Protein AF-0000000073368520 (afdb_homodimer)

pLDDT: mean 88.35, std 10.68, range [43.91, 98.5]

Foldseek 3Di:
DVVVVVVVVVVPPPPPPPPPDDVLVVVLVVLVVCLVVLVVVLVVVLVVLVVQCVVCVVVVPLVSNLVSLVVNLVSCLQFALVSNVVSLVVNCVSVVVVVDVASNLLSLLSVLSSCLQLVNLVVSLVSLVVHDLVVYDLVSNLSSLQSQLVSLQSVLVLVVDPVRNVVSNVSSLVSLVVSLVSDDCPDLSNLLSQLVSCVSVVVLVSNLCSLVCSQPPDDDDLVSLLVSLQSNLVSCVVVPNLVSSLNSLSVSSSSCSSSSGLSLSSLLVNLVSCVVVVVLVSSQVSLVVNCVSCVRRNRPSSNVVSVVCNVVSVVVVVVVVVVVVVVVVVVVVVVVVVVVVVVVVVVVVVVVVVVVVVVVVVVVVVVVVVVVVVVVVVVLVVLVVVVVVVVVVVVVVVVVVVVCLVVVLVVCVVVVNVVVNVVVVVPDDPVVVLVVVQQSLLVSLCLFQVCLLVLLQVQADPVDRDDDDPPDSDDLLSVLLSCLLVVNPDLVVSCVSNVHDSVVSVVSLQVSLVRTPNNPCSSVSSNVRDTD/DVVVVVVVVVVPPPPPPPPPDDVLVVVLVVLVVCLVVLVVVLVVVLVVLVVVCVVCVVVVPLVSNLVSLVVNLVSCLQFALVSNVVSLVVNCVSVVVVVDVASNLLSLLSVLSSCLQLVNLVVSLVSLVVHDLVPYDLVSNLSSLQSQLVSLQSVLVLVVDPVRNVVSNVSSLVSLVVSLVSDDCPDLSNLLSQLVSCVSVVVLVSNLCSLVCSQPPDDDDLVSLLVSLQSNLVSCVVVPNLVSSLNSLSVSSSSCSSSSGLSLSSLLVNLVSCVVVVVLVSSQVSLVSNCVSCVRRNRPSSNVVSVVCNVVSVVVVVVVVVVVVVVVVVVVVVVVVVVVVVVVVVVVVVVVVVVVVVVVVVVVVVVVVVVVVVVVVVVLVVLVVVVVVVVVVVVVVVVVVVVCLVVVLVVCVVVVNVVVNVVVVVVDDPVVVLVVVVQSLLVSLCQFQVCLLVLLQVQADPVDRDDDDDPDSDDLLSVLLSCLLVVNPDLVVSCVSNVHDSVVSVVSLQVSLVRTPNNPCSSVSSNVRDTD

Solvent-accessible surface area (backbone atoms only — not comparable to full-atom values): 54824 Å² total; per-residue (Å²): 112,70,68,61,51,52,54,56,56,65,62,64,66,64,73,76,72,77,72,85,75,56,67,64,58,51,52,36,52,54,50,60,71,43,40,65,60,30,46,49,52,53,50,52,56,52,50,56,50,51,53,48,44,55,54,26,59,72,68,65,35,53,67,61,36,27,53,43,24,50,51,51,17,64,65,18,55,52,37,28,42,70,63,12,51,50,29,42,52,53,22,41,55,35,17,60,72,67,70,40,68,64,52,39,50,53,44,37,46,51,46,22,46,46,29,40,66,32,47,38,50,61,61,14,53,55,48,47,67,69,55,64,68,87,76,45,54,62,69,56,36,27,51,41,26,42,46,52,11,46,46,26,40,53,46,25,67,67,61,72,37,76,92,52,27,58,58,27,43,50,50,14,50,52,28,37,52,57,18,56,74,61,52,61,83,90,39,71,68,35,45,55,50,52,22,48,52,28,46,78,67,66,34,61,69,61,17,49,48,39,32,51,48,46,65,73,74,45,90,62,55,68,72,53,41,24,51,41,28,26,51,45,10,48,50,26,46,75,70,66,38,54,71,58,12,46,50,25,12,40,51,11,34,42,42,25,46,63,66,46,42,34,77,35,59,26,32,38,54,37,14,52,54,31,41,76,72,62,40,48,68,61,15,47,52,35,36,50,51,22,50,50,31,18,59,66,27,50,18,50,55,55,40,34,60,46,44,71,48,45,58,59,47,51,50,54,45,43,51,51,53,52,51,50,39,53,52,47,51,52,49,43,52,52,50,51,53,50,42,52,52,50,49,51,52,48,52,50,51,48,54,53,49,54,52,53,50,52,53,45,52,54,50,52,54,53,39,52,52,45,55,54,53,45,55,56,50,54,54,39,51,55,55,52,50,54,49,48,41,51,42,53,52,52,42,41,52,51,54,51,51,49,46,49,52,45,51,52,46,51,54,30,52,75,70,69,37,61,68,56,43,53,55,54,53,64,65,57,53,60,67,58,53,48,51,51,47,51,50,51,50,40,55,52,48,42,66,44,26,70,57,44,69,62,56,56,35,65,44,25,49,88,89,61,48,82,79,62,57,93,93,50,85,57,46,73,70,53,45,54,52,50,38,38,52,59,66,50,65,52,53,66,58,47,12,61,63,68,71,47,49,48,68,54,48,52,50,50,52,50,54,51,37,67,58,29,77,41,54,90,50,41,69,57,55,50,59,60,59,68,65,101,112,70,67,60,50,52,54,55,56,63,63,62,66,64,74,76,71,77,72,86,74,57,67,64,58,51,51,37,53,54,52,60,72,44,39,66,60,30,46,50,53,53,51,52,56,51,49,54,50,51,51,49,44,55,52,27,57,74,67,64,35,52,68,60,36,27,53,46,24,50,51,51,17,64,65,19,54,52,38,28,42,71,61,14,51,50,29,44,52,52,23,41,57,34,18,61,72,67,72,42,68,64,50,39,50,52,43,38,44,51,47,21,46,48,30,39,66,31,48,38,48,59,60,15,53,56,48,47,67,72,55,65,68,85,74,46,55,62,70,56,35,27,51,43,25,41,48,52,11,46,46,26,41,53,45,25,67,67,64,71,39,76,93,53,27,56,58,26,43,50,50,13,49,52,28,38,52,60,19,56,73,61,52,62,84,89,38,72,70,35,43,55,51,52,22,48,52,28,47,78,67,66,33,60,69,59,16,49,48,39,33,50,50,44,63,73,74,46,90,62,55,67,71,53,39,25,51,41,28,25,52,44,11,48,52,29,47,76,70,66,39,54,72,58,12,48,51,26,11,40,52,10,35,43,42,24,47,63,65,45,42,34,78,35,58,24,32,39,53,38,15,52,53,31,41,75,73,62,39,49,68,62,15,46,52,35,35,49,50,22,49,51,30,18,59,68,25,50,17,50,55,55,40,36,59,44,45,71,47,48,59,58,50,50,50,52,44,44,51,51,51,52,51,50,38,53,51,46,52,52,49,44,52,51,51,50,52,51,43,52,52,50,51,52,51,47,51,51,50,47,54,52,48,53,53,52,53,55,52,46,52,54,51,51,54,52,43,54,54,44,53,56,52,47,55,56,51,55,55,39,49,56,56,52,50,56,49,48,42,50,43,54,53,51,44,40,52,50,54,51,49,49,46,48,50,47,52,53,44,51,52,30,53,74,70,69,36,60,69,58,43,54,55,54,52,65,65,58,55,60,67,58,53,48,51,51,49,51,52,52,48,37,53,51,46,42,67,45,26,71,58,43,67,61,56,56,34,65,43,25,49,88,89,63,49,84,80,63,58,93,93,50,84,56,45,74,71,53,45,54,50,50,38,37,54,58,68,50,67,50,54,64,58,48,12,61,62,69,70,46,51,50,66,55,50,51,50,50,53,52,53,52,36,70,58,28,77,40,55,91,50,39,69,58,55,50,59,61,59,72,65,99

Sequence (1064 aa):
MQKIFILYFFIMGFSLTAKETNPILEELDKVLLKKEVYLKQKYRKIETLKKNVSKYTVSQNNEELYNTYMSLFDEYKSFKYDSAYYYLEQSKIKAKILKDPKYLAKSRIKEGFVLLSSGLFKEAIDTLNVIDDKKLDQKNKFEYYNIKARAYYDLADYNRDQRFNIHYVQQGNHFLKKALELIGTNTNEYWAAESLKRLKQQDWRGAEFAFSYWINNYHLPPDYYGIATSSLGYIYSERGYTKKAIHYLALAAIADVKNATKETVALRNLANELFKMGYLDKANEYINIAMDDATFYNARHRKIEISSILPIIEKAQLNNVKDKNDKLEKIIILLTILTLIIILFSIIIFKQLKEKNKARKIMASSYAQLQEMNVSLSEANAIKEEYITYFIKATSAFINKIDHIQKSTLHKIITKKTDEVIASLKRYNVKEERENLFHQFDEIFLKLFPTFVTDFNNLFPNDHKCIVKKGELLNTELRIFALYRLGIQDSSQMAEFLELSVATIYTYKTRIKSKSDFKDTFEEKIMAIKTIMQKIFILYFFIMGFSLTAKETNPILEELDKVLLKKEVYLKQKYRKIETLKKNVSKYTVSQNNEELYNTYMSLFDEYKSFKYDSAYYYLEQSKIKAKILKDPKYLAKSRIKEGFVLLSSGLFKEAIDTLNVIDDKKLDQKNKFEYYNIKARAYYDLADYNRDQRFNIHYVQQGNHFLKKALELIGTNTNEYWAAESLKRLKQQDWRGAEFAFSYWINNYHLPPDYYGIATSSLGYIYSERGYTKKAIHYLALAAIADVKNATKETVALRNLANELFKMGYLDKANEYINIAMDDATFYNARHRKIEISSILPIIEKAQLNNVKDKNDKLEKIIILLTILTLIIILFSIIIFKQLKEKNKARKIMASSYAQLQEMNVSLSEANAIKEEYITYFIKATSAFINKIDHIQKSTLHKIITKKTDEVIASLKRYNVKEERENLFHQFDEIFLKLFPTFVTDFNNLFPNDHKCIVKKGELLNTELRIFALYRLGIQDSSQMAEFLELSVATIYTYKTRIKSKSDFKDTFEEKIMAIKTI

Radius of gyration: 66.46 Å; Cα contacts (8 Å, |Δi|>4): 1161; chains: 2; bounding box: 70×189×113 Å

Organism: Flavobacterium johnsoniae (strain ATCC 17061 / DSM 2064 / JCM 8514 / BCRC 14874 / CCUG 350202 / NBRC 14942 / NCIMB 11054 / UW101) (NCBI:txid376686)

Nearest PDB structures (foldseek):
  7t7t-assembly1_A  TM=5.933E-01  e=1.707E-05  Citrus unshiu
  4gpk-assembly2_H  TM=4.997E-01  e=3.740E-03  Bacillus thuringiensis serovar thuringiensis
  9hmf-assembly1_K  TM=3.055E-01  e=1.093E-03  Campylobacter jejuni
  8rot-assembly1_B  TM=6.095E-01  e=1.322E-01  Myxococcus xanthus
  6u1s-assembly1_A  TM=2.147E-01  e=1.013E+00  synthetic construct

Structure (mmCIF, N/CA/C/O backbone):
data_AF-0000000073368520-model_v1
#
loop_
_entity.id
_entity.type
_entity.pdbx_description
1 polymer 'DUF6377 domain-containing protein'
#
loop_
_atom_site.group_PDB
_atom_site.id
_atom_site.type_symbol
_atom_site.label_atom_id
_atom_site.label_alt_id
_atom_site.label_comp_id
_atom_site.label_asym_id
_atom_site.label_entity_id
_atom_site.label_seq_id
_atom_site.pdbx_PDB_ins_code
_atom_site.Cartn_x
_atom_site.Cartn_y
_atom_site.Cartn_z
_atom_site.occupancy
_atom_site.B_iso_or_equiv
_atom_site.auth_seq_id
_atom_site.auth_comp_id
_atom_site.auth_asym_id
_atom_site.auth_atom_id
_atom_site.pdbx_PDB_model_num
ATOM 1 N N . MET A 1 1 ? -11.25 48.094 8.734 1 43.91 1 MET A N 1
ATOM 2 C CA . MET A 1 1 ? -12.281 47.094 8.969 1 43.91 1 MET A CA 1
ATOM 3 C C . MET A 1 1 ? -12.641 46.375 7.68 1 43.91 1 MET A C 1
ATOM 5 O O . MET A 1 1 ? -12.859 45.156 7.684 1 43.91 1 MET A O 1
ATOM 9 N N . GLN A 1 2 ? -12.664 47.219 6.621 1 50.22 2 GLN A N 1
ATOM 10 C CA . GLN A 1 2 ? -13.148 46.625 5.379 1 50.22 2 GLN A CA 1
ATOM 11 C C . GLN A 1 2 ? -12.156 45.594 4.84 1 50.22 2 GLN A C 1
ATOM 13 O O . GLN A 1 2 ? -12.562 44.531 4.328 1 50.22 2 GLN A O 1
ATOM 18 N N . LYS A 1 3 ? -10.945 45.875 5.078 1 52.31 3 LYS A N 1
ATOM 19 C CA . LYS A 1 3 ? -9.922 45.031 4.477 1 52.31 3 LYS A CA 1
ATOM 20 C C . LYS A 1 3 ? -9.828 43.688 5.207 1 52.31 3 LYS A C 1
ATOM 22 O O . LYS A 1 3 ? -9.57 42.656 4.586 1 52.31 3 LYS A O 1
ATOM 27 N N . ILE A 1 4 ? -10.102 43.688 6.469 1 50.97 4 ILE A N 1
ATOM 28 C CA . ILE A 1 4 ? -10.078 42.438 7.23 1 50.97 4 ILE A CA 1
ATOM 29 C C . ILE A 1 4 ? -11.258 41.562 6.82 1 50.97 4 ILE A C 1
ATOM 31 O O . ILE A 1 4 ? -11.117 40.344 6.703 1 50.97 4 ILE A O 1
ATOM 35 N N . PHE A 1 5 ? -12.352 42.219 6.496 1 51.16 5 PHE A N 1
ATOM 36 C CA . PHE A 1 5 ? -13.508 41.438 6.066 1 51.16 5 PHE A CA 1
ATOM 37 C C . PHE A 1 5 ? -13.234 40.75 4.738 1 51.16 5 PHE A C 1
ATOM 39 O O . PHE A 1 5 ? -13.664 39.625 4.52 1 51.16 5 PHE A O 1
ATOM 46 N N . ILE A 1 6 ? -12.445 41.375 3.963 1 51.69 6 ILE A N 1
ATOM 47 C CA . ILE A 1 6 ? -12.18 40.781 2.654 1 51.69 6 ILE A CA 1
ATOM 48 C C . ILE A 1 6 ? -11.32 39.531 2.818 1 51.69 6 ILE A C 1
ATOM 50 O O . ILE A 1 6 ? -11.531 38.531 2.125 1 51.69 6 ILE A O 1
ATOM 54 N N . LEU A 1 7 ? -10.539 39.531 3.814 1 47.53 7 LEU A N 1
ATOM 55 C CA . LEU A 1 7 ? -9.68 38.344 3.986 1 47.53 7 LEU A CA 1
ATOM 56 C C . LEU A 1 7 ? -10.484 37.156 4.465 1 47.53 7 LEU A C 1
ATOM 58 O O . LEU A 1 7 ? -10.258 36.031 4.012 1 47.53 7 LEU A O 1
ATOM 62 N N . TYR A 1 8 ? -11.445 37.438 5.332 1 48.28 8 TYR A N 1
ATOM 63 C CA . TYR A 1 8 ? -12.266 36.312 5.809 1 48.28 8 TYR A CA 1
ATOM 64 C C . TYR A 1 8 ? -13.086 35.719 4.676 1 48.28 8 TYR A C 1
ATOM 66 O O . TYR A 1 8 ? -13.305 34.5 4.633 1 48.28 8 TYR A O 1
ATOM 74 N N . PHE A 1 9 ? -13.531 36.594 3.812 1 49 9 PHE A N 1
ATOM 75 C CA . PHE A 1 9 ? -14.328 36.094 2.711 1 49 9 PHE A CA 1
ATOM 76 C C . PHE A 1 9 ? -13.508 35.156 1.837 1 49 9 PHE A C 1
ATOM 78 O O . PHE A 1 9 ? -14.031 34.188 1.298 1 49 9 PHE A O 1
ATOM 85 N N . PHE A 1 10 ? -12.312 35.438 1.671 1 47.47 10 PHE A N 1
ATOM 86 C CA . PHE A 1 10 ? -11.531 34.562 0.794 1 47.47 10 PHE A CA 1
ATOM 87 C C . PHE A 1 10 ? -11.367 33.188 1.409 1 47.47 10 PHE A C 1
ATOM 89 O O . PHE A 1 10 ? -11.023 32.219 0.712 1 47.47 10 PHE A O 1
ATOM 96 N N . ILE A 1 11 ? -11.453 33.062 2.719 1 48.69 11 ILE A N 1
ATOM 97 C CA . ILE A 1 11 ? -11.188 31.75 3.289 1 48.69 11 ILE A CA 1
ATOM 98 C C . ILE A 1 11 ? -12.414 30.859 3.121 1 48.69 11 ILE A C 1
ATOM 100 O O . ILE A 1 11 ? -12.297 29.641 3.002 1 48.69 11 ILE A O 1
ATOM 104 N N . MET A 1 12 ? -13.602 31.438 3.109 1 46.91 12 MET A N 1
ATOM 105 C CA . MET A 1 12 ? -14.789 30.594 3.119 1 46.91 12 MET A CA 1
ATOM 106 C C . MET A 1 12 ? -15 29.938 1.759 1 46.91 12 MET A C 1
ATOM 108 O O . MET A 1 12 ? -15.938 29.156 1.584 1 46.91 12 MET A O 1
ATOM 112 N N . GLY A 1 13 ? -14.375 30.422 0.786 1 47.09 13 GLY A N 1
ATOM 113 C CA . GLY A 1 13 ? -14.703 29.781 -0.482 1 47.09 13 GLY A CA 1
ATOM 114 C C . GLY A 1 13 ? -14.352 28.312 -0.526 1 47.09 13 GLY A C 1
ATOM 115 O O . GLY A 1 13 ? -13.523 27.891 -1.332 1 47.09 13 GLY A O 1
ATOM 116 N N . PHE A 1 14 ? -14.156 27.703 0.558 1 49.19 14 PHE A N 1
ATOM 117 C CA . PHE A 1 14 ? -13.875 26.297 0.342 1 49.19 14 PHE A CA 1
ATOM 118 C C . PHE A 1 14 ? -15.062 25.609 -0.318 1 49.19 14 PHE A C 1
ATOM 120 O O . PHE A 1 14 ? -16.188 25.672 0.189 1 49.19 14 PHE A O 1
ATOM 127 N N . SER A 1 15 ? -15.031 25.594 -1.566 1 49.81 15 SER A N 1
ATOM 128 C CA . SER A 1 15 ? -15.93 24.906 -2.494 1 49.81 15 SER A CA 1
ATOM 129 C C . SER A 1 15 ? -16.297 23.516 -1.986 1 49.81 15 SER A C 1
ATOM 131 O O . SER A 1 15 ? -15.414 22.672 -1.785 1 49.81 15 SER A O 1
ATOM 133 N N . LEU A 1 16 ? -17.359 23.406 -1.295 1 50.44 16 LEU A N 1
ATOM 134 C CA . LEU A 1 16 ? -18 22.125 -1.079 1 50.44 16 LEU A CA 1
ATOM 135 C C . LEU A 1 16 ? -18.266 21.422 -2.404 1 50.44 16 LEU A C 1
ATOM 137 O O . LEU A 1 16 ? -19.141 21.828 -3.172 1 50.44 16 LEU A O 1
ATOM 141 N N . THR A 1 17 ? -17.359 21.109 -3.154 1 50.94 17 THR A N 1
ATOM 142 C CA . THR A 1 17 ? -17.656 20.297 -4.328 1 50.94 17 THR A CA 1
ATOM 143 C C . THR A 1 17 ? -18.516 19.094 -3.955 1 50.94 17 THR A C 1
ATOM 145 O O . THR A 1 17 ? -18.141 18.297 -3.102 1 50.94 17 THR A O 1
ATOM 148 N N . ALA A 1 18 ? -19.844 19.312 -4.141 1 53.34 18 ALA A N 1
ATOM 149 C CA . ALA A 1 18 ? -20.812 18.219 -4.023 1 53.34 18 ALA A CA 1
ATOM 150 C C . ALA A 1 18 ? -20.406 17.031 -4.891 1 53.34 18 ALA A C 1
ATOM 152 O O . ALA A 1 18 ? -20.25 17.156 -6.105 1 53.34 18 ALA A O 1
ATOM 153 N N . LYS A 1 19 ? -19.766 16.141 -4.539 1 56.94 19 LYS A N 1
ATOM 154 C CA . LYS A 1 19 ? -19.344 14.953 -5.281 1 56.94 19 LYS A CA 1
ATOM 155 C C . LYS A 1 19 ? -20.547 14.148 -5.762 1 56.94 19 LYS A C 1
ATOM 157 O O . LYS A 1 19 ? -21.453 13.828 -4.977 1 56.94 19 LYS A O 1
ATOM 162 N N . GLU A 1 20 ? -20.922 14.227 -7.047 1 63.09 20 GLU A N 1
ATOM 163 C CA . GLU A 1 20 ? -21.969 13.422 -7.676 1 63.09 20 GLU A CA 1
ATOM 164 C C . GLU A 1 20 ? -21.797 11.945 -7.34 1 63.09 20 GLU A C 1
ATOM 166 O O . GLU A 1 20 ? -20.766 11.344 -7.648 1 63.09 20 GLU A O 1
ATOM 171 N N . THR A 1 21 ? -22.609 11.602 -6.379 1 69.56 21 THR A N 1
ATOM 172 C CA . THR A 1 21 ? -22.531 10.227 -5.898 1 69.56 21 THR A CA 1
ATOM 173 C C . THR A 1 21 ? -23.25 9.273 -6.855 1 69.56 21 THR A C 1
ATOM 175 O O . THR A 1 21 ? -24.359 9.562 -7.312 1 69.56 21 THR A O 1
ATOM 178 N N . ASN A 1 22 ? -22.719 8.336 -7.555 1 86.25 22 ASN A N 1
ATOM 179 C CA . ASN A 1 22 ? -23.297 7.254 -8.344 1 86.25 22 ASN A CA 1
ATOM 180 C C . ASN A 1 22 ? -24.203 6.363 -7.504 1 86.25 22 ASN A C 1
ATOM 182 O O . ASN A 1 22 ? -23.75 5.754 -6.531 1 86.25 22 ASN A O 1
ATOM 186 N N . PRO A 1 23 ? -25.516 6.336 -7.809 1 92.19 23 PRO A N 1
ATOM 187 C CA . PRO A 1 23 ? -26.484 5.629 -6.957 1 92.19 23 PRO A CA 1
ATOM 188 C C . PRO A 1 23 ? -26.109 4.16 -6.758 1 92.19 23 PRO A C 1
ATOM 190 O O . PRO A 1 23 ? -26.297 3.619 -5.664 1 92.19 23 PRO A O 1
ATOM 193 N N . ILE A 1 24 ? -25.688 3.529 -7.805 1 95.31 24 ILE A N 1
ATOM 194 C CA . ILE A 1 24 ? -25.391 2.104 -7.699 1 95.31 24 ILE A CA 1
ATOM 195 C C . ILE A 1 24 ? -24.188 1.891 -6.766 1 95.31 24 ILE A C 1
ATOM 197 O O . ILE A 1 24 ? -24.141 0.893 -6.047 1 95.31 24 ILE A O 1
ATOM 201 N N . LEU A 1 25 ? -23.25 2.812 -6.785 1 96.12 25 LEU A N 1
ATOM 202 C CA . LEU A 1 25 ? -22.109 2.721 -5.891 1 96.12 25 LEU A CA 1
ATOM 203 C C . LEU A 1 25 ? -22.516 2.959 -4.441 1 96.12 25 LEU A C 1
ATOM 205 O O . LEU A 1 25 ? -21.969 2.344 -3.525 1 96.12 25 LEU A O 1
ATOM 209 N N . GLU A 1 26 ? -23.469 3.779 -4.246 1 95.25 26 GLU A N 1
ATOM 210 C CA . GLU A 1 26 ? -24.016 3.99 -2.906 1 95.25 26 GLU A CA 1
ATOM 211 C C . GLU A 1 26 ? -24.703 2.736 -2.387 1 95.25 26 GLU A C 1
ATOM 213 O O . GLU A 1 26 ? -24.578 2.395 -1.209 1 95.25 26 GLU A O 1
ATOM 218 N N . GLU A 1 27 ? -25.453 2.162 -3.301 1 96.44 27 GLU A N 1
ATOM 219 C CA . GLU A 1 27 ? -26.094 0.906 -2.93 1 96.44 27 GLU A CA 1
ATOM 220 C C . GLU A 1 27 ? -25.062 -0.156 -2.564 1 96.44 27 GLU A C 1
ATOM 222 O O . GLU A 1 27 ? -25.234 -0.886 -1.586 1 96.44 27 GLU A O 1
ATOM 227 N N . LEU A 1 28 ? -24 -0.247 -3.371 1 97.5 28 LEU A N 1
ATOM 228 C CA . LEU A 1 28 ? -22.938 -1.193 -3.086 1 97.5 28 LEU A CA 1
ATOM 229 C C . LEU A 1 28 ? -22.312 -0.911 -1.724 1 97.5 28 LEU A C 1
ATOM 231 O O . LEU A 1 28 ? -22.078 -1.833 -0.938 1 97.5 28 LEU A O 1
ATOM 235 N N . ASP A 1 29 ? -22.078 0.341 -1.416 1 96.5 29 ASP A N 1
ATOM 236 C CA . ASP A 1 29 ? -21.484 0.718 -0.137 1 96.5 29 ASP A CA 1
ATOM 237 C C . ASP A 1 29 ? -22.391 0.315 1.027 1 96.5 29 ASP A C 1
ATOM 239 O O . ASP A 1 29 ? -21.906 -0.148 2.062 1 96.5 29 ASP A O 1
ATOM 243 N N . LYS A 1 30 ? -23.672 0.493 0.851 1 96.12 30 LYS A N 1
ATOM 244 C CA . LYS A 1 30 ? -24.625 0.101 1.877 1 96.12 30 LYS A CA 1
ATOM 245 C C . LYS A 1 30 ? -24.609 -1.408 2.104 1 96.12 30 LYS A C 1
ATOM 247 O O . LYS A 1 30 ? -24.656 -1.87 3.244 1 96.12 30 LYS A O 1
ATOM 252 N N . VAL A 1 31 ? -24.547 -2.115 1.035 1 97.38 31 VAL A N 1
ATOM 253 C CA . VAL A 1 31 ? -24.531 -3.574 1.106 1 97.38 31 VAL A CA 1
ATOM 254 C C . VAL A 1 31 ? -23.234 -4.039 1.774 1 97.38 31 VAL A C 1
ATOM 256 O O . VAL A 1 31 ? -23.25 -4.98 2.57 1 97.38 31 VAL A O 1
ATOM 259 N N . LEU A 1 32 ? -22.109 -3.377 1.466 1 96.56 32 LEU A N 1
ATOM 260 C CA . LEU A 1 32 ? -20.812 -3.719 2.049 1 96.56 32 LEU A CA 1
ATOM 261 C C . LEU A 1 32 ? -20.828 -3.473 3.555 1 96.56 32 LEU A C 1
ATOM 263 O O . LEU A 1 32 ? -20.188 -4.211 4.309 1 96.56 32 LEU A O 1
ATOM 267 N N . LEU A 1 33 ? -21.562 -2.566 3.969 1 94.62 33 LEU A N 1
ATOM 268 C CA . LEU A 1 33 ? -21.672 -2.275 5.395 1 94.62 33 LEU A CA 1
ATOM 269 C C . LEU A 1 33 ? -22.453 -3.375 6.113 1 94.62 33 LEU A C 1
ATOM 271 O O . LEU A 1 33 ? -22.25 -3.604 7.309 1 94.62 33 LEU A O 1
ATOM 275 N N . LYS A 1 34 ? -23.297 -4.059 5.363 1 95.69 34 LYS A N 1
ATOM 276 C CA . LYS A 1 34 ? -24.109 -5.129 5.93 1 95.69 34 LYS A CA 1
ATOM 277 C C . LYS A 1 34 ? -23.516 -6.5 5.633 1 95.69 34 LYS A C 1
ATOM 279 O O . LYS A 1 34 ? -24.219 -7.508 5.656 1 95.69 34 LYS A O 1
ATOM 284 N N . LYS A 1 35 ? -22.281 -6.523 5.297 1 95.44 35 LYS A N 1
ATOM 285 C CA . LYS A 1 35 ? -21.594 -7.75 4.914 1 95.44 35 LYS A CA 1
ATOM 286 C C . LYS A 1 35 ? -21.734 -8.828 5.988 1 95.44 35 LYS A C 1
ATOM 288 O O . LYS A 1 35 ? -21.938 -10 5.676 1 95.44 35 LYS A O 1
ATOM 293 N N . GLU A 1 36 ? -21.734 -8.492 7.285 1 94.56 36 GLU A N 1
ATOM 294 C CA . GLU A 1 36 ? -21.797 -9.445 8.391 1 94.56 36 GLU A CA 1
ATOM 295 C C . GLU A 1 36 ? -23.172 -10.102 8.477 1 94.56 36 GLU A C 1
ATOM 297 O O . GLU A 1 36 ? -23.281 -11.266 8.867 1 94.56 36 GLU A O 1
ATOM 302 N N . VAL A 1 37 ? -24.172 -9.367 8.109 1 96.56 37 VAL A N 1
ATOM 303 C CA . VAL A 1 37 ? -25.531 -9.906 8.117 1 96.56 37 VAL A CA 1
ATOM 304 C C . VAL A 1 37 ? -25.656 -11.039 7.102 1 96.56 37 VAL A C 1
ATOM 306 O O . VAL A 1 37 ? -26.203 -12.094 7.402 1 96.56 37 VAL A O 1
ATOM 309 N N . TYR A 1 38 ? -25.125 -10.836 5.934 1 96.06 38 TYR A N 1
ATOM 310 C CA . TYR A 1 38 ? -25.188 -11.844 4.879 1 96.06 38 TYR A CA 1
ATOM 311 C C . TYR A 1 38 ? -24.328 -13.055 5.223 1 96.06 38 TYR A C 1
ATOM 313 O O . TYR A 1 38 ? -24.703 -14.188 4.918 1 96.06 38 TYR A O 1
ATOM 321 N N . LEU A 1 39 ? -23.203 -12.867 5.859 1 96.19 39 LEU A N 1
ATOM 322 C CA . LEU A 1 39 ? -22.344 -13.953 6.309 1 96.19 39 LEU A CA 1
ATOM 323 C C . LEU A 1 39 ? -23.062 -14.828 7.336 1 96.19 39 LEU A C 1
ATOM 325 O O . LEU A 1 39 ? -22.953 -16.047 7.305 1 96.19 39 LEU A O 1
ATOM 329 N N . LYS A 1 40 ? -23.812 -14.188 8.227 1 96.19 40 LYS A N 1
ATOM 330 C CA . LYS A 1 40 ? -24.562 -14.922 9.242 1 96.19 40 LYS A CA 1
ATOM 331 C C . LYS A 1 40 ? -25.641 -15.797 8.602 1 96.19 40 LYS A C 1
ATOM 333 O O . LYS A 1 40 ? -25.906 -16.906 9.078 1 96.19 40 LYS A O 1
ATOM 338 N N . GLN A 1 41 ? -26.203 -15.242 7.566 1 96.31 41 GLN A N 1
ATOM 339 C CA . GLN A 1 41 ? -27.203 -16.031 6.84 1 96.31 41 GLN A CA 1
ATOM 340 C C . GLN A 1 41 ? -26.578 -17.266 6.215 1 96.31 41 GLN A C 1
ATOM 342 O O . GLN A 1 41 ? -27.156 -18.359 6.25 1 96.31 41 GLN A O 1
ATOM 347 N N . LYS A 1 42 ? -25.438 -17.156 5.613 1 96.31 42 LYS A N 1
ATOM 348 C CA . LYS A 1 42 ? -24.688 -18.266 5.039 1 96.31 42 LYS A CA 1
ATOM 349 C C . LYS A 1 42 ? -24.359 -19.312 6.102 1 96.31 42 LYS A C 1
ATOM 351 O O . LYS A 1 42 ? -24.562 -20.516 5.887 1 96.31 42 LYS A O 1
ATOM 356 N N . TYR A 1 43 ? -23.922 -18.891 7.273 1 96.75 43 TYR A N 1
ATOM 357 C CA . TYR A 1 43 ? -23.562 -19.812 8.344 1 96.75 43 TYR A CA 1
ATOM 358 C C . TYR A 1 43 ? -24.781 -20.531 8.898 1 96.75 43 TYR A C 1
ATOM 360 O O . TYR A 1 43 ? -24.688 -21.688 9.297 1 96.75 43 TYR A O 1
ATOM 368 N N . ARG A 1 44 ? -25.922 -19.859 8.922 1 96.69 44 ARG A N 1
ATOM 369 C CA . ARG A 1 44 ? -27.156 -20.5 9.367 1 96.69 44 ARG A CA 1
ATOM 370 C C . ARG A 1 44 ? -27.531 -21.656 8.438 1 96.69 44 ARG A C 1
ATOM 372 O O . ARG A 1 44 ? -27.953 -22.719 8.891 1 96.69 44 ARG A O 1
ATOM 379 N N . LYS A 1 45 ? -27.422 -21.375 7.133 1 96.25 45 LYS A N 1
ATOM 380 C CA . LYS A 1 45 ? -27.688 -22.438 6.164 1 96.25 45 LYS A CA 1
ATOM 381 C C . LYS A 1 45 ? -26.734 -23.625 6.355 1 96.25 45 LYS A C 1
ATOM 383 O O . LYS A 1 45 ? -27.156 -24.781 6.285 1 96.25 45 LYS A O 1
ATOM 388 N N . ILE A 1 46 ? -25.438 -23.328 6.574 1 97.69 46 ILE A N 1
ATOM 389 C CA . ILE A 1 46 ? -24.422 -24.344 6.762 1 97.69 46 ILE A CA 1
ATOM 390 C C . ILE A 1 46 ? -24.703 -25.141 8.031 1 97.69 46 ILE A C 1
ATOM 392 O O . ILE A 1 46 ? -24.578 -26.375 8.039 1 97.69 46 ILE A O 1
ATOM 396 N N . GLU A 1 47 ? -25.219 -24.484 9.078 1 97.12 47 GLU A N 1
ATOM 397 C CA . GLU A 1 47 ? -25.516 -25.141 10.344 1 97.12 47 GLU A CA 1
ATOM 398 C C . GLU A 1 47 ? -26.672 -26.109 10.203 1 97.12 47 GLU A C 1
ATOM 400 O O . GLU A 1 47 ? -26.688 -27.188 10.82 1 97.12 47 GLU A O 1
ATOM 405 N N . THR A 1 48 ? -27.625 -25.719 9.445 1 97.06 48 THR A N 1
ATOM 406 C CA . THR A 1 48 ? -28.766 -26.594 9.195 1 97.06 48 THR A CA 1
ATOM 407 C C . THR A 1 48 ? -28.312 -27.875 8.5 1 97.06 48 THR A C 1
ATOM 409 O O . THR A 1 48 ? -28.766 -28.969 8.852 1 97.06 48 THR A O 1
ATOM 412 N N . LEU A 1 49 ? -27.453 -27.734 7.539 1 97.88 49 LEU A N 1
ATOM 413 C CA . LEU A 1 49 ? -26.938 -28.906 6.824 1 97.88 49 LEU A CA 1
ATOM 414 C C . LEU A 1 49 ? -26.094 -29.766 7.746 1 97.88 49 LEU A C 1
ATOM 416 O O . LEU A 1 49 ? -26.109 -31 7.641 1 97.88 49 LEU A O 1
ATOM 420 N N . LYS A 1 50 ? -25.328 -29.188 8.68 1 97.44 50 LYS A N 1
ATOM 421 C CA . LYS A 1 50 ? -24.5 -29.938 9.617 1 97.44 50 LYS A CA 1
ATOM 422 C C . LYS A 1 50 ? -25.344 -30.781 10.562 1 97.44 50 LYS A C 1
ATOM 424 O O . LYS A 1 50 ? -24.953 -31.875 10.961 1 97.44 50 LYS A O 1
ATOM 429 N N . LYS A 1 51 ? -26.547 -30.266 10.852 1 96.75 51 LYS A N 1
ATOM 430 C CA . LYS A 1 51 ? -27.469 -31.031 11.656 1 96.75 51 LYS A CA 1
ATOM 431 C C . LYS A 1 51 ? -27.922 -32.312 10.922 1 96.75 51 LYS A C 1
ATOM 433 O O . LYS A 1 51 ? -28.094 -33.344 11.539 1 96.75 51 LYS A O 1
ATOM 438 N N . ASN A 1 52 ? -28.094 -32.125 9.664 1 96.88 52 ASN A N 1
ATOM 439 C CA . ASN A 1 52 ? -28.453 -33.281 8.859 1 96.88 52 ASN A CA 1
ATOM 440 C C . ASN A 1 52 ? -27.328 -34.312 8.844 1 96.88 52 ASN A C 1
ATOM 442 O O . ASN A 1 52 ? -27.594 -35.531 8.797 1 96.88 52 ASN A O 1
ATOM 446 N N . VAL A 1 53 ? -26.078 -33.875 8.812 1 97 53 VAL A N 1
ATOM 447 C CA . VAL A 1 53 ? -24.938 -34.812 8.859 1 97 53 VAL A CA 1
ATOM 448 C C . VAL A 1 53 ? -25.031 -35.656 10.125 1 97 53 VAL A C 1
ATOM 450 O O . VAL A 1 53 ? -24.844 -36.875 10.062 1 97 53 VAL A O 1
ATOM 453 N N . SER A 1 54 ? -25.344 -35 11.25 1 95.62 54 SER A N 1
ATOM 454 C CA . SER A 1 54 ? -25.484 -35.719 12.516 1 95.62 54 SER A CA 1
ATOM 455 C C . SER A 1 54 ? -26.609 -36.75 12.453 1 95.62 54 SER A C 1
ATOM 457 O O . SER A 1 54 ? -26.453 -37.875 12.891 1 95.62 54 SER A O 1
ATOM 459 N N . LYS A 1 55 ? -27.656 -36.312 11.875 1 96.31 55 LYS A N 1
ATOM 460 C CA . LYS A 1 55 ? -28.844 -37.156 11.758 1 96.31 55 LYS A CA 1
ATOM 461 C C . LYS A 1 55 ? -28.547 -38.406 10.938 1 96.31 55 LYS A C 1
ATOM 463 O O . LYS A 1 55 ? -28.828 -39.531 11.367 1 96.31 55 LYS A O 1
ATOM 468 N N . TYR A 1 56 ? -27.906 -38.219 9.828 1 96.5 56 TYR A N 1
ATOM 469 C CA . TYR A 1 56 ? -27.703 -39.312 8.906 1 96.5 56 TYR A CA 1
ATOM 470 C C . TYR A 1 56 ? -26.516 -40.156 9.328 1 96.5 56 TYR A C 1
ATOM 472 O O . TYR A 1 56 ? -26.391 -41.312 8.922 1 96.5 56 TYR A O 1
ATOM 480 N N . THR A 1 57 ? -25.625 -39.625 10.117 1 95 57 THR A N 1
ATOM 481 C CA . THR A 1 57 ? -24.562 -40.406 10.719 1 95 57 THR A CA 1
ATOM 482 C C . THR A 1 57 ? -25.141 -41.438 11.703 1 95 57 THR A C 1
ATOM 484 O O . THR A 1 57 ? -24.75 -42.594 11.711 1 95 57 THR A O 1
ATOM 487 N N . VAL A 1 58 ? -26.125 -40.938 12.453 1 94.88 58 VAL A N 1
ATOM 488 C CA . VAL A 1 58 ? -26.75 -41.812 13.438 1 94.88 58 VAL A CA 1
ATOM 489 C C . VAL A 1 58 ? -27.547 -42.906 12.734 1 94.88 58 VAL A C 1
ATOM 491 O O . VAL A 1 58 ? -27.516 -44.062 13.148 1 94.88 58 VAL A O 1
ATOM 494 N N . SER A 1 59 ? -28.203 -42.531 11.656 1 95.38 59 SER A N 1
ATOM 495 C CA . SER A 1 59 ? -29.031 -43.5 10.938 1 95.38 59 SER A CA 1
ATOM 496 C C . SER A 1 59 ? -28.172 -44.375 10 1 95.38 59 SER A C 1
ATOM 498 O O . SER A 1 59 ? -28.688 -45.312 9.391 1 95.38 59 SER A O 1
ATOM 500 N N . GLN A 1 60 ? -26.953 -44.031 9.844 1 93.88 60 GLN A N 1
ATOM 501 C CA . GLN A 1 60 ? -26 -44.75 9.008 1 93.88 60 GLN A CA 1
ATOM 502 C C . GLN A 1 60 ? -26.484 -44.812 7.559 1 93.88 60 GLN A C 1
ATOM 504 O O . GLN A 1 60 ? -26.391 -45.875 6.918 1 93.88 60 GLN A O 1
ATOM 509 N N . ASN A 1 61 ? -27.125 -43.75 7.137 1 96.06 61 ASN A N 1
ATOM 510 C CA . ASN A 1 61 ? -27.562 -43.625 5.754 1 96.06 61 ASN A CA 1
ATOM 511 C C . ASN A 1 61 ? -26.484 -42.969 4.883 1 96.06 61 ASN A C 1
ATOM 513 O O . ASN A 1 61 ? -26.453 -41.75 4.73 1 96.06 61 ASN A O 1
ATOM 517 N N . ASN A 1 62 ? -25.75 -43.75 4.246 1 96.56 62 ASN A N 1
ATOM 518 C CA . ASN A 1 62 ? -24.578 -43.281 3.516 1 96.56 62 ASN A CA 1
ATOM 519 C C . ASN A 1 62 ? -24.969 -42.469 2.287 1 96.56 62 ASN A C 1
ATOM 521 O O . ASN A 1 62 ? -24.25 -41.531 1.896 1 96.56 62 ASN A O 1
ATOM 525 N N . GLU A 1 63 ? -26.047 -42.75 1.694 1 96.62 63 GLU A N 1
ATOM 526 C CA . GLU A 1 63 ? -26.5 -42 0.528 1 96.62 63 GLU A CA 1
ATOM 527 C C . GLU A 1 63 ? -26.891 -40.562 0.909 1 96.62 63 GLU A C 1
ATOM 529 O O . GLU A 1 63 ? -26.5 -39.625 0.244 1 96.62 63 GLU A O 1
ATOM 534 N N . GLU A 1 64 ? -27.625 -40.5 2.002 1 96.94 64 GLU A N 1
ATOM 535 C CA . GLU A 1 64 ? -28.031 -39.156 2.459 1 96.94 64 GLU A CA 1
ATOM 536 C C . GLU A 1 64 ? -26.844 -38.375 3.004 1 96.94 64 GLU A C 1
ATOM 538 O O . GLU A 1 64 ? -26.797 -37.156 2.871 1 96.94 64 GLU A O 1
ATOM 543 N N . LEU A 1 65 ? -25.938 -39.125 3.592 1 97.38 65 LEU A N 1
ATOM 544 C CA . LEU A 1 65 ? -24.719 -38.469 4.039 1 97.38 65 LEU A CA 1
ATOM 545 C C . LEU A 1 65 ? -23.953 -37.875 2.855 1 97.38 65 LEU A C 1
ATOM 547 O O . LEU A 1 65 ? -23.469 -36.75 2.908 1 97.38 65 LEU A O 1
ATOM 551 N N . TYR A 1 66 ? -23.812 -38.688 1.798 1 97.94 66 TYR A N 1
ATOM 552 C CA . TYR A 1 66 ? -23.156 -38.219 0.58 1 97.94 66 TYR A CA 1
ATOM 553 C C . TYR A 1 66 ? -23.828 -36.969 0.054 1 97.94 66 TYR A C 1
ATOM 555 O O . TYR A 1 66 ? -23.156 -35.969 -0.224 1 97.94 66 TYR A O 1
ATOM 563 N N . ASN A 1 67 ? -25.109 -37 -0.012 1 97.38 67 ASN A N 1
ATOM 564 C CA . ASN A 1 67 ? -25.844 -35.875 -0.552 1 97.38 67 ASN A CA 1
ATOM 565 C C . ASN A 1 67 ? -25.719 -34.656 0.335 1 97.38 67 ASN A C 1
ATOM 567 O O . ASN A 1 67 ? -25.625 -33.531 -0.165 1 97.38 67 ASN A O 1
ATOM 571 N N . THR A 1 68 ? -25.688 -34.844 1.63 1 98.12 68 THR A N 1
ATOM 572 C CA . THR A 1 68 ? -25.531 -33.719 2.559 1 98.12 68 THR A CA 1
ATOM 573 C C . THR A 1 68 ? -24.141 -33.125 2.455 1 98.12 68 THR A C 1
ATOM 575 O O . THR A 1 68 ? -23.984 -31.906 2.482 1 98.12 68 THR A O 1
ATOM 578 N N . TYR A 1 69 ? -23.109 -34 2.338 1 98.38 69 TYR A N 1
ATOM 579 C CA . TYR A 1 69 ? -21.75 -33.5 2.154 1 98.38 69 TYR A CA 1
ATOM 580 C C . TYR A 1 69 ? -21.625 -32.719 0.85 1 98.38 69 TYR A C 1
ATOM 582 O O . TYR A 1 69 ? -20.953 -31.703 0.796 1 98.38 69 TYR A O 1
ATOM 590 N N . MET A 1 70 ? -22.297 -33.125 -0.161 1 97.69 70 MET A N 1
ATOM 591 C CA . MET A 1 70 ? -22.281 -32.438 -1.438 1 97.69 70 MET A CA 1
ATOM 592 C C . MET A 1 70 ? -22.984 -31.078 -1.316 1 97.69 70 MET A C 1
ATOM 594 O O . MET A 1 70 ? -22.547 -30.094 -1.924 1 97.69 70 MET A O 1
ATOM 598 N N . SER A 1 71 ? -24.047 -31.062 -0.522 1 97.81 71 SER A N 1
ATOM 599 C CA . SER A 1 71 ? -24.734 -29.797 -0.285 1 97.81 71 SER A CA 1
ATOM 600 C C . SER A 1 71 ? -23.859 -28.828 0.498 1 97.81 71 SER A C 1
ATOM 602 O O . SER A 1 71 ? -23.844 -27.625 0.211 1 97.81 71 SER A O 1
ATOM 604 N N . LEU A 1 72 ? -23.156 -29.375 1.468 1 98.38 72 LEU A N 1
ATOM 605 C CA . LEU A 1 72 ? -22.219 -28.547 2.223 1 98.38 72 LEU A CA 1
ATOM 606 C C . LEU A 1 72 ? -21.094 -28.047 1.323 1 98.38 72 LEU A C 1
ATOM 608 O O . LEU A 1 72 ? -20.688 -26.875 1.425 1 98.38 72 LEU A O 1
ATOM 612 N N . PHE A 1 73 ? -20.656 -28.891 0.461 1 98.12 73 PHE A N 1
ATOM 613 C CA . PHE A 1 73 ? -19.672 -28.484 -0.532 1 98.12 73 PHE A CA 1
ATOM 614 C C . PHE A 1 73 ? -20.203 -27.312 -1.364 1 98.12 73 PHE A C 1
ATOM 616 O O . PHE A 1 73 ? -19.5 -26.328 -1.562 1 98.12 73 PHE A O 1
ATOM 623 N N . ASP A 1 74 ? -21.391 -27.359 -1.784 1 96.62 74 ASP A N 1
ATOM 624 C CA . ASP A 1 74 ? -21.984 -26.328 -2.639 1 96.62 74 ASP A CA 1
ATOM 625 C C . ASP A 1 74 ? -22.094 -24.984 -1.905 1 96.62 74 ASP A C 1
ATOM 627 O O . ASP A 1 74 ? -21.953 -23.938 -2.518 1 96.62 74 ASP A O 1
ATOM 631 N N . GLU A 1 75 ? -22.281 -25.078 -0.61 1 96.5 75 GLU A N 1
ATOM 632 C CA . GLU A 1 75 ? -22.344 -23.859 0.176 1 96.5 75 GLU A CA 1
ATOM 633 C C . GLU A 1 75 ? -20.969 -23.234 0.347 1 96.5 75 GLU A C 1
ATOM 635 O O . GLU A 1 75 ? -20.844 -22 0.395 1 96.5 75 GLU A O 1
ATOM 640 N N . TYR A 1 76 ? -19.922 -24.094 0.344 1 97.31 76 TYR A N 1
ATOM 641 C CA . TYR A 1 76 ? -18.594 -23.594 0.662 1 97.31 76 TYR A CA 1
ATOM 642 C C . TYR A 1 76 ? -17.797 -23.312 -0.607 1 97.31 76 TYR A C 1
ATOM 644 O O . TYR A 1 76 ? -16.812 -22.578 -0.581 1 97.31 76 TYR A O 1
ATOM 652 N N . LYS A 1 77 ? -18.125 -23.875 -1.761 1 96.25 77 LYS A N 1
ATOM 653 C CA . LYS A 1 77 ? -17.297 -23.922 -2.963 1 96.25 77 LYS A CA 1
ATOM 654 C C . LYS A 1 77 ? -16.891 -22.516 -3.414 1 96.25 77 LYS A C 1
ATOM 656 O O . LYS A 1 77 ? -15.789 -22.328 -3.928 1 96.25 77 LYS A O 1
ATOM 661 N N . SER A 1 78 ? -17.766 -21.469 -3.205 1 95 78 SER A N 1
ATOM 662 C CA . SER A 1 78 ? -17.422 -20.094 -3.576 1 95 78 SER A CA 1
ATOM 663 C C . SER A 1 78 ? -17.266 -19.219 -2.344 1 95 78 SER A C 1
ATOM 665 O O . SER A 1 78 ? -17.297 -17.984 -2.447 1 95 78 SER A O 1
ATOM 667 N N . PHE A 1 79 ? -17.188 -19.875 -1.122 1 95.81 79 PHE A N 1
ATOM 668 C CA . PHE A 1 79 ? -17.156 -19.156 0.148 1 95.81 79 PHE A CA 1
ATOM 669 C C . PHE A 1 79 ? -15.82 -19.375 0.851 1 95.81 79 PHE A C 1
ATOM 671 O O . PHE A 1 79 ? -15.086 -18.422 1.125 1 95.81 79 PHE A O 1
ATOM 678 N N . LYS A 1 80 ? -15.469 -20.656 1.019 1 96 80 LYS A N 1
ATOM 679 C CA . LYS A 1 80 ? -14.234 -21 1.718 1 96 80 LYS A CA 1
ATOM 680 C C . LYS A 1 80 ? -13.625 -22.281 1.155 1 96 80 LYS A C 1
ATOM 682 O O . LYS A 1 80 ? -14.188 -23.375 1.331 1 96 80 LYS A O 1
ATOM 687 N N . TYR A 1 81 ? -12.461 -22.141 0.622 1 96.38 81 TYR A N 1
ATOM 688 C CA . TYR A 1 81 ? -11.812 -23.234 -0.095 1 96.38 81 TYR A CA 1
ATOM 689 C C . TYR A 1 81 ? -11.57 -24.422 0.826 1 96.38 81 TYR A C 1
ATOM 691 O O . TYR A 1 81 ? -11.969 -25.547 0.517 1 96.38 81 TYR A O 1
ATOM 699 N N . ASP A 1 82 ? -10.984 -24.25 1.989 1 95.12 82 ASP A N 1
ATOM 700 C CA . ASP A 1 82 ? -10.57 -25.359 2.865 1 95.12 82 ASP A CA 1
ATOM 701 C C . ASP A 1 82 ? -11.781 -26.156 3.342 1 95.12 82 ASP A C 1
ATOM 703 O O . ASP A 1 82 ? -11.758 -27.391 3.34 1 95.12 82 ASP A O 1
ATOM 707 N N . SER A 1 83 ? -12.828 -25.438 3.701 1 96.69 83 SER A N 1
ATOM 708 C CA . SER A 1 83 ? -14.047 -26.109 4.148 1 96.69 83 SER A CA 1
ATOM 709 C C . SER A 1 83 ? -14.719 -26.859 3 1 96.69 83 SER A C 1
ATOM 711 O O . SER A 1 83 ? -15.211 -27.969 3.184 1 96.69 83 SER A O 1
ATOM 713 N N . ALA A 1 84 ? -14.734 -26.203 1.802 1 97.69 84 ALA A N 1
ATOM 714 C CA . ALA A 1 84 ? -15.281 -26.891 0.629 1 97.69 84 ALA A CA 1
ATOM 715 C C . ALA A 1 84 ? -14.562 -28.203 0.367 1 97.69 84 ALA A C 1
ATOM 717 O O . ALA A 1 84 ? -15.203 -29.234 0.155 1 97.69 84 ALA A O 1
ATOM 718 N N . TYR A 1 85 ? -13.258 -28.188 0.421 1 96.62 85 TYR A N 1
ATOM 719 C CA . TYR A 1 85 ? -12.461 -29.375 0.13 1 96.62 85 TYR A CA 1
ATOM 720 C C . TYR A 1 85 ? -12.672 -30.438 1.198 1 96.62 85 TYR A C 1
ATOM 722 O O . TYR A 1 85 ? -12.68 -31.641 0.897 1 96.62 85 TYR A O 1
ATOM 730 N N . TYR A 1 86 ? -12.812 -30.031 2.43 1 96.38 86 TYR A N 1
ATOM 731 C CA . TYR A 1 86 ? -13.055 -30.969 3.518 1 96.38 86 TYR A CA 1
ATOM 732 C C . TYR A 1 86 ? -14.312 -31.797 3.258 1 96.38 86 TYR A C 1
ATOM 734 O O . TYR A 1 86 ? -14.281 -33.031 3.326 1 96.38 86 TYR A O 1
ATOM 742 N N . TYR A 1 87 ? -15.398 -31.125 2.979 1 97.81 87 TYR A N 1
ATOM 743 C CA . TYR A 1 87 ? -16.656 -31.828 2.791 1 97.81 87 TYR A CA 1
ATOM 744 C C . TYR A 1 87 ? -16.656 -32.625 1.491 1 97.81 87 TYR A C 1
ATOM 746 O O . TYR A 1 87 ? -17.312 -33.656 1.384 1 97.81 87 TYR A O 1
ATOM 754 N N . LEU A 1 88 ? -15.922 -32.125 0.526 1 97.81 88 LEU A N 1
ATOM 755 C CA . LEU A 1 88 ? -15.727 -32.906 -0.689 1 97.81 88 LEU A CA 1
ATOM 756 C C . LEU A 1 88 ? -15.023 -34.219 -0.379 1 97.81 88 LEU A C 1
ATOM 758 O O . LEU A 1 88 ? -15.406 -35.281 -0.903 1 97.81 88 LEU A O 1
ATOM 762 N N . GLU A 1 89 ? -13.992 -34.25 0.46 1 96.75 89 GLU A N 1
ATOM 763 C CA . GLU A 1 89 ? -13.281 -35.438 0.861 1 96.75 89 GLU A CA 1
ATOM 764 C C . GLU A 1 89 ? -14.195 -36.406 1.62 1 96.75 89 GLU A C 1
ATOM 766 O O . GLU A 1 89 ? -14.141 -37.625 1.417 1 96.75 89 GLU A O 1
ATOM 771 N N . GLN A 1 90 ? -15.023 -35.812 2.443 1 97.25 90 GLN A N 1
ATOM 772 C CA . GLN A 1 90 ? -16 -36.656 3.15 1 97.25 90 GLN A CA 1
ATOM 773 C C . GLN A 1 90 ? -16.953 -37.312 2.176 1 97.25 90 GLN A C 1
ATOM 775 O O . GLN A 1 90 ? -17.297 -38.5 2.346 1 97.25 90 GLN A O 1
ATOM 780 N N . SER A 1 91 ? -17.359 -36.562 1.187 1 97.75 91 SER A N 1
ATOM 781 C CA . SER A 1 91 ? -18.25 -37.125 0.184 1 97.75 91 SER A CA 1
ATOM 782 C C . SER A 1 91 ? -17.578 -38.281 -0.589 1 97.75 91 SER A C 1
ATOM 784 O O . SER A 1 91 ? -18.219 -39.281 -0.913 1 97.75 91 SER A O 1
ATOM 786 N N . LYS A 1 92 ? -16.328 -38.156 -0.93 1 96.38 92 LYS A N 1
ATOM 787 C CA . LYS A 1 92 ? -15.602 -39.188 -1.65 1 96.38 92 LYS A CA 1
ATOM 788 C C . LYS A 1 92 ? -15.508 -40.469 -0.825 1 96.38 92 LYS A C 1
ATOM 790 O O . LYS A 1 92 ? -15.602 -41.594 -1.366 1 96.38 92 LYS A O 1
ATOM 795 N N . ILE A 1 93 ? -15.305 -40.312 0.475 1 96.5 93 ILE A N 1
ATOM 796 C CA . ILE A 1 93 ? -15.242 -41.469 1.364 1 96.5 93 ILE A CA 1
ATOM 797 C C . ILE A 1 93 ? -16.562 -42.25 1.31 1 96.5 93 ILE A C 1
ATOM 799 O O . ILE A 1 93 ? -16.578 -43.469 1.179 1 96.5 93 ILE A O 1
ATOM 803 N N . LYS A 1 94 ? -17.672 -41.438 1.4 1 97 94 LYS A N 1
ATOM 804 C CA . LYS A 1 94 ? -18.984 -42.062 1.336 1 97 94 LYS A CA 1
ATOM 805 C C . LYS A 1 94 ? -19.234 -42.656 -0.047 1 97 94 LYS A C 1
ATOM 807 O O . LYS A 1 94 ? -19.859 -43.719 -0.169 1 97 94 LYS A O 1
ATOM 812 N N . ALA A 1 95 ? -18.781 -42 -1.1 1 96.62 95 ALA A N 1
ATOM 813 C CA . ALA A 1 95 ? -18.922 -42.5 -2.461 1 96.62 95 ALA A CA 1
ATOM 814 C C . ALA A 1 95 ? -18.25 -43.844 -2.615 1 96.62 95 ALA A C 1
ATOM 816 O O . ALA A 1 95 ? -18.781 -44.75 -3.287 1 96.62 95 ALA A O 1
ATOM 817 N N . LYS A 1 96 ? -17.109 -44.062 -2.037 1 95.75 96 LYS A N 1
ATOM 818 C CA . LYS A 1 96 ? -16.391 -45.312 -2.098 1 95.75 96 LYS A CA 1
ATOM 819 C C . LYS A 1 96 ? -17.156 -46.406 -1.369 1 95.75 96 LYS A C 1
ATOM 821 O O . LYS A 1 96 ? -17.172 -47.562 -1.807 1 95.75 96 LYS A O 1
ATOM 826 N N . ILE A 1 97 ? -17.812 -46.062 -0.3 1 95.31 97 ILE A N 1
ATOM 827 C CA . ILE A 1 97 ? -18.609 -47 0.477 1 95.31 97 ILE A CA 1
ATOM 828 C C . ILE A 1 97 ? -19.828 -47.438 -0.328 1 95.31 97 ILE A C 1
ATOM 830 O O . ILE A 1 97 ? -20.203 -48.625 -0.298 1 95.31 97 ILE A O 1
ATOM 834 N N . LEU A 1 98 ? -20.406 -46.531 -1.041 1 95.25 98 LEU A N 1
ATOM 835 C CA . LEU A 1 98 ? -21.625 -46.781 -1.804 1 95.25 98 LEU A CA 1
ATOM 836 C C . LEU A 1 98 ? -21.312 -47.594 -3.055 1 95.25 98 LEU A C 1
ATOM 838 O O . LEU A 1 98 ? -22.203 -48.188 -3.652 1 95.25 98 LEU A O 1
ATOM 842 N N . LYS A 1 99 ? -20.031 -47.75 -3.568 1 91.12 99 LYS A N 1
ATOM 843 C CA . LYS A 1 99 ? -19.516 -48.562 -4.664 1 91.12 99 LYS A CA 1
ATOM 844 C C . LYS A 1 99 ? -20.219 -48.219 -5.977 1 91.12 99 LYS A C 1
ATOM 846 O O . LYS A 1 99 ? -20.375 -49.094 -6.844 1 91.12 99 LYS A O 1
ATOM 851 N N . ASP A 1 100 ? -20.906 -47.125 -6.047 1 87.81 100 ASP A N 1
ATOM 852 C CA . ASP A 1 100 ? -21.438 -46.625 -7.305 1 87.81 100 ASP A CA 1
ATOM 853 C C . ASP A 1 100 ? -20.516 -45.562 -7.914 1 87.81 100 ASP A C 1
ATOM 855 O O . ASP A 1 100 ? -20.312 -44.5 -7.336 1 87.81 100 ASP A O 1
ATOM 859 N N . PRO A 1 101 ? -20.047 -45.844 -9.094 1 89.19 101 PRO A N 1
ATOM 860 C CA . PRO A 1 101 ? -19.047 -44.969 -9.719 1 89.19 101 PRO A CA 1
ATOM 861 C C . PRO A 1 101 ? -19.578 -43.594 -10.031 1 89.19 101 PRO A C 1
ATOM 863 O O . PRO A 1 101 ? -18.797 -42.625 -10.141 1 89.19 101 PRO A O 1
ATOM 866 N N . LYS A 1 102 ? -20.875 -43.469 -10.086 1 89.94 102 LYS A N 1
ATOM 867 C CA . LYS A 1 102 ? -21.469 -42.156 -10.398 1 89.94 102 LYS A CA 1
ATOM 868 C C . LYS A 1 102 ? -21.203 -41.156 -9.289 1 89.94 102 LYS A C 1
ATOM 870 O O . LYS A 1 102 ? -20.969 -39.969 -9.562 1 89.94 102 LYS A O 1
ATOM 875 N N . TYR A 1 103 ? -21.203 -41.625 -8.008 1 93.56 103 TYR A N 1
ATOM 876 C CA . TYR A 1 103 ? -20.969 -40.75 -6.867 1 93.56 103 TYR A CA 1
ATOM 877 C C . TYR A 1 103 ? -19.531 -40.25 -6.844 1 93.56 103 TYR A C 1
ATOM 879 O O . TYR A 1 103 ? -19.297 -39.062 -6.621 1 93.56 103 TYR A O 1
ATOM 887 N N . LEU A 1 104 ? -18.656 -41.156 -7.137 1 93.81 104 LEU A N 1
ATOM 888 C CA . LEU A 1 104 ? -17.25 -40.781 -7.105 1 93.81 104 LEU A CA 1
ATOM 889 C C . LEU A 1 104 ? -16.906 -39.844 -8.258 1 93.81 104 LEU A C 1
ATOM 891 O O . LEU A 1 104 ? -16.141 -38.875 -8.086 1 93.81 104 LEU A O 1
ATOM 895 N N . ALA A 1 105 ? -17.422 -40.125 -9.422 1 94.12 105 ALA A N 1
ATOM 896 C CA . ALA A 1 105 ? -17.172 -39.25 -10.578 1 94.12 105 ALA A CA 1
ATOM 897 C C . ALA A 1 105 ? -17.703 -37.844 -10.344 1 94.12 105 ALA A C 1
ATOM 899 O O . ALA A 1 105 ? -17.047 -36.875 -10.672 1 94.12 105 ALA A O 1
ATOM 900 N N . LYS A 1 106 ? -18.906 -37.781 -9.789 1 95.44 106 LYS A N 1
ATOM 901 C CA . LYS A 1 106 ? -19.484 -36.469 -9.477 1 95.44 106 LYS A CA 1
ATOM 902 C C . LYS A 1 106 ? -18.609 -35.688 -8.492 1 95.44 106 LYS A C 1
ATOM 904 O O . LYS A 1 106 ? -18.375 -34.5 -8.672 1 95.44 106 LYS A O 1
ATOM 909 N N . SER A 1 107 ? -18.109 -36.406 -7.484 1 96.5 107 SER A N 1
ATOM 910 C CA . SER A 1 107 ? -17.234 -35.781 -6.496 1 96.5 107 SER A CA 1
ATOM 911 C C . SER A 1 107 ? -15.93 -35.312 -7.133 1 96.5 107 SER A C 1
ATOM 913 O O . SER A 1 107 ? -15.422 -34.25 -6.801 1 96.5 107 SER A O 1
ATOM 915 N N . ARG A 1 108 ? -15.422 -36.031 -8.023 1 96.44 108 ARG A N 1
ATOM 916 C CA . ARG A 1 108 ? -14.172 -35.688 -8.68 1 96.44 108 ARG A CA 1
ATOM 917 C C . ARG A 1 108 ? -14.352 -34.469 -9.586 1 96.44 108 ARG A C 1
ATOM 919 O O . ARG A 1 108 ? -13.445 -33.656 -9.711 1 96.44 108 ARG A O 1
ATOM 926 N N . ILE A 1 109 ? -15.484 -34.406 -10.234 1 97.56 109 ILE A N 1
ATOM 927 C CA . ILE A 1 109 ? -15.789 -33.25 -11.062 1 97.56 109 ILE A CA 1
ATOM 928 C C . ILE A 1 109 ? -15.812 -31.984 -10.188 1 97.56 109 ILE A C 1
ATOM 930 O O . ILE A 1 109 ? -15.211 -30.969 -10.539 1 97.56 109 ILE A O 1
ATOM 934 N N . LYS A 1 110 ? -16.438 -32.094 -9.016 1 97.88 110 LYS A N 1
ATOM 935 C CA . LYS A 1 110 ? -16.5 -30.953 -8.086 1 97.88 110 LYS A CA 1
ATOM 936 C C . LYS A 1 110 ? -15.117 -30.625 -7.52 1 97.88 110 LYS A C 1
ATOM 938 O O . LYS A 1 110 ? -14.812 -29.469 -7.242 1 97.88 110 LYS A O 1
ATOM 943 N N . GLU A 1 111 ? -14.328 -31.688 -7.387 1 97.19 111 GLU A N 1
ATOM 944 C CA . GLU A 1 111 ? -12.953 -31.484 -6.941 1 97.19 111 GLU A CA 1
ATOM 945 C C . GLU A 1 111 ? -12.164 -30.656 -7.953 1 97.19 111 GLU A C 1
ATOM 947 O O . GLU A 1 111 ? -11.422 -29.75 -7.574 1 97.19 111 GLU A O 1
ATOM 952 N N . GLY A 1 112 ? -12.375 -31 -9.219 1 97.25 112 GLY A N 1
ATOM 953 C CA . GLY A 1 112 ? -11.758 -30.188 -10.258 1 97.25 112 GLY A CA 1
ATOM 954 C C . GLY A 1 112 ? -12.141 -28.719 -10.172 1 97.25 112 GLY A C 1
ATOM 955 O O . GLY A 1 112 ? -11.289 -27.844 -10.305 1 97.25 112 GLY A O 1
ATOM 956 N N . PHE A 1 113 ? -13.375 -28.469 -9.828 1 96.56 113 PHE A N 1
ATOM 957 C CA . PHE A 1 113 ? -13.891 -27.109 -9.75 1 96.56 113 PHE A CA 1
ATOM 958 C C . PHE A 1 113 ? -13.242 -26.344 -8.594 1 96.56 113 PHE A C 1
ATOM 960 O O . PHE A 1 113 ? -12.797 -25.219 -8.758 1 96.56 113 PHE A O 1
ATOM 967 N N . VAL A 1 114 ? -13.211 -26.953 -7.422 1 96.88 114 VAL A N 1
ATOM 968 C CA . VAL A 1 114 ? -12.719 -26.25 -6.234 1 96.88 114 VAL A CA 1
ATOM 969 C C . VAL A 1 114 ? -11.219 -26.031 -6.352 1 96.88 114 VAL A C 1
ATOM 971 O O . VAL A 1 114 ? -10.703 -25 -5.922 1 96.88 114 VAL A O 1
ATOM 974 N N . LEU A 1 115 ? -10.484 -26.969 -6.953 1 96.5 115 LEU A N 1
ATOM 975 C CA . LEU A 1 115 ? -9.055 -26.812 -7.172 1 96.5 115 LEU A CA 1
ATOM 976 C C . LEU A 1 115 ? -8.781 -25.672 -8.141 1 96.5 115 LEU A C 1
ATOM 978 O O . LEU A 1 115 ? -7.922 -24.812 -7.883 1 96.5 115 LEU A O 1
ATOM 982 N N . LEU A 1 116 ? -9.555 -25.625 -9.203 1 95.5 116 LEU A N 1
ATOM 983 C CA . LEU A 1 116 ? -9.406 -24.562 -10.18 1 95.5 116 LEU A CA 1
ATOM 984 C C . LEU A 1 116 ? -9.742 -23.203 -9.555 1 95.5 116 LEU A C 1
ATOM 986 O O . LEU A 1 116 ? -9.062 -22.203 -9.82 1 95.5 116 LEU A O 1
ATOM 990 N N . SER A 1 117 ? -10.75 -23.125 -8.711 1 94.62 117 SER A N 1
ATOM 991 C CA . SER A 1 117 ? -11.203 -21.891 -8.078 1 94.62 117 SER A CA 1
ATOM 992 C C . SER A 1 117 ? -10.164 -21.359 -7.098 1 94.62 117 SER A C 1
ATOM 994 O O . SER A 1 117 ? -10.141 -20.172 -6.797 1 94.62 117 SER A O 1
ATOM 996 N N . SER A 1 118 ? -9.305 -22.281 -6.656 1 93.94 118 SER A N 1
ATOM 997 C CA . SER A 1 118 ? -8.266 -21.875 -5.715 1 93.94 118 SER A CA 1
ATOM 998 C C . SER A 1 118 ? -6.938 -21.641 -6.426 1 93.94 118 SER A C 1
ATOM 1000 O O . SER A 1 118 ? -5.926 -21.359 -5.781 1 93.94 118 SER A O 1
ATOM 1002 N N . GLY A 1 119 ? -6.902 -21.859 -7.719 1 92.56 119 GLY A N 1
ATOM 1003 C CA . GLY A 1 119 ? -5.707 -21.578 -8.492 1 92.56 119 GLY A CA 1
ATOM 1004 C C . GLY A 1 119 ? -4.773 -22.766 -8.609 1 92.56 119 GLY A C 1
ATOM 1005 O O . GLY A 1 119 ? -3.607 -22.609 -8.984 1 92.56 119 GLY A O 1
ATOM 1006 N N . LEU A 1 120 ? -5.199 -23.953 -8.18 1 94.38 120 LEU A N 1
ATOM 1007 C CA . LEU A 1 120 ? -4.414 -25.172 -8.312 1 94.38 120 LEU A CA 1
ATOM 1008 C C . LEU A 1 120 ? -4.723 -25.875 -9.633 1 94.38 120 LEU A C 1
ATOM 1010 O O . LEU A 1 120 ? -5.391 -26.922 -9.641 1 94.38 120 LEU A O 1
ATOM 1014 N N . PHE A 1 121 ? -4.168 -25.344 -10.703 1 94.19 121 PHE A N 1
ATOM 1015 C CA . PHE A 1 121 ? -4.559 -25.734 -12.055 1 94.19 121 PHE A CA 1
ATOM 1016 C C . PHE A 1 121 ? -4.027 -27.109 -12.406 1 94.19 121 PHE A C 1
ATOM 1018 O O . PHE A 1 121 ? -4.746 -27.938 -12.984 1 94.19 121 PHE A O 1
ATOM 1025 N N . LYS A 1 122 ? -2.734 -27.359 -12.062 1 93.12 122 LYS A N 1
ATOM 1026 C CA . LYS A 1 122 ? -2.166 -28.672 -12.352 1 93.12 122 LYS A CA 1
ATOM 1027 C C . LYS A 1 122 ? -2.975 -29.781 -11.68 1 93.12 122 LYS A C 1
ATOM 1029 O O . LYS A 1 122 ? -3.336 -30.766 -12.312 1 93.12 122 LYS A O 1
ATOM 1034 N N . GLU A 1 123 ? -3.314 -29.562 -10.406 1 95.19 123 GLU A N 1
ATOM 1035 C CA . GLU A 1 123 ? -4.07 -30.547 -9.633 1 95.19 123 GLU A CA 1
ATOM 1036 C C . GLU A 1 123 ? -5.488 -30.703 -10.18 1 95.19 123 GLU A C 1
ATOM 1038 O O . GLU A 1 123 ? -6.02 -31.812 -10.227 1 95.19 123 GLU A O 1
ATOM 1043 N N . ALA A 1 124 ? -6.109 -29.594 -10.578 1 96.75 124 ALA A N 1
ATOM 1044 C CA . ALA A 1 124 ? -7.457 -29.625 -11.133 1 96.75 124 ALA A CA 1
ATOM 1045 C C . ALA A 1 124 ? -7.5 -30.453 -12.414 1 96.75 124 ALA A C 1
ATOM 1047 O O . ALA A 1 124 ? -8.344 -31.328 -12.57 1 96.75 124 ALA A O 1
ATOM 1048 N N . ILE A 1 125 ? -6.555 -30.188 -13.336 1 95.88 125 ILE A N 1
ATOM 1049 C CA . ILE A 1 125 ? -6.523 -30.859 -14.633 1 95.88 125 ILE A CA 1
ATOM 1050 C C . ILE A 1 125 ? -6.188 -32.344 -14.43 1 95.88 125 ILE A C 1
ATOM 1052 O O . ILE A 1 125 ? -6.801 -33.219 -15.047 1 95.88 125 ILE A O 1
ATOM 1056 N N . ASP A 1 126 ? -5.223 -32.656 -13.492 1 94.56 126 ASP A N 1
ATOM 1057 C CA . ASP A 1 126 ? -4.895 -34.062 -13.172 1 94.56 126 ASP A CA 1
ATOM 1058 C C . ASP A 1 126 ? -6.121 -34.781 -12.656 1 94.56 126 ASP A C 1
ATOM 1060 O O . ASP A 1 126 ? -6.371 -35.938 -13.055 1 94.56 126 ASP A O 1
ATOM 1064 N N . THR A 1 127 ? -6.891 -34.156 -11.797 1 95.56 127 THR A N 1
ATOM 1065 C CA . THR A 1 127 ? -8.078 -34.75 -11.203 1 95.56 127 THR A CA 1
ATOM 1066 C C . THR A 1 127 ? -9.148 -35 -12.266 1 95.56 127 THR A C 1
ATOM 1068 O O . THR A 1 127 ? -9.766 -36.062 -12.289 1 95.56 127 THR A O 1
ATOM 1071 N N . LEU A 1 128 ? -9.352 -34.094 -13.156 1 97.25 128 LEU A N 1
ATOM 1072 C CA . LEU A 1 128 ? -10.367 -34.219 -14.195 1 97.25 128 LEU A CA 1
ATOM 1073 C C . LEU A 1 128 ? -9.977 -35.25 -15.227 1 97.25 128 LEU A C 1
ATOM 1075 O O . LEU A 1 128 ? -10.836 -35.969 -15.758 1 97.25 128 LEU A O 1
ATOM 1079 N N . ASN A 1 129 ? -8.68 -35.406 -15.469 1 95.25 129 ASN A N 1
ATOM 1080 C CA . ASN A 1 129 ? -8.188 -36.312 -16.5 1 95.25 129 ASN A CA 1
ATOM 1081 C C . ASN A 1 129 ? -8.375 -37.781 -16.094 1 95.25 129 ASN A C 1
ATOM 1083 O O . ASN A 1 129 ? -8.375 -38.688 -16.953 1 95.25 129 ASN A O 1
ATOM 1087 N N . VAL A 1 130 ? -8.547 -38.031 -14.828 1 93.44 130 VAL A N 1
ATOM 1088 C CA . VAL A 1 130 ? -8.695 -39.406 -14.344 1 93.44 130 VAL A CA 1
ATOM 1089 C C . VAL A 1 130 ? -10.133 -39.875 -14.562 1 93.44 130 VAL A C 1
ATOM 1091 O O . VAL A 1 130 ? -10.406 -41.094 -14.547 1 93.44 130 VAL A O 1
ATOM 1094 N N . ILE A 1 131 ? -11.047 -39 -14.828 1 95.12 131 ILE A N 1
ATOM 1095 C CA . ILE A 1 131 ? -12.461 -39.312 -14.953 1 95.12 131 ILE A CA 1
ATOM 1096 C C . ILE A 1 131 ? -12.734 -39.938 -16.328 1 95.12 131 ILE A C 1
ATOM 1098 O O . ILE A 1 131 ? -12.289 -39.406 -17.344 1 95.12 131 ILE A O 1
ATOM 1102 N N . ASP A 1 132 ? -13.414 -41.062 -16.344 1 94.25 132 ASP A N 1
ATOM 1103 C CA . ASP A 1 132 ? -13.875 -41.656 -17.594 1 94.25 132 ASP A CA 1
ATOM 1104 C C . ASP A 1 132 ? -15.211 -41.062 -18.031 1 94.25 132 ASP A C 1
ATOM 1106 O O . ASP A 1 132 ? -16.266 -41.438 -17.516 1 94.25 132 ASP A O 1
ATOM 1110 N N . ASP A 1 133 ? -15.25 -40.188 -19.031 1 93.5 133 ASP A N 1
ATOM 1111 C CA . ASP A 1 133 ? -16.438 -39.438 -19.422 1 93.5 133 ASP A CA 1
ATOM 1112 C C . ASP A 1 133 ? -17.5 -40.344 -20.031 1 93.5 133 ASP A C 1
ATOM 1114 O O . ASP A 1 133 ? -18.672 -40 -20.078 1 93.5 133 ASP A O 1
ATOM 1118 N N . LYS A 1 134 ? -17.141 -41.562 -20.422 1 92.44 134 LYS A N 1
ATOM 1119 C CA . LYS A 1 134 ? -18.094 -42.5 -21.031 1 92.44 134 LYS A CA 1
ATOM 1120 C C . LYS A 1 134 ? -19.047 -43.062 -19.984 1 92.44 134 LYS A C 1
ATOM 1122 O O . LYS A 1 134 ? -20.141 -43.531 -20.312 1 92.44 134 LYS A O 1
ATOM 1127 N N . LYS A 1 135 ? -18.625 -42.969 -18.812 1 91.31 135 LYS A N 1
ATOM 1128 C CA . LYS A 1 135 ? -19.422 -43.594 -17.75 1 91.31 135 LYS A CA 1
ATOM 1129 C C . LYS A 1 135 ? -20.281 -42.531 -17.047 1 91.31 135 LYS A C 1
ATOM 1131 O O . LYS A 1 135 ? -21.047 -42.875 -16.141 1 91.31 135 LYS A O 1
ATOM 1136 N N . LEU A 1 136 ? -20.281 -41.344 -17.547 1 94.94 136 LEU A N 1
ATOM 1137 C CA . LEU A 1 136 ? -21.031 -40.25 -16.906 1 94.94 136 LEU A CA 1
ATOM 1138 C C . LEU A 1 136 ? -22.406 -40.094 -17.531 1 94.94 136 LEU A C 1
ATOM 1140 O O . LEU A 1 136 ? -22.578 -40.344 -18.734 1 94.94 136 LEU A O 1
ATOM 1144 N N . ASP A 1 137 ? -23.375 -39.781 -16.672 1 92.62 137 ASP A N 1
ATOM 1145 C CA . ASP A 1 137 ? -24.672 -39.406 -17.219 1 92.62 137 ASP A CA 1
ATOM 1146 C C . ASP A 1 137 ? -24.609 -38.031 -17.891 1 92.62 137 ASP A C 1
ATOM 1148 O O . ASP A 1 137 ? -23.594 -37.344 -17.781 1 92.62 137 ASP A O 1
ATOM 1152 N N . GLN A 1 138 ? -25.578 -37.656 -18.531 1 93.31 138 GLN A N 1
ATOM 1153 C CA . GLN A 1 138 ? -25.594 -36.469 -19.391 1 93.31 138 GLN A CA 1
ATOM 1154 C C . GLN A 1 138 ? -25.312 -35.188 -18.578 1 93.31 138 GLN A C 1
ATOM 1156 O O . GLN A 1 138 ? -24.547 -34.344 -18.984 1 93.31 138 GLN A O 1
ATOM 1161 N N . LYS A 1 139 ? -25.938 -35.062 -17.484 1 92.38 139 LYS A N 1
ATOM 1162 C CA . LYS A 1 139 ? -25.781 -33.906 -16.641 1 92.38 139 LYS A CA 1
ATOM 1163 C C . LYS A 1 139 ? -24.344 -33.75 -16.125 1 92.38 139 LYS A C 1
ATOM 1165 O O . LYS A 1 139 ? -23.75 -32.688 -16.219 1 92.38 139 LYS A O 1
ATOM 1170 N N . ASN A 1 140 ? -23.828 -34.875 -15.648 1 95 140 ASN A N 1
ATOM 1171 C CA . ASN A 1 140 ? -22.453 -34.875 -15.133 1 95 140 ASN A CA 1
ATOM 1172 C C . ASN A 1 140 ? -21.438 -34.719 -16.25 1 95 140 ASN A C 1
ATOM 1174 O O . ASN A 1 140 ? -20.375 -34.125 -16.062 1 95 140 ASN A O 1
ATOM 1178 N N . LYS A 1 141 ? -21.781 -35.219 -17.375 1 96.81 141 LYS A N 1
ATOM 1179 C CA . LYS A 1 141 ? -20.906 -35.062 -18.531 1 96.81 141 LYS A CA 1
ATOM 1180 C C . LYS A 1 141 ? -20.812 -33.594 -18.969 1 96.81 141 LYS A C 1
ATOM 1182 O O . LYS A 1 141 ? -19.734 -33.125 -19.312 1 96.81 141 LYS A O 1
ATOM 1187 N N . PHE A 1 142 ? -21.922 -32.938 -18.984 1 96.94 142 PHE A N 1
ATOM 1188 C CA . PHE A 1 142 ? -21.938 -31.516 -19.266 1 96.94 142 PHE A CA 1
ATOM 1189 C C . PHE A 1 142 ? -21.047 -30.766 -18.281 1 96.94 142 PHE A C 1
ATOM 1191 O O . PHE A 1 142 ? -20.203 -29.953 -18.672 1 96.94 142 PHE A O 1
ATOM 1198 N N . GLU A 1 143 ? -21.25 -31.031 -17.016 1 96.5 143 GLU A N 1
ATOM 1199 C CA . GLU A 1 143 ? -20.484 -30.344 -15.977 1 96.5 143 GLU A CA 1
ATOM 1200 C C . GLU A 1 143 ? -18.984 -30.641 -16.109 1 96.5 143 GLU A C 1
ATOM 1202 O O . GLU A 1 143 ? -18.156 -29.75 -15.93 1 96.5 143 GLU A O 1
ATOM 1207 N N . TYR A 1 144 ? -18.703 -31.922 -16.391 1 97.62 144 TYR A N 1
ATOM 1208 C CA . TYR A 1 144 ? -17.328 -32.344 -16.578 1 97.62 144 TYR A CA 1
ATOM 1209 C C . TYR A 1 144 ? -16.641 -31.547 -17.672 1 97.62 144 TYR A C 1
ATOM 1211 O O . TYR A 1 144 ? -15.578 -30.953 -17.438 1 97.62 144 TYR A O 1
ATOM 1219 N N . TYR A 1 145 ? -17.25 -31.438 -18.844 1 98.25 145 TYR A N 1
ATOM 1220 C CA . TYR A 1 145 ? -16.641 -30.719 -19.953 1 98.25 145 TYR A CA 1
ATOM 1221 C C . TYR A 1 145 ? -16.609 -29.219 -19.688 1 98.25 145 TYR A C 1
ATOM 1223 O O . TYR A 1 145 ? -15.664 -28.531 -20.078 1 98.25 145 TYR A O 1
ATOM 1231 N N . ASN A 1 146 ? -17.594 -28.734 -19.031 1 97.31 146 ASN A N 1
ATOM 1232 C CA . ASN A 1 146 ? -17.641 -27.312 -18.688 1 97.31 146 ASN A CA 1
ATOM 1233 C C . ASN A 1 146 ? -16.5 -26.922 -17.75 1 97.31 146 ASN A C 1
ATOM 1235 O O . ASN A 1 146 ? -15.852 -25.891 -17.938 1 97.31 146 ASN A O 1
ATOM 1239 N N . ILE A 1 147 ? -16.281 -27.734 -16.734 1 97.44 147 ILE A N 1
ATOM 1240 C CA . ILE A 1 147 ? -15.227 -27.453 -15.758 1 97.44 147 ILE A CA 1
ATOM 1241 C C . ILE A 1 147 ? -13.859 -27.625 -16.422 1 97.44 147 ILE A C 1
ATOM 1243 O O . ILE A 1 147 ? -12.93 -26.859 -16.141 1 97.44 147 ILE A O 1
ATOM 1247 N N . LYS A 1 148 ? -13.742 -28.609 -17.266 1 97.69 148 LYS A N 1
ATOM 1248 C CA . LYS A 1 148 ? -12.492 -28.781 -17.984 1 97.69 148 LYS A CA 1
ATOM 1249 C C . LYS A 1 148 ? -12.195 -27.578 -18.875 1 97.69 148 LYS A C 1
ATOM 1251 O O . LYS A 1 148 ? -11.047 -27.141 -18.953 1 97.69 148 LYS A O 1
ATOM 1256 N N . ALA A 1 149 ? -13.219 -27.094 -19.547 1 97.88 149 ALA A N 1
ATOM 1257 C CA . ALA A 1 149 ? -13.062 -25.891 -20.359 1 97.88 149 ALA A CA 1
ATOM 1258 C C . ALA A 1 149 ? -12.602 -24.703 -19.516 1 97.88 149 ALA A C 1
ATOM 1260 O O . ALA A 1 149 ? -11.656 -24 -19.875 1 97.88 149 ALA A O 1
ATOM 1261 N N . ARG A 1 150 ? -13.242 -24.516 -18.406 1 96.19 150 ARG A N 1
ATOM 1262 C CA . ARG A 1 150 ? -12.898 -23.406 -17.516 1 96.19 150 ARG A CA 1
ATOM 1263 C C . ARG A 1 150 ? -11.469 -23.531 -17.016 1 96.19 150 ARG A C 1
ATOM 1265 O O . ARG A 1 150 ? -10.766 -22.531 -16.844 1 96.19 150 ARG A O 1
ATOM 1272 N N . ALA A 1 151 ? -11.078 -24.766 -16.703 1 97.12 151 ALA A N 1
ATOM 1273 C CA . ALA A 1 151 ? -9.727 -25 -16.219 1 97.12 151 ALA A CA 1
ATOM 1274 C C . ALA A 1 151 ? -8.688 -24.5 -17.219 1 97.12 151 ALA A C 1
ATOM 1276 O O . ALA A 1 151 ? -7.723 -23.828 -16.844 1 97.12 151 ALA A O 1
ATOM 1277 N N . TYR A 1 152 ? -8.945 -24.75 -18.453 1 96.88 152 TYR A N 1
ATOM 1278 C CA . TYR A 1 152 ? -7.996 -24.328 -19.484 1 96.88 152 TYR A CA 1
ATOM 1279 C C . TYR A 1 152 ? -8.078 -22.828 -19.719 1 96.88 152 TYR A C 1
ATOM 1281 O O . TYR A 1 152 ? -7.059 -22.172 -19.953 1 96.88 152 TYR A O 1
ATOM 1289 N N . TYR A 1 153 ? -9.281 -22.25 -19.672 1 95.31 153 TYR A N 1
ATOM 1290 C CA . TYR A 1 153 ? -9.43 -20.797 -19.797 1 95.31 153 TYR A CA 1
ATOM 1291 C C . TYR A 1 153 ? -8.703 -20.078 -18.672 1 95.31 153 TYR A C 1
ATOM 1293 O O . TYR A 1 153 ? -7.953 -19.125 -18.922 1 95.31 153 TYR A O 1
ATOM 1301 N N . ASP A 1 154 ? -8.945 -20.531 -17.438 1 94.25 154 ASP A N 1
ATOM 1302 C CA . ASP A 1 154 ? -8.336 -19.891 -16.281 1 94.25 154 ASP A CA 1
ATOM 1303 C C . ASP A 1 154 ? -6.82 -20.062 -16.281 1 94.25 154 ASP A C 1
ATOM 1305 O O . ASP A 1 154 ? -6.078 -19.188 -15.852 1 94.25 154 ASP A O 1
ATOM 1309 N N . LEU A 1 155 ? -6.422 -21.25 -16.719 1 94.62 155 LEU A N 1
ATOM 1310 C CA . LEU A 1 155 ? -4.988 -21.484 -16.859 1 94.62 155 LEU A CA 1
ATOM 1311 C C . LEU A 1 155 ? -4.363 -20.531 -17.859 1 94.62 155 LEU A C 1
ATOM 1313 O O . LEU A 1 155 ? -3.258 -20.031 -17.641 1 94.62 155 LEU A O 1
ATOM 1317 N N . ALA A 1 156 ? -5.043 -20.266 -18.938 1 93.94 156 ALA A N 1
ATOM 1318 C CA . ALA A 1 156 ? -4.582 -19.297 -19.938 1 93.94 156 ALA A CA 1
ATOM 1319 C C . ALA A 1 156 ? -4.477 -17.906 -19.328 1 93.94 156 ALA A C 1
ATOM 1321 O O . ALA A 1 156 ? -3.496 -17.188 -19.562 1 93.94 156 ALA A O 1
ATOM 1322 N N . ASP A 1 157 ? -5.453 -17.547 -18.562 1 89.88 157 ASP A N 1
ATOM 1323 C CA . ASP A 1 157 ? -5.477 -16.234 -17.922 1 89.88 157 ASP A CA 1
ATOM 1324 C C . ASP A 1 157 ? -4.344 -16.094 -16.906 1 89.88 157 ASP A C 1
ATOM 1326 O O . ASP A 1 157 ? -3.801 -15.008 -16.719 1 89.88 157 ASP A O 1
ATOM 1330 N N . TYR A 1 158 ? -4.012 -17.188 -16.266 1 90.19 158 TYR A N 1
ATOM 1331 C CA . TYR A 1 158 ? -2.932 -17.219 -15.289 1 90.19 158 TYR A CA 1
ATOM 1332 C C . TYR A 1 158 ? -1.573 -17.078 -15.969 1 90.19 158 TYR A C 1
ATOM 1334 O O . TYR A 1 158 ? -0.726 -16.297 -15.531 1 90.19 158 TYR A O 1
ATOM 1342 N N . ASN A 1 159 ? -1.442 -17.859 -17 1 89.25 159 ASN A N 1
ATOM 1343 C CA . ASN A 1 159 ? -0.16 -17.922 -17.703 1 89.25 159 ASN A CA 1
ATOM 1344 C C . ASN A 1 159 ? 0.165 -16.609 -18.406 1 89.25 159 ASN A C 1
ATOM 1346 O O . ASN A 1 159 ? 1.289 -16.125 -18.312 1 89.25 159 ASN A O 1
ATOM 1350 N N . ARG A 1 160 ? -0.711 -16.062 -19.109 1 88.81 160 ARG A N 1
ATOM 1351 C CA . ARG A 1 160 ? -0.575 -14.844 -19.906 1 88.81 160 ARG A CA 1
ATOM 1352 C C . ARG A 1 160 ? 0.671 -14.906 -20.781 1 88.81 160 ARG A C 1
ATOM 1354 O O . ARG A 1 160 ? 1.464 -13.961 -20.812 1 88.81 160 ARG A O 1
ATOM 1361 N N . ASP A 1 161 ? 0.937 -16.016 -21.312 1 88.44 161 ASP A N 1
ATOM 1362 C CA . ASP A 1 161 ? 2.021 -16.281 -22.25 1 88.44 161 ASP A CA 1
ATOM 1363 C C . ASP A 1 161 ? 1.48 -16.797 -23.578 1 88.44 161 ASP A C 1
ATOM 1365 O O . ASP A 1 161 ? 0.892 -17.875 -23.641 1 88.44 161 ASP A O 1
ATOM 1369 N N . GLN A 1 162 ? 1.682 -16.031 -24.625 1 86.44 162 GLN A N 1
ATOM 1370 C CA . GLN A 1 162 ? 1.094 -16.312 -25.938 1 86.44 162 GLN A CA 1
ATOM 1371 C C . GLN A 1 162 ? 1.512 -17.703 -26.422 1 86.44 162 GLN A C 1
ATOM 1373 O O . GLN A 1 162 ? 0.771 -18.344 -27.172 1 86.44 162 GLN A O 1
ATOM 1378 N N . ARG A 1 163 ? 2.604 -18.172 -26.109 1 86.56 163 ARG A N 1
ATOM 1379 C CA . ARG A 1 163 ? 3.133 -19.453 -26.562 1 86.56 163 ARG A CA 1
ATOM 1380 C C . ARG A 1 163 ? 2.262 -20.609 -26.062 1 86.56 163 ARG A C 1
ATOM 1382 O O . ARG A 1 163 ? 2.18 -21.656 -26.719 1 86.56 163 ARG A O 1
ATOM 1389 N N . PHE A 1 164 ? 1.566 -20.422 -24.844 1 91.5 164 PHE A N 1
ATOM 1390 C CA . PHE A 1 164 ? 0.74 -21.469 -24.25 1 91.5 164 PHE A CA 1
ATOM 1391 C C . PHE A 1 164 ? -0.737 -21.094 -24.344 1 91.5 164 PHE A C 1
ATOM 1393 O O . PHE A 1 164 ? -1.596 -21.984 -24.438 1 91.5 164 PHE A O 1
ATOM 1400 N N . ASN A 1 165 ? -1.048 -19.875 -24.344 1 92.06 165 ASN A N 1
ATOM 1401 C CA . ASN A 1 165 ? -2.41 -19.375 -24.219 1 92.06 165 ASN A CA 1
ATOM 1402 C C . ASN A 1 165 ? -3.281 -19.812 -25.391 1 92.06 165 ASN A C 1
ATOM 1404 O O . ASN A 1 165 ? -4.445 -20.188 -25.203 1 92.06 165 ASN A O 1
ATOM 1408 N N . ILE A 1 166 ? -2.736 -19.844 -26.5 1 92.19 166 ILE A N 1
ATOM 1409 C CA . ILE A 1 166 ? -3.516 -20.188 -27.688 1 92.19 166 ILE A CA 1
ATOM 1410 C C . ILE A 1 166 ? -3.988 -21.641 -27.578 1 92.19 166 ILE A C 1
ATOM 1412 O O . ILE A 1 166 ? -5.164 -21.938 -27.797 1 92.19 166 ILE A O 1
ATOM 1416 N N . HIS A 1 167 ? -3.102 -22.469 -27.188 1 94.56 167 HIS A N 1
ATOM 1417 C CA . HIS A 1 167 ? -3.439 -23.875 -27.047 1 94.56 167 HIS A CA 1
ATOM 1418 C C . HIS A 1 167 ? -4.465 -24.094 -25.953 1 94.56 167 HIS A C 1
ATOM 1420 O O . HIS A 1 167 ? -5.406 -24.875 -26.109 1 94.56 167 HIS A O 1
ATOM 1426 N N . TYR A 1 168 ? -4.305 -23.453 -24.844 1 96 168 TYR A N 1
ATOM 1427 C CA . TYR A 1 168 ? -5.219 -23.609 -23.719 1 96 168 TYR A CA 1
ATOM 1428 C C . TYR A 1 168 ? -6.613 -23.109 -24.078 1 96 168 TYR A C 1
ATOM 1430 O O . TYR A 1 168 ? -7.613 -23.75 -23.75 1 96 168 TYR A O 1
ATOM 1438 N N . VAL A 1 169 ? -6.695 -21.953 -24.797 1 94.88 169 VAL A N 1
ATOM 1439 C CA . VAL A 1 169 ? -7.984 -21.422 -25.203 1 94.88 169 VAL A CA 1
ATOM 1440 C C . VAL A 1 169 ? -8.648 -22.359 -26.203 1 94.88 169 VAL A C 1
ATOM 1442 O O . VAL A 1 169 ? -9.859 -22.594 -26.141 1 94.88 169 VAL A O 1
ATOM 1445 N N . GLN A 1 170 ? -7.84 -23 -27.078 1 95.88 170 GLN A N 1
ATOM 1446 C CA . GLN A 1 170 ? -8.367 -23.969 -28.031 1 95.88 170 GLN A CA 1
ATOM 1447 C C . GLN A 1 170 ? -8.93 -25.203 -27.312 1 95.88 170 GLN A C 1
ATOM 1449 O O . GLN A 1 170 ? -10 -25.688 -27.672 1 95.88 170 GLN A O 1
ATOM 1454 N N . GLN A 1 171 ? -8.203 -25.625 -26.297 1 96.62 171 GLN A N 1
ATOM 1455 C CA . GLN A 1 171 ? -8.695 -26.75 -25.516 1 96.62 171 GLN A CA 1
ATOM 1456 C C . GLN A 1 171 ? -9.984 -26.375 -24.781 1 96.62 171 GLN A C 1
ATOM 1458 O O . GLN A 1 171 ? -10.938 -27.172 -24.766 1 96.62 171 GLN A O 1
ATOM 1463 N N . GLY A 1 172 ? -9.992 -25.156 -24.203 1 97.5 172 GLY A N 1
ATOM 1464 C CA . GLY A 1 172 ? -11.211 -24.688 -23.578 1 97.5 172 GLY A CA 1
ATOM 1465 C C . GLY A 1 172 ? -12.398 -24.641 -24.516 1 97.5 172 GLY A C 1
ATOM 1466 O O . GLY A 1 172 ? -13.484 -25.125 -24.172 1 97.5 172 GLY A O 1
ATOM 1467 N N . ASN A 1 173 ? -12.141 -24.172 -25.703 1 96 173 ASN A N 1
ATOM 1468 C CA . ASN A 1 173 ? -13.195 -24.125 -26.719 1 96 173 ASN A CA 1
ATOM 1469 C C . ASN A 1 173 ? -13.672 -25.516 -27.109 1 96 173 ASN A C 1
ATOM 1471 O O . ASN A 1 173 ? -14.875 -25.734 -27.297 1 96 173 ASN A O 1
ATOM 1475 N N . HIS A 1 174 ? -12.75 -26.375 -27.25 1 97.38 174 HIS A N 1
ATOM 1476 C CA . HIS A 1 174 ? -13.07 -27.75 -27.625 1 97.38 174 HIS A CA 1
ATOM 1477 C C . HIS A 1 174 ? -13.992 -28.406 -26.594 1 97.38 174 HIS A C 1
ATOM 1479 O O . HIS A 1 174 ? -15.039 -28.953 -26.969 1 97.38 174 HIS A O 1
ATOM 1485 N N . PHE A 1 175 ? -13.664 -28.281 -25.391 1 97.94 175 PHE A N 1
ATOM 1486 C CA . PHE A 1 175 ? -14.453 -28.922 -24.344 1 97.94 175 PHE A CA 1
ATOM 1487 C C . PHE A 1 175 ? -15.781 -28.203 -24.141 1 97.94 175 PHE A C 1
ATOM 1489 O O . PHE A 1 175 ? -16.797 -28.828 -23.828 1 97.94 175 PHE A O 1
ATOM 1496 N N . LEU A 1 176 ? -15.758 -26.875 -24.281 1 97.62 176 LEU A N 1
ATOM 1497 C CA . LEU A 1 176 ? -17 -26.141 -24.125 1 97.62 176 LEU A CA 1
ATOM 1498 C C . LEU A 1 176 ? -17.984 -26.484 -25.234 1 97.62 176 LEU A C 1
ATOM 1500 O O . LEU A 1 176 ? -19.188 -26.578 -25 1 97.62 176 LEU A O 1
ATOM 1504 N N . LYS A 1 177 ? -17.531 -26.703 -26.438 1 97.25 177 LYS A N 1
ATOM 1505 C CA . LYS A 1 177 ? -18.375 -27.156 -27.531 1 97.25 177 LYS A CA 1
ATOM 1506 C C . LYS A 1 177 ? -18.984 -28.531 -27.25 1 97.25 177 LYS A C 1
ATOM 1508 O O . LYS A 1 177 ? -20.156 -28.75 -27.5 1 97.25 177 LYS A O 1
ATOM 1513 N N . LYS A 1 178 ? -18.125 -29.391 -26.719 1 97.56 178 LYS A N 1
ATOM 1514 C CA . LYS A 1 178 ? -18.625 -30.703 -26.328 1 97.56 178 LYS A CA 1
ATOM 1515 C C . LYS A 1 178 ? -19.719 -30.578 -25.266 1 97.56 178 LYS A C 1
ATOM 1517 O O . LYS A 1 178 ? -20.719 -31.297 -25.312 1 97.56 178 LYS A O 1
ATOM 1522 N N . ALA A 1 179 ? -19.531 -29.656 -24.359 1 98.06 179 ALA A N 1
ATOM 1523 C CA . ALA A 1 179 ? -20.516 -29.438 -23.297 1 98.06 179 ALA A CA 1
ATOM 1524 C C . ALA A 1 179 ? -21.828 -28.922 -23.891 1 98.06 179 ALA A C 1
ATOM 1526 O O . ALA A 1 179 ? -22.906 -29.406 -23.531 1 98.06 179 ALA A O 1
ATOM 1527 N N . LEU A 1 180 ? -21.75 -28 -24.781 1 97.69 180 LEU A N 1
ATOM 1528 C CA . LEU A 1 180 ? -22.922 -27.344 -25.344 1 97.69 180 LEU A CA 1
ATOM 1529 C C . LEU A 1 180 ? -23.766 -28.328 -26.156 1 97.69 180 LEU A C 1
ATOM 1531 O O . LEU A 1 180 ? -24.984 -28.172 -26.25 1 97.69 180 LEU A O 1
ATOM 1535 N N . GLU A 1 181 ? -23.219 -29.422 -26.625 1 96.69 181 GLU A N 1
ATOM 1536 C CA . GLU A 1 181 ? -23.922 -30.438 -27.391 1 96.69 181 GLU A CA 1
ATOM 1537 C C . GLU A 1 181 ? -24.781 -31.312 -26.484 1 96.69 181 GLU A C 1
ATOM 1539 O O . GLU A 1 181 ? -25.688 -32 -26.953 1 96.69 181 GLU A O 1
ATOM 1544 N N . LEU A 1 182 ? -24.562 -31.188 -25.188 1 96.88 182 LEU A N 1
ATOM 1545 C CA . LEU A 1 182 ? -25.172 -32.125 -24.266 1 96.88 182 LEU A CA 1
ATOM 1546 C C . LEU A 1 182 ? -26.359 -31.484 -23.547 1 96.88 182 LEU A C 1
ATOM 1548 O O . LEU A 1 182 ? -27.047 -32.156 -22.781 1 96.88 182 LEU A O 1
ATOM 1552 N N . ILE A 1 183 ? -26.609 -30.219 -23.75 1 95.31 183 ILE A N 1
ATOM 1553 C CA . ILE A 1 183 ? -27.609 -29.516 -22.953 1 95.31 183 ILE A CA 1
ATOM 1554 C C . ILE A 1 183 ? -28.594 -28.781 -23.875 1 95.31 183 ILE A C 1
ATOM 1556 O O . ILE A 1 183 ? -28.234 -28.422 -25 1 95.31 183 ILE A O 1
ATOM 1560 N N . GLY A 1 184 ? -29.812 -28.594 -23.375 1 94.5 184 GLY A N 1
ATOM 1561 C CA . GLY A 1 184 ? -30.812 -27.875 -24.156 1 94.5 184 GLY A CA 1
ATOM 1562 C C . GLY A 1 184 ? -30.578 -26.375 -24.172 1 94.5 184 GLY A C 1
ATOM 1563 O O . GLY A 1 184 ? -30.016 -25.812 -23.234 1 94.5 184 GLY A O 1
ATOM 1564 N N . THR A 1 185 ? -31.125 -25.641 -25.094 1 94.38 185 THR A N 1
ATOM 1565 C CA . THR A 1 185 ? -30.859 -24.234 -25.344 1 94.38 185 THR A CA 1
ATOM 1566 C C . THR A 1 185 ? -31.688 -23.344 -24.422 1 94.38 185 THR A C 1
ATOM 1568 O O . THR A 1 185 ? -31.406 -22.156 -24.281 1 94.38 185 THR A O 1
ATOM 1571 N N . ASN A 1 186 ? -32.625 -23.891 -23.766 1 94.88 186 ASN A N 1
ATOM 1572 C CA . ASN A 1 186 ? -33.469 -23.094 -22.891 1 94.88 186 ASN A CA 1
ATOM 1573 C C . ASN A 1 186 ? -33.156 -23.312 -21.422 1 94.88 186 ASN A C 1
ATOM 1575 O O . ASN A 1 186 ? -34.031 -23.625 -20.625 1 94.88 186 ASN A O 1
ATOM 1579 N N . THR A 1 187 ? -31.875 -23.281 -21.109 1 95.56 187 THR A N 1
ATOM 1580 C CA . THR A 1 187 ? -31.422 -23.469 -19.734 1 95.56 187 THR A CA 1
ATOM 1581 C C . THR A 1 187 ? -30.359 -22.422 -19.375 1 95.56 187 THR A C 1
ATOM 1583 O O . THR A 1 187 ? -29.688 -21.891 -20.25 1 95.56 187 THR A O 1
ATOM 1586 N N . ASN A 1 188 ? -30.266 -22.062 -18.109 1 96.75 188 ASN A N 1
ATOM 1587 C CA . ASN A 1 188 ? -29.203 -21.203 -17.609 1 96.75 188 ASN A CA 1
ATOM 1588 C C . ASN A 1 188 ? -27.828 -21.75 -17.953 1 96.75 188 ASN A C 1
ATOM 1590 O O . ASN A 1 188 ? -26.906 -21 -18.266 1 96.75 188 ASN A O 1
ATOM 1594 N N . GLU A 1 189 ? -27.688 -23.125 -17.891 1 96.19 189 GLU A N 1
ATOM 1595 C CA . GLU A 1 189 ? -26.422 -23.797 -18.156 1 96.19 189 GLU A CA 1
ATOM 1596 C C . GLU A 1 189 ? -25.969 -23.531 -19.594 1 96.19 189 GLU A C 1
ATOM 1598 O O . GLU A 1 189 ? -24.797 -23.25 -19.828 1 96.19 189 GLU A O 1
ATOM 1603 N N . TYR A 1 190 ? -26.922 -23.578 -20.469 1 96.44 190 TYR A N 1
ATOM 1604 C CA . TYR A 1 190 ? -26.594 -23.344 -21.875 1 96.44 190 TYR A CA 1
ATOM 1605 C C . TYR A 1 190 ? -26.109 -21.922 -22.094 1 96.44 190 TYR A C 1
ATOM 1607 O O . TYR A 1 190 ? -25.062 -21.703 -22.703 1 96.44 190 TYR A O 1
ATOM 1615 N N . TRP A 1 191 ? -26.812 -21 -21.609 1 97.38 191 TRP A N 1
ATOM 1616 C CA . TRP A 1 191 ? -26.484 -19.594 -21.859 1 97.38 191 TRP A CA 1
ATOM 1617 C C . TRP A 1 191 ? -25.203 -19.188 -21.141 1 97.38 191 TRP A C 1
ATOM 1619 O O . TRP A 1 191 ? -24.438 -18.359 -21.625 1 97.38 191 TRP A O 1
ATOM 1629 N N . ALA A 1 192 ? -25.016 -19.766 -19.953 1 97.31 192 ALA A N 1
ATOM 1630 C CA . ALA A 1 192 ? -23.75 -19.531 -19.266 1 97.31 192 ALA A CA 1
ATOM 1631 C C . ALA A 1 192 ? -22.578 -20 -20.125 1 97.31 192 ALA A C 1
ATOM 1633 O O . ALA A 1 192 ? -21.594 -19.266 -20.297 1 97.31 192 ALA A O 1
ATOM 1634 N N . ALA A 1 193 ? -22.688 -21.156 -20.703 1 97.06 193 ALA A N 1
ATOM 1635 C CA . ALA A 1 193 ? -21.609 -21.75 -21.516 1 97.06 193 ALA A CA 1
ATOM 1636 C C . ALA A 1 193 ? -21.469 -21.031 -22.844 1 97.06 193 ALA A C 1
ATOM 1638 O O . ALA A 1 193 ? -20.359 -20.734 -23.281 1 97.06 193 ALA A O 1
ATOM 1639 N N . GLU A 1 194 ? -22.562 -20.719 -23.469 1 96.75 194 GLU A N 1
ATOM 1640 C CA . GLU A 1 194 ? -22.547 -20.062 -24.766 1 96.75 194 GLU A CA 1
ATOM 1641 C C . GLU A 1 194 ? -21.969 -18.641 -24.656 1 96.75 194 GLU A C 1
ATOM 1643 O O . GLU A 1 194 ? -21.172 -18.234 -25.5 1 96.75 194 GLU A O 1
ATOM 1648 N N . SER A 1 195 ? -22.438 -17.906 -23.656 1 97.88 195 SER A N 1
ATOM 1649 C CA . SER A 1 195 ? -21.922 -16.547 -23.438 1 97.88 195 SER A CA 1
ATOM 1650 C C . SER A 1 195 ? -20.422 -16.562 -23.172 1 97.88 195 SER A C 1
ATOM 1652 O O . SER A 1 195 ? -19.688 -15.727 -23.703 1 97.88 195 SER A O 1
ATOM 1654 N N . LEU A 1 196 ? -19.984 -17.531 -22.359 1 96.81 196 LEU A N 1
ATOM 1655 C CA . LEU A 1 196 ? -18.562 -17.656 -22.062 1 96.81 196 LEU A CA 1
ATOM 1656 C C . LEU A 1 196 ? -17.781 -18 -23.328 1 96.81 196 LEU A C 1
ATOM 1658 O O . LEU A 1 196 ? -16.688 -17.469 -23.547 1 96.81 196 LEU A O 1
ATOM 1662 N N . LYS A 1 197 ? -18.281 -18.922 -24.109 1 95.88 197 LYS A N 1
ATOM 1663 C CA . LYS A 1 197 ? -17.625 -19.328 -25.344 1 95.88 197 LYS A CA 1
ATOM 1664 C C . LYS A 1 197 ? -17.406 -18.125 -26.25 1 95.88 197 LYS A C 1
ATOM 1666 O O . LYS A 1 197 ? -16.297 -17.922 -26.766 1 95.88 197 LYS A O 1
ATOM 1671 N N . ARG A 1 198 ? -18.375 -17.266 -26.391 1 96 198 ARG A N 1
ATOM 1672 C CA . ARG A 1 198 ? -18.266 -16.078 -27.219 1 96 198 ARG A CA 1
ATOM 1673 C C . ARG A 1 198 ? -17.266 -15.094 -26.656 1 96 198 ARG A C 1
ATOM 1675 O O . ARG A 1 198 ? -16.5 -14.469 -27.406 1 96 198 ARG A O 1
ATOM 1682 N N . LEU A 1 199 ? -17.328 -14.984 -25.375 1 95.81 199 LEU A N 1
ATOM 1683 C CA . LEU A 1 199 ? -16.391 -14.078 -24.719 1 95.81 199 LEU A CA 1
ATOM 1684 C C . LEU A 1 199 ? -14.953 -14.508 -24.969 1 95.81 199 LEU A C 1
ATOM 1686 O O . LEU A 1 199 ? -14.102 -13.68 -25.297 1 95.81 199 LEU A O 1
ATOM 1690 N N . LYS A 1 200 ? -14.68 -15.844 -24.812 1 93.94 200 LYS A N 1
ATOM 1691 C CA . LYS A 1 200 ? -13.32 -16.359 -24.922 1 93.94 200 LYS A CA 1
ATOM 1692 C C . LYS A 1 200 ? -12.859 -16.375 -26.375 1 93.94 200 LYS A C 1
ATOM 1694 O O . LYS A 1 200 ? -11.656 -16.375 -26.656 1 93.94 200 LYS A O 1
ATOM 1699 N N . GLN A 1 201 ? -13.805 -16.281 -27.281 1 92.19 201 GLN A N 1
ATOM 1700 C CA . GLN A 1 201 ? -13.484 -16.188 -28.703 1 92.19 201 GLN A CA 1
ATOM 1701 C C . GLN A 1 201 ? -13.328 -14.719 -29.125 1 92.19 201 GLN A C 1
ATOM 1703 O O . GLN A 1 201 ? -13.148 -14.43 -30.312 1 92.19 201 GLN A O 1
ATOM 1708 N N . GLN A 1 202 ? -13.516 -13.812 -28.234 1 91.62 202 GLN A N 1
ATOM 1709 C CA . GLN A 1 202 ? -13.367 -12.375 -28.422 1 91.62 202 GLN A CA 1
ATOM 1710 C C . GLN A 1 202 ? -14.422 -11.828 -29.375 1 91.62 202 GLN A C 1
ATOM 1712 O O . GLN A 1 202 ? -14.141 -10.914 -30.156 1 91.62 202 GLN A O 1
ATOM 1717 N N . ASP A 1 203 ? -15.438 -12.586 -29.391 1 95.25 203 ASP A N 1
ATOM 1718 C CA . ASP A 1 203 ? -16.625 -12.062 -30.062 1 95.25 203 ASP A CA 1
ATOM 1719 C C . ASP A 1 203 ? -17.375 -11.094 -29.156 1 95.25 203 ASP A C 1
ATOM 1721 O O . ASP A 1 203 ? -18.422 -11.438 -28.594 1 95.25 203 ASP A O 1
ATOM 1725 N N . TRP A 1 204 ? -16.953 -9.875 -29.125 1 95.69 204 TRP A N 1
ATOM 1726 C CA . TRP A 1 204 ? -17.406 -8.898 -28.125 1 95.69 204 TRP A CA 1
ATOM 1727 C C . TRP A 1 204 ? -18.891 -8.594 -28.297 1 95.69 204 TRP A C 1
ATOM 1729 O O . TRP A 1 204 ? -19.641 -8.594 -27.312 1 95.69 204 TRP A O 1
ATOM 1739 N N . ARG A 1 205 ? -19.328 -8.367 -29.469 1 95.81 205 ARG A N 1
ATOM 1740 C CA . ARG A 1 205 ? -20.719 -8.047 -29.719 1 95.81 205 ARG A CA 1
ATOM 1741 C C . ARG A 1 205 ? -21.625 -9.25 -29.438 1 95.81 205 ARG A C 1
ATOM 1743 O O . ARG A 1 205 ? -22.688 -9.109 -28.844 1 95.81 205 ARG A O 1
ATOM 1750 N N . GLY A 1 206 ? -21.094 -10.422 -29.906 1 97.56 206 GLY A N 1
ATOM 1751 C CA . GLY A 1 206 ? -21.844 -11.641 -29.641 1 97.56 206 GLY A CA 1
ATOM 1752 C C . GLY A 1 206 ? -21.938 -11.961 -28.156 1 97.56 206 GLY A C 1
ATOM 1753 O O . GLY A 1 206 ? -23 -12.391 -27.688 1 97.56 206 GLY A O 1
ATOM 1754 N N . ALA A 1 207 ? -20.875 -11.789 -27.438 1 98 207 ALA A N 1
ATOM 1755 C CA . ALA A 1 207 ? -20.859 -12.031 -26 1 98 207 ALA A CA 1
ATOM 1756 C C . ALA A 1 207 ? -21.781 -11.055 -25.266 1 98 207 ALA A C 1
ATOM 1758 O O . ALA A 1 207 ? -22.5 -11.445 -24.359 1 98 207 ALA A O 1
ATOM 1759 N N . GLU A 1 208 ? -21.719 -9.75 -25.688 1 98.06 208 GLU A N 1
ATOM 1760 C CA . GLU A 1 208 ? -22.609 -8.758 -25.094 1 98.06 208 GLU A CA 1
ATOM 1761 C C . GLU A 1 208 ? -24.078 -9.156 -25.266 1 98.06 208 GLU A C 1
ATOM 1763 O O . GLU A 1 208 ? -24.859 -9.094 -24.312 1 98.06 208 GLU A O 1
ATOM 1768 N N . PHE A 1 209 ? -24.391 -9.57 -26.438 1 97.88 209 PHE A N 1
ATOM 1769 C CA . PHE A 1 209 ? -25.766 -10 -26.719 1 97.88 209 PHE A CA 1
ATOM 1770 C C . PHE A 1 209 ? -26.141 -11.195 -25.859 1 97.88 209 PHE A C 1
ATOM 1772 O O . PHE A 1 209 ? -27.203 -11.211 -25.234 1 97.88 209 PHE A O 1
ATOM 1779 N N . ALA A 1 210 ? -25.297 -12.141 -25.859 1 98.06 210 ALA A N 1
ATOM 1780 C CA . ALA A 1 210 ? -25.594 -13.391 -25.172 1 98.06 210 ALA A CA 1
ATOM 1781 C C . ALA A 1 210 ? -25.797 -13.164 -23.672 1 98.06 210 ALA A C 1
ATOM 1783 O O . ALA A 1 210 ? -26.781 -13.633 -23.094 1 98.06 210 ALA A O 1
ATOM 1784 N N . PHE A 1 211 ? -24.906 -12.43 -23.047 1 98.5 211 PHE A N 1
ATOM 1785 C CA . PHE A 1 211 ? -25.031 -12.164 -21.609 1 98.5 211 PHE A CA 1
ATOM 1786 C C . PHE A 1 211 ? -26.266 -11.305 -21.328 1 98.5 211 PHE A C 1
ATOM 1788 O O . PHE A 1 211 ? -27 -11.562 -20.375 1 98.5 211 PHE A O 1
ATOM 1795 N N . SER A 1 212 ? -26.484 -10.281 -22.172 1 97.81 212 SER A N 1
ATOM 1796 C CA . SER A 1 212 ? -27.641 -9.414 -21.984 1 97.81 212 SER A CA 1
ATOM 1797 C C . SER A 1 212 ? -28.938 -10.188 -22.141 1 97.81 212 SER A C 1
ATOM 1799 O O . SER A 1 212 ? -29.875 -10.008 -21.375 1 97.81 212 SER A O 1
ATOM 1801 N N . TYR A 1 213 ? -28.938 -11 -23.172 1 97.69 213 TYR A N 1
ATOM 1802 C CA . TYR A 1 213 ? -30.109 -11.836 -23.406 1 97.69 213 TYR A CA 1
ATOM 1803 C C . TYR A 1 213 ? -30.375 -12.766 -22.234 1 97.69 213 TYR A C 1
ATOM 1805 O O . TYR A 1 213 ? -31.516 -12.898 -21.781 1 97.69 213 TYR A O 1
ATOM 1813 N N . TRP A 1 214 ? -29.328 -13.383 -21.703 1 97.88 214 TRP A N 1
ATOM 1814 C CA . TRP A 1 214 ? -29.406 -14.289 -20.562 1 97.88 214 TRP A CA 1
ATOM 1815 C C . TRP A 1 214 ? -29.938 -13.57 -19.328 1 97.88 214 TRP A C 1
ATOM 1817 O O . TRP A 1 214 ? -30.906 -14.031 -18.703 1 97.88 214 TRP A O 1
ATOM 1827 N N . ILE A 1 215 ? -29.516 -12.336 -19.078 1 97.75 215 ILE A N 1
ATOM 1828 C CA . ILE A 1 215 ? -29.875 -11.562 -17.891 1 97.75 215 ILE A CA 1
ATOM 1829 C C . ILE A 1 215 ? -31.328 -11.102 -18 1 97.75 215 ILE A C 1
ATOM 1831 O O . ILE A 1 215 ? -32.062 -11.133 -17.016 1 97.75 215 ILE A O 1
ATOM 1835 N N . ASN A 1 216 ? -31.734 -10.82 -19.188 1 96.81 216 ASN A N 1
ATOM 1836 C CA . ASN A 1 216 ? -33.031 -10.156 -19.359 1 96.81 216 ASN A CA 1
ATOM 1837 C C . ASN A 1 216 ? -34.156 -11.164 -19.562 1 96.81 216 ASN A C 1
ATOM 1839 O O . ASN A 1 216 ? -35.312 -10.859 -19.312 1 96.81 216 ASN A O 1
ATOM 1843 N N . ASN A 1 217 ? -33.844 -12.406 -19.969 1 96.62 217 ASN A N 1
ATOM 1844 C CA . ASN A 1 217 ? -34.906 -13.305 -20.422 1 96.62 217 ASN A CA 1
ATOM 1845 C C . ASN A 1 217 ? -35 -14.531 -19.516 1 96.62 217 ASN A C 1
ATOM 1847 O O . ASN A 1 217 ? -35.938 -15.305 -19.625 1 96.62 217 ASN A O 1
ATOM 1851 N N . TYR A 1 218 ? -34.062 -14.727 -18.625 1 97 218 TYR A N 1
ATOM 1852 C CA . TYR A 1 218 ? -34.062 -15.898 -17.766 1 97 218 TYR A CA 1
ATOM 1853 C C . TYR A 1 218 ? -33.969 -15.492 -16.297 1 97 218 TYR A C 1
ATOM 1855 O O . TYR A 1 218 ? -33.5 -14.398 -15.977 1 97 218 TYR A O 1
ATOM 1863 N N . HIS A 1 219 ? -34.562 -16.344 -15.484 1 95.31 219 HIS A N 1
ATOM 1864 C CA . HIS A 1 219 ? -34.344 -16.188 -14.047 1 95.31 219 HIS A CA 1
ATOM 1865 C C . HIS A 1 219 ? -33 -16.812 -13.641 1 95.31 219 HIS A C 1
ATOM 1867 O O . HIS A 1 219 ? -32.844 -18.031 -13.633 1 95.31 219 HIS A O 1
ATOM 1873 N N . LEU A 1 220 ? -32.031 -15.922 -13.211 1 96.25 220 LEU A N 1
ATOM 1874 C CA . LEU A 1 220 ? -30.688 -16.391 -12.898 1 96.25 220 LEU A CA 1
ATOM 1875 C C . LEU A 1 220 ? -30.531 -16.609 -11.398 1 96.25 220 LEU A C 1
ATOM 1877 O O . LEU A 1 220 ? -30.797 -15.695 -10.609 1 96.25 220 LEU A O 1
ATOM 1881 N N . PRO A 1 221 ? -30.141 -17.828 -11.023 1 93.81 221 PRO A N 1
ATOM 1882 C CA . PRO A 1 221 ? -29.688 -17.953 -9.641 1 93.81 221 PRO A CA 1
ATOM 1883 C C . PRO A 1 221 ? -28.547 -17 -9.289 1 93.81 221 PRO A C 1
ATOM 1885 O O . PRO A 1 221 ? -27.875 -16.484 -10.18 1 93.81 221 PRO A O 1
ATOM 1888 N N . PRO A 1 222 ? -28.375 -16.797 -8.008 1 88.88 222 PRO A N 1
ATOM 1889 C CA . PRO A 1 222 ? -27.406 -15.797 -7.57 1 88.88 222 PRO A CA 1
ATOM 1890 C C . PRO A 1 222 ? -26.016 -16.031 -8.148 1 88.88 222 PRO A C 1
ATOM 1892 O O . PRO A 1 222 ? -25.344 -15.078 -8.57 1 88.88 222 PRO A O 1
ATOM 1895 N N . ASP A 1 223 ? -25.625 -17.203 -8.242 1 89.5 223 ASP A N 1
ATOM 1896 C CA . ASP A 1 223 ? -24.281 -17.5 -8.75 1 89.5 223 ASP A CA 1
ATOM 1897 C C . ASP A 1 223 ? -24.156 -17.125 -10.227 1 89.5 223 ASP A C 1
ATOM 1899 O O . ASP A 1 223 ? -23.156 -16.531 -10.641 1 89.5 223 ASP A O 1
ATOM 1903 N N . TYR A 1 224 ? -25.188 -17.422 -10.969 1 95.5 224 TYR A N 1
ATOM 1904 C CA . TYR A 1 224 ? -25.188 -17.109 -12.391 1 95.5 224 TYR A CA 1
ATOM 1905 C C . TYR A 1 224 ? -25.344 -15.609 -12.625 1 95.5 224 TYR A C 1
ATOM 1907 O O . TYR A 1 224 ? -24.75 -15.055 -13.555 1 95.5 224 TYR A O 1
ATOM 1915 N N . TYR A 1 225 ? -26.125 -14.984 -11.719 1 96.5 225 TYR A N 1
ATOM 1916 C CA . TYR A 1 225 ? -26.328 -13.547 -11.867 1 96.5 225 TYR A CA 1
ATOM 1917 C C . TYR A 1 225 ? -25.016 -12.789 -11.695 1 96.5 225 TYR A C 1
ATOM 1919 O O . TYR A 1 225 ? -24.719 -11.883 -12.477 1 96.5 225 TYR A O 1
ATOM 1927 N N . GLY A 1 226 ? -24.234 -13.172 -10.688 1 96.25 226 GLY A N 1
ATOM 1928 C CA . GLY A 1 226 ? -22.938 -12.562 -10.492 1 96.25 226 GLY A CA 1
ATOM 1929 C C . GLY A 1 226 ? -22 -12.75 -11.672 1 96.25 226 GLY A C 1
ATOM 1930 O O . GLY A 1 226 ? -21.344 -11.797 -12.102 1 96.25 226 GLY A O 1
ATOM 1931 N N . ILE A 1 227 ? -22 -13.922 -12.242 1 96.31 227 ILE A N 1
ATOM 1932 C CA . ILE A 1 227 ? -21.141 -14.25 -13.367 1 96.31 227 ILE A CA 1
ATOM 1933 C C . ILE A 1 227 ? -21.562 -13.438 -14.594 1 96.31 227 ILE A C 1
ATOM 1935 O O . ILE A 1 227 ? -20.734 -12.82 -15.25 1 96.31 227 ILE A O 1
ATOM 1939 N N . ALA A 1 228 ? -22.859 -13.422 -14.828 1 98 228 ALA A N 1
ATOM 1940 C CA . ALA A 1 228 ? -23.391 -12.758 -16.016 1 98 228 ALA A CA 1
ATOM 1941 C C . ALA A 1 228 ? -23.141 -11.25 -15.953 1 98 228 ALA A C 1
ATOM 1943 O O . ALA A 1 228 ? -22.656 -10.656 -16.922 1 98 228 ALA A O 1
ATOM 1944 N N . THR A 1 229 ? -23.422 -10.641 -14.82 1 98.06 229 THR A N 1
ATOM 1945 C CA . THR A 1 229 ? -23.281 -9.195 -14.688 1 98.06 229 THR A CA 1
ATOM 1946 C C . THR A 1 229 ? -21.812 -8.805 -14.672 1 98.06 229 THR A C 1
ATOM 1948 O O . THR A 1 229 ? -21.422 -7.797 -15.273 1 98.06 229 THR A O 1
ATOM 1951 N N . SER A 1 230 ? -20.969 -9.602 -14.016 1 97.94 230 SER A N 1
ATOM 1952 C CA . SER A 1 230 ? -19.547 -9.336 -14.008 1 97.94 230 SER A CA 1
ATOM 1953 C C . SER A 1 230 ? -18.953 -9.406 -15.414 1 97.94 230 SER A C 1
ATOM 1955 O O . SER A 1 230 ? -18.172 -8.547 -15.812 1 97.94 230 SER A O 1
ATOM 1957 N N . SER A 1 231 ? -19.359 -10.43 -16.172 1 97.88 231 SER A N 1
ATOM 1958 C CA . SER A 1 231 ? -18.859 -10.617 -17.531 1 97.88 231 SER A CA 1
ATOM 1959 C C . SER A 1 231 ? -19.344 -9.492 -18.438 1 97.88 231 SER A C 1
ATOM 1961 O O . SER A 1 231 ? -18.562 -8.984 -19.266 1 97.88 231 SER A O 1
ATOM 1963 N N . LEU A 1 232 ? -20.578 -9.133 -18.25 1 97.94 232 LEU A N 1
ATOM 1964 C CA . LEU A 1 232 ? -21.094 -8.023 -19.047 1 97.94 232 LEU A CA 1
ATOM 1965 C C . LEU A 1 232 ? -20.359 -6.727 -18.703 1 97.94 232 LEU A C 1
ATOM 1967 O O . LEU A 1 232 ? -20.047 -5.934 -19.594 1 97.94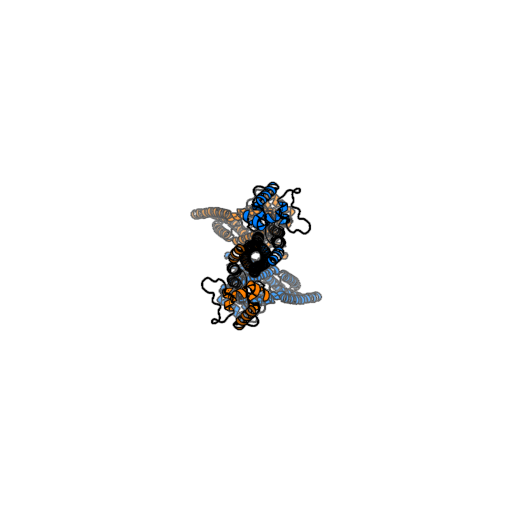 232 LEU A O 1
ATOM 1971 N N . GLY A 1 233 ? -20.172 -6.496 -17.422 1 98 233 GLY A N 1
ATOM 1972 C CA . GLY A 1 233 ? -19.375 -5.348 -17.016 1 98 233 GLY A CA 1
ATOM 1973 C C . GLY A 1 233 ? -17.984 -5.332 -17.641 1 98 233 GLY A C 1
ATOM 1974 O O . GLY A 1 233 ? -17.516 -4.285 -18.078 1 98 233 GLY A O 1
ATOM 1975 N N . TYR A 1 234 ? -17.359 -6.445 -17.719 1 96.75 234 TYR A N 1
ATOM 1976 C CA . TYR A 1 234 ? -16.031 -6.57 -18.328 1 96.75 234 TYR A CA 1
ATOM 1977 C C . TYR A 1 234 ? -16.078 -6.227 -19.812 1 96.75 234 TYR A C 1
ATOM 1979 O O . TYR A 1 234 ? -15.211 -5.512 -20.312 1 96.75 234 TYR A O 1
ATOM 1987 N N . ILE A 1 235 ? -17.047 -6.734 -20.469 1 97.88 235 ILE A N 1
ATOM 1988 C CA . ILE A 1 235 ? -17.219 -6.477 -21.891 1 97.88 235 ILE A CA 1
ATOM 1989 C C . ILE A 1 235 ? -17.359 -4.977 -22.125 1 97.88 235 ILE A C 1
ATOM 1991 O O . ILE A 1 235 ? -16.719 -4.414 -23.016 1 97.88 235 ILE A O 1
ATOM 1995 N N . TYR A 1 236 ? -18.156 -4.336 -21.312 1 97.69 236 TYR A N 1
ATOM 1996 C CA . TYR A 1 236 ? -18.344 -2.898 -21.438 1 97.69 236 TYR A CA 1
ATOM 1997 C C . TYR A 1 236 ? -17.047 -2.145 -21.156 1 97.69 236 TYR A C 1
ATOM 1999 O O . TYR A 1 236 ? -16.75 -1.139 -21.812 1 97.69 236 TYR A O 1
ATOM 2007 N N . SER A 1 237 ? -16.344 -2.637 -20.188 1 96.19 237 SER A N 1
ATOM 2008 C CA . SER A 1 237 ? -15.039 -2.029 -19.906 1 96.19 237 SER A CA 1
ATOM 2009 C C . SER A 1 237 ? -14.117 -2.123 -21.125 1 96.19 237 SER A C 1
ATOM 2011 O O . SER A 1 237 ? -13.484 -1.136 -21.5 1 96.19 237 SER A O 1
ATOM 2013 N N . GLU A 1 238 ? -14.086 -3.285 -21.766 1 94.19 238 GLU A N 1
ATOM 2014 C CA . GLU A 1 238 ? -13.219 -3.529 -22.906 1 94.19 238 GLU A CA 1
ATOM 2015 C C . GLU A 1 238 ? -13.648 -2.711 -24.125 1 94.19 238 GLU A C 1
ATOM 2017 O O . GLU A 1 238 ? -12.82 -2.307 -24.938 1 94.19 238 GLU A O 1
ATOM 2022 N N . ARG A 1 239 ? -14.883 -2.48 -24.094 1 95.06 239 ARG A N 1
ATOM 2023 C CA . ARG A 1 239 ? -15.43 -1.751 -25.234 1 95.06 239 ARG A CA 1
ATOM 2024 C C . ARG A 1 239 ? -15.438 -0.249 -24.984 1 95.06 239 ARG A C 1
ATOM 2026 O O . ARG A 1 239 ? -15.844 0.535 -25.844 1 95.06 239 ARG A O 1
ATOM 2033 N N . GLY A 1 240 ? -15.125 0.257 -23.812 1 93.81 240 GLY A N 1
ATOM 2034 C CA . GLY A 1 240 ? -14.953 1.667 -23.5 1 93.81 240 GLY A CA 1
ATOM 2035 C C . GLY A 1 240 ? -16.188 2.307 -22.922 1 93.81 240 GLY A C 1
ATOM 2036 O O . GLY A 1 240 ? -16.266 3.529 -22.781 1 93.81 240 GLY A O 1
ATOM 2037 N N . TYR A 1 241 ? -17.141 1.51 -22.625 1 95.88 241 TYR A N 1
ATOM 2038 C CA . TYR A 1 241 ? -18.344 2.031 -21.984 1 95.88 241 TYR A CA 1
ATOM 2039 C C . TYR A 1 241 ? -18.203 2.01 -20.469 1 95.88 241 TYR A C 1
ATOM 2041 O O . TYR A 1 241 ? -18.797 1.161 -19.797 1 95.88 241 TYR A O 1
ATOM 2049 N N . THR A 1 242 ? -17.641 2.969 -19.922 1 95.69 242 THR A N 1
ATOM 2050 C CA . THR A 1 242 ? -17.219 2.994 -18.516 1 95.69 242 THR A CA 1
ATOM 2051 C C . THR A 1 242 ? -18.422 3.049 -17.578 1 95.69 242 THR A C 1
ATOM 2053 O O . THR A 1 242 ? -18.453 2.332 -16.578 1 95.69 242 THR A O 1
ATOM 2056 N N . LYS A 1 243 ? -19.406 3.871 -17.859 1 95.31 243 LYS A N 1
ATOM 2057 C CA . LYS A 1 243 ? -20.562 4.012 -16.984 1 95.31 243 LYS A CA 1
ATOM 2058 C C . LYS A 1 243 ? -21.344 2.699 -16.875 1 95.31 243 LYS A C 1
ATOM 2060 O O . LYS A 1 243 ? -21.719 2.289 -15.781 1 95.31 243 LYS A O 1
ATOM 2065 N N . LYS A 1 244 ? -21.484 2.021 -18.016 1 96.88 244 LYS A N 1
ATOM 2066 C CA . LYS A 1 244 ? -22.156 0.729 -18.016 1 96.88 244 LYS A CA 1
ATOM 2067 C C . LYS A 1 244 ? -21.328 -0.331 -17.297 1 96.88 244 LYS A C 1
ATOM 2069 O O . LYS A 1 244 ? -21.875 -1.184 -16.594 1 96.88 244 LYS A O 1
ATOM 2074 N N . ALA A 1 245 ? -20.031 -0.242 -17.562 1 97.88 245 ALA A N 1
ATOM 2075 C CA . ALA A 1 245 ? -19.125 -1.176 -16.875 1 97.88 245 ALA A CA 1
ATOM 2076 C C . ALA A 1 245 ? -19.266 -1.064 -15.367 1 97.88 245 ALA A C 1
ATOM 2078 O O . ALA A 1 245 ? -19.422 -2.072 -14.672 1 97.88 245 ALA A O 1
ATOM 2079 N N . ILE A 1 246 ? -19.281 0.162 -14.898 1 97.69 246 ILE A N 1
ATOM 2080 C CA . ILE A 1 246 ? -19.391 0.409 -13.469 1 97.69 246 ILE A CA 1
ATOM 2081 C C . ILE A 1 246 ? -20.719 -0.114 -12.945 1 97.69 246 ILE A C 1
ATOM 2083 O O . ILE A 1 246 ? -20.781 -0.759 -11.898 1 97.69 246 ILE A O 1
ATOM 2087 N N . HIS A 1 247 ? -21.719 0.115 -13.703 1 97.5 247 HIS A N 1
ATOM 2088 C CA . HIS A 1 247 ? -23.047 -0.307 -13.305 1 97.5 247 HIS A CA 1
ATOM 2089 C C . HIS A 1 247 ? -23.125 -1.822 -13.148 1 97.5 247 HIS A C 1
ATOM 2091 O O . HIS A 1 247 ? -23.531 -2.32 -12.094 1 97.5 247 HIS A O 1
ATOM 2097 N N . TYR A 1 248 ? -22.703 -2.557 -14.109 1 98.25 248 TYR A N 1
ATOM 2098 C CA . TYR A 1 248 ? -22.844 -4.008 -14.094 1 98.25 248 TYR A CA 1
ATOM 2099 C C . TYR A 1 248 ? -21.844 -4.645 -13.141 1 98.25 248 TYR A C 1
ATOM 2101 O O . TYR A 1 248 ? -22.141 -5.66 -12.508 1 98.25 248 TYR A O 1
ATOM 2109 N N . LEU A 1 249 ? -20.656 -4.074 -13.031 1 98.38 249 LEU A N 1
ATOM 2110 C CA . LEU A 1 249 ? -19.688 -4.578 -12.062 1 98.38 249 LEU A CA 1
ATOM 2111 C C . LEU A 1 249 ? -20.188 -4.375 -10.633 1 98.38 249 LEU A C 1
ATOM 2113 O O . LEU A 1 249 ? -19.984 -5.234 -9.773 1 98.38 249 LEU A O 1
ATOM 2117 N N . ALA A 1 250 ? -20.859 -3.225 -10.438 1 98.12 250 ALA A N 1
ATOM 2118 C CA . ALA A 1 250 ? -21.438 -2.977 -9.117 1 98.12 250 ALA A CA 1
ATOM 2119 C C . ALA A 1 250 ? -22.562 -3.969 -8.82 1 98.12 250 ALA A C 1
ATOM 2121 O O . ALA A 1 250 ? -22.656 -4.473 -7.699 1 98.12 250 ALA A O 1
ATOM 2122 N N . LEU A 1 251 ? -23.344 -4.254 -9.836 1 97.81 251 LEU A N 1
ATOM 2123 C CA . LEU A 1 251 ? -24.406 -5.246 -9.672 1 97.81 251 LEU A CA 1
ATOM 2124 C C . LEU A 1 251 ? -23.828 -6.609 -9.328 1 97.81 251 LEU A C 1
ATOM 2126 O O . LEU A 1 251 ? -24.328 -7.301 -8.438 1 97.81 251 LEU A O 1
ATOM 2130 N N . ALA A 1 252 ? -22.797 -6.965 -10.023 1 98.19 252 ALA A N 1
ATOM 2131 C CA . ALA A 1 252 ? -22.125 -8.234 -9.766 1 98.19 252 ALA A CA 1
ATOM 2132 C C . ALA A 1 252 ? -21.562 -8.281 -8.352 1 98.19 252 ALA A C 1
ATOM 2134 O O . ALA A 1 252 ? -21.688 -9.289 -7.656 1 98.19 252 ALA A O 1
ATOM 2135 N N . ALA A 1 253 ? -20.922 -7.168 -7.918 1 97.88 253 ALA A N 1
ATOM 2136 C CA . ALA A 1 253 ? -20.344 -7.09 -6.582 1 97.88 253 ALA A CA 1
ATOM 2137 C C . ALA A 1 253 ? -21.422 -7.195 -5.508 1 97.88 253 ALA A C 1
ATOM 2139 O O . ALA A 1 253 ? -21.234 -7.855 -4.484 1 97.88 253 ALA A O 1
ATOM 2140 N N . ILE A 1 254 ? -22.531 -6.535 -5.734 1 97.56 254 ILE A N 1
ATOM 2141 C CA . ILE A 1 254 ? -23.656 -6.594 -4.801 1 97.56 254 ILE A CA 1
ATOM 2142 C C . ILE A 1 254 ? -24.141 -8.031 -4.672 1 97.56 254 ILE A C 1
ATOM 2144 O O . ILE A 1 254 ? -24.359 -8.523 -3.562 1 97.56 254 ILE A O 1
ATOM 2148 N N . ALA A 1 255 ? -24.281 -8.68 -5.797 1 96.69 255 ALA A N 1
ATOM 2149 C CA . ALA A 1 255 ? -24.719 -10.078 -5.793 1 96.69 255 ALA A CA 1
ATOM 2150 C C . ALA A 1 255 ? -23.734 -10.953 -5.023 1 96.69 255 ALA A C 1
ATOM 2152 O O . ALA A 1 255 ? -24.141 -11.828 -4.258 1 96.69 255 ALA A O 1
ATOM 2153 N N . ASP A 1 256 ? -22.438 -10.734 -5.211 1 96.75 256 ASP A N 1
ATOM 2154 C CA . ASP A 1 256 ? -21.406 -11.508 -4.516 1 96.75 256 ASP A CA 1
ATOM 2155 C C . ASP A 1 256 ? -21.484 -11.305 -3.006 1 96.75 256 ASP A C 1
ATOM 2157 O O . ASP A 1 256 ? -21.422 -12.266 -2.238 1 96.75 256 ASP A O 1
ATOM 2161 N N . VAL A 1 257 ? -21.703 -10.102 -2.605 1 96.5 257 VAL A N 1
ATOM 2162 C CA . VAL A 1 257 ? -21.75 -9.789 -1.182 1 96.5 257 VAL A CA 1
ATOM 2163 C C . VAL A 1 257 ? -23 -10.406 -0.557 1 96.5 257 VAL A C 1
ATOM 2165 O O . VAL A 1 257 ? -22.922 -11.039 0.499 1 96.5 257 VAL A O 1
ATOM 2168 N N . LYS A 1 258 ? -24.109 -10.289 -1.221 1 96.12 258 LYS A N 1
ATOM 2169 C CA . LYS A 1 258 ? -25.375 -10.781 -0.69 1 96.12 258 LYS A CA 1
ATOM 2170 C C . LYS A 1 258 ? -25.359 -12.297 -0.572 1 96.12 258 LYS A C 1
ATOM 2172 O O . LYS A 1 258 ? -26.031 -12.859 0.301 1 96.12 258 LYS A O 1
ATOM 2177 N N . ASN A 1 259 ? -24.547 -12.922 -1.387 1 95.31 259 ASN A N 1
ATOM 2178 C CA . ASN A 1 259 ? -24.531 -14.383 -1.394 1 95.31 259 ASN A CA 1
ATOM 2179 C C . ASN A 1 259 ? -23.25 -14.93 -0.77 1 95.31 259 ASN A C 1
ATOM 2181 O O . ASN A 1 259 ? -22.938 -16.109 -0.897 1 95.31 259 ASN A O 1
ATOM 2185 N N . ALA A 1 260 ? -22.406 -14.133 -0.146 1 95.38 260 ALA A N 1
ATOM 2186 C CA . ALA A 1 260 ? -21.156 -14.469 0.521 1 95.38 260 ALA A CA 1
ATOM 2187 C C . ALA A 1 260 ? -20.219 -15.195 -0.43 1 95.38 260 ALA A C 1
ATOM 2189 O O . ALA A 1 260 ? -19.547 -16.156 -0.04 1 95.38 260 ALA A O 1
ATOM 2190 N N . THR A 1 261 ? -20.266 -14.719 -1.73 1 95 261 THR A N 1
ATOM 2191 C CA . THR A 1 261 ? -19.344 -15.25 -2.736 1 95 261 THR A CA 1
ATOM 2192 C C . THR A 1 261 ? -18.016 -14.508 -2.699 1 95 261 THR A C 1
ATOM 2194 O O . THR A 1 261 ? -17.984 -13.281 -2.727 1 95 261 THR A O 1
ATOM 2197 N N . LYS A 1 262 ? -16.891 -15.289 -2.652 1 94.38 262 LYS A N 1
ATOM 2198 C CA . LYS A 1 262 ? -15.57 -14.68 -2.506 1 94.38 262 LYS A CA 1
ATOM 2199 C C . LYS A 1 262 ? -14.805 -14.711 -3.826 1 94.38 262 LYS A C 1
ATOM 2201 O O . LYS A 1 262 ? -13.586 -14.914 -3.842 1 94.38 262 LYS A O 1
ATOM 2206 N N . GLU A 1 263 ? -15.344 -14.602 -5.109 1 85.25 263 GLU A N 1
ATOM 2207 C CA . GLU A 1 263 ? -14.711 -14.617 -6.426 1 85.25 263 GLU A CA 1
ATOM 2208 C C . GLU A 1 263 ? -14 -13.297 -6.707 1 85.25 263 GLU A C 1
ATOM 2210 O O . GLU A 1 263 ? -12.961 -13.273 -7.367 1 85.25 263 GLU A O 1
ATOM 2215 N N . THR A 1 264 ? -14.172 -12.18 -6.168 1 88.38 264 THR A N 1
ATOM 2216 C CA . THR A 1 264 ? -13.477 -10.906 -6.043 1 88.38 264 THR A CA 1
ATOM 2217 C C . THR A 1 264 ? -13.367 -10.211 -7.395 1 88.38 264 THR A C 1
ATOM 2219 O O . THR A 1 264 ? -12.977 -9.047 -7.473 1 88.38 264 THR A O 1
ATOM 2222 N N . VAL A 1 265 ? -13.695 -10.82 -8.633 1 93.81 265 VAL A N 1
ATOM 2223 C CA . VAL A 1 265 ? -13.461 -10.297 -9.977 1 93.81 265 VAL A CA 1
ATOM 2224 C C . VAL A 1 265 ? -14.211 -8.984 -10.156 1 93.81 265 VAL A C 1
ATOM 2226 O O . VAL A 1 265 ? -13.648 -8.008 -10.656 1 93.81 265 VAL A O 1
ATOM 2229 N N . ALA A 1 266 ? -15.43 -8.961 -9.688 1 96.62 266 ALA A N 1
ATOM 2230 C CA . ALA A 1 266 ? -16.266 -7.781 -9.844 1 96.62 266 ALA A CA 1
ATOM 2231 C C . ALA A 1 266 ? -15.68 -6.586 -9.102 1 96.62 266 ALA A C 1
ATOM 2233 O O . ALA A 1 266 ? -15.5 -5.512 -9.688 1 96.62 266 ALA A O 1
ATOM 2234 N N . LEU A 1 267 ? -15.297 -6.773 -7.859 1 96.81 267 LEU A N 1
ATOM 2235 C CA . LEU A 1 267 ? -14.758 -5.684 -7.055 1 96.81 267 LEU A CA 1
ATOM 2236 C C . LEU A 1 267 ? -13.398 -5.23 -7.59 1 96.81 267 LEU A C 1
ATOM 2238 O O . LEU A 1 267 ? -13.094 -4.035 -7.59 1 96.81 267 LEU A O 1
ATOM 2242 N N . ARG A 1 268 ? -12.594 -6.168 -7.996 1 96.12 268 ARG A N 1
ATOM 2243 C CA . ARG A 1 268 ? -11.289 -5.824 -8.562 1 96.12 268 ARG A CA 1
ATOM 2244 C C . ARG A 1 268 ? -11.445 -4.957 -9.805 1 96.12 268 ARG A C 1
ATOM 2246 O O . ARG A 1 268 ? -10.82 -3.9 -9.914 1 96.12 268 ARG A O 1
ATOM 2253 N N . ASN A 1 269 ? -12.305 -5.402 -10.75 1 97.19 269 ASN A N 1
ATOM 2254 C CA . ASN A 1 269 ? -12.516 -4.66 -11.992 1 97.19 269 ASN A CA 1
ATOM 2255 C C . ASN A 1 269 ? -13.156 -3.301 -11.734 1 97.19 269 ASN A C 1
ATOM 2257 O O . ASN A 1 269 ? -12.812 -2.316 -12.391 1 97.19 269 ASN A O 1
ATOM 2261 N N . LEU A 1 270 ? -14.07 -3.289 -10.781 1 97.75 270 LEU A N 1
ATOM 2262 C CA . LEU A 1 270 ? -14.703 -2.027 -10.406 1 97.75 270 LEU A CA 1
ATOM 2263 C C . LEU A 1 270 ? -13.68 -1.054 -9.836 1 97.75 270 LEU A C 1
ATOM 2265 O O . LEU A 1 270 ? -13.672 0.127 -10.195 1 97.75 270 LEU A O 1
ATOM 2269 N N . ALA A 1 271 ? -12.82 -1.557 -8.953 1 96.81 271 ALA A N 1
ATOM 2270 C CA . ALA A 1 271 ? -11.758 -0.729 -8.391 1 96.81 271 ALA A CA 1
ATOM 2271 C C . ALA A 1 271 ? -10.867 -0.156 -9.484 1 96.81 271 ALA A C 1
ATOM 2273 O O . ALA A 1 271 ? -10.484 1.015 -9.43 1 96.81 271 ALA A O 1
ATOM 2274 N N . ASN A 1 272 ? -10.586 -0.963 -10.469 1 95.94 272 ASN A N 1
ATOM 2275 C CA . ASN A 1 272 ? -9.742 -0.523 -11.57 1 95.94 272 ASN A CA 1
ATOM 2276 C C . ASN A 1 272 ? -10.414 0.579 -12.383 1 95.94 272 ASN A C 1
ATOM 2278 O O . ASN A 1 272 ? -9.766 1.553 -12.773 1 95.94 272 ASN A O 1
ATOM 2282 N N . GLU A 1 273 ? -11.688 0.449 -12.648 1 96.81 273 GLU A N 1
ATOM 2283 C CA . GLU A 1 273 ? -12.43 1.472 -13.383 1 96.81 273 GLU A CA 1
ATOM 2284 C C . GLU A 1 273 ? -12.484 2.781 -12.594 1 96.81 273 GLU A C 1
ATOM 2286 O O . GLU A 1 273 ? -12.32 3.859 -13.172 1 96.81 273 GLU A O 1
ATOM 2291 N N . LEU A 1 274 ? -12.711 2.682 -11.344 1 96.56 274 LEU A N 1
ATOM 2292 C CA . LEU A 1 274 ? -12.781 3.865 -10.492 1 96.56 274 LEU A CA 1
ATOM 2293 C C . LEU A 1 274 ? -11.422 4.547 -10.391 1 96.56 274 LEU A C 1
ATOM 2295 O O . LEU A 1 274 ? -11.336 5.773 -10.352 1 96.56 274 LEU A O 1
ATOM 2299 N N . PHE A 1 275 ? -10.414 3.766 -10.352 1 95.12 275 PHE A N 1
ATOM 2300 C CA . PHE A 1 275 ? -9.062 4.312 -10.336 1 95.12 275 PHE A CA 1
ATOM 2301 C C . PHE A 1 275 ? -8.805 5.145 -11.586 1 95.12 275 PHE A C 1
ATOM 2303 O O . PHE A 1 275 ? -8.289 6.262 -11.492 1 95.12 275 PHE A O 1
ATOM 2310 N N . LYS A 1 276 ? -9.195 4.559 -12.68 1 93.56 276 LYS A N 1
ATOM 2311 C CA . LYS A 1 276 ? -9.016 5.258 -13.953 1 93.56 276 LYS A CA 1
ATOM 2312 C C . LYS A 1 276 ? -9.758 6.586 -13.953 1 93.56 276 LYS A C 1
ATOM 2314 O O . LYS A 1 276 ? -9.32 7.551 -14.594 1 93.56 276 LYS A O 1
ATOM 2319 N N . MET A 1 277 ? -10.844 6.652 -13.242 1 93.25 277 MET A N 1
ATOM 2320 C CA . MET A 1 277 ? -11.68 7.848 -13.188 1 93.25 277 MET A CA 1
ATOM 2321 C C . MET A 1 277 ? -11.188 8.812 -12.117 1 93.25 277 MET A C 1
ATOM 2323 O O . MET A 1 277 ? -11.719 9.922 -11.984 1 93.25 277 MET A O 1
ATOM 2327 N N . GLY A 1 278 ? -10.273 8.367 -11.289 1 91.06 278 GLY A N 1
ATOM 2328 C CA . GLY A 1 278 ? -9.672 9.258 -10.305 1 91.06 278 GLY A CA 1
ATOM 2329 C C . GLY A 1 278 ? -10.297 9.133 -8.93 1 91.06 278 GLY A C 1
ATOM 2330 O O . GLY A 1 278 ? -9.938 9.883 -8.016 1 91.06 278 GLY A O 1
ATOM 2331 N N . TYR A 1 279 ? -11.203 8.172 -8.828 1 91.62 279 TYR A N 1
ATOM 2332 C CA . TYR A 1 279 ? -11.797 7.945 -7.512 1 91.62 279 TYR A CA 1
ATOM 2333 C C . TYR A 1 279 ? -10.898 7.07 -6.648 1 91.62 279 TYR A C 1
ATOM 2335 O O . TYR A 1 279 ? -11.227 5.91 -6.375 1 91.62 279 TYR A O 1
ATOM 2343 N N . LEU A 1 280 ? -9.852 7.629 -6.031 1 91.06 280 LEU A N 1
ATOM 2344 C CA . LEU A 1 280 ? -8.758 6.895 -5.41 1 91.06 280 LEU A CA 1
ATOM 2345 C C . LEU A 1 280 ? -9.211 6.246 -4.105 1 91.06 280 LEU A C 1
ATOM 2347 O O . LEU A 1 280 ? -8.883 5.086 -3.84 1 91.06 280 LEU A O 1
ATOM 2351 N N . ASP A 1 281 ? -9.961 6.938 -3.369 1 88.06 281 ASP A N 1
ATOM 2352 C CA . ASP A 1 281 ? -10.391 6.414 -2.074 1 88.06 281 ASP A CA 1
ATOM 2353 C C . ASP A 1 281 ? -11.273 5.18 -2.246 1 88.06 281 ASP A C 1
ATOM 2355 O O . ASP A 1 281 ? -11.031 4.145 -1.615 1 88.06 281 ASP A O 1
ATOM 2359 N N . LYS A 1 282 ? -12.242 5.328 -3.127 1 92.69 282 LYS A N 1
ATOM 2360 C CA . LYS A 1 282 ? -13.156 4.219 -3.367 1 92.69 282 LYS A CA 1
ATOM 2361 C C . LYS A 1 282 ? -12.438 3.047 -4.031 1 92.69 282 LYS A C 1
ATOM 2363 O O . LYS A 1 282 ? -12.695 1.887 -3.703 1 92.69 282 LYS A O 1
ATOM 2368 N N . ALA A 1 283 ? -11.586 3.387 -4.988 1 95.44 283 ALA A N 1
ATOM 2369 C CA . ALA A 1 283 ? -10.797 2.346 -5.645 1 95.44 283 ALA A CA 1
ATOM 2370 C C . ALA A 1 283 ? -9.961 1.57 -4.629 1 95.44 283 ALA A C 1
ATOM 2372 O O . ALA A 1 283 ? -9.914 0.339 -4.672 1 95.44 283 ALA A O 1
ATOM 2373 N N . ASN A 1 284 ? -9.367 2.277 -3.746 1 91.56 284 ASN A N 1
ATOM 2374 C CA . ASN A 1 284 ? -8.539 1.671 -2.709 1 91.56 284 ASN A CA 1
ATOM 2375 C C . ASN A 1 284 ? -9.375 0.811 -1.761 1 91.56 284 ASN A C 1
ATOM 2377 O O . ASN A 1 284 ? -8.938 -0.266 -1.351 1 91.56 284 ASN A O 1
ATOM 2381 N N . GLU A 1 285 ? -10.5 1.308 -1.405 1 92.69 285 GLU A N 1
ATOM 2382 C CA . GLU A 1 285 ? -11.383 0.551 -0.521 1 92.69 285 GLU A CA 1
ATOM 2383 C C . GLU A 1 285 ? -11.812 -0.763 -1.163 1 92.69 285 GLU A C 1
ATOM 2385 O O . GLU A 1 285 ? -11.688 -1.828 -0.556 1 92.69 285 GLU A O 1
ATOM 2390 N N . TYR A 1 286 ? -12.312 -0.679 -2.404 1 96.75 286 TYR A N 1
ATOM 2391 C CA . TYR A 1 286 ? -12.844 -1.849 -3.094 1 96.75 286 TYR A CA 1
ATOM 2392 C C . TYR A 1 286 ? -11.742 -2.861 -3.383 1 96.75 286 TYR A C 1
ATOM 2394 O O . TYR A 1 286 ? -11.945 -4.066 -3.242 1 96.75 286 TYR A O 1
ATOM 2402 N N . ILE A 1 287 ? -10.57 -2.412 -3.768 1 94.81 287 ILE A N 1
ATOM 2403 C CA . ILE A 1 287 ? -9.484 -3.33 -4.105 1 94.81 287 ILE A CA 1
ATOM 2404 C C . ILE A 1 287 ? -9.008 -4.047 -2.846 1 94.81 287 ILE A C 1
ATOM 2406 O O . ILE A 1 287 ? -8.602 -5.211 -2.904 1 94.81 287 ILE A O 1
ATOM 2410 N N . ASN A 1 288 ? -9.023 -3.416 -1.736 1 91.81 288 ASN A N 1
ATOM 2411 C CA . ASN A 1 288 ? -8.625 -4.047 -0.481 1 91.81 288 ASN A CA 1
ATOM 2412 C C . ASN A 1 288 ? -9.641 -5.094 -0.034 1 91.81 288 ASN A C 1
ATOM 2414 O O . ASN A 1 288 ? -9.266 -6.141 0.494 1 91.81 288 ASN A O 1
ATOM 2418 N N . ILE A 1 289 ? -10.906 -4.766 -0.254 1 94.44 289 ILE A N 1
ATOM 2419 C CA . ILE A 1 289 ? -11.938 -5.746 0.066 1 94.44 289 ILE A CA 1
ATOM 2420 C C . ILE A 1 289 ? -11.766 -6.977 -0.824 1 94.44 289 ILE A C 1
ATOM 2422 O O . ILE A 1 289 ? -11.898 -8.109 -0.356 1 94.44 289 ILE A O 1
ATOM 2426 N N . ALA A 1 290 ? -11.5 -6.734 -2.107 1 95.81 290 ALA A N 1
ATOM 2427 C CA . ALA A 1 290 ? -11.242 -7.836 -3.029 1 95.81 290 ALA A CA 1
ATOM 2428 C C . ALA A 1 290 ? -10.062 -8.68 -2.559 1 95.81 290 ALA A C 1
ATOM 2430 O O . ALA A 1 290 ? -10.117 -9.914 -2.592 1 95.81 290 ALA A O 1
ATOM 2431 N N . MET A 1 291 ? -8.992 -8.055 -2.086 1 92.06 291 MET A N 1
ATOM 2432 C CA . MET A 1 291 ? -7.809 -8.758 -1.598 1 92.06 291 MET A CA 1
ATOM 2433 C C . MET A 1 291 ? -8.133 -9.562 -0.341 1 92.06 291 MET A C 1
ATOM 2435 O O . MET A 1 291 ? -7.699 -10.703 -0.198 1 92.06 291 MET A O 1
ATOM 2439 N N . ASP A 1 292 ? -8.898 -8.969 0.541 1 91.62 292 ASP A N 1
ATOM 2440 C CA . ASP A 1 292 ? -9.305 -9.664 1.759 1 91.62 292 ASP A CA 1
ATOM 2441 C C . ASP A 1 292 ? -10.102 -10.922 1.433 1 91.62 292 ASP A C 1
ATOM 2443 O O . ASP A 1 292 ? -9.883 -11.977 2.031 1 91.62 292 ASP A O 1
ATOM 2447 N N . ASP A 1 293 ? -10.992 -10.766 0.472 1 95.12 293 ASP A N 1
ATOM 2448 C CA . ASP A 1 293 ? -11.82 -11.898 0.067 1 95.12 293 ASP A CA 1
ATOM 2449 C C . ASP A 1 293 ? -10.977 -12.984 -0.59 1 95.12 293 ASP A C 1
ATOM 2451 O O . ASP A 1 293 ? -11.164 -14.172 -0.318 1 95.12 293 ASP A O 1
ATOM 2455 N N . ALA A 1 294 ? -10.117 -12.594 -1.491 1 93.69 294 ALA A N 1
ATOM 2456 C CA . ALA A 1 294 ? -9.242 -13.562 -2.145 1 93.69 294 ALA A CA 1
ATOM 2457 C C . ALA A 1 294 ? -8.383 -14.297 -1.121 1 93.69 294 ALA A C 1
ATOM 2459 O O . ALA A 1 294 ? -8.141 -15.5 -1.251 1 93.69 294 ALA A O 1
ATOM 2460 N N . THR A 1 295 ? -7.906 -13.617 -0.094 1 90.25 295 THR A N 1
ATOM 2461 C CA . THR A 1 295 ? -7.09 -14.203 0.962 1 90.25 295 THR A CA 1
ATOM 2462 C C . THR A 1 295 ? -7.918 -15.141 1.829 1 90.25 295 THR A C 1
ATOM 2464 O O . THR A 1 295 ? -7.465 -16.234 2.186 1 90.25 295 THR A O 1
ATOM 2467 N N . PHE A 1 296 ? -9.164 -14.672 2.135 1 92.94 296 PHE A N 1
ATOM 2468 C CA . PHE A 1 296 ? -10.062 -15.484 2.945 1 92.94 296 PHE A CA 1
ATOM 2469 C C . PHE A 1 296 ? -10.383 -16.797 2.25 1 92.94 296 PHE A C 1
ATOM 2471 O O . PHE A 1 296 ? -10.344 -17.859 2.875 1 92.94 296 PHE A O 1
ATOM 2478 N N . TYR A 1 297 ? -10.68 -16.734 0.934 1 94.56 297 TYR A N 1
ATOM 2479 C CA . TYR A 1 297 ? -10.977 -17.922 0.154 1 94.56 297 TYR A CA 1
ATOM 2480 C C . TYR A 1 297 ? -9.711 -18.719 -0.13 1 94.56 297 TYR A C 1
ATOM 2482 O O . TYR A 1 297 ? -9.773 -19.938 -0.348 1 94.56 297 TYR A O 1
ATOM 2490 N N . ASN A 1 298 ? -8.578 -18.156 -0.21 1 90.12 298 ASN A N 1
ATOM 2491 C CA . ASN A 1 298 ? -7.277 -18.688 -0.579 1 90.12 298 ASN A CA 1
ATOM 2492 C C . ASN A 1 298 ? -7.188 -18.953 -2.078 1 90.12 298 ASN A C 1
ATOM 2494 O O . ASN A 1 298 ? -6.82 -20.062 -2.498 1 90.12 298 ASN A O 1
ATOM 2498 N N . ALA A 1 299 ? -7.691 -17.953 -2.832 1 92.12 299 ALA A N 1
ATOM 2499 C CA . ALA A 1 299 ? -7.617 -18.016 -4.289 1 92.12 299 ALA A CA 1
ATOM 2500 C C . ALA A 1 299 ? -6.305 -17.422 -4.797 1 92.12 299 ALA A C 1
ATOM 2502 O O . ALA A 1 299 ? -6.199 -16.203 -4.984 1 92.12 299 ALA A O 1
ATOM 2503 N N . ARG A 1 300 ? -5.383 -18.203 -5.125 1 89.31 300 ARG A N 1
ATOM 2504 C CA . ARG A 1 300 ? -4.02 -17.797 -5.445 1 89.31 300 ARG A CA 1
ATOM 2505 C C . ARG A 1 300 ? -3.988 -16.953 -6.719 1 89.31 300 ARG A C 1
ATOM 2507 O O . ARG A 1 300 ? -3.377 -15.883 -6.746 1 89.31 300 ARG A O 1
ATOM 2514 N N . HIS A 1 301 ? -4.652 -17.422 -7.789 1 88 301 HIS A N 1
ATOM 2515 C CA . HIS A 1 301 ? -4.609 -16.719 -9.07 1 88 301 HIS A CA 1
ATOM 2516 C C . HIS A 1 301 ? -5.305 -15.375 -8.984 1 88 301 HIS A C 1
ATOM 2518 O O . HIS A 1 301 ? -4.91 -14.422 -9.664 1 88 301 HIS A O 1
ATOM 2524 N N . ARG A 1 302 ? -6.352 -15.273 -8.117 1 91.12 302 ARG A N 1
ATOM 2525 C CA . ARG A 1 302 ? -7.023 -13.992 -7.922 1 91.12 302 ARG A CA 1
ATOM 2526 C C . ARG A 1 302 ? -6.125 -13.008 -7.18 1 91.12 302 ARG A C 1
ATOM 2528 O O . ARG A 1 302 ? -6.121 -11.812 -7.48 1 91.12 302 ARG A O 1
ATOM 2535 N N . LYS A 1 303 ? -5.391 -13.469 -6.203 1 87.81 303 LYS A N 1
ATOM 2536 C CA . LYS A 1 303 ? -4.445 -12.617 -5.488 1 87.81 303 LYS A CA 1
ATOM 2537 C C . LYS A 1 303 ? -3.41 -12.023 -6.438 1 87.81 303 LYS A C 1
ATOM 2539 O O . LYS A 1 303 ? -3.031 -10.859 -6.305 1 87.81 303 LYS A O 1
ATOM 2544 N N . ILE A 1 304 ? -3.064 -12.82 -7.422 1 84.56 304 ILE A N 1
ATOM 2545 C CA . ILE A 1 304 ? -2.09 -12.367 -8.406 1 84.56 304 ILE A CA 1
ATOM 2546 C C . ILE A 1 304 ? -2.686 -11.234 -9.242 1 84.56 304 ILE A C 1
ATOM 2548 O O . ILE A 1 304 ? -2.033 -10.211 -9.469 1 84.56 304 ILE A O 1
ATOM 2552 N N . GLU A 1 305 ? -3.84 -11.445 -9.672 1 88.19 305 GLU A N 1
ATOM 2553 C CA . GLU A 1 305 ? -4.508 -10.445 -10.492 1 88.19 305 GLU A CA 1
ATOM 2554 C C . GLU A 1 305 ? -4.684 -9.133 -9.734 1 88.19 305 GLU A C 1
ATOM 2556 O O . GLU A 1 305 ? -4.469 -8.055 -10.281 1 88.19 305 GLU A O 1
ATOM 2561 N N . ILE A 1 306 ? -5.035 -9.289 -8.508 1 90.25 306 ILE A N 1
ATOM 2562 C CA . ILE A 1 306 ? -5.246 -8.109 -7.668 1 90.25 306 ILE A CA 1
ATOM 2563 C C . ILE A 1 306 ? -3.91 -7.43 -7.387 1 90.25 306 ILE A C 1
ATOM 2565 O O . ILE A 1 306 ? -3.824 -6.199 -7.375 1 90.25 306 ILE A O 1
ATOM 2569 N N . SER A 1 307 ? -2.875 -8.188 -7.211 1 83.06 307 SER A N 1
ATOM 2570 C CA . SER A 1 307 ? -1.554 -7.664 -6.871 1 83.06 307 SER A CA 1
ATOM 2571 C C . SER A 1 307 ? -0.964 -6.855 -8.016 1 83.06 307 SER A C 1
ATOM 2573 O O . SER A 1 307 ? -0.035 -6.07 -7.82 1 83.06 307 SER A O 1
ATOM 2575 N N . SER A 1 308 ? -1.516 -7.023 -9.188 1 83.56 308 SER A N 1
ATOM 2576 C CA . SER A 1 308 ? -1.039 -6.25 -10.336 1 83.56 308 SER A CA 1
ATOM 2577 C C . SER A 1 308 ? -1.608 -4.836 -10.32 1 83.56 308 SER A C 1
ATOM 2579 O O . SER A 1 308 ? -1.035 -3.926 -10.922 1 83.56 308 SER A O 1
ATOM 2581 N N . ILE A 1 309 ? -2.668 -4.629 -9.594 1 88.12 309 ILE A N 1
ATOM 2582 C CA . ILE A 1 309 ? -3.369 -3.352 -9.633 1 88.12 309 ILE A CA 1
ATOM 2583 C C . ILE A 1 309 ? -3.273 -2.668 -8.273 1 88.12 309 ILE A C 1
ATOM 2585 O O . ILE A 1 309 ? -3.215 -1.438 -8.188 1 88.12 309 ILE A O 1
ATOM 2589 N N . LEU A 1 310 ? -3.229 -3.459 -7.211 1 88.12 310 LEU A N 1
ATOM 2590 C CA . LEU A 1 310 ? -3.309 -2.967 -5.844 1 88.12 310 LEU A CA 1
ATOM 2591 C C . LEU A 1 310 ? -2.152 -2.021 -5.535 1 88.12 310 LEU A C 1
ATOM 2593 O O . LEU A 1 310 ? -2.367 -0.906 -5.055 1 88.12 310 LEU A O 1
ATOM 2597 N N . PRO A 1 311 ? -0.899 -2.355 -5.863 1 83.56 311 PRO A N 1
ATOM 2598 C CA . PRO A 1 311 ? 0.206 -1.445 -5.551 1 83.56 311 PRO A CA 1
ATOM 2599 C C . PRO A 1 311 ? 0.109 -0.119 -6.305 1 83.56 311 PRO A C 1
ATOM 2601 O O . PRO A 1 311 ? 0.524 0.92 -5.785 1 83.56 311 PRO A O 1
ATOM 2604 N N . ILE A 1 312 ? -0.424 -0.134 -7.461 1 87.38 312 ILE A N 1
ATOM 2605 C CA . ILE A 1 312 ? -0.572 1.075 -8.266 1 87.38 312 ILE A CA 1
ATOM 2606 C C . ILE A 1 312 ? -1.574 2.016 -7.598 1 87.38 312 ILE A C 1
ATOM 2608 O O . ILE A 1 312 ? -1.308 3.211 -7.445 1 87.38 312 ILE A O 1
ATOM 2612 N N . ILE A 1 313 ? -2.635 1.466 -7.199 1 90.06 313 ILE A N 1
ATOM 2613 C CA . ILE A 1 313 ? -3.684 2.244 -6.547 1 90.06 313 ILE A CA 1
ATOM 2614 C C . ILE A 1 313 ? -3.184 2.76 -5.203 1 90.06 313 ILE A C 1
ATOM 2616 O O . ILE A 1 313 ? -3.363 3.936 -4.875 1 90.06 313 ILE A O 1
ATOM 2620 N N . GLU A 1 314 ? -2.549 1.914 -4.438 1 86.69 314 GLU A N 1
ATOM 2621 C CA . GLU A 1 314 ? -2.066 2.277 -3.109 1 86.69 314 GLU A CA 1
ATOM 2622 C C . GLU A 1 314 ? -0.973 3.34 -3.189 1 86.69 314 GLU A C 1
ATOM 2624 O O . GLU A 1 314 ? -0.915 4.242 -2.354 1 86.69 314 GLU A O 1
ATOM 2629 N N . LYS A 1 315 ? -0.118 3.172 -4.148 1 86.31 315 LYS A N 1
ATOM 2630 C CA . LYS A 1 315 ? 0.923 4.176 -4.344 1 86.31 315 LYS A CA 1
ATOM 2631 C C . LYS A 1 315 ? 0.319 5.535 -4.695 1 86.31 315 LYS A C 1
ATOM 2633 O O . LYS A 1 315 ? 0.77 6.566 -4.195 1 86.31 315 LYS A O 1
ATOM 2638 N N . ALA A 1 316 ? -0.623 5.52 -5.551 1 89 316 ALA A N 1
ATOM 2639 C CA . ALA A 1 316 ? -1.303 6.758 -5.922 1 89 316 ALA A CA 1
ATOM 2640 C C . ALA A 1 316 ? -1.993 7.387 -4.719 1 89 316 ALA A C 1
ATOM 2642 O O . ALA A 1 316 ? -1.954 8.609 -4.539 1 89 316 ALA A O 1
ATOM 2643 N N . GLN A 1 317 ? -2.582 6.566 -3.969 1 89 317 GLN A N 1
ATOM 2644 C CA . GLN A 1 317 ? -3.25 7.047 -2.764 1 89 317 GLN A CA 1
ATOM 2645 C C . GLN A 1 317 ? -2.244 7.617 -1.768 1 89 317 GLN A C 1
ATOM 2647 O O . GLN A 1 317 ? -2.486 8.664 -1.163 1 89 317 GLN A O 1
ATOM 2652 N N . LEU A 1 318 ? -1.19 6.918 -1.512 1 87.5 318 LEU A N 1
ATOM 2653 C CA . LEU A 1 318 ? -0.138 7.363 -0.607 1 87.5 318 LEU A CA 1
ATOM 2654 C C . LEU A 1 318 ? 0.417 8.719 -1.047 1 87.5 318 LEU A C 1
ATOM 2656 O O . LEU A 1 318 ? 0.602 9.617 -0.222 1 87.5 318 LEU A O 1
ATOM 2660 N N . ASN A 1 319 ? 0.661 8.828 -2.312 1 87.94 319 ASN A N 1
ATOM 2661 C CA . ASN A 1 319 ? 1.17 10.094 -2.842 1 87.94 319 ASN A CA 1
ATOM 2662 C C . ASN A 1 319 ? 0.172 11.227 -2.641 1 87.94 319 ASN A C 1
ATOM 2664 O O . ASN A 1 319 ? 0.564 12.359 -2.344 1 87.94 319 ASN A O 1
ATOM 2668 N N . ASN A 1 320 ? -1.025 10.914 -2.807 1 89.69 320 ASN A N 1
ATOM 2669 C CA . ASN A 1 320 ? -2.074 11.906 -2.584 1 89.69 320 ASN A CA 1
ATOM 2670 C C . ASN A 1 320 ? -2.088 12.391 -1.138 1 89.69 320 ASN A C 1
ATOM 2672 O O . ASN A 1 320 ? -2.207 13.594 -0.884 1 89.69 320 ASN A O 1
ATOM 2676 N N . VAL A 1 321 ? -1.938 11.562 -0.24 1 89.56 321 VAL A N 1
ATOM 2677 C CA . VAL A 1 321 ? -1.971 11.906 1.178 1 89.56 321 VAL A CA 1
ATOM 2678 C C . VAL A 1 321 ? -0.69 12.648 1.559 1 89.56 321 VAL A C 1
ATOM 2680 O O . VAL A 1 321 ? -0.72 13.578 2.365 1 89.56 321 VAL A O 1
ATOM 2683 N N . LYS A 1 322 ? 0.401 12.234 1.006 1 88.44 322 LYS A N 1
ATOM 2684 C CA . LYS A 1 322 ? 1.664 12.93 1.238 1 88.44 322 LYS A CA 1
ATOM 2685 C C . LYS A 1 322 ? 1.609 14.359 0.712 1 88.44 322 LYS A C 1
ATOM 2687 O O . LYS A 1 322 ? 2.135 15.281 1.344 1 88.44 322 LYS A O 1
ATOM 2692 N N . ASP A 1 323 ? 0.984 14.555 -0.395 1 89.81 323 ASP A N 1
ATOM 2693 C CA . ASP A 1 323 ? 0.808 15.891 -0.954 1 89.81 323 ASP A CA 1
ATOM 2694 C C . ASP A 1 323 ? -0.038 16.766 -0.031 1 89.81 323 ASP A C 1
ATOM 2696 O O . ASP A 1 323 ? 0.249 17.953 0.144 1 89.81 323 ASP A O 1
ATOM 2700 N N . LYS A 1 324 ? -1.006 16.188 0.442 1 89.19 324 LYS A N 1
ATOM 2701 C CA . LYS A 1 324 ? -1.828 16.906 1.412 1 89.19 324 LYS A CA 1
ATOM 2702 C C . LYS A 1 324 ? -1.011 17.312 2.639 1 89.19 324 LYS A C 1
ATOM 2704 O O . LYS A 1 324 ? -1.146 18.422 3.146 1 89.19 324 LYS A O 1
ATOM 2709 N N . ASN A 1 325 ? -0.202 16.422 3.117 1 90.69 325 ASN A N 1
ATOM 2710 C CA . ASN A 1 325 ? 0.675 16.703 4.25 1 90.69 325 ASN A CA 1
ATOM 2711 C C . ASN A 1 325 ? 1.613 17.875 3.953 1 90.69 325 ASN A C 1
ATOM 2713 O O . ASN A 1 325 ? 1.837 18.734 4.812 1 90.69 325 ASN A O 1
ATOM 2717 N N . ASP A 1 326 ? 2.113 17.875 2.809 1 89.94 326 ASP A N 1
ATOM 2718 C CA . ASP A 1 326 ? 3.006 18.953 2.402 1 89.94 326 ASP A CA 1
ATOM 2719 C C . ASP A 1 326 ? 2.273 20.297 2.389 1 89.94 326 ASP A C 1
ATOM 2721 O O . ASP A 1 326 ? 2.822 21.312 2.82 1 89.94 326 ASP A O 1
ATOM 2725 N N . LYS A 1 327 ? 1.126 20.266 1.947 1 91.12 327 LYS A N 1
ATOM 2726 C CA . LYS A 1 327 ? 0.314 21.484 1.933 1 91.12 327 LYS A CA 1
ATOM 2727 C C . LYS A 1 327 ? 0.02 21.953 3.352 1 91.12 327 LYS A C 1
ATOM 2729 O O . LYS A 1 327 ? 0.117 23.156 3.639 1 91.12 327 LYS A O 1
ATOM 2734 N N . LEU A 1 328 ? -0.25 21.047 4.211 1 91.25 328 LEU A N 1
ATOM 2735 C CA . LEU A 1 328 ? -0.548 21.375 5.602 1 91.25 328 LEU A CA 1
ATOM 2736 C C . LEU A 1 328 ? 0.685 21.953 6.297 1 91.25 328 LEU A C 1
ATOM 2738 O O . LEU A 1 328 ? 0.583 22.906 7.07 1 91.25 328 LEU A O 1
ATOM 2742 N N . GLU A 1 329 ? 1.751 21.391 6.004 1 92.12 329 GLU A N 1
ATOM 2743 C CA . GLU A 1 329 ? 2.998 21.875 6.594 1 92.12 329 GLU A CA 1
ATOM 2744 C C . GLU A 1 329 ? 3.307 23.297 6.137 1 92.12 329 GLU A C 1
ATOM 2746 O O . GLU A 1 329 ? 3.764 24.125 6.934 1 92.12 329 GLU A O 1
ATOM 2751 N N . LYS A 1 330 ? 3.043 23.625 4.914 1 91.69 330 LYS A N 1
ATOM 2752 C CA . LYS A 1 330 ? 3.244 24.969 4.406 1 91.69 330 LYS A CA 1
ATOM 2753 C C . LYS A 1 330 ? 2.309 25.969 5.09 1 91.69 330 LYS A C 1
ATOM 2755 O O . LYS A 1 330 ? 2.709 27.078 5.41 1 91.69 330 LYS A O 1
ATOM 2760 N N . ILE A 1 331 ? 1.159 25.453 5.312 1 91.31 331 ILE A N 1
ATOM 2761 C CA . ILE A 1 331 ? 0.185 26.297 5.996 1 91.31 331 ILE A CA 1
ATOM 2762 C C . ILE A 1 331 ? 0.651 26.562 7.426 1 91.31 331 ILE A C 1
ATOM 2764 O O . ILE A 1 331 ? 0.542 27.688 7.918 1 91.31 331 ILE A O 1
ATOM 2768 N N . ILE A 1 332 ? 1.182 25.656 8.047 1 91.56 332 ILE A N 1
ATOM 2769 C CA . ILE A 1 332 ? 1.675 25.797 9.414 1 91.56 332 ILE A CA 1
ATOM 2770 C C . ILE A 1 332 ? 2.822 26.797 9.445 1 91.56 332 ILE A C 1
ATOM 2772 O O . ILE A 1 332 ? 2.883 27.656 10.336 1 91.56 332 ILE A O 1
ATOM 2776 N N . ILE A 1 333 ? 3.664 26.734 8.461 1 92.31 333 ILE A N 1
ATOM 2777 C CA . ILE A 1 333 ? 4.785 27.672 8.391 1 92.31 333 ILE A CA 1
ATOM 2778 C C . ILE A 1 333 ? 4.27 29.094 8.211 1 92.31 333 ILE A C 1
ATOM 2780 O O . ILE A 1 333 ? 4.711 30.016 8.906 1 92.31 333 ILE A O 1
ATOM 2784 N N . LEU A 1 334 ? 3.285 29.203 7.395 1 90.56 334 LEU A N 1
ATOM 2785 C CA . LEU A 1 334 ? 2.699 30.516 7.148 1 90.56 334 LEU A CA 1
ATOM 2786 C C . LEU A 1 334 ? 2.021 31.062 8.406 1 90.56 334 LEU A C 1
ATOM 2788 O O . LEU A 1 334 ? 2.205 32.219 8.766 1 90.56 334 LEU A O 1
ATOM 2792 N N . LEU A 1 335 ? 1.353 30.234 9.078 1 90.25 335 LEU A N 1
ATOM 2793 C CA . LEU A 1 335 ? 0.64 30.641 10.281 1 90.25 335 LEU A CA 1
ATOM 2794 C C . LEU A 1 335 ? 1.617 30.969 11.406 1 90.25 335 LEU A C 1
ATOM 2796 O O . LEU A 1 335 ? 1.367 31.875 12.211 1 90.25 335 LEU A O 1
ATOM 2800 N N . THR A 1 336 ? 2.707 30.297 11.445 1 90 336 THR A N 1
ATOM 2801 C CA . THR A 1 336 ? 3.725 30.547 12.461 1 90 336 THR A CA 1
ATOM 2802 C C . THR A 1 336 ? 4.395 31.906 12.227 1 90 336 THR A C 1
ATOM 2804 O O . THR A 1 336 ? 4.605 32.688 13.164 1 90 336 THR A O 1
ATOM 2807 N N . ILE A 1 337 ? 4.641 32.188 10.945 1 89.81 337 ILE A N 1
ATOM 2808 C CA . ILE A 1 337 ? 5.234 33.469 10.602 1 89.81 337 ILE A CA 1
ATOM 2809 C C . ILE A 1 337 ? 4.254 34.594 10.945 1 89.81 337 ILE A C 1
ATOM 2811 O O . ILE A 1 337 ? 4.641 35.594 11.531 1 89.81 337 ILE A O 1
ATOM 2815 N N . LEU A 1 338 ? 3.006 34.281 10.656 1 87.44 338 LEU A N 1
ATOM 2816 C CA . LEU A 1 338 ? 1.973 35.281 10.945 1 87.44 338 LEU A CA 1
ATOM 2817 C C . LEU A 1 338 ? 1.858 35.531 12.445 1 87.44 338 LEU A C 1
ATOM 2819 O O . LEU A 1 338 ? 1.742 36.656 12.891 1 87.44 338 LEU A O 1
ATOM 2823 N N . THR A 1 339 ? 1.985 34.594 13.258 1 87.75 339 THR A N 1
ATOM 2824 C CA . THR A 1 339 ? 1.893 34.688 14.711 1 87.75 339 THR A CA 1
ATOM 2825 C C . THR A 1 339 ? 3.086 35.469 15.273 1 87.75 339 THR A C 1
ATOM 2827 O O . THR A 1 339 ? 2.93 36.281 16.172 1 87.75 339 THR A O 1
ATOM 2830 N N . LEU A 1 340 ? 4.227 35.219 14.648 1 88.81 340 LEU A N 1
ATOM 2831 C CA . LEU A 1 340 ? 5.426 35.938 15.102 1 88.81 340 LEU A CA 1
ATOM 2832 C C . LEU A 1 340 ? 5.336 37.406 14.797 1 88.81 340 LEU A C 1
ATOM 2834 O O . LEU A 1 340 ? 5.73 38.25 15.617 1 88.81 340 LEU A O 1
ATOM 2838 N N . ILE A 1 341 ? 4.742 37.688 13.648 1 87.62 341 ILE A N 1
ATOM 2839 C CA . ILE A 1 341 ? 4.566 39.062 13.258 1 87.62 341 ILE A CA 1
ATOM 2840 C C . ILE A 1 341 ? 3.576 39.75 14.195 1 87.62 341 ILE A C 1
ATOM 2842 O O . ILE A 1 341 ? 3.82 40.875 14.664 1 87.62 341 ILE A O 1
ATOM 2846 N N . ILE A 1 342 ? 2.602 39.094 14.586 1 85.5 342 ILE A N 1
ATOM 2847 C CA . ILE A 1 342 ? 1.573 39.656 15.461 1 85.5 342 ILE A CA 1
ATOM 2848 C C . ILE A 1 342 ? 2.141 39.844 16.859 1 85.5 342 ILE A C 1
ATOM 2850 O O . ILE A 1 342 ? 1.857 40.875 17.516 1 85.5 342 ILE A O 1
ATOM 2854 N N . ILE A 1 343 ? 2.979 38.969 17.281 1 85.56 343 ILE A N 1
ATOM 2855 C CA . ILE A 1 343 ? 3.607 39.094 18.594 1 85.56 343 ILE A CA 1
ATOM 2856 C C . ILE A 1 343 ? 4.547 40.312 18.609 1 85.56 343 ILE A C 1
ATOM 2858 O O . ILE A 1 343 ? 4.547 41.094 19.562 1 85.56 343 ILE A O 1
ATOM 2862 N N . LEU A 1 344 ? 5.25 40.531 17.531 1 87.44 344 LEU A N 1
ATOM 2863 C CA . LEU A 1 344 ? 6.16 41.656 17.422 1 87.44 344 LEU A CA 1
ATOM 2864 C C . LEU A 1 344 ? 5.395 42.969 17.469 1 87.44 344 LEU A C 1
ATOM 2866 O O . LEU A 1 344 ? 5.781 43.875 18.203 1 87.44 344 LEU A O 1
ATOM 2870 N N . PHE A 1 345 ? 4.312 42.969 16.781 1 83.81 345 PHE A N 1
ATOM 2871 C CA . PHE A 1 345 ? 3.488 44.188 16.766 1 83.81 345 PHE A CA 1
ATOM 2872 C C . PHE A 1 345 ? 2.867 44.438 18.141 1 83.81 345 PHE A C 1
ATOM 2874 O O . PHE A 1 345 ? 2.75 45.562 18.578 1 83.81 345 PHE A O 1
ATOM 2881 N N . SER A 1 346 ? 2.596 43.438 18.891 1 83.88 346 SER A N 1
ATOM 2882 C CA . SER A 1 346 ? 2.021 43.531 20.219 1 83.88 346 SER A CA 1
ATOM 2883 C C . SER A 1 346 ? 3.037 44.094 21.219 1 83.88 346 SER A C 1
ATOM 2885 O O . SER A 1 346 ? 2.695 44.938 22.062 1 83.88 346 SER A O 1
ATOM 2887 N N . ILE A 1 347 ? 4.238 43.719 21.047 1 84.19 347 ILE A N 1
ATOM 2888 C CA . ILE A 1 347 ? 5.297 44.188 21.922 1 84.19 347 ILE A CA 1
ATOM 2889 C C . ILE A 1 347 ? 5.539 45.688 21.656 1 84.19 347 ILE A C 1
ATOM 2891 O O . ILE A 1 347 ? 5.668 46.469 22.594 1 84.19 347 ILE A O 1
ATOM 2895 N N . ILE A 1 348 ? 5.477 45.969 20.375 1 84.31 348 ILE A N 1
ATOM 2896 C CA . ILE A 1 348 ? 5.691 47.375 19.984 1 84.31 348 ILE A CA 1
ATOM 2897 C C . ILE A 1 348 ? 4.566 48.25 20.547 1 84.31 348 ILE A C 1
ATOM 2899 O O . ILE A 1 348 ? 4.824 49.312 21.125 1 84.31 348 ILE A O 1
ATOM 2903 N N . ILE A 1 349 ? 3.461 47.719 20.469 1 82.25 349 ILE A N 1
ATOM 2904 C CA . ILE A 1 349 ? 2.301 48.469 20.922 1 82.25 349 ILE A CA 1
ATOM 2905 C C . ILE A 1 349 ? 2.359 48.594 22.453 1 82.25 349 ILE A C 1
ATOM 2907 O O . ILE A 1 349 ? 2.051 49.688 22.984 1 82.25 349 ILE A O 1
ATOM 2911 N N . PHE A 1 350 ? 2.873 47.656 23.078 1 82.56 350 PHE A N 1
ATOM 2912 C CA . PHE A 1 350 ? 2.965 47.688 24.531 1 82.56 350 PHE A CA 1
ATOM 2913 C C . PHE A 1 350 ? 4.027 48.688 24.984 1 82.56 350 PHE A C 1
ATOM 2915 O O . PHE A 1 350 ? 3.822 49.406 25.938 1 82.56 350 PHE A O 1
ATOM 2922 N N . LYS A 1 351 ? 5.082 48.688 24.297 1 84.81 351 LYS A N 1
ATOM 2923 C CA . LYS A 1 351 ? 6.141 49.625 24.609 1 84.81 351 LYS A CA 1
ATOM 2924 C C . LYS A 1 351 ? 5.676 51.062 24.375 1 84.81 351 LYS A C 1
ATOM 2926 O O . LYS A 1 351 ? 5.941 51.969 25.188 1 84.81 351 LYS A O 1
ATOM 2931 N N . GLN A 1 352 ? 4.902 51.188 23.297 1 80.56 352 GLN A N 1
ATOM 2932 C CA . GLN A 1 352 ? 4.375 52.5 22.984 1 80.56 352 GLN A CA 1
ATOM 2933 C C . GLN A 1 352 ? 3.371 52.969 24.031 1 80.56 352 GLN A C 1
ATOM 2935 O O . GLN A 1 352 ? 3.348 54.156 24.406 1 80.56 352 GLN A O 1
ATOM 2940 N N . LEU A 1 353 ? 2.699 52 24.562 1 79.81 353 LEU A N 1
ATOM 2941 C CA . LEU A 1 353 ? 1.696 52.312 25.578 1 79.81 353 LEU A CA 1
ATOM 2942 C C . LEU A 1 353 ? 2.355 52.688 26.891 1 79.81 353 LEU A C 1
ATOM 2944 O O . LEU A 1 353 ? 1.887 53.594 27.594 1 79.81 353 LEU A O 1
ATOM 2948 N N . LYS A 1 354 ? 3.4 52.031 27.172 1 82.31 354 LYS A N 1
ATOM 2949 C CA . LYS A 1 354 ? 4.125 52.344 28.406 1 82.31 354 LYS A CA 1
ATOM 2950 C C . LYS A 1 354 ? 4.727 53.75 28.359 1 82.31 354 LYS A C 1
ATOM 2952 O O . LYS A 1 354 ? 4.664 54.5 29.344 1 82.31 354 LYS A O 1
ATOM 2957 N N . GLU A 1 355 ? 5.215 54.156 27.25 1 81.81 355 GLU A N 1
ATOM 2958 C CA . GLU A 1 355 ? 5.816 55.469 27.078 1 81.81 355 GLU A CA 1
ATOM 2959 C C . GLU A 1 355 ? 4.758 56.562 27.141 1 81.81 355 GLU A C 1
ATOM 2961 O O . GLU A 1 355 ? 4.973 57.594 27.75 1 81.81 355 GLU A O 1
ATOM 2966 N N . LYS A 1 356 ? 3.693 56.281 26.547 1 78.94 356 LYS A N 1
ATOM 2967 C CA . LYS A 1 356 ? 2.627 57.281 26.516 1 78.94 356 LYS A CA 1
ATOM 2968 C C . LYS A 1 356 ? 2.004 57.438 27.906 1 78.94 356 LYS A C 1
ATOM 2970 O O . LYS A 1 356 ? 1.623 58.562 28.281 1 78.94 356 LYS A O 1
ATOM 2975 N N . ASN A 1 357 ? 2.018 56.375 28.688 1 79.25 357 ASN A N 1
ATOM 2976 C CA . ASN A 1 357 ? 1.503 56.469 30.047 1 79.25 357 ASN A CA 1
ATOM 2977 C C . ASN A 1 357 ? 2.43 57.25 30.953 1 79.25 357 ASN A C 1
ATOM 2979 O O . ASN A 1 357 ? 1.966 58.031 31.797 1 79.25 357 ASN A O 1
ATOM 2983 N N . LYS A 1 358 ? 3.676 57.156 30.812 1 81.88 358 LYS A N 1
ATOM 2984 C CA . LYS A 1 358 ? 4.645 57.969 31.562 1 81.88 358 LYS A CA 1
ATOM 2985 C C . LYS A 1 358 ? 4.516 59.438 31.25 1 81.88 358 LYS A C 1
ATOM 2987 O O . LYS A 1 358 ? 4.531 60.281 32.156 1 81.88 358 LYS A O 1
ATOM 2992 N N . ALA A 1 359 ? 4.305 59.719 29.984 1 75.25 359 ALA A N 1
ATOM 2993 C CA . ALA A 1 359 ? 4.156 61.094 29.547 1 75.25 359 ALA A CA 1
ATOM 2994 C C . ALA A 1 359 ? 2.873 61.719 30.109 1 75.25 359 ALA A C 1
ATOM 2996 O O . ALA A 1 359 ? 2.852 62.875 30.484 1 75.25 359 ALA A O 1
ATOM 2997 N N . ARG A 1 360 ? 1.935 60.906 30.25 1 76.88 360 ARG A N 1
ATOM 2998 C CA . ARG A 1 360 ? 0.656 61.375 30.797 1 76.88 360 ARG A CA 1
ATOM 2999 C C . ARG A 1 360 ? 0.763 61.688 32.281 1 76.88 360 ARG A C 1
ATOM 3001 O O . ARG A 1 360 ? 0.192 62.656 32.75 1 76.88 360 ARG A O 1
ATOM 3008 N N . LYS A 1 361 ? 1.511 60.938 32.969 1 78.94 361 LYS A N 1
ATOM 3009 C CA . LYS A 1 361 ? 1.676 61.156 34.406 1 78.94 361 LYS A CA 1
ATOM 3010 C C . LYS A 1 361 ? 2.451 62.438 34.688 1 78.94 361 LYS A C 1
ATOM 3012 O O . LYS A 1 361 ? 2.096 63.219 35.562 1 78.94 361 LYS A O 1
ATOM 3017 N N . ILE A 1 362 ? 3.412 62.688 33.844 1 78 362 ILE A N 1
ATOM 3018 C CA . ILE A 1 362 ? 4.227 63.906 34 1 78 362 ILE A CA 1
ATOM 3019 C C . ILE A 1 362 ? 3.387 65.125 33.688 1 78 362 ILE A C 1
ATOM 3021 O O . ILE A 1 362 ? 3.439 66.125 34.406 1 78 362 ILE A O 1
ATOM 3025 N N . MET A 1 363 ? 2.559 64.938 32.719 1 79.19 363 MET A N 1
ATOM 3026 C CA . MET A 1 363 ? 1.714 66.062 32.312 1 79.19 363 MET A CA 1
ATOM 3027 C C . MET A 1 363 ? 0.641 66.375 33.344 1 79.19 363 MET A C 1
ATOM 3029 O O . MET A 1 363 ? 0.328 67.5 33.625 1 79.19 363 MET A O 1
ATOM 3033 N N . ALA A 1 364 ? 0.183 65.438 34 1 76.31 364 ALA A N 1
ATOM 3034 C CA . ALA A 1 364 ? -0.833 65.562 35.031 1 76.31 364 ALA A CA 1
ATOM 3035 C C . ALA A 1 364 ? -0.257 66.25 36.281 1 76.31 364 ALA A C 1
ATOM 3037 O O . ALA A 1 364 ? -0.903 67.062 36.875 1 76.31 364 ALA A O 1
ATOM 3038 N N . SER A 1 365 ? 0.976 65.812 36.594 1 80.56 365 SER A N 1
ATOM 3039 C CA . SER A 1 365 ? 1.638 66.438 37.75 1 80.56 365 SER A CA 1
ATOM 3040 C C . SER A 1 365 ? 1.944 67.938 37.5 1 80.56 365 SER A C 1
ATOM 3042 O O . SER A 1 365 ? 1.759 68.75 38.375 1 80.56 365 SER A O 1
ATOM 3044 N N . SER A 1 366 ? 2.355 68.188 36.25 1 78 366 SER A N 1
ATOM 3045 C CA . SER A 1 366 ? 2.658 69.562 35.906 1 78 366 SER A CA 1
ATOM 3046 C C . SER A 1 366 ? 1.395 70.438 35.875 1 78 366 SER A C 1
ATOM 3048 O O . SER A 1 366 ? 1.417 71.562 36.281 1 78 366 SER A O 1
ATOM 3050 N N . TYR A 1 367 ? 0.303 69.875 35.531 1 76.62 367 TYR A N 1
ATOM 3051 C CA . TYR A 1 367 ? -0.986 70.562 35.5 1 76.62 367 TYR A CA 1
ATOM 3052 C C . TYR A 1 367 ? -1.46 70.875 36.906 1 76.62 367 TYR A C 1
ATOM 3054 O O . TYR A 1 367 ? -1.952 72 37.156 1 76.62 367 TYR A O 1
ATOM 3062 N N . ALA A 1 368 ? -1.274 70 37.812 1 77.69 368 ALA A N 1
ATOM 3063 C CA . ALA A 1 368 ? -1.676 70.25 39.188 1 77.69 368 ALA A CA 1
ATOM 3064 C C . ALA A 1 368 ? -0.856 71.312 39.844 1 77.69 368 ALA A C 1
ATOM 3066 O O . ALA A 1 368 ? -1.398 72.188 40.562 1 77.69 368 ALA A O 1
ATOM 3067 N N . GLN A 1 369 ? 0.387 71.375 39.5 1 77.56 369 GLN A N 1
ATOM 3068 C CA . GLN A 1 369 ? 1.274 72.375 40.031 1 77.56 369 GLN A CA 1
ATOM 3069 C C . GLN A 1 369 ? 0.912 73.75 39.5 1 77.56 369 GLN A C 1
ATOM 3071 O O . GLN A 1 369 ? 0.911 74.75 40.25 1 77.56 369 GLN A O 1
ATOM 3076 N N . LEU A 1 370 ? 0.521 73.812 38.25 1 78.12 370 LEU A N 1
ATOM 3077 C CA . LEU A 1 370 ? 0.165 75.062 37.625 1 78.12 370 LEU A CA 1
ATOM 3078 C C . LEU A 1 370 ? -1.157 75.625 38.156 1 78.12 370 LEU A C 1
ATOM 3080 O O . LEU A 1 370 ? -1.334 76.812 38.312 1 78.12 370 LEU A O 1
ATOM 3084 N N . GLN A 1 371 ? -2.021 74.688 38.5 1 74.88 371 GLN A N 1
ATOM 3085 C CA . GLN A 1 371 ? -3.299 75.062 39.094 1 74.88 371 GLN A CA 1
ATOM 3086 C C . GLN A 1 371 ? -3.104 75.688 40.5 1 74.88 371 GLN A C 1
ATOM 3088 O O . GLN A 1 371 ? -3.73 76.688 40.844 1 74.88 371 GLN A O 1
ATOM 3093 N N . GLU A 1 372 ? -2.24 75.125 41.281 1 75.69 372 GLU A N 1
ATOM 3094 C CA . GLU A 1 372 ? -1.931 75.625 42.594 1 75.69 372 GLU A CA 1
ATOM 3095 C C . GLU A 1 372 ? -1.289 77 42.531 1 75.69 372 GLU A C 1
ATOM 3097 O O . GLU A 1 372 ? -1.625 77.875 43.344 1 75.69 372 GLU A O 1
ATOM 3102 N N . MET A 1 373 ? -0.427 77.25 41.625 1 74.38 373 MET A N 1
ATOM 3103 C CA . MET A 1 373 ? 0.243 78.5 41.438 1 74.38 373 MET A CA 1
ATOM 3104 C C . MET A 1 373 ? -0.757 79.625 41.062 1 74.38 373 MET A C 1
ATOM 3106 O O . MET A 1 373 ? -0.679 80.75 41.531 1 74.38 373 MET A O 1
ATOM 3110 N N . ASN A 1 374 ? -1.749 79.375 40.312 1 70.5 374 ASN A N 1
ATOM 3111 C CA . ASN A 1 374 ? -2.771 80.312 39.875 1 70.5 374 ASN A CA 1
ATOM 3112 C C . ASN A 1 374 ? -3.639 80.812 41.031 1 70.5 374 ASN A C 1
ATOM 3114 O O . ASN A 1 374 ? -4.004 82 41.094 1 70.5 374 ASN A O 1
ATOM 3118 N N . VAL A 1 375 ? -3.934 79.938 41.938 1 71.69 375 VAL A N 1
ATOM 3119 C CA . VAL A 1 375 ? -4.73 80.312 43.125 1 71.69 375 VAL A CA 1
ATOM 3120 C C . VAL A 1 375 ? -3.941 81.25 44.031 1 71.69 375 VAL A C 1
ATOM 3122 O O . VAL A 1 375 ? -4.473 82.25 44.5 1 71.69 375 VAL A O 1
ATOM 3125 N N . SER A 1 376 ? -2.666 80.938 44.219 1 71 376 SER A N 1
ATOM 3126 C CA . SER A 1 376 ? -1.811 81.75 45.094 1 71 376 SER A CA 1
ATOM 3127 C C . SER A 1 376 ? -1.642 83.188 44.5 1 71 376 SER A C 1
ATOM 3129 O O . SER A 1 376 ? -1.706 84.188 45.25 1 71 376 SER A O 1
ATOM 3131 N N . LEU A 1 377 ? -1.588 83.312 43.25 1 70.25 377 LEU A N 1
ATOM 3132 C CA . LEU A 1 377 ? -1.398 84.625 42.594 1 70.25 377 LEU A CA 1
ATOM 3133 C C . LEU A 1 377 ? -2.672 85.438 42.656 1 70.25 377 LEU A C 1
ATOM 3135 O O . LEU A 1 377 ? -2.609 86.688 42.812 1 70.25 377 LEU A O 1
ATOM 3139 N N . SER A 1 378 ? -3.791 84.75 42.625 1 69.94 378 SER A N 1
ATOM 3140 C CA . SER A 1 378 ? -5.07 85.438 42.719 1 69.94 378 SER A CA 1
ATOM 3141 C C . SER A 1 378 ? -5.273 86.062 44.125 1 69.94 378 SER A C 1
ATOM 3143 O O . SER A 1 378 ? -5.758 87.188 44.281 1 69.94 378 SER A O 1
ATOM 3145 N N . GLU A 1 379 ? -4.906 85.438 45.156 1 69.94 379 GLU A N 1
ATOM 3146 C CA . GLU A 1 379 ? -5 85.938 46.531 1 69.94 379 GLU A CA 1
ATOM 3147 C C . GLU A 1 379 ? -4.078 87.125 46.781 1 69.94 379 GLU A C 1
ATOM 3149 O O . GLU A 1 379 ? -4.465 88.125 47.406 1 69.94 379 GLU A O 1
ATOM 3154 N N . ALA A 1 380 ? -2.879 87.062 46.219 1 68.25 380 ALA A N 1
ATOM 3155 C CA . ALA A 1 380 ? -1.921 88.125 46.344 1 68.25 380 ALA A CA 1
ATOM 3156 C C . ALA A 1 380 ? -2.453 89.438 45.688 1 68.25 380 ALA A C 1
ATOM 3158 O O . ALA A 1 380 ? -2.271 90.5 46.219 1 68.25 380 ALA A O 1
ATOM 3159 N N . ASN A 1 381 ? -3.201 89.25 44.656 1 69 381 ASN A N 1
ATOM 3160 C CA . ASN A 1 381 ? -3.799 90.375 43.906 1 69 381 ASN A CA 1
ATOM 3161 C C . ASN A 1 381 ? -4.879 91.062 44.75 1 69 381 ASN A C 1
ATOM 3163 O O . ASN A 1 381 ? -4.961 92.312 44.75 1 69 381 ASN A O 1
ATOM 3167 N N . ALA A 1 382 ? -5.641 90.375 45.5 1 69.44 382 ALA A N 1
ATOM 3168 C CA . ALA A 1 382 ? -6.711 90.938 46.344 1 69.44 382 ALA A CA 1
ATOM 3169 C C . ALA A 1 382 ? -6.141 91.75 47.469 1 69.44 382 ALA A C 1
ATOM 3171 O O . ALA A 1 382 ? -6.66 92.812 47.812 1 69.44 382 ALA A O 1
ATOM 3172 N N . ILE A 1 383 ? -5.098 91.312 48.062 1 68.19 383 ILE A N 1
ATOM 3173 C CA . ILE A 1 383 ? -4.453 92 49.188 1 68.19 383 ILE A CA 1
ATOM 3174 C C . ILE A 1 383 ? -3.873 93.312 48.719 1 68.19 383 ILE A C 1
ATOM 3176 O O . ILE A 1 383 ? -4.043 94.375 49.375 1 68.19 383 ILE A O 1
ATOM 3180 N N . LYS A 1 384 ? -3.305 93.438 47.656 1 71.44 384 LYS A N 1
ATOM 3181 C CA . LYS A 1 384 ? -2.674 94.625 47.125 1 71.44 384 LYS A CA 1
ATOM 3182 C C . LYS A 1 384 ? -3.719 95.688 46.781 1 71.44 384 LYS A C 1
ATOM 3184 O O . LYS A 1 384 ? -3.49 96.875 47 1 71.44 384 LYS A O 1
ATOM 3189 N N . GLU A 1 385 ? -4.887 95.25 46.344 1 69.94 385 GLU A N 1
ATOM 3190 C CA . GLU A 1 385 ? -5.98 96.188 46.062 1 69.94 385 GLU A CA 1
ATOM 3191 C C . GLU A 1 385 ? -6.469 96.812 47.344 1 69.94 385 GLU A C 1
ATOM 3193 O O . GLU A 1 385 ? -6.77 98.062 47.375 1 69.94 385 GLU A O 1
ATOM 3198 N N . GLU A 1 386 ? -6.516 96.125 48.375 1 72.12 386 GLU A N 1
ATOM 3199 C CA . GLU A 1 386 ? -6.941 96.688 49.656 1 72.12 386 GLU A CA 1
ATOM 3200 C C . GLU A 1 386 ? -5.98 97.75 50.156 1 72.12 386 GLU A C 1
ATOM 3202 O O . GLU A 1 386 ? -6.406 98.75 50.688 1 72.12 386 GLU A O 1
ATOM 3207 N N . TYR A 1 387 ? -4.75 97.625 49.906 1 70.94 387 TYR A N 1
ATOM 3208 C CA . TYR A 1 387 ? -3.756 98.562 50.375 1 70.94 387 TYR A CA 1
ATOM 3209 C C . TYR A 1 387 ? -3.77 99.812 49.531 1 70.94 387 TYR A C 1
ATOM 3211 O O . TYR A 1 387 ? -3.602 100.938 50.062 1 70.94 387 TYR A O 1
ATOM 3219 N N . ILE A 1 388 ? -3.967 99.688 48.281 1 71.75 388 ILE A N 1
ATOM 3220 C CA . ILE A 1 388 ? -4.113 100.812 47.438 1 71.75 388 ILE A CA 1
ATOM 3221 C C . ILE A 1 388 ? -5.297 101.688 47.906 1 71.75 388 ILE A C 1
ATOM 3223 O O . ILE A 1 388 ? -5.191 102.875 48 1 71.75 388 ILE A O 1
ATOM 3227 N N . THR A 1 389 ? -6.355 101 48.281 1 69.81 389 THR A N 1
ATOM 3228 C CA . THR A 1 389 ? -7.539 101.688 48.812 1 69.81 389 THR A CA 1
ATOM 3229 C C . THR A 1 389 ? -7.207 102.438 50.094 1 69.81 389 THR A C 1
ATOM 3231 O O . THR A 1 389 ? -7.605 103.625 50.25 1 69.81 389 THR A O 1
ATOM 3234 N N . TYR A 1 390 ? -6.496 101.875 50.906 1 72.62 390 TYR A N 1
ATOM 3235 C CA . TYR A 1 390 ? -6.102 102.5 52.156 1 72.62 390 TYR A CA 1
ATOM 3236 C C . TYR A 1 390 ? -5.289 103.75 51.906 1 72.62 390 TYR A C 1
ATOM 3238 O O . TYR A 1 390 ? -5.547 104.812 52.531 1 72.62 390 TYR A O 1
ATOM 3246 N N . PHE A 1 391 ? -4.34 103.75 51.031 1 74.94 391 PHE A N 1
ATOM 3247 C CA . PHE A 1 391 ? -3.438 104.875 50.812 1 74.94 391 PHE A CA 1
ATOM 3248 C C . PHE A 1 391 ? -4.168 106 50.125 1 74.94 391 PHE A C 1
ATOM 3250 O O . PHE A 1 391 ? -3.893 107.188 50.406 1 74.94 391 PHE A O 1
ATOM 3257 N N . ILE A 1 392 ? -5.113 105.688 49.375 1 71.5 392 ILE A N 1
ATOM 3258 C CA . ILE A 1 392 ? -5.93 106.75 48.719 1 71.5 392 ILE A CA 1
ATOM 3259 C C . ILE A 1 392 ? -6.727 107.5 49.781 1 71.5 392 ILE A C 1
ATOM 3261 O O . ILE A 1 392 ? -6.754 108.75 49.781 1 71.5 392 ILE A O 1
ATOM 3265 N N . LYS A 1 393 ? -7.188 106.875 50.719 1 72.75 393 LYS A N 1
ATOM 3266 C CA . LYS A 1 393 ? -7.949 107.438 51.812 1 72.75 393 LYS A CA 1
ATOM 3267 C C . LYS A 1 393 ? -7.055 108.312 52.688 1 72.75 393 LYS A C 1
ATOM 3269 O O . LYS A 1 393 ? -7.434 109.438 53.062 1 72.75 393 LYS A O 1
ATOM 3274 N N . ALA A 1 394 ? -5.938 107.75 52.906 1 73.5 394 ALA A N 1
ATOM 3275 C CA . ALA A 1 394 ? -4.996 108.438 53.781 1 73.5 394 ALA A CA 1
ATOM 3276 C C . ALA A 1 394 ? -4.52 109.75 53.125 1 73.5 394 ALA A C 1
ATOM 3278 O O . ALA A 1 394 ? -4.457 110.812 53.781 1 73.5 394 ALA A O 1
ATOM 3279 N N . THR A 1 395 ? -4.191 109.688 51.938 1 73.75 395 THR A N 1
ATOM 3280 C CA . THR A 1 395 ? -3.721 110.875 51.188 1 73.75 395 THR A CA 1
ATOM 3281 C C . THR A 1 395 ? -4.805 111.938 51.125 1 73.75 395 THR A C 1
ATOM 3283 O O . THR A 1 395 ? -4.531 113.125 51.344 1 73.75 395 THR A O 1
ATOM 3286 N N . SER A 1 396 ? -5.973 111.562 50.938 1 75 396 SER A N 1
ATOM 3287 C CA . SER A 1 396 ? -7.102 112.5 50.906 1 75 396 SER A CA 1
ATOM 3288 C C . SER A 1 396 ? -7.32 113.125 52.281 1 75 396 SER A C 1
ATOM 3290 O O . SER A 1 396 ? -7.555 114.312 52.344 1 75 396 SER A O 1
ATOM 3292 N N . ALA A 1 397 ? -7.18 112.5 53.281 1 77.69 397 ALA A N 1
ATOM 3293 C CA . ALA A 1 397 ? -7.363 113 54.656 1 77.69 397 ALA A CA 1
ATOM 3294 C C . ALA A 1 397 ? -6.312 114.062 55 1 77.69 397 ALA A C 1
ATOM 3296 O O . ALA A 1 397 ? -6.617 115.062 55.625 1 77.69 397 ALA A O 1
ATOM 3297 N N . PHE A 1 398 ? -5.172 113.875 54.531 1 79.44 398 PHE A N 1
ATOM 3298 C CA . PHE A 1 398 ? -4.098 114.812 54.781 1 79.44 398 PHE A CA 1
ATOM 3299 C C . PHE A 1 398 ? -4.309 116.125 54.031 1 79.44 398 PHE A C 1
ATOM 3301 O O . PHE A 1 398 ? -4.051 117.188 54.531 1 79.44 398 PHE A O 1
ATOM 3308 N N . ILE A 1 399 ? -4.77 116 52.875 1 76.25 399 ILE A N 1
ATOM 3309 C CA . ILE A 1 399 ? -5.074 117.188 52.094 1 76.25 399 ILE A CA 1
ATOM 3310 C C . ILE A 1 399 ? -6.164 118 52.781 1 76.25 399 ILE A C 1
ATOM 3312 O O . ILE A 1 399 ? -6.055 119.25 52.906 1 76.25 399 ILE A O 1
ATOM 3316 N N . ASN A 1 400 ? -7.121 117.375 53.281 1 79.62 400 ASN A N 1
ATOM 3317 C CA . ASN A 1 400 ? -8.203 118.062 54.031 1 79.62 400 ASN A CA 1
ATOM 3318 C C . ASN A 1 400 ? -7.699 118.688 55.312 1 79.62 400 ASN A C 1
ATOM 3320 O O . ASN A 1 400 ? -8.125 119.812 55.625 1 79.62 400 ASN A O 1
ATOM 3324 N N . LYS A 1 401 ? -6.836 118.062 55.906 1 80.06 401 LYS A N 1
ATOM 3325 C CA . LYS A 1 401 ? -6.254 118.625 57.125 1 80.06 401 LYS A CA 1
ATOM 3326 C C . LYS A 1 401 ? -5.465 119.938 56.844 1 80.06 401 LYS A C 1
ATOM 3328 O O . LYS A 1 401 ? -5.57 120.875 57.562 1 80.06 401 LYS A O 1
ATOM 3333 N N . ILE A 1 402 ? -4.793 119.938 55.844 1 81.12 402 ILE A N 1
ATOM 3334 C CA . ILE A 1 402 ? -4.027 121.125 55.406 1 81.12 402 ILE A CA 1
ATOM 3335 C C . ILE A 1 402 ? -4.98 122.25 55.062 1 81.12 402 ILE A C 1
ATOM 3337 O O . ILE A 1 402 ? -4.75 123.438 55.469 1 81.12 402 ILE A O 1
ATOM 3341 N N . ASP A 1 403 ? -5.996 121.938 54.406 1 80.75 403 ASP A N 1
ATOM 3342 C CA . ASP A 1 403 ? -7.008 122.875 54.031 1 80.75 403 ASP A CA 1
ATOM 3343 C C . ASP A 1 403 ? -7.633 123.562 55.281 1 80.75 403 ASP A C 1
ATOM 3345 O O . ASP A 1 403 ? -7.77 124.75 55.344 1 80.75 403 ASP A O 1
ATOM 3349 N N . HIS A 1 404 ? -7.875 122.75 56.188 1 81.94 404 HIS A N 1
ATOM 3350 C CA . HIS A 1 404 ? -8.469 123.188 57.438 1 81.94 404 HIS A CA 1
ATOM 3351 C C . HIS A 1 404 ? -7.492 124.062 58.219 1 81.94 404 HIS A C 1
ATOM 3353 O O . HIS A 1 404 ? -7.871 125.125 58.75 1 81.94 404 HIS A O 1
ATOM 3359 N N . ILE A 1 405 ? -6.328 123.688 58.281 1 82.62 405 ILE A N 1
ATOM 3360 C CA . ILE A 1 405 ? -5.297 124.438 59 1 82.62 405 ILE A CA 1
ATOM 3361 C C . ILE A 1 405 ? -5.105 125.812 58.344 1 82.62 405 ILE A C 1
ATOM 3363 O O . ILE A 1 405 ? -5.035 126.812 59.031 1 82.62 405 ILE A O 1
ATOM 3367 N N . GLN A 1 406 ? -5.059 125.75 57.031 1 83.62 406 GLN A N 1
ATOM 3368 C CA . GLN A 1 406 ? -4.883 127 56.281 1 83.62 406 GLN A CA 1
ATOM 3369 C C . GLN A 1 406 ? -6.047 127.938 56.531 1 83.62 406 GLN A C 1
ATOM 3371 O O . GLN A 1 406 ? -5.836 129.125 56.906 1 83.62 406 GLN A O 1
ATOM 3376 N N . LYS A 1 407 ? -7.238 127.5 56.438 1 84.19 407 LYS A N 1
ATOM 3377 C CA . LYS A 1 407 ? -8.43 128.375 56.562 1 84.19 407 LYS A CA 1
ATOM 3378 C C . LYS A 1 407 ? -8.617 128.875 58 1 84.19 407 LYS A C 1
ATOM 3380 O O . LYS A 1 407 ? -8.906 130 58.25 1 84.19 407 LYS A O 1
ATOM 3385 N N . SER A 1 408 ? -8.43 127.938 58.844 1 85.56 408 SER A N 1
ATOM 3386 C CA . SER A 1 408 ? -8.594 128.25 60.25 1 85.56 408 SER A CA 1
ATOM 3387 C C . SER A 1 408 ? -7.547 129.25 60.719 1 85.56 408 SER A C 1
ATOM 3389 O O . SER A 1 408 ? -7.867 130.25 61.406 1 85.56 408 SER A O 1
ATOM 3391 N N . THR A 1 409 ? -6.395 129.125 60.312 1 85.75 409 THR A N 1
ATOM 3392 C CA . THR A 1 409 ? -5.305 130 60.656 1 85.75 409 THR A CA 1
ATOM 3393 C C . THR A 1 409 ? -5.516 131.375 60.062 1 85.75 409 THR A C 1
ATOM 3395 O O . THR A 1 409 ? -5.344 132.5 60.75 1 85.75 409 THR A O 1
ATOM 3398 N N . LEU A 1 410 ? -5.941 131.5 58.812 1 84.44 410 LEU A N 1
ATOM 3399 C CA . LEU A 1 410 ? -6.203 132.75 58.156 1 84.44 410 LEU A CA 1
ATOM 3400 C C . LEU A 1 410 ? -7.34 133.5 58.812 1 84.44 410 LEU A C 1
ATOM 3402 O O . LEU A 1 410 ? -7.234 134.75 59.062 1 84.44 410 LEU A O 1
ATOM 3406 N N . HIS A 1 411 ? -8.344 132.75 59.125 1 85.12 411 HIS A N 1
ATOM 3407 C CA . HIS A 1 411 ? -9.508 133.375 59.781 1 85.12 411 HIS A CA 1
ATOM 3408 C C . HIS A 1 411 ? -9.148 134 61.156 1 85.12 411 HIS A C 1
ATOM 3410 O O . HIS A 1 411 ? -9.555 135.125 61.5 1 85.12 411 HIS A O 1
ATOM 3416 N N . LYS A 1 412 ? -8.383 133.375 61.875 1 86.38 412 LYS A N 1
ATOM 3417 C CA . LYS A 1 412 ? -8.023 133.75 63.25 1 86.38 412 LYS A CA 1
ATOM 3418 C C . LYS A 1 412 ? -7.047 134.875 63.219 1 86.38 412 LYS A C 1
ATOM 3420 O O . LYS A 1 412 ? -7.094 135.75 64.062 1 86.38 412 LYS A O 1
ATOM 3425 N N . ILE A 1 413 ? -6.293 135 62.219 1 83.75 413 ILE A N 1
ATOM 3426 C CA . ILE A 1 413 ? -5.352 136.125 62.094 1 83.75 413 ILE A CA 1
ATOM 3427 C C . ILE A 1 413 ? -6.098 137.375 61.688 1 83.75 413 ILE A C 1
ATOM 3429 O O . ILE A 1 413 ? -5.824 138.5 62.188 1 83.75 413 ILE A O 1
ATOM 3433 N N . ILE A 1 414 ? -7.023 137.25 60.812 1 81.5 414 ILE A N 1
ATOM 3434 C CA . ILE A 1 414 ? -7.797 138.375 60.344 1 81.5 414 ILE A CA 1
ATOM 3435 C C . ILE A 1 414 ? -8.648 138.875 61.469 1 81.5 414 ILE A C 1
ATOM 3437 O O . ILE A 1 414 ? -8.82 140.125 61.562 1 81.5 414 ILE A O 1
ATOM 3441 N N . THR A 1 415 ? -9.062 138.125 62.375 1 84.19 415 THR A N 1
ATOM 3442 C CA . THR A 1 415 ? -9.914 138.5 63.5 1 84.19 415 THR A CA 1
ATOM 3443 C C . THR A 1 415 ? -9.07 138.875 64.688 1 84.19 415 THR A C 1
ATOM 3445 O O . THR A 1 415 ? -9.602 139.125 65.812 1 84.19 415 THR A O 1
ATOM 3448 N N . LYS A 1 416 ? -7.727 139 64.562 1 79.56 416 LYS A N 1
ATOM 3449 C CA . LYS A 1 416 ? -6.742 139.5 65.562 1 79.56 416 LYS A CA 1
ATOM 3450 C C . LYS A 1 416 ? -6.719 138.625 66.812 1 79.56 416 LYS A C 1
ATOM 3452 O O . LYS A 1 416 ? -6.605 139.125 67.938 1 79.56 416 LYS A O 1
ATOM 3457 N N . LYS A 1 417 ? -6.961 137.5 66.688 1 84.88 417 LYS A N 1
ATOM 3458 C CA . LYS A 1 417 ? -6.883 136.5 67.75 1 84.88 417 LYS A CA 1
ATOM 3459 C C . LYS A 1 417 ? -5.605 135.625 67.625 1 84.88 417 LYS A C 1
ATOM 3461 O O . LYS A 1 417 ? -5.664 134.375 67.5 1 84.88 417 LYS A O 1
ATOM 3466 N N . THR A 1 418 ? -4.527 136.25 67.688 1 78.19 418 THR A N 1
ATOM 3467 C CA . THR A 1 418 ? -3.229 135.625 67.5 1 78.19 418 THR A CA 1
ATOM 3468 C C . THR A 1 418 ? -2.955 134.5 68.5 1 78.19 418 THR A C 1
ATOM 3470 O O . THR A 1 418 ? -2.33 133.5 68.25 1 78.19 418 THR A O 1
ATOM 3473 N N . ASP A 1 419 ? -3.473 134.625 69.688 1 79.81 419 ASP A N 1
ATOM 3474 C CA . ASP A 1 419 ? -3.227 133.625 70.75 1 79.81 419 ASP A CA 1
ATOM 3475 C C . ASP A 1 419 ? -3.973 132.375 70.5 1 79.81 419 ASP A C 1
ATOM 3477 O O . ASP A 1 419 ? -3.457 131.25 70.812 1 79.81 419 ASP A O 1
ATOM 3481 N N . GLU A 1 420 ? -5.02 132.375 69.812 1 83.25 420 GLU A N 1
ATOM 3482 C CA . GLU A 1 420 ? -5.793 131.25 69.5 1 83.25 420 GLU A CA 1
ATOM 3483 C C . GLU A 1 420 ? -5.148 130.375 68.375 1 83.25 420 GLU A C 1
ATOM 3485 O O . GLU A 1 420 ? -5.281 129.25 68.312 1 83.25 420 GLU A O 1
ATOM 3490 N N . VAL A 1 421 ? -4.504 131.125 67.562 1 84 421 VAL A N 1
ATOM 3491 C CA . VAL A 1 421 ? -3.791 130.5 66.438 1 84 421 VAL A CA 1
ATOM 3492 C C . VAL A 1 421 ? -2.652 129.625 67 1 84 421 VAL A C 1
ATOM 3494 O O . VAL A 1 421 ? -2.473 128.5 66.625 1 84 421 VAL A O 1
ATOM 3497 N N . ILE A 1 422 ? -1.978 130.125 67.938 1 82.19 422 ILE A N 1
ATOM 3498 C CA . ILE A 1 422 ? -0.852 129.5 68.562 1 82.19 422 ILE A CA 1
ATOM 3499 C C . ILE A 1 422 ? -1.353 128.25 69.25 1 82.19 422 ILE A C 1
ATOM 3501 O O . ILE A 1 422 ? -0.769 127.125 69.125 1 82.19 422 ILE A O 1
ATOM 3505 N N . ALA A 1 423 ? -2.508 128.25 69.875 1 81.88 423 ALA A N 1
ATOM 3506 C CA . ALA A 1 423 ? -3.062 127.125 70.625 1 81.88 423 ALA A CA 1
ATOM 3507 C C . ALA A 1 423 ? -3.531 126.062 69.688 1 81.88 423 ALA A C 1
ATOM 3509 O O . ALA A 1 423 ? -3.312 124.875 69.938 1 81.88 423 ALA A O 1
ATOM 3510 N N . SER A 1 424 ? -4.055 126.438 68.625 1 80.88 424 SER A N 1
ATOM 3511 C CA . SER A 1 424 ? -4.586 125.5 67.625 1 80.88 424 SER A CA 1
ATOM 3512 C C . SER A 1 424 ? -3.463 124.812 66.875 1 80.88 424 SER A C 1
ATOM 3514 O O . SER A 1 424 ? -3.545 123.562 66.625 1 80.88 424 SER A O 1
ATOM 3516 N N . LEU A 1 425 ? -2.516 125.562 66.5 1 82.19 425 LEU A N 1
ATOM 3517 C CA . LEU A 1 425 ? -1.389 124.938 65.812 1 82.19 425 LEU A CA 1
ATOM 3518 C C . LEU A 1 425 ? -0.567 124.062 66.688 1 82.19 425 LEU A C 1
ATOM 3520 O O . LEU A 1 425 ? -0.029 123.062 66.25 1 82.19 425 LEU A O 1
ATOM 3524 N N . LYS A 1 426 ? -0.56 124.375 67.938 1 77.69 426 LYS A N 1
ATOM 3525 C CA . LYS A 1 426 ? 0.182 123.562 68.875 1 77.69 426 LYS A CA 1
ATOM 3526 C C . LYS A 1 426 ? -0.574 122.25 69.125 1 77.69 426 LYS A C 1
ATOM 3528 O O . LYS A 1 426 ? 0.024 121.25 69.562 1 77.69 426 LYS A O 1
ATOM 3533 N N . ARG A 1 427 ? -1.85 122.25 68.938 1 77.12 427 ARG A N 1
ATOM 3534 C CA . ARG A 1 427 ? -2.656 121.062 69.125 1 77.12 427 ARG A CA 1
ATOM 3535 C C . ARG A 1 427 ? -2.387 120 68.062 1 77.12 427 ARG A C 1
ATOM 3537 O O . ARG A 1 427 ? -2.572 118.812 68.312 1 77.12 427 ARG A O 1
ATOM 3544 N N . TYR A 1 428 ? -1.964 120.438 66.938 1 77 428 TYR A N 1
ATOM 3545 C CA . TYR A 1 428 ? -1.632 119.5 65.938 1 77 428 TYR A CA 1
ATOM 3546 C C . TYR A 1 428 ? -0.266 118.875 66.188 1 77 428 TYR A C 1
ATOM 3548 O O . TYR A 1 428 ? 0.749 119.562 66.188 1 77 428 TYR A O 1
ATOM 3556 N N . ASN A 1 429 ? -0.311 117.625 66.438 1 81.12 429 ASN A N 1
ATOM 3557 C CA . ASN A 1 429 ? 0.909 116.875 66.75 1 81.12 429 ASN A CA 1
ATOM 3558 C C . ASN A 1 429 ? 1.475 116.188 65.562 1 81.12 429 ASN A C 1
ATOM 3560 O O . ASN A 1 429 ? 1.058 115.062 65.188 1 81.12 429 ASN A O 1
ATOM 3564 N N . VAL A 1 430 ? 2.332 116.812 64.875 1 80.19 430 VAL A N 1
ATOM 3565 C CA . VAL A 1 430 ? 2.965 116.25 63.656 1 80.19 430 VAL A CA 1
ATOM 3566 C C . VAL A 1 430 ? 3.705 115 64 1 80.19 430 VAL A C 1
ATOM 3568 O O . VAL A 1 430 ? 3.732 114.062 63.188 1 80.19 430 VAL A O 1
ATOM 3571 N N . LYS A 1 431 ? 4.16 114.938 65.188 1 80 431 LYS A N 1
ATOM 3572 C CA . LYS A 1 431 ? 4.902 113.75 65.625 1 80 431 LYS A CA 1
ATOM 3573 C C . LYS A 1 431 ? 3.988 112.5 65.688 1 80 431 LYS A C 1
ATOM 3575 O O . LYS A 1 431 ? 4.367 111.438 65.312 1 80 431 LYS A O 1
ATOM 3580 N N . GLU A 1 432 ? 2.84 112.75 66.125 1 83.31 432 GLU A N 1
ATOM 3581 C CA . GLU A 1 432 ? 1.878 111.688 66.25 1 83.31 432 GLU A CA 1
ATOM 3582 C C . GLU A 1 432 ? 1.414 111.188 64.875 1 83.31 432 GLU A C 1
ATOM 3584 O O . GLU A 1 432 ? 1.241 110 64.688 1 83.31 432 GLU A O 1
ATOM 3589 N N . GLU A 1 433 ? 1.266 112.062 64 1 78.69 433 GLU A N 1
ATOM 3590 C CA . GLU A 1 433 ? 0.868 111.688 62.656 1 78.69 433 GLU A CA 1
ATOM 3591 C C . GLU A 1 433 ? 1.964 110.875 61.938 1 78.69 433 GLU A C 1
ATOM 3593 O O . GLU A 1 433 ? 1.677 109.938 61.188 1 78.69 433 GLU A O 1
ATOM 3598 N N . ARG A 1 434 ? 3.053 111.188 62.188 1 80.31 434 ARG A N 1
ATOM 3599 C CA . ARG A 1 434 ? 4.188 110.5 61.594 1 80.31 434 ARG A CA 1
ATOM 3600 C C . ARG A 1 434 ? 4.336 109.125 62.156 1 80.31 434 ARG A C 1
ATOM 3602 O O . ARG A 1 434 ? 4.605 108.125 61.438 1 80.31 434 ARG A O 1
ATOM 3609 N N . GLU A 1 435 ? 4.152 109.062 63.375 1 83.25 435 GLU A N 1
ATOM 3610 C CA . GLU A 1 435 ? 4.223 107.75 64 1 83.25 435 GLU A CA 1
ATOM 3611 C C . GLU A 1 435 ? 3.123 106.875 63.5 1 83.25 435 GLU A C 1
ATOM 3613 O O . GLU A 1 435 ? 3.352 105.625 63.312 1 83.25 435 GLU A O 1
ATOM 3618 N N . ASN A 1 436 ? 2.014 107.438 63.25 1 81.06 436 ASN A N 1
ATOM 3619 C CA . ASN A 1 436 ? 0.91 106.625 62.719 1 81.06 436 ASN A CA 1
ATOM 3620 C C . ASN A 1 436 ? 1.196 106.188 61.281 1 81.06 436 ASN A C 1
ATOM 3622 O O . ASN A 1 436 ? 0.851 105.062 60.906 1 81.06 436 ASN A O 1
ATOM 3626 N N . LEU A 1 437 ? 1.84 107.062 60.594 1 80.5 437 LEU A N 1
ATOM 3627 C CA . LEU A 1 437 ? 2.238 106.688 59.25 1 80.5 437 LEU A CA 1
ATOM 3628 C C . LEU A 1 437 ? 3.25 105.562 59.25 1 80.5 437 LEU A C 1
ATOM 3630 O O . LEU A 1 437 ? 3.148 104.625 58.438 1 80.5 437 LEU A O 1
ATOM 3634 N N . PHE A 1 438 ? 4.156 105.688 60.125 1 83.25 438 PHE A N 1
ATOM 3635 C CA . PHE A 1 438 ? 5.164 104.625 60.219 1 83.25 438 PHE A CA 1
ATOM 3636 C C . PHE A 1 438 ? 4.527 103.312 60.594 1 83.25 438 PHE A C 1
ATOM 3638 O O . PHE A 1 438 ? 4.863 102.25 60.031 1 83.25 438 PHE A O 1
ATOM 3645 N N . HIS A 1 439 ? 3.607 103.375 61.438 1 86.12 439 HIS A N 1
ATOM 3646 C CA . HIS A 1 439 ? 2.939 102.125 61.875 1 86.12 439 HIS A CA 1
ATOM 3647 C C . HIS A 1 439 ? 2.148 101.5 60.719 1 86.12 439 HIS A C 1
ATOM 3649 O O . HIS A 1 439 ? 2.168 100.312 60.531 1 86.12 439 HIS A O 1
ATOM 3655 N N . GLN A 1 440 ? 1.501 102.312 60.031 1 77.88 440 GLN A N 1
ATOM 3656 C CA . GLN A 1 440 ? 0.733 101.812 58.906 1 77.88 440 GLN A CA 1
ATOM 3657 C C . GLN A 1 440 ? 1.652 101.25 57.812 1 77.88 440 GLN A C 1
ATOM 3659 O O . GLN A 1 440 ? 1.345 100.25 57.188 1 77.88 440 GLN A O 1
ATOM 3664 N N . PHE A 1 441 ? 2.66 101.875 57.531 1 82.38 441 PHE A N 1
ATOM 3665 C CA . PHE A 1 441 ? 3.668 101.438 56.594 1 82.38 441 PHE A CA 1
ATOM 3666 C C . PHE A 1 441 ? 4.188 100.062 57 1 82.38 441 PHE A C 1
ATOM 3668 O O . PHE A 1 441 ? 4.266 99.125 56.156 1 82.38 441 PHE A O 1
ATOM 3675 N N . ASP A 1 442 ? 4.539 100.062 58.25 1 86.62 442 ASP A N 1
ATOM 3676 C CA . ASP A 1 442 ? 5.082 98.812 58.75 1 86.62 442 ASP A CA 1
ATOM 3677 C C . ASP A 1 442 ? 4.082 97.625 58.562 1 86.62 442 ASP A C 1
ATOM 3679 O O . ASP A 1 442 ? 4.453 96.562 58.094 1 86.62 442 ASP A O 1
ATOM 3683 N N . GLU A 1 443 ? 2.9 97.938 58.844 1 84.31 443 GLU A N 1
ATOM 3684 C CA . GLU A 1 443 ? 1.861 96.875 58.75 1 84.31 443 GLU A CA 1
ATOM 3685 C C . GLU A 1 443 ? 1.642 96.438 57.312 1 84.31 443 GLU A C 1
ATOM 3687 O O . GLU A 1 443 ? 1.579 95.25 57 1 84.31 443 GLU A O 1
ATOM 3692 N N . ILE A 1 444 ? 1.597 97.312 56.438 1 77.94 444 ILE A N 1
ATOM 3693 C CA . ILE A 1 444 ? 1.368 97.062 55.031 1 77.94 444 ILE A CA 1
ATOM 3694 C C . ILE A 1 444 ? 2.568 96.312 54.438 1 77.94 444 ILE A C 1
ATOM 3696 O O . ILE A 1 444 ? 2.404 95.312 53.719 1 77.94 444 ILE A O 1
ATOM 3700 N N . PHE A 1 445 ? 3.66 96.812 54.812 1 82.94 445 PHE A N 1
ATOM 3701 C CA . PHE A 1 445 ? 4.883 96.188 54.281 1 82.94 445 PHE A CA 1
ATOM 3702 C C . PHE A 1 445 ? 5.008 94.75 54.719 1 82.94 445 PHE A C 1
ATOM 3704 O O . PHE A 1 445 ? 5.32 93.875 53.906 1 82.94 445 PHE A O 1
ATOM 3711 N N . LEU A 1 446 ? 4.781 94.562 55.938 1 87.25 446 LEU A N 1
ATOM 3712 C CA . LEU A 1 446 ? 4.945 93.188 56.469 1 87.25 446 LEU A CA 1
ATOM 3713 C C . LEU A 1 446 ? 3.855 92.25 55.938 1 87.25 446 LEU A C 1
ATOM 3715 O O . LEU A 1 446 ? 4.055 91.062 55.844 1 87.25 446 LEU A O 1
ATOM 3719 N N . LYS A 1 447 ? 2.832 92.812 55.531 1 79.44 447 LYS A N 1
ATOM 3720 C CA . LYS A 1 447 ? 1.785 92 54.906 1 79.44 447 LYS A CA 1
ATOM 3721 C C . LYS A 1 447 ? 2.156 91.688 53.469 1 79.44 447 LYS A C 1
ATOM 3723 O O . LYS A 1 447 ? 1.839 90.562 52.969 1 79.44 447 LYS A O 1
ATOM 3728 N N . LEU A 1 448 ? 2.85 92.562 52.875 1 76.69 448 LEU A N 1
ATOM 3729 C CA . LEU A 1 448 ? 3.322 92.375 51.5 1 76.69 448 LEU A CA 1
ATOM 3730 C C . LEU A 1 448 ? 4.539 91.438 51.469 1 76.69 448 LEU A C 1
ATOM 3732 O O . LEU A 1 448 ? 4.703 90.625 50.562 1 76.69 448 LEU A O 1
ATOM 3736 N N . PHE A 1 449 ? 5.352 91.625 52.5 1 82.31 449 PHE A N 1
ATOM 3737 C CA . PHE A 1 449 ? 6.586 90.812 52.656 1 82.31 449 PHE A CA 1
ATOM 3738 C C . PHE A 1 449 ? 6.652 90.125 54 1 82.31 449 PHE A C 1
ATOM 3740 O O . PHE A 1 449 ? 7.457 90.562 54.844 1 82.31 449 PHE A O 1
ATOM 3747 N N . PRO A 1 450 ? 5.895 89.062 54.062 1 83.94 450 PRO A N 1
ATOM 3748 C CA . PRO A 1 450 ? 5.77 88.438 55.375 1 83.94 450 PRO A CA 1
ATOM 3749 C C . PRO A 1 450 ? 7.094 87.875 55.906 1 83.94 450 PRO A C 1
ATOM 3751 O O . PRO A 1 450 ? 7.316 87.812 57.094 1 83.94 450 PRO A O 1
ATOM 3754 N N . THR A 1 451 ? 8.023 87.438 55.094 1 87.5 451 THR A N 1
ATOM 3755 C CA . THR A 1 451 ? 9.281 86.875 55.562 1 87.5 451 THR A CA 1
ATOM 3756 C C . THR A 1 451 ? 10.414 87.875 55.531 1 87.5 451 THR A C 1
ATOM 3758 O O . THR A 1 451 ? 11.586 87.5 55.562 1 87.5 451 THR A O 1
ATOM 3761 N N . PHE A 1 452 ? 10.031 89.125 55.438 1 88.06 452 PHE A N 1
ATOM 3762 C CA . PHE A 1 452 ? 11.055 90.125 55.281 1 88.06 452 PHE A CA 1
ATOM 3763 C C . PHE A 1 452 ? 12 90.125 56.469 1 88.06 452 PHE A C 1
ATOM 3765 O O . PHE A 1 452 ? 13.227 90.125 56.281 1 88.06 452 PHE A O 1
ATOM 3772 N N . VAL A 1 453 ? 11.477 90.188 57.625 1 90.19 453 VAL A N 1
ATOM 3773 C CA . VAL A 1 453 ? 12.281 90.312 58.844 1 90.19 453 VAL A CA 1
ATOM 3774 C C . VAL A 1 453 ? 13.195 89.062 58.969 1 90.19 453 VAL A C 1
ATOM 3776 O O . VAL A 1 453 ? 14.383 89.188 59.25 1 90.19 453 VAL A O 1
ATOM 3779 N N . THR A 1 454 ? 12.664 87.938 58.719 1 90.69 454 THR A N 1
ATOM 3780 C CA . THR A 1 454 ? 13.43 86.688 58.781 1 90.69 454 THR A CA 1
ATOM 3781 C C . THR A 1 454 ? 14.5 86.688 57.688 1 90.69 454 THR A C 1
ATOM 3783 O O . THR A 1 454 ? 15.656 86.312 57.969 1 90.69 454 THR A O 1
ATOM 3786 N N . ASP A 1 455 ? 14.156 87 56.469 1 90.12 455 ASP A N 1
ATOM 3787 C CA . ASP A 1 455 ? 15.094 87.062 55.344 1 90.12 455 ASP A CA 1
ATOM 3788 C C . ASP A 1 455 ? 16.203 88.062 55.594 1 90.12 455 ASP A C 1
ATOM 3790 O O . ASP A 1 455 ? 17.359 87.812 55.25 1 90.12 455 ASP A O 1
ATOM 3794 N N . PHE A 1 456 ? 15.789 89.188 56.062 1 90.69 456 PHE A N 1
ATOM 3795 C CA . PHE A 1 456 ? 16.75 90.25 56.406 1 90.69 456 PHE A CA 1
ATOM 3796 C C . PHE A 1 456 ? 17.75 89.75 57.438 1 90.69 456 PHE A C 1
ATOM 3798 O O . PHE A 1 456 ? 18.969 89.875 57.25 1 90.69 456 PHE A O 1
ATOM 3805 N N . ASN A 1 457 ? 17.281 89.188 58.469 1 91.56 457 ASN A N 1
ATOM 3806 C CA . ASN A 1 457 ? 18.141 88.688 59.562 1 91.56 457 ASN A CA 1
ATOM 3807 C C . ASN A 1 457 ? 19.062 87.562 59.062 1 91.56 457 ASN A C 1
ATOM 3809 O O . ASN A 1 457 ? 20.156 87.375 59.625 1 91.56 457 ASN A O 1
ATOM 3813 N N . ASN A 1 458 ? 18.594 86.875 58.094 1 91.06 458 ASN A N 1
ATOM 3814 C CA . ASN A 1 458 ? 19.406 85.812 57.531 1 91.06 458 ASN A CA 1
ATOM 3815 C C . ASN A 1 458 ? 20.641 86.312 56.812 1 91.06 458 ASN A C 1
ATOM 3817 O O . ASN A 1 458 ? 21.578 85.562 56.531 1 91.06 458 ASN A O 1
ATOM 3821 N N . LEU A 1 459 ? 20.641 87.562 56.469 1 91.75 459 LEU A N 1
ATOM 3822 C CA . LEU A 1 459 ? 21.781 88.125 55.781 1 91.75 459 LEU A CA 1
ATOM 3823 C C . LEU A 1 459 ? 22.875 88.5 56.781 1 91.75 459 LEU A C 1
ATOM 3825 O O . LEU A 1 459 ? 23.953 88.938 56.375 1 91.75 459 LEU A O 1
ATOM 3829 N N . PHE A 1 460 ? 22.594 88.312 58.062 1 91.44 460 PHE A N 1
ATOM 3830 C CA . PHE A 1 460 ? 23.516 88.75 59.094 1 91.44 460 PHE A CA 1
ATOM 3831 C C . PHE A 1 460 ? 23.969 87.5 59.938 1 91.44 460 PHE A C 1
ATOM 3833 O O . PHE A 1 460 ? 23.25 86.5 60 1 91.44 460 PHE A O 1
ATOM 3840 N N . PRO A 1 461 ? 25.219 87.625 60.469 1 88.88 461 PRO A N 1
ATOM 3841 C CA . PRO A 1 461 ? 25.625 86.625 61.406 1 88.88 461 PRO A CA 1
ATOM 3842 C C . PRO A 1 461 ? 24.781 86.625 62.688 1 88.88 461 PRO A C 1
ATOM 3844 O O . PRO A 1 461 ? 24.062 87.562 62.969 1 88.88 461 PRO A O 1
ATOM 3847 N N . ASN A 1 462 ? 24.688 85.5 63.5 1 86.69 462 ASN A N 1
ATOM 3848 C CA . ASN A 1 462 ? 23.828 85.312 64.688 1 86.69 462 ASN A CA 1
ATOM 3849 C C . ASN A 1 462 ? 24.016 86.375 65.75 1 86.69 462 ASN A C 1
ATOM 3851 O O . ASN A 1 462 ? 23.062 86.75 66.438 1 86.69 462 ASN A O 1
ATOM 3855 N N . ASP A 1 463 ? 25.109 86.938 65.812 1 82.56 463 ASP A N 1
ATOM 3856 C CA . ASP A 1 463 ? 25.391 87.875 66.875 1 82.56 463 ASP A CA 1
ATOM 3857 C C . ASP A 1 463 ? 24.938 89.312 66.438 1 82.56 463 ASP A C 1
ATOM 3859 O O . ASP A 1 463 ? 24.859 90.188 67.25 1 82.56 463 ASP A O 1
ATOM 3863 N N . HIS A 1 464 ? 24.562 89.5 65.188 1 83 464 HIS A N 1
ATOM 3864 C CA . HIS A 1 464 ? 24.219 90.812 64.75 1 83 464 HIS A CA 1
ATOM 3865 C C . HIS A 1 464 ? 22.812 90.875 64.188 1 83 464 HIS A C 1
ATOM 3867 O O . HIS A 1 464 ? 22.531 91.625 63.25 1 83 464 HIS A O 1
ATOM 3873 N N . LYS A 1 465 ? 21.922 90.125 64.625 1 85.94 465 LYS A N 1
ATOM 3874 C CA . LYS A 1 465 ? 20.547 90.125 64.125 1 85.94 465 LYS A CA 1
ATOM 3875 C C . LYS A 1 465 ? 19.766 91.312 64.688 1 85.94 465 LYS A C 1
ATOM 3877 O O . LYS A 1 465 ? 20.016 91.688 65.812 1 85.94 465 LYS A O 1
ATOM 3882 N N . CYS A 1 466 ? 18.984 91.812 63.75 1 82 466 CYS A N 1
ATOM 3883 C CA . CYS A 1 466 ? 18.156 92.938 64.188 1 82 466 CYS A CA 1
ATOM 3884 C C . CYS A 1 466 ? 17.047 92.5 65.125 1 82 466 CYS A C 1
ATOM 3886 O O . CYS A 1 466 ? 16.328 91.562 64.812 1 82 466 CYS A O 1
ATOM 3888 N N . ILE A 1 467 ? 17.016 93.062 66.375 1 80.56 467 ILE A N 1
ATOM 3889 C CA . ILE A 1 467 ? 16 92.75 67.375 1 80.56 467 ILE A CA 1
ATOM 3890 C C . ILE A 1 467 ? 14.93 93.812 67.375 1 80.56 467 ILE A C 1
ATOM 3892 O O . ILE A 1 467 ? 15.25 95 67.5 1 80.56 467 ILE A O 1
ATOM 3896 N N . VAL A 1 468 ? 13.688 93.438 67 1 82.25 468 VAL A N 1
ATOM 3897 C CA . VAL A 1 468 ? 12.562 94.375 67.062 1 82.25 468 VAL A CA 1
ATOM 3898 C C . VAL A 1 468 ? 11.969 94.438 68.5 1 82.25 468 VAL A C 1
ATOM 3900 O O . VAL A 1 468 ? 11.727 93.375 69.062 1 82.25 468 VAL A O 1
ATOM 3903 N N . LYS A 1 469 ? 11.93 95.625 69.062 1 79.56 469 LYS A N 1
ATOM 3904 C CA . LYS A 1 469 ? 11.398 95.812 70.438 1 79.56 469 LYS A CA 1
ATOM 3905 C C . LYS A 1 469 ? 9.938 95.375 70.5 1 79.56 469 LYS A C 1
ATOM 3907 O O . LYS A 1 469 ? 9.242 95.375 69.5 1 79.56 469 LYS A O 1
ATOM 3912 N N . LYS A 1 470 ? 9.555 95.125 71.75 1 76.25 470 LYS A N 1
ATOM 3913 C CA . LYS A 1 470 ? 8.18 94.75 72 1 76.25 470 LYS A CA 1
ATOM 3914 C C . LYS A 1 470 ? 7.184 95.812 71.625 1 76.25 470 LYS A C 1
ATOM 3916 O O . LYS A 1 470 ? 7.32 96.938 72.062 1 76.25 470 LYS A O 1
ATOM 3921 N N . GLY A 1 471 ? 6.266 95.562 70.625 1 74.62 471 GLY A N 1
ATOM 3922 C CA . GLY A 1 471 ? 5.246 96.5 70.188 1 74.62 471 GLY A CA 1
ATOM 3923 C C . GLY A 1 471 ? 5.535 97.188 68.875 1 74.62 471 GLY A C 1
ATOM 3924 O O . GLY A 1 471 ? 4.652 97.75 68.25 1 74.62 471 GLY A O 1
ATOM 3925 N N . GLU A 1 472 ? 6.895 97.062 68.438 1 79.88 472 GLU A N 1
ATOM 3926 C CA . GLU A 1 472 ? 7.25 97.625 67.188 1 79.88 472 GLU A CA 1
ATOM 3927 C C . GLU A 1 472 ? 7.227 96.562 66.062 1 79.88 472 GLU A C 1
ATOM 3929 O O . GLU A 1 472 ? 7.555 95.438 66.312 1 79.88 472 GLU A O 1
ATOM 3934 N N . LEU A 1 473 ? 6.758 97 64.875 1 86.81 473 LEU A N 1
ATOM 3935 C CA . LEU A 1 473 ? 6.723 96.062 63.781 1 86.81 473 LEU A CA 1
ATOM 3936 C C . LEU A 1 473 ? 8.055 96.062 63.031 1 86.81 473 LEU A C 1
ATOM 3938 O O . LEU A 1 473 ? 8.594 95 62.719 1 86.81 473 LEU A O 1
ATOM 3942 N N . LEU A 1 474 ? 8.688 97.25 62.812 1 91.38 474 LEU A N 1
ATOM 3943 C CA . LEU A 1 474 ? 10 97.438 62.219 1 91.38 474 LEU A CA 1
ATOM 3944 C C . LEU A 1 474 ? 10.773 98.562 62.938 1 91.38 474 LEU A C 1
ATOM 3946 O O . LEU A 1 474 ? 10.18 99.562 63.375 1 91.38 474 LEU A O 1
ATOM 3950 N N . ASN A 1 475 ? 11.938 98.25 63.25 1 89.38 475 ASN A N 1
ATOM 3951 C CA . ASN A 1 475 ? 12.789 99.312 63.75 1 89.38 475 ASN A CA 1
ATOM 3952 C C . ASN A 1 475 ? 13.305 100.25 62.625 1 89.38 475 ASN A C 1
ATOM 3954 O O . ASN A 1 475 ? 13.039 99.938 61.438 1 89.38 475 ASN A O 1
ATOM 3958 N N . THR A 1 476 ? 14 101.25 62.969 1 88.12 476 THR A N 1
ATOM 3959 C CA . THR A 1 476 ? 14.43 102.25 62 1 88.12 476 THR A CA 1
ATOM 3960 C C . THR A 1 476 ? 15.32 101.625 60.938 1 88.12 476 THR A C 1
ATOM 3962 O O . THR A 1 476 ? 15.188 101.938 59.75 1 88.12 476 THR A O 1
ATOM 3965 N N . GLU A 1 477 ? 16.156 100.688 61.281 1 89.38 477 GLU A N 1
ATOM 3966 C CA . GLU A 1 477 ? 17.047 100 60.344 1 89.38 477 GLU A CA 1
ATOM 3967 C C . GLU A 1 477 ? 16.266 99.188 59.344 1 89.38 477 GLU A C 1
ATOM 3969 O O . GLU A 1 477 ? 16.516 99.188 58.156 1 89.38 477 GLU A O 1
ATOM 3974 N N . LEU A 1 478 ? 15.375 98.5 59.906 1 91.88 478 LEU A N 1
ATOM 3975 C CA . LEU A 1 478 ? 14.531 97.688 59.062 1 91.88 478 LEU A CA 1
ATOM 3976 C C . LEU A 1 478 ? 13.68 98.5 58.125 1 91.88 478 LEU A C 1
ATOM 3978 O O . LEU A 1 478 ? 13.484 98.125 56.969 1 91.88 478 LEU A O 1
ATOM 3982 N N . ARG A 1 479 ? 13.25 99.625 58.625 1 89.44 479 ARG A N 1
ATOM 3983 C CA . ARG A 1 479 ? 12.398 100.5 57.844 1 89.44 479 ARG A CA 1
ATOM 3984 C C . ARG A 1 479 ? 13.164 101.125 56.656 1 89.44 479 ARG A C 1
ATOM 3986 O O . ARG A 1 479 ? 12.609 101.25 55.562 1 89.44 479 ARG A O 1
ATOM 3993 N N . ILE A 1 480 ? 14.328 101.375 56.875 1 89.88 480 ILE A N 1
ATOM 3994 C CA . ILE A 1 480 ? 15.172 101.938 55.812 1 89.88 480 ILE A CA 1
ATOM 3995 C C . ILE A 1 480 ? 15.258 100.938 54.656 1 89.88 480 ILE A C 1
ATOM 3997 O O . ILE A 1 480 ? 15.062 101.312 53.5 1 89.88 480 ILE A O 1
ATOM 4001 N N . PHE A 1 481 ? 15.453 99.75 54.969 1 90.94 481 PHE A N 1
ATOM 4002 C CA . PHE A 1 481 ? 15.641 98.75 53.906 1 90.94 481 PHE A CA 1
ATOM 4003 C C . PHE A 1 481 ? 14.297 98.25 53.406 1 90.94 481 PHE A C 1
ATOM 4005 O O . PHE A 1 481 ? 14.203 97.75 52.281 1 90.94 481 PHE A O 1
ATOM 4012 N N . ALA A 1 482 ? 13.273 98.375 54.25 1 88.94 482 ALA A N 1
ATOM 4013 C CA . ALA A 1 482 ? 11.93 98.188 53.75 1 88.94 482 ALA A CA 1
ATOM 4014 C C . ALA A 1 482 ? 11.586 99.188 52.656 1 88.94 482 ALA A C 1
ATOM 4016 O O . ALA A 1 482 ? 11.031 98.812 51.594 1 88.94 482 ALA A O 1
ATOM 4017 N N . LEU A 1 483 ? 11.977 100.375 52.844 1 86.19 483 LEU A N 1
ATOM 4018 C CA . LEU A 1 483 ? 11.805 101.438 51.844 1 86.19 483 LEU A CA 1
ATOM 4019 C C . LEU A 1 483 ? 12.633 101.125 50.594 1 86.19 483 LEU A C 1
ATOM 4021 O O . LEU A 1 483 ? 12.148 101.25 49.469 1 86.19 483 LEU A O 1
ATOM 4025 N N . TYR A 1 484 ? 13.781 100.625 50.812 1 86.62 484 TYR A N 1
ATOM 4026 C CA . TYR A 1 484 ? 14.672 100.25 49.719 1 86.62 484 TYR A CA 1
ATOM 4027 C C . TYR A 1 484 ? 14.055 99.125 48.875 1 86.62 484 TYR A C 1
ATOM 4029 O O . TYR A 1 484 ? 14.102 99.188 47.625 1 86.62 484 TYR A O 1
ATOM 4037 N N . ARG A 1 485 ? 13.484 98.25 49.562 1 85.69 485 ARG A N 1
ATOM 4038 C CA . ARG A 1 485 ? 12.867 97.125 48.906 1 85.69 485 ARG A CA 1
ATOM 4039 C C . ARG A 1 485 ? 11.68 97.562 48.062 1 85.69 485 ARG A C 1
ATOM 4041 O O . ARG A 1 485 ? 11.398 96.938 47 1 85.69 485 ARG A O 1
ATOM 4048 N N . LEU A 1 486 ? 11.062 98.562 48.469 1 78.62 486 LEU A N 1
ATOM 4049 C CA . LEU A 1 486 ? 9.883 99.062 47.781 1 78.62 486 LEU A CA 1
ATOM 4050 C C . LEU A 1 486 ? 10.289 99.938 46.594 1 78.62 486 LEU A C 1
ATOM 4052 O O . LEU A 1 486 ? 9.438 100.375 45.812 1 78.62 486 LEU A O 1
ATOM 4056 N N . GLY A 1 487 ? 11.641 100.25 46.469 1 76.56 487 GLY A N 1
ATOM 4057 C CA . GLY A 1 487 ? 12.125 101 45.312 1 76.56 487 GLY A CA 1
ATOM 4058 C C . GLY A 1 487 ? 12.508 102.438 45.688 1 76.56 487 GLY A C 1
ATOM 4059 O O . GLY A 1 487 ? 12.898 103.25 44.812 1 76.56 487 GLY A O 1
ATOM 4060 N N . ILE A 1 488 ? 12.281 102.75 46.906 1 81.06 488 ILE A N 1
ATOM 4061 C CA . ILE A 1 488 ? 12.734 104 47.375 1 81.06 488 ILE A CA 1
ATOM 4062 C C . ILE A 1 488 ? 14.195 103.938 47.812 1 81.06 488 ILE A C 1
ATOM 4064 O O . ILE A 1 488 ? 14.492 103.688 48.969 1 81.06 488 ILE A O 1
ATOM 4068 N N . GLN A 1 489 ? 14.977 104.188 46.938 1 81.81 489 GLN A N 1
ATOM 4069 C CA . GLN A 1 489 ? 16.391 103.875 47.125 1 81.81 489 GLN A CA 1
ATOM 4070 C C . GLN A 1 489 ? 17.188 105.188 47.344 1 81.81 489 GLN A C 1
ATOM 4072 O O . GLN A 1 489 ? 18.344 105.125 47.781 1 81.81 489 GLN A O 1
ATOM 4077 N N . ASP A 1 490 ? 16.609 106.188 47.062 1 81.31 490 ASP A N 1
ATOM 4078 C CA . ASP A 1 490 ? 17.281 107.5 47.219 1 81.31 490 ASP A CA 1
ATOM 4079 C C . ASP A 1 490 ? 17.344 107.875 48.719 1 81.31 490 ASP A C 1
ATOM 4081 O O . ASP A 1 490 ? 16.328 107.875 49.406 1 81.31 490 ASP A O 1
ATOM 4085 N N . SER A 1 491 ? 18.5 108.188 49.156 1 83.12 491 SER A N 1
ATOM 4086 C CA . SER A 1 491 ? 18.75 108.5 50.562 1 83.12 491 SER A CA 1
ATOM 4087 C C . SER A 1 491 ? 18 109.75 50.969 1 83.12 491 SER A C 1
ATOM 4089 O O . SER A 1 491 ? 17.531 109.875 52.125 1 83.12 491 SER A O 1
ATOM 4091 N N . SER A 1 492 ? 17.922 110.688 50.094 1 81.62 492 SER A N 1
ATOM 4092 C CA . SER A 1 492 ? 17.219 111.938 50.406 1 81.62 492 SER A CA 1
ATOM 4093 C C . SER A 1 492 ? 15.734 111.688 50.656 1 81.62 492 SER A C 1
ATOM 4095 O O . SER A 1 492 ? 15.148 112.25 51.594 1 81.62 492 SER A O 1
ATOM 4097 N N . GLN A 1 493 ? 15.188 110.812 49.906 1 80.62 493 GLN A N 1
ATOM 4098 C CA . GLN A 1 493 ? 13.773 110.438 50.062 1 80.62 493 GLN A CA 1
ATOM 4099 C C . GLN A 1 493 ? 13.523 109.688 51.344 1 80.62 493 GLN A C 1
ATOM 4101 O O . GLN A 1 493 ? 12.531 109.938 52.062 1 80.62 493 GLN A O 1
ATOM 4106 N N . MET A 1 494 ? 14.328 108.812 51.594 1 85.31 494 MET A N 1
ATOM 4107 C CA . MET A 1 494 ? 14.219 108.062 52.844 1 85.31 494 MET A CA 1
ATOM 4108 C C . MET A 1 494 ? 14.305 108.938 54.062 1 85.31 494 MET A C 1
ATOM 4110 O O . MET A 1 494 ? 13.539 108.812 55.031 1 85.31 494 MET A O 1
ATOM 4114 N N . ALA A 1 495 ? 15.273 109.875 53.906 1 84.62 495 ALA A N 1
ATOM 4115 C CA . ALA A 1 495 ? 15.477 110.812 55 1 84.62 495 ALA A CA 1
ATOM 4116 C C . ALA A 1 495 ? 14.227 111.625 55.25 1 84.62 495 ALA A C 1
ATOM 4118 O O . ALA A 1 495 ? 13.828 111.875 56.406 1 84.62 495 ALA A O 1
ATOM 4119 N N . GLU A 1 496 ? 13.711 112 54.25 1 79.12 496 GLU A N 1
ATOM 4120 C CA . GLU A 1 496 ? 12.484 112.812 54.344 1 79.12 496 GLU A CA 1
ATOM 4121 C C . GLU A 1 496 ? 11.344 112 54.938 1 79.12 496 GLU A C 1
ATOM 4123 O O . GLU A 1 496 ? 10.594 112.5 55.781 1 79.12 496 GLU A O 1
ATOM 4128 N N . PHE A 1 497 ? 11.227 110.812 54.531 1 80.69 497 PHE A N 1
ATOM 4129 C CA . PHE A 1 497 ? 10.18 109.875 55.031 1 80.69 497 PHE A CA 1
ATOM 4130 C C . PHE A 1 497 ? 10.375 109.625 56.531 1 80.69 497 PHE A C 1
ATOM 4132 O O . PHE A 1 497 ? 9.422 109.688 57.312 1 80.69 497 PHE A O 1
ATOM 4139 N N . LEU A 1 498 ? 11.57 109.375 56.906 1 84.19 498 LEU A N 1
ATOM 4140 C CA . LEU A 1 498 ? 11.867 108.938 58.25 1 84.19 498 LEU A CA 1
ATOM 4141 C C . LEU A 1 498 ? 12.164 110.125 59.156 1 84.19 498 LEU A C 1
ATOM 4143 O O . LEU A 1 498 ? 12.383 109.938 60.344 1 84.19 498 LEU A O 1
ATOM 4147 N N . GLU A 1 499 ? 12.25 111.188 58.594 1 79.94 499 GLU A N 1
ATOM 4148 C CA . GLU A 1 499 ? 12.586 112.438 59.344 1 79.94 499 GLU A CA 1
ATOM 4149 C C . GLU A 1 499 ? 13.977 112.312 59.969 1 79.94 499 GLU A C 1
ATOM 4151 O O . GLU A 1 499 ? 14.141 112.562 61.156 1 79.94 499 GLU A O 1
ATOM 4156 N N . LEU A 1 500 ? 14.797 111.938 59.156 1 83.69 500 LEU A N 1
ATOM 4157 C CA . LEU A 1 500 ? 16.203 111.812 59.531 1 83.69 500 LEU A CA 1
ATOM 4158 C C . LEU A 1 500 ? 17.078 112.625 58.562 1 83.69 500 LEU A C 1
ATOM 4160 O O . LEU A 1 500 ? 16.594 113.125 57.531 1 83.69 500 LEU A O 1
ATOM 4164 N N . SER A 1 501 ? 18.266 112.875 59 1 84.81 501 SER A N 1
ATOM 4165 C CA . SER A 1 501 ? 19.219 113.562 58.094 1 84.81 501 SER A CA 1
ATOM 4166 C C . SER A 1 501 ? 19.781 112.562 57.094 1 84.81 501 SER A C 1
ATOM 4168 O O . SER A 1 501 ? 19.828 111.312 57.344 1 84.81 501 SER A O 1
ATOM 4170 N N . VAL A 1 502 ? 20.109 113.062 56 1 87.94 502 VAL A N 1
ATOM 4171 C CA . VAL A 1 502 ? 20.688 112.25 54.969 1 87.94 502 VAL A CA 1
ATOM 4172 C C . VAL A 1 502 ? 21.953 111.562 55.469 1 87.94 502 VAL A C 1
ATOM 4174 O O . VAL A 1 502 ? 22.219 110.375 55.156 1 87.94 502 VAL A O 1
ATOM 4177 N N . ALA A 1 503 ? 22.656 112.25 56.25 1 86.56 503 ALA A N 1
ATOM 4178 C CA . ALA A 1 503 ? 23.891 111.75 56.844 1 86.56 503 ALA A CA 1
ATOM 4179 C C . ALA A 1 503 ? 23.578 110.562 57.75 1 86.56 503 ALA A C 1
ATOM 4181 O O . ALA A 1 503 ? 24.312 109.562 57.75 1 86.56 503 ALA A O 1
ATOM 4182 N N . THR A 1 504 ? 22.5 110.625 58.469 1 89.12 504 THR A N 1
ATOM 4183 C CA . THR A 1 504 ? 22.094 109.562 59.375 1 89.12 504 THR A CA 1
ATOM 4184 C C . THR A 1 504 ? 21.719 108.312 58.594 1 89.12 504 THR A C 1
ATOM 4186 O O . THR A 1 504 ? 22.031 107.188 59 1 89.12 504 THR A O 1
ATOM 4189 N N . ILE A 1 505 ? 21.031 108.5 57.469 1 90.69 505 ILE A N 1
ATOM 4190 C CA . ILE A 1 505 ? 20.641 107.375 56.625 1 90.69 505 ILE A CA 1
ATOM 4191 C C . ILE A 1 505 ? 21.875 106.688 56.094 1 90.69 505 ILE A C 1
ATOM 4193 O O . ILE A 1 505 ? 21.938 105.438 56.094 1 90.69 505 ILE A O 1
ATOM 4197 N N . TYR A 1 506 ? 22.828 107.5 55.625 1 89 506 TYR A N 1
ATOM 4198 C CA . TYR A 1 506 ? 24.078 106.938 55.094 1 89 506 TYR A CA 1
ATOM 4199 C C . TYR A 1 506 ? 24.812 106.125 56.188 1 89 506 TYR A C 1
ATOM 4201 O O . TYR A 1 506 ? 25.391 105.062 55.906 1 89 506 TYR A O 1
ATOM 4209 N N . THR A 1 507 ? 24.844 106.688 57.281 1 89.06 507 THR A N 1
ATOM 4210 C CA . THR A 1 507 ? 25.516 106 58.406 1 89.06 507 THR A CA 1
ATOM 4211 C C . THR A 1 507 ? 24.859 104.688 58.75 1 89.06 507 THR A C 1
ATOM 4213 O O . THR A 1 507 ? 25.547 103.688 58.969 1 89.06 507 THR A O 1
ATOM 4216 N N . TYR A 1 508 ? 23.5 104.75 58.812 1 89.19 508 TYR A N 1
ATOM 4217 C CA . TYR A 1 508 ? 22.766 103.5 59.094 1 89.19 508 TYR A CA 1
ATOM 4218 C C . TYR A 1 508 ? 23.031 102.5 58.031 1 89.19 508 TYR A C 1
ATOM 4220 O O . TYR A 1 508 ? 23.297 101.312 58.344 1 89.19 508 TYR A O 1
ATOM 4228 N N . LYS A 1 509 ? 22.922 102.812 56.75 1 89.94 509 LYS A N 1
ATOM 4229 C CA . LYS A 1 509 ? 23.125 101.938 55.625 1 89.94 509 LYS A CA 1
ATOM 4230 C C . LYS A 1 509 ? 24.516 101.312 55.656 1 89.94 509 LYS A C 1
ATOM 4232 O O . LYS A 1 509 ? 24.672 100.125 55.469 1 89.94 509 LYS A O 1
ATOM 4237 N N . THR A 1 510 ? 25.484 102.188 55.875 1 89.38 510 THR A N 1
ATOM 4238 C CA . THR A 1 510 ? 26.875 101.75 55.906 1 89.38 510 THR A CA 1
ATOM 4239 C C . THR A 1 510 ? 27.109 100.812 57.094 1 89.38 510 THR A C 1
ATOM 4241 O O . THR A 1 510 ? 27.797 99.812 56.969 1 89.38 510 THR A O 1
ATOM 4244 N N . ARG A 1 511 ? 26.594 101.188 58.156 1 90.56 511 ARG A N 1
ATOM 4245 C CA . ARG A 1 511 ? 26.766 100.375 59.375 1 90.56 511 ARG A CA 1
ATOM 4246 C C . ARG A 1 511 ? 26.156 99 59.219 1 90.56 511 ARG A C 1
ATOM 4248 O O . ARG A 1 511 ? 26.75 98 59.594 1 90.56 511 ARG A O 1
ATOM 4255 N N . ILE A 1 512 ? 25.016 98.938 58.656 1 90.25 512 ILE A N 1
ATOM 4256 C CA . ILE A 1 512 ? 24.281 97.688 58.531 1 90.25 512 ILE A CA 1
ATOM 4257 C C . ILE A 1 512 ? 24.953 96.812 57.469 1 90.25 512 ILE A C 1
ATOM 4259 O O . ILE A 1 512 ? 25.109 95.625 57.625 1 90.25 512 ILE A O 1
ATOM 4263 N N . LYS A 1 513 ? 25.25 97.5 56.438 1 90.62 513 LYS A N 1
ATOM 4264 C CA . LYS A 1 513 ? 25.906 96.75 55.344 1 90.62 513 LYS A CA 1
ATOM 4265 C C . LYS A 1 513 ? 27.219 96.188 55.781 1 90.62 513 LYS A C 1
ATOM 4267 O O . LYS A 1 513 ? 27.578 95.062 55.375 1 90.62 513 LYS A O 1
ATOM 4272 N N . SER A 1 514 ? 27.875 96.875 56.594 1 89.5 514 SER A N 1
ATOM 4273 C CA . SER A 1 514 ? 29.188 96.438 57.062 1 89.5 514 SER A CA 1
ATOM 4274 C C . SER A 1 514 ? 29.062 95.25 58 1 89.5 514 SER A C 1
ATOM 4276 O O . SER A 1 514 ? 30 94.438 58.125 1 89.5 514 SER A O 1
ATOM 4278 N N . LYS A 1 515 ? 27.984 95 58.531 1 89.88 515 LYS A N 1
ATOM 4279 C CA . LYS A 1 515 ? 27.781 93.938 59.5 1 89.88 515 LYS A CA 1
ATOM 4280 C C . LYS A 1 515 ? 27.219 92.688 58.812 1 89.88 515 LYS A C 1
ATOM 4282 O O . LYS A 1 515 ? 27.094 91.625 59.406 1 89.88 515 LYS A O 1
ATOM 4287 N N . SER A 1 516 ? 26.812 92.875 57.656 1 92.12 516 SER A N 1
ATOM 4288 C CA . SER A 1 516 ? 26.172 91.812 56.938 1 92.12 516 SER A CA 1
ATOM 4289 C C . SER A 1 516 ? 27.219 90.812 56.375 1 92.12 516 SER A C 1
ATOM 4291 O O . SER A 1 516 ? 28.375 91.188 56.156 1 92.12 516 SER A O 1
ATOM 4293 N N . ASP A 1 517 ? 26.812 89.625 56.219 1 90.94 517 ASP A N 1
ATOM 4294 C CA . ASP A 1 517 ? 27.641 88.562 55.594 1 90.94 517 ASP A CA 1
ATOM 4295 C C . ASP A 1 517 ? 27.797 88.812 54.094 1 90.94 517 ASP A C 1
ATOM 4297 O O . ASP A 1 517 ? 28.703 88.25 53.438 1 90.94 517 ASP A O 1
ATOM 4301 N N . PHE A 1 518 ? 26.953 89.688 53.5 1 89.75 518 PHE A N 1
ATOM 4302 C CA . PHE A 1 518 ? 26.938 90 52.062 1 89.75 518 PHE A CA 1
ATOM 4303 C C . PHE A 1 518 ? 27.172 91.438 51.812 1 89.75 518 PHE A C 1
ATOM 4305 O O . PHE A 1 518 ? 26.359 92.125 51.156 1 89.75 518 PHE A O 1
ATOM 4312 N N . LYS A 1 519 ? 28.234 92 52.125 1 87.69 519 LYS A N 1
ATOM 4313 C CA . LYS A 1 519 ? 28.516 93.438 52.094 1 87.69 519 LYS A CA 1
ATOM 4314 C C . LYS A 1 519 ? 28.406 94 50.688 1 87.69 519 LYS A C 1
ATOM 4316 O O . LYS A 1 519 ? 27.75 95 50.469 1 87.69 519 LYS A O 1
ATOM 4321 N N . ASP A 1 520 ? 28.859 93.25 49.656 1 86.25 520 ASP A N 1
ATOM 4322 C CA . ASP A 1 520 ? 28.953 93.75 48.281 1 86.25 520 ASP A CA 1
ATOM 4323 C C . ASP A 1 520 ? 27.625 93.625 47.562 1 86.25 520 ASP A C 1
ATOM 4325 O O . ASP A 1 520 ? 27.297 94.438 46.688 1 86.25 520 ASP A O 1
ATOM 4329 N N . THR A 1 521 ? 26.891 92.625 47.969 1 88.69 521 THR A N 1
ATOM 4330 C CA . THR A 1 521 ? 25.656 92.375 47.25 1 88.69 521 THR A CA 1
ATOM 4331 C C . THR A 1 521 ? 24.453 92.562 48.188 1 88.69 521 THR A C 1
ATOM 4333 O O . THR A 1 521 ? 23.375 92 47.938 1 88.69 521 THR A O 1
ATOM 4336 N N . PHE A 1 522 ? 24.625 93.375 49.156 1 91.06 522 PHE A N 1
ATOM 4337 C CA . PHE A 1 522 ? 23.609 93.5 50.188 1 91.06 522 PHE A CA 1
ATOM 4338 C C . PHE A 1 522 ? 22.312 94.062 49.594 1 91.06 522 PHE A C 1
ATOM 4340 O O . PHE A 1 522 ? 21.234 93.5 49.812 1 91.06 522 PHE A O 1
ATOM 4347 N N . GLU A 1 523 ? 22.375 95.062 48.844 1 87.5 523 GLU A N 1
ATOM 4348 C CA . GLU A 1 523 ? 21.203 95.75 48.281 1 87.5 523 GLU A CA 1
ATOM 4349 C C . GLU A 1 523 ? 20.5 94.812 47.281 1 87.5 523 GLU A C 1
ATOM 4351 O O . GLU A 1 523 ? 19.266 94.812 47.219 1 87.5 523 GLU A O 1
ATOM 4356 N N 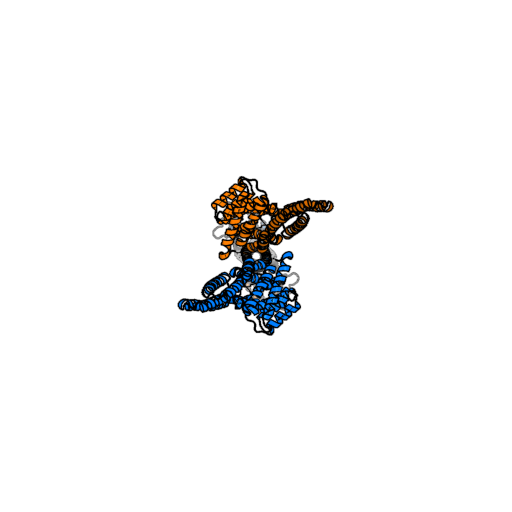. GLU A 1 524 ? 21.234 94.062 46.625 1 86.31 524 GLU A N 1
ATOM 4357 C CA . GLU A 1 524 ? 20.656 93.125 45.688 1 86.31 524 GLU A CA 1
ATOM 4358 C C . GLU A 1 524 ? 19.891 92.062 46.406 1 86.31 524 GLU A C 1
ATOM 4360 O O . GLU A 1 524 ? 18.812 91.625 45.969 1 86.31 524 GLU A O 1
ATOM 4365 N N . LYS A 1 525 ? 20.469 91.625 47.469 1 89.69 525 LYS A N 1
ATOM 4366 C CA . LYS A 1 525 ? 19.828 90.562 48.25 1 89.69 525 LYS A CA 1
ATOM 4367 C C . LYS A 1 525 ? 18.531 91.062 48.875 1 89.69 525 LYS A C 1
ATOM 4369 O O . LYS A 1 525 ? 17.562 90.312 49 1 89.69 525 LYS A O 1
ATOM 4374 N N . ILE A 1 526 ? 18.594 92.312 49.219 1 89.12 526 ILE A N 1
ATOM 4375 C CA . ILE A 1 526 ? 17.391 92.938 49.781 1 89.12 526 ILE A CA 1
ATOM 4376 C C . ILE A 1 526 ? 16.297 93 48.688 1 89.12 526 ILE A C 1
ATOM 4378 O O . ILE A 1 526 ? 15.141 92.688 48.969 1 89.12 526 ILE A O 1
ATOM 4382 N N . MET A 1 527 ? 16.609 93.312 47.5 1 83.38 527 MET A N 1
ATOM 4383 C CA . MET A 1 527 ? 15.664 93.438 46.375 1 83.38 527 MET A CA 1
ATOM 4384 C C . MET A 1 527 ? 15.141 92.062 45.938 1 83.38 527 MET A C 1
ATOM 4386 O O . MET A 1 527 ? 14.062 91.938 45.375 1 83.38 527 MET A O 1
ATOM 4390 N N . ALA A 1 528 ? 15.891 91.062 46.344 1 80.56 528 ALA A N 1
ATOM 4391 C CA . ALA A 1 528 ? 15.547 89.75 45.938 1 80.56 528 ALA A CA 1
ATOM 4392 C C . ALA A 1 528 ? 14.531 89.125 46.875 1 80.56 528 ALA A C 1
ATOM 4394 O O . ALA A 1 528 ? 14 88 46.625 1 80.56 528 ALA A O 1
ATOM 4395 N N . ILE A 1 529 ? 14.289 89.875 48.031 1 82.12 529 ILE A N 1
ATOM 4396 C CA . ILE A 1 529 ? 13.32 89.312 49 1 82.12 529 ILE A CA 1
ATOM 4397 C C . ILE A 1 529 ? 11.938 89.25 48.344 1 82.12 529 ILE A C 1
ATOM 4399 O O . ILE A 1 529 ? 11.461 90.25 47.812 1 82.12 529 ILE A O 1
ATOM 4403 N N . LYS A 1 530 ? 11.375 88.062 48.219 1 75.62 530 LYS A N 1
ATOM 4404 C CA . LYS A 1 530 ? 10.172 87.812 47.469 1 75.62 530 LYS A CA 1
ATOM 4405 C C . LYS A 1 530 ? 8.914 88.25 48.188 1 75.62 530 LYS A C 1
ATOM 4407 O O . LYS A 1 530 ? 8.875 88.25 49.406 1 75.62 530 LYS A O 1
ATOM 4412 N N . THR A 1 531 ? 8.047 88.938 47.469 1 66.5 531 THR A N 1
ATOM 4413 C CA . THR A 1 531 ? 6.73 89.375 47.938 1 66.5 531 THR A CA 1
ATOM 4414 C C . THR A 1 531 ? 5.723 88.188 47.844 1 66.5 531 THR A C 1
ATOM 4416 O O . THR A 1 531 ? 5.965 87.188 47.156 1 66.5 531 THR A O 1
ATOM 4419 N N . ILE A 1 532 ? 4.723 88.188 48.625 1 63.81 532 ILE A N 1
ATOM 4420 C CA . ILE A 1 532 ? 3.646 87.188 48.531 1 63.81 532 ILE A CA 1
ATOM 4421 C C . ILE A 1 532 ? 2.926 87.375 47.188 1 63.81 532 ILE A C 1
ATOM 4423 O O . ILE A 1 532 ? 2.705 88.5 46.75 1 63.81 532 ILE A O 1
ATOM 4427 N N . MET B 1 1 ? 8.945 38.5 29.984 1 43.97 1 MET B N 1
ATOM 4428 C CA . MET B 1 1 ? 10 38.062 29.078 1 43.97 1 MET B CA 1
ATOM 4429 C C . MET B 1 1 ? 10.406 36.625 29.359 1 43.97 1 MET B C 1
ATOM 4431 O O . MET B 1 1 ? 10.664 35.844 28.422 1 43.97 1 MET B O 1
ATOM 4435 N N . GLN B 1 2 ? 10.422 36.344 30.688 1 50.22 2 GLN B N 1
ATOM 4436 C CA . GLN B 1 2 ? 10.938 35.031 31.031 1 50.22 2 GLN B CA 1
ATOM 4437 C C . GLN B 1 2 ? 9.984 33.938 30.562 1 50.22 2 GLN B C 1
ATOM 4439 O O . GLN B 1 2 ? 10.414 32.875 30.094 1 50.22 2 GLN B O 1
ATOM 4444 N N . LYS B 1 3 ? 8.75 34.25 30.641 1 53.06 3 LYS B N 1
ATOM 4445 C CA . LYS B 1 3 ? 7.754 33.219 30.344 1 53.06 3 LYS B CA 1
ATOM 4446 C C . LYS B 1 3 ? 7.68 32.938 28.859 1 53.06 3 LYS B C 1
ATOM 4448 O O . LYS B 1 3 ? 7.469 31.781 28.453 1 53.06 3 LYS B O 1
ATOM 4453 N N . ILE B 1 4 ? 7.918 33.906 28.047 1 51.09 4 ILE B N 1
ATOM 4454 C CA . ILE B 1 4 ? 7.918 33.719 26.609 1 51.09 4 ILE B CA 1
ATOM 4455 C C . ILE B 1 4 ? 9.125 32.875 26.203 1 51.09 4 ILE B C 1
ATOM 4457 O O . ILE B 1 4 ? 9.023 32 25.344 1 51.09 4 ILE B O 1
ATOM 4461 N N . PHE B 1 5 ? 10.211 33.094 26.922 1 51.22 5 PHE B N 1
ATOM 4462 C CA . PHE B 1 5 ? 11.398 32.312 26.609 1 51.22 5 PHE B CA 1
ATOM 4463 C C . PHE B 1 5 ? 11.164 30.828 26.938 1 51.22 5 PHE B C 1
ATOM 4465 O O . PHE B 1 5 ? 11.625 29.953 26.203 1 51.22 5 PHE B O 1
ATOM 4472 N N . ILE B 1 6 ? 10.375 30.609 27.906 1 51.69 6 ILE B N 1
ATOM 4473 C CA . ILE B 1 6 ? 10.141 29.219 28.297 1 51.69 6 ILE B CA 1
ATOM 4474 C C . ILE B 1 6 ? 9.312 28.516 27.219 1 51.69 6 ILE B C 1
ATOM 4476 O O . ILE B 1 6 ? 9.555 27.359 26.906 1 51.69 6 ILE B O 1
ATOM 4480 N N . LEU B 1 7 ? 8.5 29.25 26.562 1 47.75 7 LEU B N 1
ATOM 4481 C CA . LEU B 1 7 ? 7.668 28.609 25.562 1 47.75 7 LEU B CA 1
ATOM 4482 C C . LEU B 1 7 ? 8.492 28.234 24.328 1 47.75 7 LEU B C 1
ATOM 4484 O O . LEU B 1 7 ? 8.305 27.156 23.766 1 47.75 7 LEU B O 1
ATOM 4488 N N . TYR B 1 8 ? 9.398 29.125 23.984 1 48.44 8 TYR B N 1
ATOM 4489 C CA . TYR B 1 8 ? 10.234 28.812 22.844 1 48.44 8 TYR B CA 1
ATOM 4490 C C . TYR B 1 8 ? 11.109 27.594 23.109 1 48.44 8 TYR B C 1
ATOM 4492 O O . TYR B 1 8 ? 11.359 26.781 22.219 1 48.44 8 TYR B O 1
ATOM 4500 N N . PHE B 1 9 ? 11.562 27.531 24.344 1 49.03 9 PHE B N 1
ATOM 4501 C CA . PHE B 1 9 ? 12.398 26.391 24.672 1 49.03 9 PHE B CA 1
ATOM 4502 C C . PHE B 1 9 ? 11.625 25.078 24.516 1 49.03 9 PHE B C 1
ATOM 4504 O O . PHE B 1 9 ? 12.18 24.062 24.125 1 49.03 9 PHE B O 1
ATOM 4511 N N . PHE B 1 10 ? 10.414 25.109 24.828 1 47.72 10 PHE B N 1
ATOM 4512 C CA . PHE B 1 10 ? 9.672 23.859 24.734 1 47.72 10 PHE B CA 1
ATOM 4513 C C . PHE B 1 10 ? 9.523 23.422 23.281 1 47.72 10 PHE B C 1
ATOM 4515 O O . PHE B 1 10 ? 9.234 22.266 23 1 47.72 10 PHE B O 1
ATOM 4522 N N . ILE B 1 11 ? 9.555 24.359 22.344 1 48.81 11 ILE B N 1
ATOM 4523 C CA . ILE B 1 11 ? 9.305 23.938 20.969 1 48.81 11 ILE B CA 1
ATOM 4524 C C . ILE B 1 11 ? 10.562 23.297 20.406 1 48.81 11 ILE B C 1
ATOM 4526 O O . ILE B 1 11 ? 10.477 22.406 19.547 1 48.81 11 ILE B O 1
ATOM 4530 N N . MET B 1 12 ? 11.719 23.703 20.844 1 47.06 12 MET B N 1
ATOM 4531 C CA . MET B 1 12 ? 12.93 23.203 20.188 1 47.06 12 MET B CA 1
ATOM 4532 C C . MET B 1 12 ? 13.203 21.766 20.578 1 47.06 12 MET B C 1
ATOM 4534 O O . MET B 1 12 ? 14.156 21.156 20.078 1 47.06 12 MET B O 1
ATOM 4538 N N . GLY B 1 13 ? 12.586 21.312 21.578 1 47.25 13 GLY B N 1
ATOM 4539 C CA . GLY B 1 13 ? 12.977 19.953 21.922 1 47.25 13 GLY B CA 1
ATOM 4540 C C . GLY B 1 13 ? 12.656 18.953 20.828 1 47.25 13 GLY B C 1
ATOM 4541 O O . GLY B 1 13 ? 11.898 18 21.047 1 47.25 13 GLY B O 1
ATOM 4542 N N . PHE B 1 14 ? 12.414 19.359 19.672 1 49.22 14 PHE B N 1
ATOM 4543 C CA . PHE B 1 14 ? 12.195 18.266 18.734 1 49.22 14 PHE B CA 1
ATOM 4544 C C . PHE B 1 14 ? 13.43 17.375 18.641 1 49.22 14 PHE B C 1
ATOM 4546 O O . PHE B 1 14 ? 14.523 17.859 18.344 1 49.22 14 PHE B O 1
ATOM 4553 N N . SER B 1 15 ? 13.445 16.422 19.453 1 49.88 15 SER B N 1
ATOM 4554 C CA . SER B 1 15 ? 14.406 15.328 19.531 1 49.88 15 SER B CA 1
ATOM 4555 C C . SER B 1 15 ? 14.781 14.82 18.141 1 49.88 15 SER B C 1
ATOM 4557 O O . SER B 1 15 ? 13.914 14.375 17.375 1 49.88 15 SER B O 1
ATOM 4559 N N . LEU B 1 16 ? 15.812 15.328 17.578 1 50.84 16 LEU B N 1
ATOM 4560 C CA . LEU B 1 16 ? 16.484 14.688 16.453 1 50.84 16 LEU B CA 1
ATOM 4561 C C . LEU B 1 16 ? 16.812 13.234 16.781 1 50.84 16 LEU B C 1
ATOM 4563 O O . LEU B 1 16 ? 17.734 12.969 17.562 1 50.84 16 LEU B O 1
ATOM 4567 N N . THR B 1 17 ? 15.945 12.406 17.047 1 51.09 17 THR B N 1
ATOM 4568 C CA . THR B 1 17 ? 16.312 11.008 17.203 1 51.09 17 THR B CA 1
ATOM 4569 C C . THR B 1 17 ? 17.188 10.547 16.031 1 51.09 17 THR B C 1
ATOM 4571 O O . THR B 1 17 ? 16.797 10.648 14.875 1 51.09 17 THR B O 1
ATOM 4574 N N . ALA B 1 18 ? 18.516 10.625 16.328 1 53.72 18 ALA B N 1
ATOM 4575 C CA . ALA B 1 18 ? 19.5 10.047 15.414 1 53.72 18 ALA B CA 1
ATOM 4576 C C . ALA B 1 18 ? 19.156 8.594 15.078 1 53.72 18 ALA B C 1
ATOM 4578 O O . ALA B 1 18 ? 19.047 7.75 15.969 1 53.72 18 ALA B O 1
ATOM 4579 N N . LYS B 1 19 ? 18.547 8.25 14.164 1 57.25 19 LYS B N 1
ATOM 4580 C CA . LYS B 1 19 ? 18.172 6.902 13.75 1 57.25 19 LYS B CA 1
ATOM 4581 C C . LYS B 1 19 ? 19.422 6.062 13.453 1 57.25 19 LYS B C 1
ATOM 4583 O O . LYS B 1 19 ? 20.297 6.492 12.703 1 57.25 19 LYS B O 1
ATOM 4588 N N . GLU B 1 20 ? 19.812 5.156 14.352 1 63.59 20 GLU B N 1
ATOM 4589 C CA . GLU B 1 20 ? 20.906 4.191 14.156 1 63.59 20 GLU B CA 1
ATOM 4590 C C . GLU B 1 20 ? 20.766 3.484 12.805 1 63.59 20 GLU B C 1
ATOM 4592 O O . GLU B 1 20 ? 19.75 2.84 12.531 1 63.59 20 GLU B O 1
ATOM 4597 N N . THR B 1 21 ? 21.609 4.008 11.945 1 70 21 THR B N 1
ATOM 4598 C CA . THR B 1 21 ? 21.562 3.48 10.586 1 70 21 THR B CA 1
ATOM 4599 C C . THR B 1 21 ? 22.312 2.154 10.492 1 70 21 THR B C 1
ATOM 4601 O O . THR B 1 21 ? 23.406 2.02 11.031 1 70 21 THR B O 1
ATOM 4604 N N . ASN B 1 22 ? 21.812 0.994 10.219 1 86.38 22 ASN B N 1
ATOM 4605 C CA . ASN B 1 22 ? 22.422 -0.294 9.922 1 86.38 22 ASN B CA 1
ATOM 4606 C C . ASN B 1 22 ? 23.344 -0.21 8.711 1 86.38 22 ASN B C 1
ATOM 4608 O O . ASN B 1 22 ? 22.906 0.118 7.605 1 86.38 22 ASN B O 1
ATOM 4612 N N . PRO B 1 23 ? 24.688 -0.413 8.922 1 92.19 23 PRO B N 1
ATOM 4613 C CA . PRO B 1 23 ? 25.656 -0.203 7.844 1 92.19 23 PRO B CA 1
ATOM 4614 C C . PRO B 1 23 ? 25.328 -1.018 6.594 1 92.19 23 PRO B C 1
ATOM 4616 O O . PRO B 1 23 ? 25.516 -0.533 5.473 1 92.19 23 PRO B O 1
ATOM 4619 N N . ILE B 1 24 ? 24.922 -2.23 6.777 1 95.38 24 ILE B N 1
ATOM 4620 C CA . ILE B 1 24 ? 24.672 -3.086 5.621 1 95.38 24 ILE B CA 1
ATOM 4621 C C . ILE B 1 24 ? 23.484 -2.557 4.836 1 95.38 24 ILE B C 1
ATOM 4623 O O . ILE B 1 24 ? 23.438 -2.658 3.607 1 95.38 24 ILE B O 1
ATOM 4627 N N . LEU B 1 25 ? 22.516 -1.999 5.539 1 96.19 25 LEU B N 1
ATOM 4628 C CA . LEU B 1 25 ? 21.359 -1.416 4.871 1 96.19 25 LEU B CA 1
ATOM 4629 C C . LEU B 1 25 ? 21.75 -0.151 4.113 1 96.19 25 LEU B C 1
ATOM 4631 O O . LEU B 1 25 ? 21.219 0.127 3.041 1 96.19 25 LEU B O 1
ATOM 4635 N N . GLU B 1 26 ? 22.672 0.576 4.625 1 95.25 26 GLU B N 1
ATOM 4636 C CA . GLU B 1 26 ? 23.172 1.747 3.92 1 95.25 26 GLU B CA 1
ATOM 4637 C C . GLU B 1 26 ? 23.906 1.348 2.639 1 95.25 26 GLU B C 1
ATOM 4639 O O . GLU B 1 26 ? 23.766 2.016 1.611 1 95.25 26 GLU B O 1
ATOM 4644 N N . GLU B 1 27 ? 24.688 0.293 2.814 1 96.5 27 GLU B N 1
ATOM 4645 C CA . GLU B 1 27 ? 25.375 -0.223 1.628 1 96.5 27 GLU B CA 1
ATOM 4646 C C . GLU B 1 27 ? 24.359 -0.668 0.568 1 96.5 27 GLU B C 1
ATOM 4648 O O . GLU B 1 27 ? 24.547 -0.394 -0.62 1 96.5 27 GLU B O 1
ATOM 4653 N N . LEU B 1 28 ? 23.312 -1.365 1.006 1 97.56 28 LEU B N 1
ATOM 4654 C CA . LEU B 1 28 ? 22.266 -1.797 0.084 1 97.56 28 LEU B CA 1
ATOM 4655 C C . LEU B 1 28 ? 21.609 -0.599 -0.596 1 97.56 28 LEU B C 1
ATOM 4657 O O . LEU B 1 28 ? 21.406 -0.609 -1.812 1 97.56 28 LEU B O 1
ATOM 4661 N N . ASP B 1 29 ? 21.344 0.438 0.144 1 96.56 29 ASP B N 1
ATOM 4662 C CA . ASP B 1 29 ? 20.719 1.635 -0.413 1 96.56 29 ASP B CA 1
ATOM 4663 C C . ASP B 1 29 ? 21.625 2.285 -1.463 1 96.56 29 ASP B C 1
ATOM 4665 O O . ASP B 1 29 ? 21.141 2.752 -2.496 1 96.56 29 ASP B O 1
ATOM 4669 N N . LYS B 1 30 ? 22.891 2.303 -1.188 1 96.25 30 LYS B N 1
ATOM 4670 C CA . LYS B 1 30 ? 23.844 2.855 -2.139 1 96.25 30 LYS B CA 1
ATOM 4671 C C . LYS B 1 30 ? 23.875 2.045 -3.432 1 96.25 30 LYS B C 1
ATOM 4673 O O . LYS B 1 30 ? 23.922 2.611 -4.527 1 96.25 30 LYS B O 1
ATOM 4678 N N . VAL B 1 31 ? 23.859 0.772 -3.275 1 97.44 31 VAL B N 1
ATOM 4679 C CA . VAL B 1 31 ? 23.875 -0.123 -4.426 1 97.44 31 VAL B CA 1
ATOM 4680 C C . VAL B 1 31 ? 22.594 0.038 -5.234 1 97.44 31 VAL B C 1
ATOM 4682 O O . VAL B 1 31 ? 22.625 0.029 -6.469 1 97.44 31 VAL B O 1
ATOM 4685 N N . LEU B 1 32 ? 21.469 0.201 -4.543 1 96.56 32 LEU B N 1
ATOM 4686 C CA . LEU B 1 32 ? 20.172 0.382 -5.203 1 96.56 32 LEU B CA 1
ATOM 4687 C C . LEU B 1 32 ? 20.141 1.682 -6 1 96.56 32 LEU B C 1
ATOM 4689 O O . LEU B 1 32 ? 19.516 1.753 -7.059 1 96.56 32 LEU B O 1
ATOM 4693 N N . LEU B 1 33 ? 20.844 2.617 -5.582 1 94.62 33 LEU B N 1
ATOM 4694 C CA . LEU B 1 33 ? 20.938 3.889 -6.289 1 94.62 33 LEU B CA 1
ATOM 4695 C C . LEU B 1 33 ? 21.734 3.742 -7.582 1 94.62 33 LEU B C 1
ATOM 4697 O O . LEU B 1 33 ? 21.531 4.492 -8.531 1 94.62 33 LEU B O 1
ATOM 4701 N N . LYS B 1 34 ? 22.609 2.746 -7.586 1 95.75 34 LYS B N 1
ATOM 4702 C CA . LYS B 1 34 ? 23.453 2.506 -8.75 1 95.75 34 LYS B CA 1
ATOM 4703 C C . LYS B 1 34 ? 22.906 1.372 -9.609 1 95.75 34 LYS B C 1
ATOM 4705 O O . LYS B 1 34 ? 23.641 0.756 -10.383 1 95.75 34 LYS B O 1
ATOM 4710 N N . LYS B 1 35 ? 21.672 1.067 -9.438 1 95.56 35 LYS B N 1
ATOM 4711 C CA . LYS B 1 35 ? 21.031 -0.045 -10.133 1 95.56 35 LYS B CA 1
ATOM 4712 C C . LYS B 1 35 ? 21.203 0.078 -11.641 1 95.56 35 LYS B C 1
ATOM 4714 O O . LYS B 1 35 ? 21.438 -0.917 -12.328 1 95.56 35 LYS B O 1
ATOM 4719 N N . GLU B 1 36 ? 21.172 1.276 -12.227 1 94.62 36 GLU B N 1
ATOM 4720 C CA . GLU B 1 36 ? 21.25 1.503 -13.664 1 94.62 36 GLU B CA 1
ATOM 4721 C C . GLU B 1 36 ? 22.641 1.175 -14.203 1 94.62 36 GLU B C 1
ATOM 4723 O O . GLU B 1 36 ? 22.781 0.719 -15.336 1 94.62 36 GLU B O 1
ATOM 4728 N N . VAL B 1 37 ? 23.625 1.41 -13.391 1 96.62 37 VAL B N 1
ATOM 4729 C CA . VAL B 1 37 ? 25 1.107 -13.773 1 96.62 37 VAL B CA 1
ATOM 4730 C C . VAL B 1 37 ? 25.156 -0.398 -13.977 1 96.62 37 VAL B C 1
ATOM 4732 O O . VAL B 1 37 ? 25.75 -0.841 -14.969 1 96.62 37 VAL B O 1
ATOM 4735 N N . TYR B 1 38 ? 24.641 -1.181 -13.07 1 96.12 38 TYR B N 1
ATOM 4736 C CA . TYR B 1 38 ? 24.75 -2.633 -13.148 1 96.12 38 TYR B CA 1
ATOM 4737 C C . TYR B 1 38 ? 23.938 -3.182 -14.305 1 96.12 38 TYR B C 1
ATOM 4739 O O . TYR B 1 38 ? 24.328 -4.145 -14.961 1 96.12 38 TYR B O 1
ATOM 4747 N N . LEU B 1 39 ? 22.781 -2.607 -14.594 1 96.31 39 LEU B N 1
ATOM 4748 C CA . LEU B 1 39 ? 21.953 -3.002 -15.727 1 96.31 39 LEU B CA 1
ATOM 4749 C C . LEU B 1 39 ? 22.688 -2.766 -17.047 1 96.31 39 LEU B C 1
ATOM 4751 O O . LEU B 1 39 ? 22.609 -3.59 -17.953 1 96.31 39 LEU B O 1
ATOM 4755 N N . LYS B 1 40 ? 23.406 -1.656 -17.141 1 96.25 40 LYS B N 1
ATOM 4756 C CA . LYS B 1 40 ? 24.172 -1.342 -18.344 1 96.25 40 LYS B CA 1
ATOM 4757 C C . LYS B 1 40 ? 25.281 -2.361 -18.578 1 96.25 40 LYS B C 1
ATOM 4759 O O . LYS B 1 40 ? 25.578 -2.717 -19.719 1 96.25 40 LYS B O 1
ATOM 4764 N N . GLN B 1 41 ? 25.844 -2.777 -17.469 1 96.38 41 GLN B N 1
ATOM 4765 C CA . GLN B 1 41 ? 26.859 -3.811 -17.578 1 96.38 41 GLN B CA 1
ATOM 4766 C C . GLN B 1 41 ? 26.281 -5.109 -18.125 1 96.38 41 GLN B C 1
ATOM 4768 O O . GLN B 1 41 ? 26.906 -5.77 -18.969 1 96.38 41 GLN B O 1
ATOM 4773 N N . LYS B 1 42 ? 25.141 -5.523 -17.656 1 96.38 42 LYS B N 1
ATOM 4774 C CA . LYS B 1 42 ? 24.438 -6.707 -18.141 1 96.38 42 LYS B CA 1
ATOM 4775 C C . LYS B 1 42 ? 24.125 -6.59 -19.641 1 96.38 42 LYS B C 1
ATOM 4777 O O . LYS B 1 42 ? 24.375 -7.527 -20.406 1 96.38 42 LYS B O 1
ATOM 4782 N N . TYR B 1 43 ? 23.672 -5.438 -20.094 1 96.81 43 TYR B N 1
ATOM 4783 C CA . TYR B 1 43 ? 23.312 -5.227 -21.484 1 96.81 43 TYR B CA 1
ATOM 4784 C C . TYR B 1 43 ? 24.562 -5.246 -22.375 1 96.81 43 TYR B C 1
ATOM 4786 O O . TYR B 1 43 ? 24.5 -5.699 -23.516 1 96.81 43 TYR B O 1
ATOM 4794 N N . ARG B 1 44 ? 25.688 -4.766 -21.875 1 96.75 44 ARG B N 1
ATOM 4795 C CA . ARG B 1 44 ? 26.938 -4.816 -22.625 1 96.75 44 ARG B CA 1
ATOM 4796 C C . ARG B 1 44 ? 27.359 -6.258 -22.891 1 96.75 44 ARG B C 1
ATOM 4798 O O . ARG B 1 44 ? 27.797 -6.59 -23.984 1 96.75 44 ARG B O 1
ATOM 4805 N N . LYS B 1 45 ? 27.25 -7.07 -21.828 1 96.25 45 LYS B N 1
ATOM 4806 C CA . LYS B 1 45 ? 27.562 -8.484 -22 1 96.25 45 LYS B CA 1
ATOM 4807 C C . LYS B 1 45 ? 26.656 -9.133 -23.031 1 96.25 45 LYS B C 1
ATOM 4809 O O . LYS B 1 45 ? 27.109 -9.93 -23.859 1 96.25 45 LYS B O 1
ATOM 4814 N N . ILE B 1 46 ? 25.359 -8.812 -22.969 1 97.69 46 ILE B N 1
ATOM 4815 C CA . ILE B 1 46 ? 24.359 -9.367 -23.891 1 97.69 46 ILE B CA 1
ATOM 4816 C C . ILE B 1 46 ? 24.656 -8.914 -25.312 1 97.69 46 ILE B C 1
ATOM 4818 O O . ILE B 1 46 ? 24.578 -9.711 -26.25 1 97.69 46 ILE B O 1
ATOM 4822 N N . GLU B 1 47 ? 25.109 -7.668 -25.484 1 97.12 47 GLU B N 1
ATOM 4823 C CA . GLU B 1 47 ? 25.422 -7.129 -26.812 1 97.12 47 GLU B CA 1
ATOM 4824 C C . GLU B 1 47 ? 26.609 -7.836 -27.438 1 97.12 47 GLU B C 1
ATOM 4826 O O . GLU B 1 47 ? 26.641 -8.062 -28.641 1 97.12 47 GLU B O 1
ATOM 4831 N N . THR B 1 48 ? 27.562 -8.125 -26.625 1 97 48 THR B N 1
ATOM 4832 C CA . THR B 1 48 ? 28.734 -8.852 -27.109 1 97 48 THR B CA 1
ATOM 4833 C C . THR B 1 48 ? 28.328 -10.227 -27.641 1 97 48 THR B C 1
ATOM 4835 O O . THR B 1 48 ? 28.812 -10.664 -28.688 1 97 48 THR B O 1
ATOM 4838 N N . LEU B 1 49 ? 27.484 -10.898 -26.922 1 97.88 49 LEU B N 1
ATOM 4839 C CA . LEU B 1 49 ? 27.016 -12.211 -27.344 1 97.88 49 LEU B CA 1
ATOM 4840 C C . LEU B 1 49 ? 26.172 -12.102 -28.609 1 97.88 49 LEU B C 1
ATOM 4842 O O . LEU B 1 49 ? 26.25 -12.984 -29.469 1 97.88 49 LEU B O 1
ATOM 4846 N N . LYS B 1 50 ? 25.391 -11.047 -28.797 1 97.44 50 LYS B N 1
ATOM 4847 C CA . LYS B 1 50 ? 24.562 -10.852 -29.984 1 97.44 50 LYS B CA 1
ATOM 4848 C C . LYS B 1 50 ? 25.438 -10.656 -31.234 1 97.44 50 LYS B C 1
ATOM 4850 O O . LYS B 1 50 ? 25.062 -11.078 -32.312 1 97.44 50 LYS B O 1
ATOM 4855 N N . LYS B 1 51 ? 26.609 -10.055 -31 1 96.75 51 LYS B N 1
ATOM 4856 C CA . LYS B 1 51 ? 27.547 -9.914 -32.094 1 96.75 51 LYS B CA 1
ATOM 4857 C C . LYS B 1 51 ? 28.047 -11.281 -32.594 1 96.75 51 LYS B C 1
ATOM 4859 O O . LYS B 1 51 ? 28.25 -11.492 -33.781 1 96.75 51 LYS B O 1
ATOM 4864 N N . ASN B 1 52 ? 28.219 -12.125 -31.641 1 96.75 52 ASN B N 1
ATOM 4865 C CA . ASN B 1 52 ? 28.625 -13.484 -31.984 1 96.75 52 ASN B CA 1
ATOM 4866 C C . ASN B 1 52 ? 27.547 -14.203 -32.781 1 96.75 52 ASN B C 1
ATOM 4868 O O . ASN B 1 52 ? 27.844 -15.016 -33.656 1 96.75 52 ASN B O 1
ATOM 4872 N N . VAL B 1 53 ? 26.281 -13.984 -32.438 1 96.94 53 VAL B N 1
ATOM 4873 C CA . VAL B 1 53 ? 25.172 -14.578 -33.188 1 96.94 53 VAL B CA 1
ATOM 4874 C C . VAL B 1 53 ? 25.266 -14.18 -34.656 1 96.94 53 VAL B C 1
ATOM 4876 O O . VAL B 1 53 ? 25.125 -15.023 -35.531 1 96.94 53 VAL B O 1
ATOM 4879 N N . SER B 1 54 ? 25.547 -12.891 -34.875 1 95.44 54 SER B N 1
ATOM 4880 C CA . SER B 1 54 ? 25.688 -12.398 -36.25 1 95.44 54 SER B CA 1
ATOM 4881 C C . SER B 1 54 ? 26.844 -13.062 -36.969 1 95.44 54 SER B C 1
ATOM 4883 O O . SER B 1 54 ? 26.719 -13.484 -38.125 1 95.44 54 SER B O 1
ATOM 4885 N N . LYS B 1 55 ? 27.891 -13.18 -36.25 1 96.25 55 LYS B N 1
ATOM 4886 C CA . LYS B 1 55 ? 29.094 -13.789 -36.781 1 96.25 55 LYS B CA 1
ATOM 4887 C C . LYS B 1 55 ? 28.844 -15.234 -37.219 1 96.25 55 LYS B C 1
ATOM 4889 O O . LYS B 1 55 ? 29.156 -15.625 -38.344 1 96.25 55 LYS B O 1
ATOM 4894 N N . TYR B 1 56 ? 28.219 -15.977 -36.344 1 96.5 56 TYR B N 1
ATOM 4895 C CA . TYR B 1 56 ? 28.062 -17.406 -36.594 1 96.5 56 TYR B CA 1
ATOM 4896 C C . TYR B 1 56 ? 26.891 -17.672 -37.531 1 96.5 56 TYR B C 1
ATOM 4898 O O . TYR B 1 56 ? 26.812 -18.734 -38.156 1 96.5 56 TYR B O 1
ATOM 4906 N N . THR B 1 57 ? 25.984 -16.734 -37.625 1 95.06 57 THR B N 1
ATOM 4907 C CA . THR B 1 57 ? 24.938 -16.828 -38.656 1 95.06 57 THR B CA 1
ATOM 4908 C C . THR B 1 57 ? 25.531 -16.719 -40.062 1 95.06 57 THR B C 1
ATOM 4910 O O . THR B 1 57 ? 25.172 -17.484 -40.938 1 95.06 57 THR B O 1
ATOM 4913 N N . VAL B 1 58 ? 26.469 -15.805 -40.156 1 95 58 VAL B N 1
ATOM 4914 C CA . VAL B 1 58 ? 27.109 -15.594 -41.438 1 95 58 VAL B CA 1
ATOM 4915 C C . VAL B 1 58 ? 27.953 -16.828 -41.812 1 95 58 VAL B C 1
ATOM 4917 O O . VAL B 1 58 ? 27.938 -17.266 -42.969 1 95 58 VAL B O 1
ATOM 4920 N N . SER B 1 59 ? 28.609 -17.406 -40.812 1 95.44 59 SER B N 1
ATOM 4921 C CA . SER B 1 59 ? 29.469 -18.547 -41.094 1 95.44 59 SER B CA 1
ATOM 4922 C C . SER B 1 59 ? 28.656 -19.844 -41.125 1 95.44 59 SER B C 1
ATOM 4924 O O . SER B 1 59 ? 29.203 -20.906 -41.438 1 95.44 59 SER B O 1
ATOM 4926 N N . GLN B 1 60 ? 27.422 -19.797 -40.781 1 94 60 GLN B N 1
ATOM 4927 C CA . GLN B 1 60 ? 26.5 -20.922 -40.781 1 94 60 GLN B CA 1
ATOM 4928 C C . GLN B 1 60 ? 27 -22.047 -39.906 1 94 60 GLN B C 1
ATOM 4930 O O . GLN B 1 60 ? 26.953 -23.219 -40.281 1 94 60 GLN B O 1
ATOM 4935 N N . ASN B 1 61 ? 27.641 -21.656 -38.812 1 96.06 61 ASN B N 1
ATOM 4936 C CA . ASN B 1 61 ? 28.094 -22.594 -37.781 1 96.06 61 ASN B CA 1
ATOM 4937 C C . ASN B 1 61 ? 27.016 -22.875 -36.75 1 96.06 61 ASN B C 1
ATOM 4939 O O . ASN B 1 61 ? 26.953 -22.203 -35.719 1 96.06 61 ASN B O 1
ATOM 4943 N N . ASN B 1 62 ? 26.312 -23.875 -36.938 1 96.62 62 ASN B N 1
ATOM 4944 C CA . ASN B 1 62 ? 25.125 -24.172 -36.125 1 96.62 62 ASN B CA 1
ATOM 4945 C C . ASN B 1 62 ? 25.516 -24.562 -34.719 1 96.62 62 ASN B C 1
ATOM 4947 O O . ASN B 1 62 ? 24.781 -24.266 -33.75 1 96.62 62 ASN B O 1
ATOM 4951 N N . GLU B 1 63 ? 26.609 -25.172 -34.531 1 96.69 63 GLU B N 1
ATOM 4952 C CA . GLU B 1 63 ? 27.062 -25.547 -33.188 1 96.69 63 GLU B CA 1
ATOM 4953 C C . GLU B 1 63 ? 27.406 -24.312 -32.344 1 96.69 63 GLU B C 1
ATOM 4955 O O . GLU B 1 63 ? 26.984 -24.203 -31.203 1 96.69 63 GLU B O 1
ATOM 4960 N N . GLU B 1 64 ? 28.109 -23.406 -33 1 96.94 64 GLU B N 1
ATOM 4961 C CA . GLU B 1 64 ? 28.469 -22.188 -32.281 1 96.94 64 GLU B CA 1
ATOM 4962 C C . GLU B 1 64 ? 27.25 -21.297 -32.062 1 96.94 64 GLU B C 1
ATOM 4964 O O . GLU B 1 64 ? 27.156 -20.609 -31.031 1 96.94 64 GLU B O 1
ATOM 4969 N N . LEU B 1 65 ? 26.375 -21.359 -33 1 97.44 65 LEU B N 1
ATOM 4970 C CA . LEU B 1 65 ? 25.125 -20.625 -32.812 1 97.44 65 LEU B CA 1
ATOM 4971 C C . LEU B 1 65 ? 24.344 -21.172 -31.609 1 97.44 65 LEU B C 1
ATOM 4973 O O . LEU B 1 65 ? 23.844 -20.406 -30.797 1 97.44 65 LEU B O 1
ATOM 4977 N N . TYR B 1 66 ? 24.25 -22.516 -31.547 1 97.94 66 TYR B N 1
ATOM 4978 C CA . TYR B 1 66 ? 23.594 -23.141 -30.406 1 97.94 66 TYR B CA 1
ATOM 4979 C C . TYR B 1 66 ? 24.234 -22.703 -29.094 1 97.94 66 TYR B C 1
ATOM 4981 O O . TYR B 1 66 ? 23.547 -22.281 -28.172 1 97.94 66 TYR B O 1
ATOM 4989 N N . ASN B 1 67 ? 25.516 -22.75 -29.062 1 97.44 67 ASN B N 1
ATOM 4990 C CA . ASN B 1 67 ? 26.234 -22.391 -27.844 1 97.44 67 ASN B CA 1
ATOM 4991 C C . ASN B 1 67 ? 26.047 -20.922 -27.484 1 97.44 67 ASN B C 1
ATOM 4993 O O . ASN B 1 67 ? 25.938 -20.578 -26.312 1 97.44 67 ASN B O 1
ATOM 4997 N N . THR B 1 68 ? 26 -20.062 -28.484 1 98.12 68 THR B N 1
ATOM 4998 C CA . THR B 1 68 ? 25.812 -18.641 -28.25 1 98.12 68 THR B CA 1
ATOM 4999 C C . THR B 1 68 ? 24.391 -18.359 -27.75 1 98.12 68 THR B C 1
ATOM 5001 O O . THR B 1 68 ? 24.203 -17.547 -26.844 1 98.12 68 THR B O 1
ATOM 5004 N N . TYR B 1 69 ? 23.406 -19.062 -28.344 1 98.38 69 TYR B N 1
ATOM 5005 C CA . TYR B 1 69 ? 22.031 -18.922 -27.859 1 98.38 69 TYR B CA 1
ATOM 5006 C C . TYR B 1 69 ? 21.906 -19.406 -26.422 1 98.38 69 TYR B C 1
ATOM 5008 O O . TYR B 1 69 ? 21.188 -18.797 -25.625 1 98.38 69 TYR B O 1
ATOM 5016 N N . MET B 1 70 ? 22.594 -20.406 -26.062 1 97.69 70 MET B N 1
ATOM 5017 C CA . MET B 1 70 ? 22.578 -20.922 -24.703 1 97.69 70 MET B CA 1
ATOM 5018 C C . MET B 1 70 ? 23.234 -19.922 -23.75 1 97.69 70 MET B C 1
ATOM 5020 O O . MET B 1 70 ? 22.781 -19.766 -22.609 1 97.69 70 MET B O 1
ATOM 5024 N N . SER B 1 71 ? 24.281 -19.281 -24.234 1 97.81 71 SER B N 1
ATOM 5025 C CA . SER B 1 71 ? 24.938 -18.266 -23.422 1 97.81 71 SER B CA 1
ATOM 5026 C C . SER B 1 71 ? 24.016 -17.062 -23.203 1 97.81 71 SER B C 1
ATOM 5028 O O . SER B 1 71 ? 23.969 -16.5 -22.109 1 97.81 71 SER B O 1
ATOM 5030 N N . LEU B 1 72 ? 23.328 -16.703 -24.266 1 98.38 72 LEU B N 1
ATOM 5031 C CA . LEU B 1 72 ? 22.344 -15.617 -24.141 1 98.38 72 LEU B CA 1
ATOM 5032 C C . LEU B 1 72 ? 21.219 -16 -23.188 1 98.38 72 LEU B C 1
ATOM 5034 O O . LEU B 1 72 ? 20.781 -15.188 -22.391 1 98.38 72 LEU B O 1
ATOM 5038 N N . PHE B 1 73 ? 20.828 -17.219 -23.281 1 98.12 73 PHE B N 1
ATOM 5039 C CA . PHE B 1 73 ? 19.844 -17.734 -22.328 1 98.12 73 PHE B CA 1
ATOM 5040 C C . PHE B 1 73 ? 20.344 -17.594 -20.906 1 98.12 73 PHE B C 1
ATOM 5042 O O . PHE B 1 73 ? 19.609 -17.125 -20.031 1 98.12 73 PHE B O 1
ATOM 5049 N N . ASP B 1 74 ? 21.547 -17.906 -20.641 1 96.69 74 ASP B N 1
ATOM 5050 C CA . ASP B 1 74 ? 22.109 -17.875 -19.297 1 96.69 74 ASP B CA 1
ATOM 5051 C C . ASP B 1 74 ? 22.172 -16.438 -18.766 1 96.69 74 ASP B C 1
ATOM 5053 O O . ASP B 1 74 ? 22 -16.219 -17.562 1 96.69 74 ASP B O 1
ATOM 5057 N N . GLU B 1 75 ? 22.344 -15.508 -19.672 1 96.62 75 GLU B N 1
ATOM 5058 C CA . GLU B 1 75 ? 22.359 -14.109 -19.25 1 96.62 75 GLU B CA 1
ATOM 5059 C C . GLU B 1 75 ? 20.969 -13.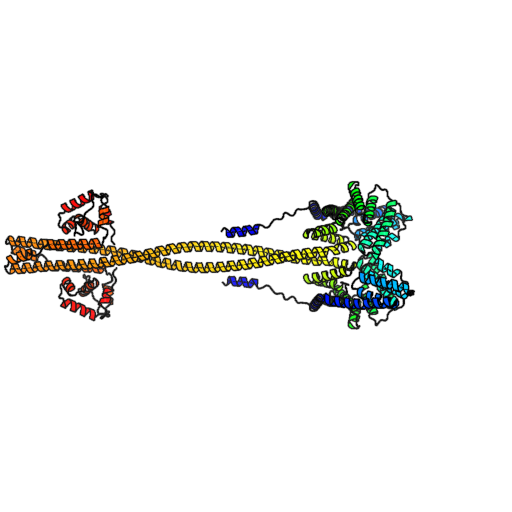609 -18.906 1 96.62 75 GLU B C 1
ATOM 5061 O O . GLU B 1 75 ? 20.797 -12.781 -18.016 1 96.62 75 GLU B O 1
ATOM 5066 N N . TYR B 1 76 ? 19.953 -14.203 -19.562 1 97.31 76 TYR B N 1
ATOM 5067 C CA . TYR B 1 76 ? 18.594 -13.68 -19.422 1 97.31 76 TYR B CA 1
ATOM 5068 C C . TYR B 1 76 ? 17.812 -14.484 -18.391 1 97.31 76 TYR B C 1
ATOM 5070 O O . TYR B 1 76 ? 16.797 -14.016 -17.875 1 97.31 76 TYR B O 1
ATOM 5078 N N . LYS B 1 77 ? 18.172 -15.703 -18.062 1 96.31 77 LYS B N 1
ATOM 5079 C CA . LYS B 1 77 ? 17.359 -16.672 -17.328 1 96.31 77 LYS B CA 1
ATOM 5080 C C . LYS B 1 77 ? 16.906 -16.125 -15.984 1 96.31 77 LYS B C 1
ATOM 5082 O O . LYS B 1 77 ? 15.805 -16.406 -15.523 1 96.31 77 LYS B O 1
ATOM 5087 N N . SER B 1 78 ? 17.734 -15.258 -15.305 1 95.06 78 SER B N 1
ATOM 5088 C CA . SER B 1 78 ? 17.359 -14.656 -14.031 1 95.06 78 SER B CA 1
ATOM 5089 C C . SER B 1 78 ? 17.156 -13.156 -14.164 1 95.06 78 SER B C 1
ATOM 5091 O O . SER B 1 78 ? 17.141 -12.43 -13.172 1 95.06 78 SER B O 1
ATOM 5093 N N . PHE B 1 79 ? 17.094 -12.664 -15.461 1 95.94 79 PHE B N 1
ATOM 5094 C CA . PHE B 1 79 ? 17.016 -11.234 -15.75 1 95.94 79 PHE B CA 1
ATOM 5095 C C . PHE B 1 79 ? 15.68 -10.883 -16.391 1 95.94 79 PHE B C 1
ATOM 5097 O O . PHE B 1 79 ? 14.93 -10.062 -15.867 1 95.94 79 PHE B O 1
ATOM 5104 N N . LYS B 1 80 ? 15.367 -11.594 -17.484 1 96 80 LYS B N 1
ATOM 5105 C CA . LYS B 1 80 ? 14.133 -11.328 -18.219 1 96 80 LYS B CA 1
ATOM 5106 C C . LYS B 1 80 ? 13.578 -12.609 -18.828 1 96 80 LYS B C 1
ATOM 5108 O O . LYS B 1 80 ? 14.164 -13.156 -19.766 1 96 80 LYS B O 1
ATOM 5113 N N . TYR B 1 81 ? 12.414 -12.969 -18.391 1 96.38 81 TYR B N 1
ATOM 5114 C CA . TYR B 1 81 ? 11.805 -14.242 -18.766 1 96.38 81 TYR B CA 1
ATOM 5115 C C . TYR B 1 81 ? 11.586 -14.328 -20.266 1 96.38 81 TYR B C 1
ATOM 5117 O O . TYR B 1 81 ? 12.031 -15.281 -20.922 1 96.38 81 TYR B O 1
ATOM 5125 N N . ASP B 1 82 ? 10.977 -13.352 -20.906 1 95.19 82 ASP B N 1
ATOM 5126 C CA . ASP B 1 82 ? 10.594 -13.414 -22.312 1 95.19 82 ASP B CA 1
ATOM 5127 C C . ASP B 1 82 ? 11.82 -13.531 -23.219 1 95.19 82 ASP B C 1
ATOM 5129 O O . ASP B 1 82 ? 11.836 -14.336 -24.156 1 95.19 82 ASP B O 1
ATOM 5133 N N . SER B 1 83 ? 12.844 -12.773 -22.906 1 96.69 83 SER B N 1
ATOM 5134 C CA . SER B 1 83 ? 14.078 -12.828 -23.672 1 96.69 83 SER B CA 1
ATOM 5135 C C . SER B 1 83 ? 14.789 -14.164 -23.484 1 96.69 83 SER B C 1
ATOM 5137 O O . SER B 1 83 ? 15.312 -14.734 -24.453 1 96.69 83 SER B O 1
ATOM 5139 N N . ALA B 1 84 ? 14.789 -14.641 -22.219 1 97.69 84 ALA B N 1
ATOM 5140 C CA . ALA B 1 84 ? 15.383 -15.953 -21.953 1 97.69 84 ALA B CA 1
ATOM 5141 C C . ALA B 1 84 ? 14.703 -17.031 -22.797 1 97.69 84 ALA B C 1
ATOM 5143 O O . ALA B 1 84 ? 15.383 -17.844 -23.422 1 97.69 84 ALA B O 1
ATOM 5144 N N . TYR B 1 85 ? 13.398 -17.016 -22.828 1 96.69 85 TYR B N 1
ATOM 5145 C CA . TYR B 1 85 ? 12.648 -18.031 -23.562 1 96.69 85 TYR B CA 1
ATOM 5146 C C . TYR B 1 85 ? 12.875 -17.906 -25.062 1 96.69 85 TYR B C 1
ATOM 5148 O O . TYR B 1 85 ? 12.93 -18.922 -25.766 1 96.69 85 TYR B O 1
ATOM 5156 N N . TYR B 1 86 ? 12.984 -16.719 -25.547 1 96.44 86 TYR B N 1
ATOM 5157 C CA . TYR B 1 86 ? 13.242 -16.5 -26.969 1 96.44 86 TYR B CA 1
ATOM 5158 C C . TYR B 1 86 ? 14.531 -17.188 -27.406 1 96.44 86 TYR B C 1
ATOM 5160 O O . TYR B 1 86 ? 14.539 -17.938 -28.375 1 96.44 86 TYR B O 1
ATOM 5168 N N . TYR B 1 87 ? 15.602 -16.938 -26.703 1 97.88 87 TYR B N 1
ATOM 5169 C CA . TYR B 1 87 ? 16.891 -17.5 -27.094 1 97.88 87 TYR B CA 1
ATOM 5170 C C . TYR B 1 87 ? 16.922 -19 -26.844 1 97.88 87 TYR B C 1
ATOM 5172 O O . TYR B 1 87 ? 17.609 -19.734 -27.547 1 97.88 87 TYR B O 1
ATOM 5180 N N . LEU B 1 88 ? 16.188 -19.422 -25.844 1 97.81 88 LEU B N 1
ATOM 5181 C CA . LEU B 1 88 ? 16.016 -20.859 -25.656 1 97.81 88 LEU B CA 1
ATOM 5182 C C . LEU B 1 88 ? 15.359 -21.5 -26.859 1 97.81 88 LEU B C 1
ATOM 5184 O O . LEU B 1 88 ? 15.781 -22.578 -27.312 1 97.81 88 LEU B O 1
ATOM 5188 N N . GLU B 1 89 ? 14.32 -20.906 -27.438 1 96.81 89 GLU B N 1
ATOM 5189 C CA . GLU B 1 89 ? 13.648 -21.422 -28.625 1 96.81 89 GLU B CA 1
ATOM 5190 C C . GLU B 1 89 ? 14.586 -21.438 -29.828 1 96.81 89 GLU B C 1
ATOM 5192 O O . GLU B 1 89 ? 14.57 -22.391 -30.609 1 96.81 89 GLU B O 1
ATOM 5197 N N . GLN B 1 90 ? 15.383 -20.406 -29.922 1 97.25 90 GLN B N 1
ATOM 5198 C CA . GLN B 1 90 ? 16.375 -20.375 -30.984 1 97.25 90 GLN B CA 1
ATOM 5199 C C . GLN B 1 90 ? 17.359 -21.531 -30.844 1 97.25 90 GLN B C 1
ATOM 5201 O O . GLN B 1 90 ? 17.75 -22.156 -31.844 1 97.25 90 GLN B O 1
ATOM 5206 N N . SER B 1 91 ? 17.75 -21.781 -29.625 1 97.81 91 SER B N 1
ATOM 5207 C CA . SER B 1 91 ? 18.688 -22.875 -29.391 1 97.81 91 SER B CA 1
ATOM 5208 C C . SER B 1 91 ? 18.062 -24.219 -29.75 1 97.81 91 SER B C 1
ATOM 5210 O O . SER B 1 91 ? 18.734 -25.094 -30.297 1 97.81 91 SER B O 1
ATOM 5212 N N . LYS B 1 92 ? 16.812 -24.438 -29.469 1 96.44 92 LYS B N 1
ATOM 5213 C CA . LYS B 1 92 ? 16.125 -25.688 -29.797 1 96.44 92 LYS B CA 1
ATOM 5214 C C . LYS B 1 92 ? 16.062 -25.891 -31.297 1 96.44 92 LYS B C 1
ATOM 5216 O O . LYS B 1 92 ? 16.203 -27.016 -31.781 1 96.44 92 LYS B O 1
ATOM 5221 N N . ILE B 1 93 ? 15.82 -24.828 -32.031 1 96.56 93 ILE B N 1
ATOM 5222 C CA . ILE B 1 93 ? 15.789 -24.906 -33.5 1 96.56 93 ILE B CA 1
ATOM 5223 C C . ILE B 1 93 ? 17.141 -25.406 -34.031 1 96.56 93 ILE B C 1
ATOM 5225 O O . ILE B 1 93 ? 17.188 -26.312 -34.875 1 96.56 93 ILE B O 1
ATOM 5229 N N . LYS B 1 94 ? 18.203 -24.766 -33.469 1 97.06 94 LYS B N 1
ATOM 5230 C CA . LYS B 1 94 ? 19.547 -25.203 -33.875 1 97.06 94 LYS B CA 1
ATOM 5231 C C . LYS B 1 94 ? 19.828 -26.625 -33.438 1 97.06 94 LYS B C 1
ATOM 5233 O O . LYS B 1 94 ? 20.5 -27.391 -34.125 1 97.06 94 LYS B O 1
ATOM 5238 N N . ALA B 1 95 ? 19.359 -27 -32.219 1 96.69 95 ALA B N 1
ATOM 5239 C CA . ALA B 1 95 ? 19.547 -28.359 -31.719 1 96.69 95 ALA B CA 1
ATOM 5240 C C . ALA B 1 95 ? 18.922 -29.375 -32.656 1 96.69 95 ALA B C 1
ATOM 5242 O O . ALA B 1 95 ? 19.5 -30.453 -32.875 1 96.69 95 ALA B O 1
ATOM 5243 N N . LYS B 1 96 ? 17.797 -29.109 -33.219 1 95.81 96 LYS B N 1
ATOM 5244 C CA . LYS B 1 96 ? 17.125 -30 -34.125 1 95.81 96 LYS B CA 1
ATOM 5245 C C . LYS B 1 96 ? 17.906 -30.141 -35.438 1 95.81 96 LYS B C 1
ATOM 5247 O O . LYS B 1 96 ? 17.953 -31.234 -36.031 1 95.81 96 LYS B O 1
ATOM 5252 N N . ILE B 1 97 ? 18.531 -29.078 -35.844 1 95.31 97 ILE B N 1
ATOM 5253 C CA . ILE B 1 97 ? 19.344 -29.078 -37.062 1 95.31 97 ILE B CA 1
ATOM 5254 C C . ILE B 1 97 ? 20.594 -29.938 -36.844 1 95.31 97 ILE B C 1
ATOM 5256 O O . ILE B 1 97 ? 21 -30.672 -37.75 1 95.31 97 ILE B O 1
ATOM 5260 N N . LEU B 1 98 ? 21.156 -29.859 -35.656 1 95.31 98 LEU B N 1
ATOM 5261 C CA . LEU B 1 98 ? 22.391 -30.578 -35.344 1 95.31 98 LEU B CA 1
ATOM 5262 C C . LEU B 1 98 ? 22.125 -32.062 -35.156 1 95.31 98 LEU B C 1
ATOM 5264 O O . LEU B 1 98 ? 23.047 -32.875 -35.188 1 95.31 98 LEU B O 1
ATOM 5268 N N . LYS B 1 99 ? 20.859 -32.594 -34.969 1 91.19 99 LYS B N 1
ATOM 5269 C CA . LYS B 1 99 ? 20.375 -33.969 -34.875 1 91.19 99 LYS B CA 1
ATOM 5270 C C . LYS B 1 99 ? 21.078 -34.719 -33.75 1 91.19 99 LYS B C 1
ATOM 5272 O O . LYS B 1 99 ? 21.266 -35.938 -33.844 1 91.19 99 LYS B O 1
ATOM 5277 N N . ASP B 1 100 ? 21.734 -34.031 -32.875 1 87.88 100 ASP B N 1
ATOM 5278 C CA . ASP B 1 100 ? 22.281 -34.656 -31.656 1 87.88 100 ASP B CA 1
ATOM 5279 C C . ASP B 1 100 ? 21.328 -34.438 -30.469 1 87.88 100 ASP B C 1
ATOM 5281 O O . ASP B 1 100 ? 21.078 -33.312 -30.047 1 87.88 100 ASP B O 1
ATOM 5285 N N . PRO B 1 101 ? 20.875 -35.531 -29.906 1 89.25 101 PRO B N 1
ATOM 5286 C CA . PRO B 1 101 ? 19.844 -35.469 -28.859 1 89.25 101 PRO B CA 1
ATOM 5287 C C . PRO B 1 101 ? 20.344 -34.781 -27.594 1 89.25 101 PRO B C 1
ATOM 5289 O O . PRO B 1 101 ? 19.531 -34.25 -26.812 1 89.25 101 PRO B O 1
ATOM 5292 N N . LYS B 1 102 ? 21.656 -34.688 -27.438 1 90.06 102 LYS B N 1
ATOM 5293 C CA . LYS B 1 102 ? 22.203 -34.062 -26.25 1 90.06 102 LYS B CA 1
ATOM 5294 C C . LYS B 1 102 ? 21.891 -32.562 -26.203 1 90.06 102 LYS B C 1
ATOM 5296 O O . LYS B 1 102 ? 21.609 -32.031 -25.141 1 90.06 102 LYS B O 1
ATOM 5301 N N . TYR B 1 103 ? 21.875 -31.922 -27.422 1 93.75 103 TYR B N 1
ATOM 5302 C CA . TYR B 1 103 ? 21.609 -30.5 -27.5 1 93.75 103 TYR B CA 1
ATOM 5303 C C . TYR B 1 103 ? 20.156 -30.203 -27.156 1 93.75 103 TYR B C 1
ATOM 5305 O O . TYR B 1 103 ? 19.875 -29.266 -26.406 1 93.75 103 TYR B O 1
ATOM 5313 N N . LEU B 1 104 ? 19.312 -31.031 -27.656 1 93.94 104 LEU B N 1
ATOM 5314 C CA . LEU B 1 104 ? 17.891 -30.812 -27.406 1 93.94 104 LEU B CA 1
ATOM 5315 C C . LEU B 1 104 ? 17.547 -31.078 -25.953 1 93.94 104 LEU B C 1
ATOM 5317 O O . LEU B 1 104 ? 16.75 -30.344 -25.359 1 93.94 104 LEU B O 1
ATOM 5321 N N . ALA B 1 105 ? 18.078 -32.125 -25.391 1 94.25 105 ALA B N 1
ATOM 5322 C CA . ALA B 1 105 ? 17.828 -32.469 -24 1 94.25 105 ALA B CA 1
ATOM 5323 C C . ALA B 1 105 ? 18.312 -31.344 -23.062 1 94.25 105 ALA B C 1
ATOM 5325 O O . ALA B 1 105 ? 17.609 -30.969 -22.125 1 94.25 105 ALA B O 1
ATOM 5326 N N . LYS B 1 106 ? 19.5 -30.828 -23.359 1 95.56 106 LYS B N 1
ATOM 5327 C CA . LYS B 1 106 ? 20.031 -29.734 -22.562 1 95.56 106 LYS B CA 1
ATOM 5328 C C . LYS B 1 106 ? 19.125 -28.516 -22.641 1 95.56 106 LYS B C 1
ATOM 5330 O O . LYS B 1 106 ? 18.844 -27.875 -21.609 1 95.56 106 LYS B O 1
ATOM 5335 N N . SER B 1 107 ? 18.625 -28.219 -23.828 1 96.62 107 SER B 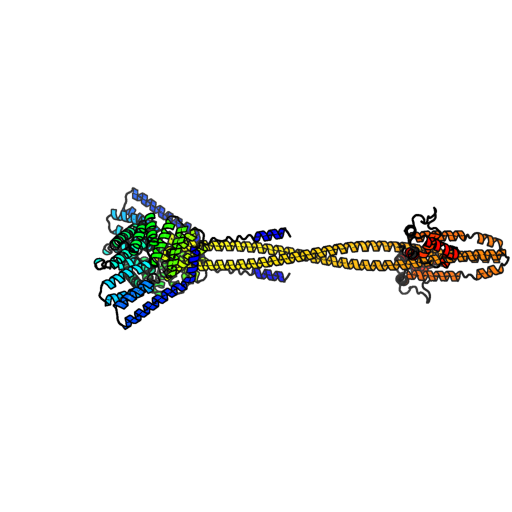N 1
ATOM 5336 C CA . SER B 1 107 ? 17.719 -27.094 -24.016 1 96.62 107 SER B CA 1
ATOM 5337 C C . SER B 1 107 ? 16.406 -27.312 -23.266 1 96.62 107 SER B C 1
ATOM 5339 O O . SER B 1 107 ? 15.867 -26.375 -22.688 1 96.62 107 SER B O 1
ATOM 5341 N N . ARG B 1 108 ? 15.938 -28.469 -23.25 1 96.56 108 ARG B N 1
ATOM 5342 C CA . ARG B 1 108 ? 14.68 -28.781 -22.562 1 96.56 108 ARG B CA 1
ATOM 5343 C C . ARG B 1 108 ? 14.836 -28.672 -21.062 1 96.56 108 ARG B C 1
ATOM 5345 O O . ARG B 1 108 ? 13.914 -28.25 -20.359 1 96.56 108 ARG B O 1
ATOM 5352 N N . ILE B 1 109 ? 15.977 -29.078 -20.562 1 97.62 109 ILE B N 1
ATOM 5353 C CA . ILE B 1 109 ? 16.25 -28.938 -19.141 1 97.62 109 ILE B CA 1
ATOM 5354 C C . ILE B 1 109 ? 16.234 -27.453 -18.75 1 97.62 109 ILE B C 1
ATOM 5356 O O . ILE B 1 109 ? 15.594 -27.078 -17.766 1 97.62 109 ILE B O 1
ATOM 5360 N N . LYS B 1 110 ? 16.828 -26.609 -19.578 1 97.94 110 LYS B N 1
ATOM 5361 C CA . LYS B 1 110 ? 16.859 -25.172 -19.344 1 97.94 110 LYS B CA 1
ATOM 5362 C C . LYS B 1 110 ? 15.461 -24.578 -19.484 1 97.94 110 LYS B C 1
ATOM 5364 O O . LYS B 1 110 ? 15.117 -23.609 -18.781 1 97.94 110 LYS B O 1
ATOM 5369 N N . GLU B 1 111 ? 14.703 -25.188 -20.391 1 97.25 111 GLU B N 1
ATOM 5370 C CA . GLU B 1 111 ? 13.32 -24.75 -20.547 1 97.25 111 GLU B CA 1
ATOM 5371 C C . GLU B 1 111 ? 12.516 -25.016 -19.266 1 97.25 111 GLU B C 1
ATOM 5373 O O . GLU B 1 111 ? 11.734 -24.156 -18.844 1 97.25 111 GLU B O 1
ATOM 5378 N N . GLY B 1 112 ? 12.75 -26.188 -18.703 1 97.31 112 GLY B N 1
ATOM 5379 C CA . GLY B 1 112 ? 12.117 -26.469 -17.422 1 97.31 112 GLY B CA 1
ATOM 5380 C C . GLY B 1 112 ? 12.453 -25.438 -16.359 1 97.31 112 GLY B C 1
ATOM 5381 O O . GLY B 1 112 ? 11.57 -25 -15.609 1 97.31 112 GLY B O 1
ATOM 5382 N N . PHE B 1 113 ? 13.672 -24.969 -16.359 1 96.62 113 PHE B N 1
ATOM 5383 C CA . PHE B 1 113 ? 14.148 -24.016 -15.375 1 96.62 113 PHE B CA 1
ATOM 5384 C C . PHE B 1 113 ? 13.461 -22.656 -15.57 1 96.62 113 PHE B C 1
ATOM 5386 O O . PHE B 1 113 ? 12.984 -22.062 -14.602 1 96.62 113 PHE B O 1
ATOM 5393 N N . VAL B 1 114 ? 13.422 -22.156 -16.797 1 96.88 114 VAL B N 1
ATOM 5394 C CA . VAL B 1 114 ? 12.898 -20.828 -17.047 1 96.88 114 VAL B CA 1
ATOM 5395 C C . VAL B 1 114 ? 11.391 -20.812 -16.812 1 96.88 114 VAL B C 1
ATOM 5397 O O . VAL B 1 114 ? 10.836 -19.828 -16.312 1 96.88 114 VAL B O 1
ATOM 5400 N N . LEU B 1 115 ? 10.703 -21.906 -17.141 1 96.5 115 LEU B N 1
ATOM 5401 C CA . LEU B 1 115 ? 9.273 -22 -16.906 1 96.5 115 LEU B CA 1
ATOM 5402 C C . LEU B 1 115 ? 8.977 -22 -15.406 1 96.5 115 LEU B C 1
ATOM 5404 O O . LEU B 1 115 ? 8.086 -21.281 -14.945 1 96.5 115 LEU B O 1
ATOM 5408 N N . LEU B 1 116 ? 9.758 -22.766 -14.68 1 95.5 116 LEU B N 1
ATOM 5409 C CA . LEU B 1 116 ? 9.594 -22.812 -13.234 1 95.5 116 LEU B CA 1
ATOM 5410 C C . LEU B 1 116 ? 9.867 -21.453 -12.609 1 95.5 116 LEU B C 1
ATOM 5412 O O . LEU B 1 116 ? 9.164 -21.016 -11.695 1 95.5 116 LEU B O 1
ATOM 5416 N N . SER B 1 117 ? 10.875 -20.719 -13.086 1 94.69 117 SER B N 1
ATOM 5417 C CA . SER B 1 117 ? 11.281 -19.422 -12.555 1 94.69 117 SER B CA 1
ATOM 5418 C C . SER B 1 117 ? 10.203 -18.375 -12.805 1 94.69 117 SER B C 1
ATOM 5420 O O . SER B 1 117 ? 10.141 -17.359 -12.094 1 94.69 117 SER B O 1
ATOM 5422 N N . SER B 1 118 ? 9.359 -18.656 -13.797 1 93.94 118 SER B N 1
ATOM 5423 C CA . SER B 1 118 ? 8.297 -17.719 -14.125 1 93.94 118 SER B CA 1
ATOM 5424 C C . SER B 1 118 ? 6.973 -18.141 -13.508 1 93.94 118 SER B C 1
ATOM 5426 O O . SER B 1 118 ? 5.941 -17.5 -13.727 1 93.94 118 SER B O 1
ATOM 5428 N N . GLY B 1 119 ? 6.977 -19.266 -12.82 1 92.62 119 GLY B N 1
ATOM 5429 C CA . GLY B 1 119 ? 5.781 -19.703 -12.109 1 92.62 119 GLY B CA 1
ATOM 5430 C C . GLY B 1 119 ? 4.887 -20.594 -12.953 1 92.62 119 GLY B C 1
ATOM 5431 O O . GLY B 1 119 ? 3.723 -20.812 -12.609 1 92.62 119 GLY B O 1
ATOM 5432 N N . LEU B 1 120 ? 5.336 -21.031 -14.133 1 94.44 120 LEU B N 1
ATOM 5433 C CA . LEU B 1 120 ? 4.594 -21.953 -14.984 1 94.44 120 LEU B CA 1
ATOM 5434 C C . LEU B 1 120 ? 4.941 -23.391 -14.648 1 94.44 120 LEU B C 1
ATOM 5436 O O . LEU B 1 120 ? 5.641 -24.062 -15.422 1 94.44 120 LEU B O 1
ATOM 5440 N N . PHE B 1 121 ? 4.391 -23.891 -13.562 1 94.25 121 PHE B N 1
ATOM 5441 C CA . PHE B 1 121 ? 4.809 -25.141 -12.961 1 94.25 121 PHE B CA 1
ATOM 5442 C C . PHE B 1 121 ? 4.328 -26.328 -13.797 1 94.25 121 PHE B C 1
ATOM 5444 O O . PHE B 1 121 ? 5.082 -27.281 -14.023 1 94.25 121 PHE B O 1
ATOM 5451 N N . LYS B 1 122 ? 3.031 -26.266 -14.211 1 93.12 122 LYS B N 1
ATOM 5452 C CA . LYS B 1 122 ? 2.512 -27.359 -15.031 1 93.12 122 LYS B CA 1
ATOM 5453 C C . LYS B 1 122 ? 3.342 -27.531 -16.297 1 93.12 122 LYS B C 1
ATOM 5455 O O . LYS B 1 122 ? 3.744 -28.656 -16.625 1 93.12 122 LYS B O 1
ATOM 5460 N N . GLU B 1 123 ? 3.66 -26.438 -16.953 1 95.25 123 GLU B N 1
ATOM 5461 C CA . GLU B 1 123 ? 4.434 -26.453 -18.188 1 95.25 123 GLU B CA 1
ATOM 5462 C C . GLU B 1 123 ? 5.863 -26.938 -17.938 1 95.25 123 GLU B C 1
ATOM 5464 O O . GLU B 1 123 ? 6.43 -27.672 -18.75 1 95.25 123 GLU B O 1
ATOM 5469 N N . ALA B 1 124 ? 6.457 -26.484 -16.828 1 96.81 124 ALA B N 1
ATOM 5470 C CA . ALA B 1 124 ? 7.812 -26.891 -16.469 1 96.81 124 ALA B CA 1
ATOM 5471 C C . ALA B 1 124 ? 7.902 -28.391 -16.25 1 96.81 124 ALA B C 1
ATOM 5473 O O . ALA B 1 124 ? 8.773 -29.062 -16.812 1 96.81 124 ALA B O 1
ATOM 5474 N N . ILE B 1 125 ? 6.957 -28.953 -15.469 1 95.88 125 ILE B N 1
ATOM 5475 C CA . ILE B 1 125 ? 6.965 -30.375 -15.141 1 95.88 125 ILE B CA 1
ATOM 5476 C C . ILE B 1 125 ? 6.672 -31.203 -16.391 1 95.88 125 ILE B C 1
ATOM 5478 O O . ILE B 1 125 ? 7.32 -32.219 -16.641 1 95.88 125 ILE B O 1
ATOM 5482 N N . ASP B 1 126 ? 5.711 -30.734 -17.266 1 94.56 126 ASP B N 1
ATOM 5483 C CA . ASP B 1 126 ? 5.422 -31.406 -18.531 1 94.56 126 ASP B CA 1
ATOM 5484 C C . ASP B 1 126 ? 6.66 -31.453 -19.422 1 94.56 126 ASP B C 1
ATOM 5486 O O . ASP B 1 126 ? 6.949 -32.5 -20.016 1 94.56 126 ASP B O 1
ATOM 5490 N N . THR B 1 127 ? 7.398 -30.375 -19.484 1 95.62 127 THR B N 1
ATOM 5491 C CA . THR B 1 127 ? 8.594 -30.266 -20.297 1 95.62 127 THR B CA 1
ATOM 5492 C C . THR B 1 127 ? 9.688 -31.203 -19.781 1 95.62 127 THR B C 1
ATOM 5494 O O . THR B 1 127 ? 10.336 -31.906 -20.578 1 95.62 127 THR B O 1
ATOM 5497 N N . LEU B 1 128 ? 9.875 -31.281 -18.531 1 97.31 128 LEU B N 1
ATOM 5498 C CA . LEU B 1 128 ? 10.914 -32.125 -17.922 1 97.31 128 LEU B CA 1
ATOM 5499 C C . LEU B 1 128 ? 10.562 -33.594 -18.047 1 97.31 128 LEU B C 1
ATOM 5501 O O . LEU B 1 128 ? 11.453 -34.438 -18.219 1 97.31 128 LEU B O 1
ATOM 5505 N N . ASN B 1 129 ? 9.266 -33.906 -18.016 1 95.19 129 ASN B N 1
ATOM 5506 C CA . ASN B 1 129 ? 8.828 -35.312 -18.031 1 95.19 129 ASN B CA 1
ATOM 5507 C C . ASN B 1 129 ? 9.047 -35.938 -19.406 1 95.19 129 ASN B C 1
ATOM 5509 O O . ASN B 1 129 ? 9.086 -37.156 -19.531 1 95.19 129 ASN B O 1
ATOM 5513 N N . VAL B 1 130 ? 9.211 -35.156 -20.422 1 93.44 130 VAL B N 1
ATOM 5514 C CA . VAL B 1 130 ? 9.398 -35.656 -21.781 1 93.44 130 VAL B CA 1
ATOM 5515 C C . VAL B 1 130 ? 10.852 -36.094 -21.969 1 93.44 130 VAL B C 1
ATOM 5517 O O . VAL B 1 130 ? 11.156 -36.875 -22.891 1 93.44 130 VAL B O 1
ATOM 5520 N N . ILE B 1 131 ? 11.742 -35.688 -21.109 1 95.12 131 ILE B N 1
ATOM 5521 C CA . ILE B 1 131 ? 13.172 -35.969 -21.25 1 95.12 131 ILE B CA 1
ATOM 5522 C C . ILE B 1 131 ? 13.477 -37.375 -20.812 1 95.12 131 ILE B C 1
ATOM 5524 O O . ILE B 1 131 ? 13.031 -37.844 -19.766 1 95.12 131 ILE B O 1
ATOM 5528 N N . ASP B 1 132 ? 14.18 -38.125 -21.641 1 94.25 132 ASP B N 1
ATOM 5529 C CA . ASP B 1 132 ? 14.68 -39.438 -21.281 1 94.25 132 ASP B CA 1
ATOM 5530 C C . ASP B 1 132 ? 16 -39.344 -20.531 1 94.25 132 ASP B C 1
ATOM 5532 O O . ASP B 1 132 ? 17.062 -39.188 -21.141 1 94.25 132 ASP B O 1
ATOM 5536 N N . ASP B 1 133 ? 16.031 -39.531 -19.203 1 93.62 133 ASP B N 1
ATOM 5537 C CA . ASP B 1 133 ? 17.188 -39.312 -18.359 1 93.62 133 ASP B CA 1
ATOM 5538 C C . ASP B 1 133 ? 18.281 -40.344 -18.641 1 93.62 133 ASP B C 1
ATOM 5540 O O . ASP B 1 133 ? 19.453 -40.094 -18.328 1 93.62 133 ASP B O 1
ATOM 5544 N N . LYS B 1 134 ? 17.984 -41.406 -19.297 1 92.44 134 LYS B N 1
ATOM 5545 C CA . LYS B 1 134 ? 18.953 -42.469 -19.594 1 92.44 134 LYS B CA 1
ATOM 5546 C C . LYS B 1 134 ? 19.906 -42 -20.688 1 92.44 134 LYS B C 1
ATOM 5548 O O . LYS B 1 134 ? 21.016 -42.531 -20.812 1 92.44 134 LYS B O 1
ATOM 5553 N N . LYS B 1 135 ? 19.484 -41.094 -21.406 1 91.44 135 LYS B N 1
ATOM 5554 C CA . LYS B 1 135 ? 20.266 -40.656 -22.547 1 91.44 135 LYS B CA 1
ATOM 5555 C C . LYS B 1 135 ? 21.094 -39.406 -22.203 1 91.44 135 LYS B C 1
ATOM 5557 O O . LYS B 1 135 ? 21.859 -38.906 -23.031 1 91.44 135 LYS B O 1
ATOM 5562 N N . LEU B 1 136 ? 21.062 -39 -20.969 1 95 136 LEU B N 1
ATOM 5563 C CA . LEU B 1 136 ? 21.766 -37.781 -20.562 1 95 136 LEU B CA 1
ATOM 5564 C C . LEU B 1 136 ? 23.141 -38.125 -20.016 1 95 136 LEU B C 1
ATOM 5566 O O . LEU B 1 136 ? 23.344 -39.188 -19.422 1 95 136 LEU B O 1
ATOM 5570 N N . ASP B 1 137 ? 24.109 -37.219 -20.328 1 92.69 137 ASP B N 1
ATOM 5571 C CA . ASP B 1 137 ? 25.406 -37.344 -19.656 1 92.69 137 ASP B CA 1
ATOM 5572 C C . ASP B 1 137 ? 25.297 -36.969 -18.188 1 92.69 137 ASP B C 1
ATOM 5574 O O . ASP B 1 137 ? 24.266 -36.469 -17.734 1 92.69 137 ASP B O 1
ATOM 5578 N N . GLN B 1 138 ? 26.266 -37.188 -17.438 1 93.5 138 GLN B N 1
ATOM 5579 C CA . GLN B 1 138 ? 26.25 -37.062 -15.992 1 93.5 138 GLN B CA 1
ATOM 5580 C C . GLN B 1 138 ? 25.922 -35.625 -15.57 1 93.5 138 GLN B C 1
ATOM 5582 O O . GLN B 1 138 ? 25.125 -35.406 -14.656 1 93.5 138 GLN B O 1
ATOM 5587 N N . LYS B 1 139 ? 26.531 -34.688 -16.188 1 92.5 139 LYS B N 1
ATOM 5588 C CA . LYS B 1 139 ? 26.328 -33.312 -15.836 1 92.5 139 LYS B CA 1
ATOM 5589 C C . LYS B 1 139 ? 24.875 -32.875 -16.094 1 92.5 139 LYS B C 1
ATOM 5591 O O . LYS B 1 139 ? 24.25 -32.25 -15.227 1 92.5 139 LYS B O 1
ATOM 5596 N N . ASN B 1 140 ? 24.391 -33.25 -17.266 1 95.12 140 ASN B N 1
ATOM 5597 C CA . ASN B 1 140 ? 23.016 -32.906 -17.609 1 95.12 140 ASN B CA 1
ATOM 5598 C C . ASN B 1 140 ? 22.016 -33.688 -16.781 1 95.12 140 ASN B C 1
ATOM 5600 O O . ASN B 1 140 ? 20.938 -33.156 -16.453 1 95.12 140 ASN B O 1
ATOM 5604 N N . LYS B 1 141 ? 22.391 -34.844 -16.422 1 96.88 141 LYS B N 1
ATOM 5605 C CA . LYS B 1 141 ? 21.516 -35.656 -15.562 1 96.88 141 LYS B CA 1
ATOM 5606 C C . LYS B 1 141 ? 21.391 -35.031 -14.172 1 96.88 141 LYS B C 1
ATOM 5608 O O . LYS B 1 141 ? 20.297 -35 -13.602 1 96.88 141 LYS B O 1
ATOM 5613 N N . PHE B 1 142 ? 22.484 -34.562 -13.641 1 97 142 PHE B N 1
ATOM 5614 C CA . PHE B 1 142 ? 22.453 -33.844 -12.367 1 97 142 PHE B CA 1
ATOM 5615 C C . PHE B 1 142 ? 21.531 -32.656 -12.461 1 97 142 PHE B C 1
ATOM 5617 O O . PHE B 1 142 ? 20.672 -32.438 -11.602 1 97 142 PHE B O 1
ATOM 5624 N N . GLU B 1 143 ? 21.719 -31.844 -13.492 1 96.62 143 GLU B N 1
ATOM 5625 C CA . GLU B 1 143 ? 20.922 -30.641 -13.664 1 96.62 143 GLU B CA 1
ATOM 5626 C C . GLU B 1 143 ? 19.438 -30.969 -13.82 1 96.62 143 GLU B C 1
ATOM 5628 O O . GLU B 1 143 ? 18.578 -30.281 -13.266 1 96.62 143 GLU B O 1
ATOM 5633 N N . TYR B 1 144 ? 19.203 -32.031 -14.602 1 97.69 144 TYR B N 1
ATOM 5634 C CA . TYR B 1 144 ? 17.828 -32.5 -14.836 1 97.69 144 TYR B CA 1
ATOM 5635 C C . TYR B 1 144 ? 17.141 -32.812 -13.516 1 97.69 144 TYR B C 1
ATOM 5637 O O . TYR B 1 144 ? 16.062 -32.281 -13.234 1 97.69 144 TYR B O 1
ATOM 5645 N N . TYR B 1 145 ? 17.75 -33.625 -12.68 1 98.31 145 TYR B N 1
ATOM 5646 C CA . TYR B 1 145 ? 17.156 -34.031 -11.406 1 98.31 145 TYR B CA 1
ATOM 5647 C C . TYR B 1 145 ? 17.062 -32.844 -10.453 1 98.31 145 TYR B C 1
ATOM 5649 O O . TYR B 1 145 ? 16.109 -32.719 -9.688 1 98.31 145 TYR B O 1
ATOM 5657 N N . ASN B 1 146 ? 18.031 -32 -10.492 1 97.38 146 ASN B N 1
ATOM 5658 C CA . ASN B 1 146 ? 18.016 -30.812 -9.641 1 97.38 146 ASN B CA 1
ATOM 5659 C C . ASN B 1 146 ? 16.844 -29.891 -9.977 1 97.38 146 ASN B C 1
ATOM 5661 O O . ASN B 1 146 ? 16.172 -29.375 -9.078 1 97.38 146 ASN B O 1
ATOM 5665 N N . ILE B 1 147 ? 16.641 -29.641 -11.25 1 97.5 147 ILE B N 1
ATOM 5666 C CA . ILE B 1 147 ? 15.578 -28.75 -11.688 1 97.5 147 ILE B CA 1
ATOM 5667 C C . ILE B 1 147 ? 14.219 -29.406 -11.406 1 97.5 147 ILE B C 1
ATOM 5669 O O . ILE B 1 147 ? 13.266 -28.719 -11.023 1 97.5 147 ILE B O 1
ATOM 5673 N N . LYS B 1 148 ? 14.148 -30.688 -11.602 1 97.69 148 LYS B N 1
ATOM 5674 C CA . LYS B 1 148 ? 12.914 -31.391 -11.281 1 97.69 148 LYS B CA 1
ATOM 5675 C C . LYS B 1 148 ? 12.594 -31.297 -9.789 1 97.69 148 LYS B C 1
ATOM 5677 O O . LYS B 1 148 ? 11.438 -31.094 -9.414 1 97.69 148 LYS B O 1
ATOM 5682 N N . ALA B 1 149 ? 13.609 -31.453 -8.977 1 97.88 149 ALA B N 1
ATOM 5683 C CA . ALA B 1 149 ? 13.43 -31.297 -7.531 1 97.88 149 ALA B CA 1
ATOM 5684 C C . ALA B 1 149 ? 12.922 -29.891 -7.199 1 97.88 149 ALA B C 1
ATOM 5686 O O . ALA B 1 149 ? 11.961 -29.734 -6.438 1 97.88 149 ALA B O 1
ATOM 5687 N N . ARG B 1 150 ? 13.539 -28.906 -7.75 1 96.25 150 ARG B N 1
ATOM 5688 C CA . ARG B 1 150 ? 13.156 -27.516 -7.504 1 96.25 150 ARG B CA 1
ATOM 5689 C C . ARG B 1 150 ? 11.719 -27.266 -7.953 1 96.25 150 ARG B C 1
ATOM 5691 O O . ARG B 1 150 ? 10.984 -26.516 -7.309 1 96.25 150 ARG B O 1
ATOM 5698 N N . ALA B 1 151 ? 11.367 -27.828 -9.102 1 97.19 151 ALA B N 1
ATOM 5699 C CA . ALA B 1 151 ? 10.016 -27.656 -9.617 1 97.19 151 ALA B CA 1
ATOM 5700 C C . ALA B 1 151 ? 8.977 -28.125 -8.594 1 97.19 151 ALA B C 1
ATOM 5702 O O . ALA B 1 151 ? 7.988 -27.422 -8.352 1 97.19 151 ALA B O 1
ATOM 5703 N N . TYR B 1 152 ? 9.25 -29.219 -7.977 1 96.88 152 TYR B N 1
ATOM 5704 C CA . TYR B 1 152 ? 8.305 -29.766 -7.004 1 96.88 152 TYR B CA 1
ATOM 5705 C C . TYR B 1 152 ? 8.344 -28.953 -5.711 1 96.88 152 TYR B C 1
ATOM 5707 O O . TYR B 1 152 ? 7.305 -28.734 -5.078 1 96.88 152 TYR B O 1
ATOM 5715 N N . TYR B 1 153 ? 9.523 -28.516 -5.285 1 95.44 153 TYR B N 1
ATOM 5716 C CA . TYR B 1 153 ? 9.625 -27.672 -4.102 1 95.44 153 TYR B CA 1
ATOM 5717 C C . TYR B 1 153 ? 8.867 -26.359 -4.297 1 95.44 153 TYR B C 1
ATOM 5719 O O . TYR B 1 153 ? 8.086 -25.953 -3.428 1 95.44 153 TYR B O 1
ATOM 5727 N N . ASP B 1 154 ? 9.109 -25.703 -5.438 1 94.31 154 ASP B N 1
ATOM 5728 C CA . ASP B 1 154 ? 8.461 -24.422 -5.719 1 94.31 154 ASP B CA 1
ATOM 5729 C C . ASP B 1 154 ? 6.949 -24.594 -5.871 1 94.31 154 ASP B C 1
ATOM 5731 O O . ASP B 1 154 ? 6.176 -23.719 -5.488 1 94.31 154 ASP B O 1
ATOM 5735 N N . LEU B 1 155 ? 6.59 -25.703 -6.484 1 94.69 155 LEU B N 1
ATOM 5736 C CA . LEU B 1 155 ? 5.168 -26 -6.602 1 94.69 155 LEU B CA 1
ATOM 5737 C C . LEU B 1 155 ? 4.527 -26.156 -5.227 1 94.69 155 LEU B C 1
ATOM 5739 O O . LEU B 1 155 ? 3.404 -25.703 -5.004 1 94.69 155 LEU B O 1
ATOM 5743 N N . ALA B 1 156 ? 5.215 -26.797 -4.32 1 94 156 ALA B N 1
ATOM 5744 C CA . ALA B 1 156 ? 4.738 -26.922 -2.947 1 94 156 ALA B CA 1
ATOM 5745 C C . ALA B 1 156 ? 4.582 -25.547 -2.289 1 94 156 ALA B C 1
ATOM 5747 O O . ALA B 1 156 ? 3.584 -25.297 -1.613 1 94 156 ALA B O 1
ATOM 5748 N N . ASP B 1 157 ? 5.535 -24.719 -2.488 1 89.94 157 ASP B N 1
ATOM 5749 C CA . ASP B 1 157 ? 5.508 -23.375 -1.916 1 89.94 157 ASP B CA 1
ATOM 5750 C C . ASP B 1 157 ? 4.363 -22.547 -2.496 1 89.94 157 ASP B C 1
ATOM 5752 O O . ASP B 1 157 ? 3.783 -21.703 -1.806 1 89.94 157 ASP B O 1
ATOM 5756 N N . TYR B 1 158 ? 4.047 -22.797 -3.744 1 90.19 158 TYR B N 1
ATOM 5757 C CA . TYR B 1 158 ? 2.955 -22.094 -4.41 1 90.19 158 TYR B CA 1
ATOM 5758 C C . TYR B 1 158 ? 1.605 -22.578 -3.885 1 90.19 158 TYR B C 1
ATOM 5760 O O . TYR B 1 158 ? 0.727 -21.75 -3.594 1 90.19 158 TYR B O 1
ATOM 5768 N N . ASN B 1 159 ? 1.514 -23.875 -3.801 1 89.25 159 ASN B N 1
ATOM 5769 C CA . ASN B 1 159 ? 0.244 -24.484 -3.416 1 89.25 159 ASN B CA 1
ATOM 5770 C C . ASN B 1 159 ? -0.109 -24.172 -1.965 1 89.25 159 ASN B C 1
ATOM 5772 O O . ASN B 1 159 ? -1.247 -23.797 -1.663 1 89.25 159 ASN B O 1
ATOM 5776 N N . ARG B 1 160 ? 0.768 -24.312 -1.071 1 88.69 160 ARG B N 1
ATOM 5777 C CA . ARG B 1 160 ? 0.604 -24.141 0.367 1 88.69 160 ARG B CA 1
ATOM 5778 C C . ARG B 1 160 ? -0.628 -24.875 0.875 1 88.69 160 ARG B C 1
ATOM 5780 O O . ARG B 1 160 ? -1.45 -24.297 1.595 1 88.69 160 ARG B O 1
ATOM 5787 N N . ASP B 1 161 ? -0.844 -26.016 0.379 1 88.5 161 ASP B N 1
ATOM 5788 C CA . ASP B 1 161 ? -1.903 -26.938 0.772 1 88.5 161 ASP B CA 1
ATOM 5789 C C . ASP B 1 161 ? -1.324 -28.266 1.249 1 88.5 161 ASP B C 1
ATOM 5791 O O . ASP B 1 161 ? -0.706 -29 0.47 1 88.5 161 ASP B O 1
ATOM 5795 N N . GLN B 1 162 ? -1.542 -28.562 2.51 1 86.44 162 GLN B N 1
ATOM 5796 C CA . GLN B 1 162 ? -0.92 -29.719 3.145 1 86.44 162 GLN B CA 1
ATOM 5797 C C . GLN B 1 162 ? -1.286 -31.016 2.418 1 86.44 162 GLN B C 1
ATOM 5799 O O . GLN B 1 162 ? -0.507 -31.969 2.408 1 86.44 162 GLN B O 1
ATOM 5804 N N . ARG B 1 163 ? -2.375 -31.125 1.859 1 86.5 163 ARG B N 1
ATOM 5805 C CA . ARG B 1 163 ? -2.855 -32.312 1.172 1 86.5 163 ARG B CA 1
ATOM 5806 C C . ARG B 1 163 ? -1.959 -32.656 -0.012 1 86.5 163 ARG B C 1
ATOM 5808 O O . ARG B 1 163 ? -1.821 -33.844 -0.369 1 86.5 163 ARG B O 1
ATOM 5815 N N . PHE B 1 164 ? -1.306 -31.578 -0.674 1 91.5 164 PHE B N 1
ATOM 5816 C CA . PHE B 1 164 ? -0.457 -31.781 -1.84 1 91.5 164 PHE B CA 1
ATOM 5817 C C . PHE B 1 164 ? 1.01 -31.562 -1.491 1 91.5 164 PHE B C 1
ATOM 5819 O O . PHE B 1 164 ? 1.895 -32.188 -2.078 1 91.5 164 PHE B O 1
ATOM 5826 N N . ASN B 1 165 ? 1.296 -30.766 -0.553 1 92.12 165 ASN B N 1
ATOM 5827 C CA . ASN B 1 165 ? 2.641 -30.297 -0.227 1 92.12 165 ASN B CA 1
ATOM 5828 C C . ASN B 1 165 ? 3.541 -31.453 0.206 1 92.12 165 ASN B C 1
ATOM 5830 O O . ASN B 1 165 ? 4.711 -31.516 -0.179 1 92.12 165 ASN B O 1
ATOM 5834 N N . ILE B 1 166 ? 3.01 -32.344 0.896 1 92.25 166 ILE B N 1
ATOM 5835 C CA . ILE B 1 166 ? 3.812 -33.438 1.411 1 92.25 166 ILE B CA 1
ATOM 5836 C C . ILE B 1 166 ? 4.328 -34.281 0.251 1 92.25 166 ILE B C 1
ATOM 5838 O O . ILE B 1 166 ? 5.516 -34.594 0.19 1 92.25 166 ILE B O 1
ATOM 5842 N N . HIS B 1 167 ? 3.457 -34.562 -0.638 1 94.5 167 HIS B N 1
ATOM 5843 C CA . HIS B 1 167 ? 3.836 -35.344 -1.794 1 94.5 167 HIS B CA 1
ATOM 5844 C C . HIS B 1 167 ? 4.852 -34.625 -2.664 1 94.5 167 HIS B C 1
ATOM 5846 O O . HIS B 1 167 ? 5.82 -35.219 -3.137 1 94.5 167 HIS B O 1
ATOM 5852 N N . TYR B 1 168 ? 4.652 -33.375 -2.895 1 96 168 TYR B N 1
ATOM 5853 C CA . TYR B 1 168 ? 5.555 -32.594 -3.734 1 96 168 TYR B CA 1
ATOM 5854 C C . TYR B 1 168 ? 6.934 -32.5 -3.1 1 96 168 TYR B C 1
ATOM 5856 O O . TYR B 1 168 ? 7.953 -32.625 -3.783 1 96 168 TYR B O 1
ATOM 5864 N N . VAL B 1 169 ? 6.996 -32.281 -1.767 1 94.88 169 VAL B N 1
ATOM 5865 C CA . VAL B 1 169 ? 8.273 -32.219 -1.068 1 94.88 169 VAL B CA 1
ATOM 5866 C C . VAL B 1 169 ? 8.984 -33.562 -1.126 1 94.88 169 VAL B C 1
ATOM 5868 O O . VAL B 1 169 ? 10.203 -33.625 -1.32 1 94.88 169 VAL B O 1
ATOM 5871 N N . GLN B 1 170 ? 8.211 -34.656 -1.044 1 95.88 170 GLN B N 1
ATOM 5872 C CA . GLN B 1 170 ? 8.781 -36 -1.151 1 95.88 170 GLN B CA 1
ATOM 5873 C C . GLN B 1 170 ? 9.375 -36.219 -2.537 1 95.88 170 GLN B C 1
ATOM 5875 O O . GLN B 1 170 ? 10.461 -36.812 -2.664 1 95.88 170 GLN B O 1
ATOM 5880 N N . GLN B 1 171 ? 8.641 -35.781 -3.531 1 96.62 171 GLN B N 1
ATOM 5881 C CA . GLN B 1 171 ? 9.164 -35.875 -4.891 1 96.62 171 GLN B CA 1
ATOM 5882 C C . GLN B 1 171 ? 10.43 -35.062 -5.066 1 96.62 171 GLN B C 1
ATOM 5884 O O . GLN B 1 171 ? 11.406 -35.5 -5.664 1 96.62 171 GLN B O 1
ATOM 5889 N N . GLY B 1 172 ? 10.398 -33.812 -4.508 1 97.5 172 GLY B N 1
ATOM 5890 C CA . GLY B 1 172 ? 11.594 -33 -4.543 1 97.5 172 GLY B CA 1
ATOM 5891 C C . GLY B 1 172 ? 12.789 -33.656 -3.881 1 97.5 172 GLY B C 1
ATOM 5892 O O . GLY B 1 172 ? 13.883 -33.656 -4.449 1 97.5 172 GLY B O 1
ATOM 5893 N N . ASN B 1 173 ? 12.531 -34.25 -2.768 1 96.06 173 ASN B N 1
ATOM 5894 C CA . ASN B 1 173 ? 13.594 -34.969 -2.045 1 96.06 173 ASN B CA 1
ATOM 5895 C C . ASN B 1 173 ? 14.125 -36.156 -2.84 1 96.06 173 ASN B C 1
ATOM 5897 O O . ASN B 1 173 ? 15.328 -36.375 -2.873 1 96.06 173 ASN B O 1
ATOM 5901 N N . HIS B 1 174 ? 13.227 -36.844 -3.416 1 97.38 174 HIS B N 1
ATOM 5902 C CA . HIS B 1 174 ? 13.594 -38 -4.211 1 97.38 174 HIS B CA 1
ATOM 5903 C C . HIS B 1 174 ? 14.523 -37.625 -5.355 1 97.38 174 HIS B C 1
ATOM 5905 O O . HIS B 1 174 ? 15.586 -38.219 -5.52 1 97.38 174 HIS B O 1
ATOM 5911 N N . PHE B 1 175 ? 14.172 -36.625 -6.059 1 97.94 175 PHE B N 1
ATOM 5912 C CA . PHE B 1 175 ? 14.961 -36.219 -7.219 1 97.94 175 PHE B CA 1
ATOM 5913 C C . PHE B 1 175 ? 16.266 -35.562 -6.781 1 97.94 175 PHE B C 1
ATOM 5915 O O . PHE B 1 175 ? 17.297 -35.719 -7.449 1 97.94 175 PHE B O 1
ATOM 5922 N N . LEU B 1 176 ? 16.203 -34.812 -5.676 1 97.62 176 LEU B N 1
ATOM 5923 C CA . LEU B 1 176 ? 17.422 -34.188 -5.199 1 97.62 176 LEU B CA 1
ATOM 5924 C C . LEU B 1 176 ? 18.438 -35.219 -4.73 1 97.62 176 LEU B C 1
ATOM 5926 O O . LEU B 1 176 ? 19.641 -35.062 -4.926 1 97.62 176 LEU B O 1
ATOM 5930 N N . LYS B 1 177 ? 18 -36.281 -4.129 1 97.31 177 LYS B N 1
ATOM 5931 C CA . LYS B 1 177 ? 18.875 -37.375 -3.734 1 97.31 177 LYS B CA 1
ATOM 5932 C C . LYS B 1 177 ? 19.516 -38.031 -4.953 1 97.31 177 LYS B C 1
ATOM 5934 O O . LYS B 1 177 ? 20.703 -38.344 -4.945 1 97.31 177 LYS B O 1
ATOM 5939 N N . LYS B 1 178 ? 18.688 -38.219 -5.961 1 97.56 178 LYS B N 1
ATOM 5940 C CA . LYS B 1 178 ? 19.219 -38.781 -7.207 1 97.56 178 LYS B CA 1
ATOM 5941 C C . LYS B 1 178 ? 20.297 -37.844 -7.793 1 97.56 178 LYS B C 1
ATOM 5943 O O . LYS B 1 178 ? 21.312 -38.344 -8.297 1 97.56 178 LYS B O 1
ATOM 5948 N N . ALA B 1 179 ? 20.062 -36.562 -7.691 1 98.12 179 ALA B N 1
ATOM 5949 C CA . ALA B 1 179 ? 21.031 -35.594 -8.195 1 98.12 179 ALA B CA 1
ATOM 5950 C C . ALA B 1 179 ? 22.328 -35.656 -7.41 1 98.12 179 ALA B C 1
ATOM 5952 O O . ALA B 1 179 ? 23.422 -35.688 -7.992 1 98.12 179 ALA B O 1
ATOM 5953 N N . LEU B 1 180 ? 22.25 -35.75 -6.125 1 97.75 180 LEU B N 1
ATOM 5954 C CA . LEU B 1 180 ? 23.406 -35.719 -5.238 1 97.75 180 LEU B CA 1
ATOM 5955 C C . LEU B 1 180 ? 24.281 -36.938 -5.445 1 97.75 180 LEU B C 1
ATOM 5957 O O . LEU B 1 180 ? 25.5 -36.875 -5.246 1 97.75 180 LEU B O 1
ATOM 5961 N N . GLU B 1 181 ? 23.766 -38 -5.969 1 96.75 181 GLU B N 1
ATOM 5962 C CA . GLU B 1 181 ? 24.531 -39.219 -6.23 1 96.75 181 GLU B CA 1
ATOM 5963 C C . GLU B 1 181 ? 25.391 -39.094 -7.473 1 96.75 181 GLU B C 1
ATOM 5965 O O . GLU B 1 181 ? 26.328 -39.875 -7.672 1 96.75 181 GLU B O 1
ATOM 5970 N N . LEU B 1 182 ? 25.141 -38.031 -8.227 1 96.94 182 LEU B N 1
ATOM 5971 C CA . LEU B 1 182 ? 25.766 -37.938 -9.539 1 96.94 182 LEU B CA 1
ATOM 5972 C C . LEU B 1 182 ? 26.922 -36.938 -9.516 1 96.94 182 LEU B C 1
ATOM 5974 O O . LEU B 1 182 ? 27.609 -36.75 -10.516 1 96.94 182 LEU B O 1
ATOM 5978 N N . ILE B 1 183 ? 27.141 -36.25 -8.406 1 95.38 183 ILE B N 1
ATOM 5979 C CA . ILE B 1 183 ? 28.109 -35.156 -8.375 1 95.38 183 ILE B CA 1
ATOM 5980 C C . ILE B 1 183 ? 29.078 -35.344 -7.207 1 95.38 183 ILE B C 1
ATOM 5982 O O . ILE B 1 183 ? 28.734 -36 -6.207 1 95.38 183 ILE B O 1
ATOM 5986 N N . GLY B 1 184 ? 30.281 -34.812 -7.371 1 94.56 184 GLY B N 1
ATOM 5987 C CA . GLY B 1 184 ? 31.281 -34.906 -6.312 1 94.56 184 GLY B CA 1
ATOM 5988 C C . GLY B 1 184 ? 31.016 -33.969 -5.16 1 94.56 184 GLY B C 1
ATOM 5989 O O . GLY B 1 184 ? 30.406 -32.906 -5.348 1 94.56 184 GLY B O 1
ATOM 5990 N N . THR B 1 185 ? 31.531 -34.156 -3.988 1 94.5 185 THR B N 1
ATOM 5991 C CA . THR B 1 185 ? 31.219 -33.438 -2.76 1 94.5 185 THR B CA 1
ATOM 5992 C C . THR B 1 185 ? 32 -32.125 -2.68 1 94.5 185 THR B C 1
ATOM 5994 O O . THR B 1 185 ? 31.703 -31.266 -1.865 1 94.5 185 THR B O 1
ATOM 5997 N N . ASN B 1 186 ? 32.969 -31.969 -3.51 1 95 186 ASN B N 1
ATOM 5998 C CA . ASN B 1 186 ? 33.781 -30.766 -3.459 1 95 186 ASN B CA 1
ATOM 5999 C C . ASN B 1 186 ? 33.438 -29.797 -4.598 1 95 186 ASN B C 1
ATOM 6001 O O . ASN B 1 186 ? 34.344 -29.375 -5.336 1 95 186 ASN B O 1
ATOM 6005 N N . THR B 1 187 ? 32.156 -29.562 -4.781 1 95.62 187 THR B N 1
ATOM 6006 C CA . THR B 1 187 ? 31.688 -28.656 -5.828 1 95.62 187 THR B CA 1
ATOM 6007 C C . THR B 1 187 ? 30.594 -27.734 -5.297 1 95.62 187 THR B C 1
ATOM 6009 O O . THR B 1 187 ? 29.906 -28.078 -4.328 1 95.62 187 THR B O 1
ATOM 6012 N N . ASN B 1 188 ? 30.484 -26.547 -5.852 1 96.75 188 ASN B N 1
ATOM 6013 C CA . ASN B 1 188 ? 29.375 -25.641 -5.531 1 96.75 188 ASN B CA 1
ATOM 6014 C C . ASN B 1 188 ? 28.016 -26.312 -5.754 1 96.75 188 ASN B C 1
ATOM 6016 O O . ASN B 1 188 ? 27.094 -26.094 -4.984 1 96.75 188 ASN B O 1
ATOM 6020 N N . GLU B 1 189 ? 27.922 -27.156 -6.84 1 96.25 189 GLU B N 1
ATOM 6021 C CA . GLU B 1 189 ? 26.688 -27.844 -7.184 1 96.25 189 GLU B CA 1
ATOM 6022 C C . GLU B 1 189 ? 26.234 -28.766 -6.062 1 96.25 189 GLU B C 1
ATOM 6024 O O . GLU B 1 189 ? 25.062 -28.797 -5.707 1 96.25 189 GLU B O 1
ATOM 6029 N N . TYR B 1 190 ? 27.219 -29.438 -5.512 1 96.5 190 TYR B N 1
ATOM 6030 C CA . TYR B 1 190 ? 26.906 -30.359 -4.43 1 96.5 190 TYR B CA 1
ATOM 6031 C C . TYR B 1 190 ? 26.375 -29.609 -3.211 1 96.5 190 TYR B C 1
ATOM 6033 O O . TYR B 1 190 ? 25.328 -29.969 -2.658 1 96.5 190 TYR B O 1
ATOM 6041 N N . TRP B 1 191 ? 27.031 -28.609 -2.805 1 97.44 191 TRP B N 1
ATOM 6042 C CA . TRP B 1 191 ? 26.656 -27.906 -1.581 1 97.44 191 TRP B CA 1
ATOM 6043 C C . TRP B 1 191 ? 25.359 -27.125 -1.77 1 97.44 191 TRP B C 1
ATOM 6045 O O . TRP B 1 191 ? 24.578 -27 -0.832 1 97.44 191 TRP B O 1
ATOM 6055 N N . ALA B 1 192 ? 25.188 -26.609 -2.973 1 97.38 192 ALA B N 1
ATOM 6056 C CA . ALA B 1 192 ? 23.891 -25.984 -3.262 1 97.38 192 ALA B CA 1
ATOM 6057 C C . ALA B 1 192 ? 22.75 -26.969 -3.074 1 97.38 192 ALA B C 1
ATOM 6059 O O . ALA B 1 192 ? 21.75 -26.656 -2.43 1 97.38 192 ALA B O 1
ATOM 6060 N N . ALA B 1 193 ? 22.891 -28.172 -3.584 1 97.19 193 ALA B N 1
ATOM 6061 C CA . ALA B 1 193 ? 21.859 -29.203 -3.529 1 97.19 193 ALA B CA 1
ATOM 6062 C C . ALA B 1 193 ? 21.703 -29.75 -2.113 1 97.19 193 ALA B C 1
ATOM 6064 O O . ALA B 1 193 ? 20.594 -29.922 -1.624 1 97.19 193 ALA B O 1
ATOM 6065 N N . GLU B 1 194 ? 22.812 -29.984 -1.46 1 96.81 194 GLU B N 1
ATOM 6066 C CA . GLU B 1 194 ? 22.781 -30.531 -0.107 1 96.81 194 GLU B CA 1
ATOM 6067 C C . GLU B 1 194 ? 22.156 -29.547 0.879 1 96.81 194 GLU B C 1
ATOM 6069 O O . GLU B 1 194 ? 21.375 -29.938 1.734 1 96.81 194 GLU B O 1
ATOM 6074 N N . SER B 1 195 ? 22.578 -28.297 0.8 1 97.94 195 SER B N 1
ATOM 6075 C CA . SER B 1 195 ? 22.031 -27.266 1.678 1 97.94 195 SER B CA 1
ATOM 6076 C C . SER B 1 195 ? 20.516 -27.125 1.476 1 97.94 195 SER B C 1
ATOM 6078 O O . SER B 1 195 ? 19.766 -27 2.445 1 97.94 195 SER B O 1
ATOM 6080 N N . LEU B 1 196 ? 20.109 -27.156 0.212 1 96.88 196 LEU B N 1
ATOM 6081 C CA . LEU B 1 196 ? 18.688 -27.047 -0.104 1 96.88 196 LEU B CA 1
ATOM 6082 C C . LEU B 1 196 ? 17.938 -28.266 0.44 1 96.88 196 LEU B C 1
ATOM 6084 O O . LEU B 1 196 ? 16.828 -28.109 0.971 1 96.88 196 LEU B O 1
ATOM 6088 N N . LYS B 1 197 ? 18.469 -29.438 0.248 1 95.94 197 LYS B N 1
ATOM 6089 C CA . LYS B 1 197 ? 17.844 -30.656 0.75 1 95.94 197 LYS B CA 1
ATOM 6090 C C . LYS B 1 197 ? 17.594 -30.578 2.25 1 95.94 197 LYS B C 1
ATOM 6092 O O . LYS B 1 197 ? 16.484 -30.875 2.715 1 95.94 197 LYS B O 1
ATOM 6097 N N . ARG B 1 198 ? 18.547 -30.078 2.992 1 96.12 198 ARG B N 1
ATOM 6098 C CA . ARG B 1 198 ? 18.406 -29.953 4.441 1 96.12 198 ARG B CA 1
ATOM 6099 C C . ARG B 1 198 ? 17.359 -28.906 4.801 1 96.12 198 ARG B C 1
ATOM 6101 O O . ARG B 1 198 ? 16.594 -29.094 5.742 1 96.12 198 ARG B O 1
ATOM 6108 N N . LEU B 1 199 ? 17.406 -27.859 4.062 1 95.88 199 LEU B N 1
ATOM 6109 C CA . LEU B 1 199 ? 16.438 -26.797 4.297 1 95.88 199 LEU B CA 1
ATOM 6110 C C . LEU B 1 199 ? 15.016 -27.312 4.105 1 95.88 199 LEU B C 1
ATOM 6112 O O . LEU B 1 199 ? 14.141 -27.062 4.945 1 95.88 199 LEU B O 1
ATOM 6116 N N . LYS B 1 200 ? 14.781 -28.062 2.998 1 94.12 200 LYS B N 1
ATOM 6117 C CA . LYS B 1 200 ? 13.445 -28.531 2.66 1 94.12 200 LYS B CA 1
ATOM 6118 C C . LYS B 1 200 ? 13 -29.656 3.582 1 94.12 200 LYS B C 1
ATOM 6120 O O . LYS B 1 200 ? 11.805 -29.922 3.738 1 94.12 200 LYS B O 1
ATOM 6125 N N . GLN B 1 201 ? 13.961 -30.266 4.262 1 92.25 201 GLN B N 1
ATOM 6126 C CA . GLN B 1 201 ? 13.656 -31.281 5.262 1 92.25 201 GLN B CA 1
ATOM 6127 C C . GLN B 1 201 ? 13.461 -30.656 6.641 1 92.25 201 GLN B C 1
ATOM 6129 O O . GLN B 1 201 ? 13.281 -31.375 7.629 1 92.25 201 GLN B O 1
ATOM 6134 N N . GLN B 1 202 ? 13.609 -29.375 6.75 1 91.75 202 GLN B N 1
ATOM 6135 C CA . GLN B 1 202 ? 13.406 -28.594 7.961 1 91.75 202 GLN B CA 1
ATOM 6136 C C . GLN B 1 202 ? 14.461 -28.922 9.016 1 91.75 202 GLN B C 1
ATOM 6138 O O . GLN B 1 202 ? 14.164 -28.938 10.211 1 91.75 202 GLN B O 1
ATOM 6143 N N . ASP B 1 203 ? 15.5 -29.406 8.469 1 95.31 203 ASP B N 1
ATOM 6144 C CA . ASP B 1 203 ? 16.672 -29.531 9.32 1 95.31 203 ASP B CA 1
ATOM 6145 C C . ASP B 1 203 ? 17.391 -28.188 9.477 1 95.31 203 ASP B C 1
ATOM 6147 O O . ASP B 1 203 ? 18.422 -27.953 8.859 1 95.31 203 ASP B O 1
ATOM 6151 N N . TRP B 1 204 ? 16.922 -27.391 10.383 1 95.75 204 TRP B N 1
ATOM 6152 C CA . TRP B 1 204 ? 17.328 -25.984 10.484 1 95.75 204 TRP B CA 1
ATOM 6153 C C . TRP B 1 204 ? 18.797 -25.859 10.844 1 95.75 204 TRP B C 1
ATOM 6155 O O . TRP B 1 204 ? 19.531 -25.094 10.219 1 95.75 204 TRP B O 1
ATOM 6165 N N . ARG B 1 205 ? 19.25 -26.594 11.797 1 95.75 205 ARG B N 1
ATOM 6166 C CA . ARG B 1 205 ? 20.641 -26.531 12.211 1 95.75 205 ARG B CA 1
ATOM 6167 C C . ARG B 1 205 ? 21.562 -27.062 11.133 1 95.75 205 ARG B C 1
ATOM 6169 O O . ARG B 1 205 ? 22.625 -26.5 10.867 1 95.75 205 ARG B O 1
ATOM 6176 N N . GLY B 1 206 ? 21.094 -28.203 10.523 1 97.56 206 GLY B N 1
ATOM 6177 C CA . GLY B 1 206 ? 21.875 -28.766 9.438 1 97.56 206 GLY B CA 1
ATOM 6178 C C . GLY B 1 206 ? 21.969 -27.859 8.234 1 97.56 206 GLY B C 1
ATOM 6179 O O . GLY B 1 206 ? 23.016 -27.734 7.609 1 97.56 206 GLY B O 1
ATOM 6180 N N . ALA B 1 207 ? 20.875 -27.234 7.883 1 98.06 207 ALA B N 1
ATOM 6181 C CA . ALA B 1 207 ? 20.844 -26.297 6.758 1 98.06 207 ALA B CA 1
ATOM 6182 C C . ALA B 1 207 ? 21.719 -25.078 7.043 1 98.06 207 ALA B C 1
ATOM 6184 O O . ALA B 1 207 ? 22.453 -24.609 6.164 1 98.06 207 ALA B O 1
ATOM 6185 N N . GLU B 1 208 ? 21.641 -24.531 8.305 1 98.12 208 GLU B N 1
ATOM 6186 C CA . GLU B 1 208 ? 22.484 -23.422 8.695 1 98.12 208 GLU B CA 1
ATOM 6187 C C . GLU B 1 208 ? 23.969 -23.766 8.523 1 98.12 208 GLU B C 1
ATOM 6189 O O . GLU B 1 208 ? 24.734 -22.969 7.969 1 98.12 208 GLU B O 1
ATOM 6194 N N . PHE B 1 209 ? 24.312 -24.922 8.977 1 97.88 209 PHE B N 1
ATOM 6195 C CA . PHE B 1 209 ? 25.688 -25.359 8.852 1 97.88 209 PHE B CA 1
ATOM 6196 C C . PHE B 1 209 ? 26.094 -25.484 7.387 1 97.88 209 PHE B C 1
ATOM 6198 O O . PHE B 1 209 ? 27.156 -24.984 6.988 1 97.88 209 PHE B O 1
ATOM 6205 N N . ALA B 1 210 ? 25.281 -26.109 6.652 1 98.06 210 ALA B N 1
ATOM 6206 C CA . ALA B 1 210 ? 25.609 -26.391 5.258 1 98.06 210 ALA B CA 1
ATOM 6207 C C . ALA B 1 210 ? 25.797 -25.109 4.465 1 98.06 210 ALA B C 1
ATOM 6209 O O . ALA B 1 210 ? 26.781 -24.938 3.746 1 98.06 210 ALA B O 1
ATOM 6210 N N . PHE B 1 211 ? 24.875 -24.188 4.598 1 98.5 211 PHE B N 1
ATOM 6211 C CA . PHE B 1 211 ? 24.969 -22.922 3.871 1 98.5 211 PHE B CA 1
ATOM 6212 C C . PHE B 1 211 ? 26.172 -22.109 4.352 1 98.5 211 PHE B C 1
ATOM 6214 O O . PHE B 1 211 ? 26.891 -21.531 3.545 1 98.5 211 PHE B O 1
ATOM 6221 N N . SER B 1 212 ? 26.359 -22.062 5.68 1 97.81 212 SER B N 1
ATOM 6222 C CA . SER B 1 212 ? 27.484 -21.312 6.23 1 97.81 212 SER B CA 1
ATOM 6223 C C . SER B 1 212 ? 28.812 -21.906 5.777 1 97.81 212 SER B C 1
ATOM 6225 O O . SER B 1 212 ? 29.734 -21.172 5.414 1 97.81 212 SER B O 1
ATOM 6227 N N . TYR B 1 213 ? 28.859 -23.219 5.824 1 97.69 213 TYR B N 1
ATOM 6228 C CA . TYR B 1 213 ? 30.062 -23.906 5.367 1 97.69 213 TYR B CA 1
ATOM 6229 C C . TYR B 1 213 ? 30.344 -23.609 3.898 1 97.69 213 TYR B C 1
ATOM 6231 O O . TYR B 1 213 ? 31.469 -23.312 3.516 1 97.69 213 TYR B O 1
ATOM 6239 N N . TRP B 1 214 ? 29.312 -23.641 3.055 1 97.88 214 TRP B N 1
ATOM 6240 C CA . TRP B 1 214 ? 29.391 -23.359 1.627 1 97.88 214 TRP B CA 1
ATOM 6241 C C . TRP B 1 214 ? 29.891 -21.938 1.384 1 97.88 214 TRP B C 1
ATOM 6243 O O . TRP B 1 214 ? 30.859 -21.734 0.64 1 97.88 214 TRP B O 1
ATOM 6253 N N . ILE B 1 215 ? 29.406 -20.969 2.15 1 97.81 215 ILE B N 1
ATOM 6254 C CA . ILE B 1 215 ? 29.734 -19.547 1.976 1 97.81 215 ILE B CA 1
ATOM 6255 C C . ILE B 1 215 ? 31.172 -19.281 2.414 1 97.81 215 ILE B C 1
ATOM 6257 O O . ILE B 1 215 ? 31.891 -18.531 1.763 1 97.81 215 ILE B O 1
ATOM 6261 N N . ASN B 1 216 ? 31.578 -19.969 3.4 1 96.81 216 ASN B N 1
ATOM 6262 C CA . ASN B 1 216 ? 32.844 -19.641 4.035 1 96.81 216 ASN B CA 1
ATOM 6263 C C . ASN B 1 216 ? 34 -20.422 3.424 1 96.81 216 ASN B C 1
ATOM 6265 O O . ASN B 1 216 ? 35.156 -19.984 3.508 1 96.81 216 ASN B O 1
ATOM 6269 N N . ASN B 1 217 ? 33.75 -21.531 2.752 1 96.69 217 ASN B N 1
ATOM 6270 C CA . ASN B 1 217 ? 34.844 -22.422 2.371 1 96.69 217 ASN B CA 1
ATOM 6271 C C . ASN B 1 217 ? 34.969 -22.547 0.855 1 96.69 217 ASN B C 1
ATOM 6273 O O . ASN B 1 217 ? 35.938 -23.094 0.35 1 96.69 217 ASN B O 1
ATOM 6277 N N . TYR B 1 218 ? 34.031 -22.016 0.104 1 97.12 218 TYR B N 1
ATOM 6278 C CA . TYR B 1 218 ? 34.062 -22.125 -1.351 1 97.12 218 TYR B CA 1
ATOM 6279 C C . TYR B 1 218 ? 33.938 -20.75 -2 1 97.12 218 TYR B C 1
ATOM 6281 O O . TYR B 1 218 ? 33.438 -19.812 -1.387 1 97.12 218 TYR B O 1
ATOM 6289 N N . HIS B 1 219 ? 34.531 -20.672 -3.16 1 95.44 219 HIS B N 1
ATOM 6290 C CA . HIS B 1 219 ? 34.281 -19.5 -3.988 1 95.44 219 HIS B CA 1
ATOM 6291 C C . HIS B 1 219 ? 32.969 -19.625 -4.742 1 95.44 219 HIS B C 1
ATOM 6293 O O . HIS B 1 219 ? 32.875 -20.422 -5.684 1 95.44 219 HIS B O 1
ATOM 6299 N N . LEU B 1 220 ? 31.969 -18.766 -4.359 1 96.38 220 LEU B N 1
ATOM 6300 C CA . LEU B 1 220 ? 30.641 -18.875 -4.945 1 96.38 220 LEU B CA 1
ATOM 6301 C C . LEU B 1 220 ? 30.453 -17.875 -6.086 1 96.38 220 LEU B C 1
ATOM 6303 O O . LEU B 1 220 ? 30.688 -16.688 -5.91 1 96.38 220 LEU B O 1
ATOM 6307 N N . PRO B 1 221 ? 30.094 -18.406 -7.258 1 93.94 221 PRO B N 1
ATOM 6308 C CA . PRO B 1 221 ? 29.625 -17.469 -8.273 1 93.94 221 PRO B CA 1
ATOM 6309 C C . PRO B 1 221 ? 28.469 -16.609 -7.789 1 93.94 221 PRO B C 1
ATOM 6311 O O . PRO B 1 221 ? 27.781 -16.969 -6.82 1 93.94 221 PRO B O 1
ATOM 6314 N N . PRO B 1 222 ? 28.266 -15.5 -8.469 1 89.12 222 PRO B N 1
ATOM 6315 C CA . PRO B 1 222 ? 27.25 -14.547 -8 1 89.12 222 PRO B CA 1
ATOM 6316 C C . PRO B 1 222 ? 25.875 -15.18 -7.82 1 89.12 222 PRO B C 1
ATOM 6318 O O . PRO B 1 222 ? 25.188 -14.898 -6.836 1 89.12 222 PRO B O 1
ATOM 6321 N N . ASP B 1 223 ? 25.516 -16.016 -8.656 1 89.69 223 ASP B N 1
ATOM 6322 C CA . ASP B 1 223 ? 24.203 -16.641 -8.57 1 89.69 223 ASP B CA 1
ATOM 6323 C C . ASP B 1 223 ? 24.094 -17.516 -7.328 1 89.69 223 ASP B C 1
ATOM 6325 O O . ASP B 1 223 ? 23.078 -17.484 -6.625 1 89.69 223 ASP B O 1
ATOM 6329 N N . TYR B 1 224 ? 25.141 -18.25 -7.062 1 95.56 224 TYR B N 1
ATOM 6330 C CA . TYR B 1 224 ? 25.156 -19.141 -5.898 1 95.56 224 TYR B CA 1
ATOM 6331 C C . TYR B 1 224 ? 25.25 -18.328 -4.609 1 95.56 224 TYR B C 1
ATOM 6333 O O . TYR B 1 224 ? 24.672 -18.703 -3.588 1 95.56 224 TYR B O 1
ATOM 6341 N N . TYR B 1 225 ? 26 -17.219 -4.715 1 96.56 225 TYR B N 1
ATOM 6342 C CA . TYR B 1 225 ? 26.156 -16.391 -3.521 1 96.56 225 TYR B CA 1
ATOM 6343 C C . TYR B 1 225 ? 24.828 -15.812 -3.074 1 96.56 225 TYR B C 1
ATOM 6345 O O . TYR B 1 225 ? 24.5 -15.812 -1.884 1 96.56 225 TYR B O 1
ATOM 6353 N N . GLY B 1 226 ? 24.062 -15.305 -4.035 1 96.38 226 GLY B N 1
ATOM 6354 C CA . GLY B 1 226 ? 22.734 -14.797 -3.721 1 96.38 226 GLY B CA 1
ATOM 6355 C C . GLY B 1 226 ? 21.828 -15.844 -3.105 1 96.38 226 GLY B C 1
ATOM 6356 O O . GLY B 1 226 ? 21.141 -15.578 -2.115 1 96.38 226 GLY B O 1
ATOM 6357 N N . ILE B 1 227 ? 21.859 -17.047 -3.629 1 96.44 227 ILE B N 1
ATOM 6358 C CA . ILE B 1 227 ? 21.031 -18.141 -3.156 1 96.44 227 ILE B CA 1
ATOM 6359 C C . ILE B 1 227 ? 21.438 -18.531 -1.739 1 96.44 227 ILE B C 1
ATOM 6361 O O . ILE B 1 227 ? 20.594 -18.656 -0.851 1 96.44 227 ILE B O 1
ATOM 6365 N N . ALA B 1 228 ? 22.734 -18.656 -1.552 1 98.06 228 ALA B N 1
ATOM 6366 C CA . ALA B 1 228 ? 23.266 -19.109 -0.265 1 98.06 228 ALA B CA 1
ATOM 6367 C C . ALA B 1 228 ? 22.969 -18.094 0.835 1 98.06 228 ALA B C 1
ATOM 6369 O O . ALA B 1 228 ? 22.469 -18.453 1.907 1 98.06 228 ALA B O 1
ATOM 6370 N N . THR B 1 229 ? 23.219 -16.828 0.568 1 98.12 229 THR B N 1
ATOM 6371 C CA . THR B 1 229 ? 23.016 -15.797 1.576 1 98.12 229 THR B CA 1
ATOM 6372 C C . THR B 1 229 ? 21.531 -15.578 1.842 1 98.12 229 THR B C 1
ATOM 6374 O O . THR B 1 229 ? 21.125 -15.383 2.988 1 98.12 229 THR B O 1
ATOM 6377 N N . SER B 1 230 ? 20.719 -15.617 0.795 1 97.94 230 SER B N 1
ATOM 6378 C CA . SER B 1 230 ? 19.281 -15.484 0.969 1 97.94 230 SER B CA 1
ATOM 6379 C C . SER B 1 230 ? 18.719 -16.625 1.82 1 97.94 230 SER B C 1
ATOM 6381 O O . SER B 1 230 ? 17.906 -16.391 2.717 1 97.94 230 SER B O 1
ATOM 6383 N N . SER B 1 231 ? 19.156 -17.844 1.543 1 97.94 231 SER B N 1
ATOM 6384 C CA . SER B 1 231 ? 18.688 -19.016 2.279 1 97.94 231 SER B CA 1
ATOM 6385 C C . SER B 1 231 ? 19.141 -18.969 3.736 1 97.94 231 SER B C 1
ATOM 6387 O O . SER B 1 231 ? 18.359 -19.281 4.641 1 97.94 231 SER B O 1
ATOM 6389 N N . LEU B 1 232 ? 20.359 -18.547 3.898 1 98 232 LEU B N 1
ATOM 6390 C CA . LEU B 1 232 ? 20.859 -18.406 5.266 1 98 232 LEU B CA 1
ATOM 6391 C C . LEU B 1 232 ? 20.078 -17.328 6.016 1 98 232 LEU B C 1
ATOM 6393 O O . LEU B 1 232 ? 19.75 -17.5 7.195 1 98 232 LEU B O 1
ATOM 6397 N N . GLY B 1 233 ? 19.859 -16.203 5.355 1 98 233 GLY B N 1
ATOM 6398 C CA . GLY B 1 233 ? 19.031 -15.172 5.949 1 98 233 GLY B CA 1
ATOM 6399 C C . GLY B 1 233 ? 17.656 -15.68 6.344 1 98 233 GLY B C 1
ATOM 6400 O O . GLY B 1 233 ? 17.141 -15.344 7.418 1 98 233 GLY B O 1
ATOM 6401 N N . TYR B 1 234 ? 17.047 -16.484 5.535 1 96.81 234 TYR B N 1
ATOM 6402 C CA . TYR B 1 234 ? 15.742 -17.062 5.816 1 96.81 234 TYR B CA 1
ATOM 6403 C C . TYR B 1 234 ? 15.797 -17.969 7.043 1 96.81 234 TYR B C 1
ATOM 6405 O O . TYR B 1 234 ? 14.914 -17.906 7.902 1 96.81 234 TYR B O 1
ATOM 6413 N N . ILE B 1 235 ? 16.781 -18.766 7.105 1 97.88 235 ILE B N 1
ATOM 6414 C CA . ILE B 1 235 ? 16.969 -19.672 8.234 1 97.88 235 ILE B CA 1
ATOM 6415 C C . ILE B 1 235 ? 17.062 -18.875 9.531 1 97.88 235 ILE B C 1
ATOM 6417 O O . ILE B 1 235 ? 16.406 -19.203 10.523 1 97.88 235 ILE B O 1
ATOM 6421 N N . TYR B 1 236 ? 17.828 -17.812 9.5 1 97.75 236 TYR B N 1
ATOM 6422 C CA . TYR B 1 236 ? 17.969 -16.969 10.68 1 97.75 236 TYR B CA 1
ATOM 6423 C C . TYR B 1 236 ? 16.641 -16.297 11.039 1 97.75 236 TYR B C 1
ATOM 6425 O O . TYR B 1 236 ? 16.328 -16.141 12.219 1 97.75 236 TYR B O 1
ATOM 6433 N N . SER B 1 237 ? 15.945 -15.906 10.031 1 96.25 237 SER B N 1
ATOM 6434 C CA . SER B 1 237 ? 14.625 -15.344 10.281 1 96.25 237 SER B CA 1
ATOM 6435 C C . SER B 1 237 ? 13.719 -16.344 10.984 1 96.25 237 SER B C 1
ATOM 6437 O O . SER B 1 237 ? 13.055 -16.016 11.969 1 96.25 237 SER B O 1
ATOM 6439 N N . GLU B 1 238 ? 13.734 -17.594 10.516 1 94.25 238 GLU B N 1
ATOM 6440 C CA . GLU B 1 238 ? 12.875 -18.641 11.062 1 94.25 238 GLU B CA 1
ATOM 6441 C C . GLU B 1 238 ? 13.305 -19.016 12.484 1 94.25 238 GLU B C 1
ATOM 6443 O O . GLU B 1 238 ? 12.469 -19.391 13.305 1 94.25 238 GLU B O 1
ATOM 6448 N N . ARG B 1 239 ? 14.531 -18.812 12.664 1 95.12 239 ARG B N 1
ATOM 6449 C CA . ARG B 1 239 ? 15.07 -19.188 13.969 1 95.12 239 ARG B CA 1
ATOM 6450 C C . ARG B 1 239 ? 15.023 -18.016 14.938 1 95.12 239 ARG B C 1
ATOM 6452 O O . ARG B 1 239 ? 15.422 -18.141 16.094 1 95.12 239 ARG B O 1
ATOM 6459 N N . GLY B 1 240 ? 14.68 -16.812 14.555 1 93.94 240 GLY B N 1
ATOM 6460 C CA . GLY B 1 240 ? 14.453 -15.664 15.422 1 93.94 240 GLY B CA 1
ATOM 6461 C C . GLY B 1 240 ? 15.672 -14.766 15.547 1 93.94 240 GLY B C 1
ATOM 6462 O O . GLY B 1 240 ? 15.695 -13.867 16.391 1 93.94 240 GLY B O 1
ATOM 6463 N N . TYR B 1 241 ? 16.641 -15.031 14.773 1 95.94 241 TYR B N 1
ATOM 6464 C CA . TYR B 1 241 ? 17.812 -14.172 14.773 1 95.94 241 TYR B CA 1
ATOM 6465 C C . TYR B 1 241 ? 17.656 -13.039 13.766 1 95.94 241 TYR B C 1
ATOM 6467 O O . TYR B 1 241 ? 18.281 -13.062 12.695 1 95.94 241 TYR B O 1
ATOM 6475 N N . THR B 1 242 ? 17.062 -12.016 14.117 1 95.69 242 THR B N 1
ATOM 6476 C CA . THR B 1 242 ? 16.609 -10.953 13.227 1 95.69 242 THR B CA 1
ATOM 6477 C C . THR B 1 242 ? 17.797 -10.172 12.672 1 95.69 242 THR B C 1
ATOM 6479 O O . THR B 1 242 ? 17.844 -9.875 11.477 1 95.69 242 THR B O 1
ATOM 6482 N N . LYS B 1 243 ? 18.766 -9.82 13.5 1 95.31 243 LYS B N 1
ATOM 6483 C CA . LYS B 1 243 ? 19.906 -9.031 13.055 1 95.31 243 LYS B CA 1
ATOM 6484 C C . LYS B 1 243 ? 20.719 -9.781 12 1 95.31 243 LYS B C 1
ATOM 6486 O O . LYS B 1 243 ? 21.109 -9.203 10.984 1 95.31 243 LYS B O 1
ATOM 6491 N N . LYS B 1 244 ? 20.906 -11.078 12.227 1 96.88 244 LYS B N 1
ATOM 6492 C CA . LYS B 1 244 ? 21.625 -11.898 11.258 1 96.88 244 LYS B CA 1
ATOM 6493 C C . LYS B 1 244 ? 20.812 -12.07 9.969 1 96.88 244 LYS B C 1
ATOM 6495 O O . LYS B 1 244 ? 21.375 -12.07 8.875 1 96.88 244 LYS B O 1
ATOM 6500 N N . ALA B 1 245 ? 19.5 -12.242 10.188 1 97.94 245 ALA B N 1
ATOM 6501 C CA . ALA B 1 245 ? 18.625 -12.367 9.023 1 97.94 245 ALA B CA 1
ATOM 6502 C C . ALA B 1 245 ? 18.734 -11.141 8.125 1 97.94 245 ALA B C 1
ATOM 6504 O O . ALA B 1 245 ? 18.938 -11.266 6.914 1 97.94 245 ALA B O 1
ATOM 6505 N N . ILE B 1 246 ? 18.719 -9.992 8.75 1 97.69 246 ILE B N 1
ATOM 6506 C CA . ILE B 1 246 ? 18.797 -8.734 8.008 1 97.69 246 ILE B CA 1
ATOM 6507 C C . ILE B 1 246 ? 20.141 -8.641 7.293 1 97.69 246 ILE B C 1
ATOM 6509 O O . ILE B 1 246 ? 20.203 -8.266 6.121 1 97.69 246 ILE B O 1
ATOM 6513 N N . HIS B 1 247 ? 21.141 -9.047 7.98 1 97.56 247 HIS B N 1
ATOM 6514 C CA . HIS B 1 247 ? 22.484 -8.984 7.422 1 97.56 247 HIS B CA 1
ATOM 6515 C C . HIS B 1 247 ? 22.609 -9.844 6.168 1 97.56 247 HIS B C 1
ATOM 6517 O O . HIS B 1 247 ? 23.016 -9.352 5.109 1 97.56 247 HIS B O 1
ATOM 6523 N N . TYR B 1 248 ? 22.234 -11.055 6.227 1 98.25 248 TYR B N 1
ATOM 6524 C CA . TYR B 1 248 ? 22.406 -11.984 5.117 1 98.25 248 TYR B CA 1
ATOM 6525 C C . TYR B 1 248 ? 21.422 -11.703 3.998 1 98.25 248 TYR B C 1
ATOM 6527 O O . TYR B 1 248 ? 21.734 -11.875 2.818 1 98.25 248 TYR B O 1
ATOM 6535 N N . LEU B 1 249 ? 20.203 -11.289 4.34 1 98.38 249 LEU B N 1
ATOM 6536 C CA . LEU B 1 249 ? 19.25 -10.914 3.311 1 98.38 249 LEU B CA 1
ATOM 6537 C C . LEU B 1 249 ? 19.719 -9.688 2.543 1 98.38 249 LEU B C 1
ATOM 6539 O O . LEU B 1 249 ? 19.531 -9.594 1.326 1 98.38 249 LEU B O 1
ATOM 6543 N N . ALA B 1 250 ? 20.344 -8.75 3.299 1 98.19 250 ALA B N 1
ATOM 6544 C CA . ALA B 1 250 ? 20.906 -7.57 2.639 1 98.19 250 ALA B CA 1
ATOM 6545 C C . ALA B 1 250 ? 22.047 -7.957 1.706 1 98.19 250 ALA B C 1
ATOM 6547 O O . ALA B 1 250 ? 22.156 -7.43 0.596 1 98.19 250 ALA B O 1
ATOM 6548 N N . LEU B 1 251 ? 22.875 -8.906 2.164 1 97.88 251 LEU B N 1
ATOM 6549 C CA . LEU B 1 251 ? 23.953 -9.398 1.32 1 97.88 251 LEU B CA 1
ATOM 6550 C C . LEU B 1 251 ? 23.406 -10.031 0.048 1 97.88 251 LEU B C 1
ATOM 6552 O O . LEU B 1 251 ? 23.938 -9.797 -1.045 1 97.88 251 LEU B O 1
ATOM 6556 N N . ALA B 1 252 ? 22.391 -10.812 0.216 1 98.19 252 ALA B N 1
ATOM 6557 C CA . ALA B 1 252 ? 21.75 -11.461 -0.926 1 98.19 252 ALA B CA 1
ATOM 6558 C C . ALA B 1 252 ? 21.172 -10.438 -1.891 1 98.19 252 ALA B C 1
ATOM 6560 O O . ALA B 1 252 ? 21.328 -10.562 -3.107 1 98.19 252 ALA B O 1
ATOM 6561 N N . ALA B 1 253 ? 20.516 -9.406 -1.333 1 97.88 253 ALA B N 1
ATOM 6562 C CA . ALA B 1 253 ? 19.906 -8.352 -2.152 1 97.88 253 ALA B CA 1
ATOM 6563 C C . ALA B 1 253 ? 20.984 -7.578 -2.916 1 97.88 253 ALA B C 1
ATOM 6565 O O . ALA B 1 253 ? 20.797 -7.238 -4.086 1 97.88 253 ALA B O 1
ATOM 6566 N N . ILE B 1 254 ? 22.078 -7.285 -2.26 1 97.56 254 ILE B N 1
ATOM 6567 C CA . ILE B 1 254 ? 23.188 -6.582 -2.893 1 97.56 254 ILE B CA 1
ATOM 6568 C C . ILE B 1 254 ? 23.719 -7.406 -4.062 1 97.56 254 ILE B C 1
ATOM 6570 O O . ILE B 1 254 ? 23.938 -6.879 -5.152 1 97.56 254 ILE B O 1
ATOM 6574 N N . ALA B 1 255 ? 23.891 -8.688 -3.811 1 96.75 255 ALA B N 1
ATOM 6575 C CA . ALA B 1 255 ? 24.359 -9.578 -4.863 1 96.75 255 ALA B CA 1
ATOM 6576 C C . ALA B 1 255 ? 23.391 -9.602 -6.047 1 96.75 255 ALA B C 1
ATOM 6578 O O . ALA B 1 255 ? 23.828 -9.578 -7.203 1 96.75 255 ALA B O 1
ATOM 6579 N N . ASP B 1 256 ? 22.094 -9.633 -5.785 1 96.81 256 ASP B N 1
ATOM 6580 C CA . ASP B 1 256 ? 21.078 -9.641 -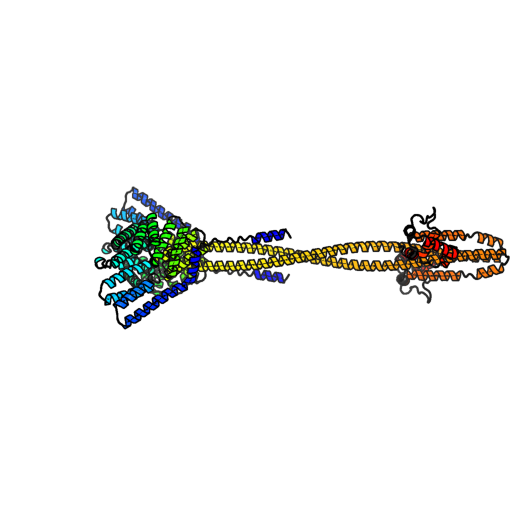6.836 1 96.81 256 ASP B CA 1
ATOM 6581 C C . ASP B 1 256 ? 21.141 -8.359 -7.668 1 96.81 256 ASP B C 1
ATOM 6583 O O . ASP B 1 256 ? 21.094 -8.406 -8.898 1 96.81 256 ASP B O 1
ATOM 6587 N N . VAL B 1 257 ? 21.297 -7.258 -7.016 1 96.56 257 VAL B N 1
ATOM 6588 C CA . VAL B 1 257 ? 21.328 -5.973 -7.703 1 96.56 257 VAL B CA 1
ATOM 6589 C C . VAL B 1 257 ? 22.594 -5.863 -8.555 1 96.56 257 VAL B C 1
ATOM 6591 O O . VAL B 1 257 ? 22.516 -5.48 -9.727 1 96.56 257 VAL B O 1
ATOM 6594 N N . LYS B 1 258 ? 23.703 -6.27 -8.008 1 96.19 258 LYS B N 1
ATOM 6595 C CA . LYS B 1 258 ? 24.969 -6.145 -8.703 1 96.19 258 LYS B CA 1
ATOM 6596 C C . LYS B 1 258 ? 25.016 -7.051 -9.938 1 96.19 258 LYS B C 1
ATOM 6598 O O . LYS B 1 258 ? 25.688 -6.734 -10.922 1 96.19 258 LYS B O 1
ATOM 6603 N N . ASN B 1 259 ? 24.234 -8.094 -9.906 1 95.31 259 ASN B N 1
ATOM 6604 C CA . ASN B 1 259 ? 24.266 -9.047 -11.008 1 95.31 259 ASN B CA 1
ATOM 6605 C C . ASN B 1 259 ? 22.984 -8.977 -11.844 1 95.31 259 ASN B C 1
ATOM 6607 O O . ASN B 1 259 ? 22.734 -9.859 -12.656 1 95.31 259 ASN B O 1
ATOM 6611 N N . ALA B 1 260 ? 22.125 -8 -11.656 1 95.44 260 ALA B N 1
ATOM 6612 C CA . ALA B 1 260 ? 20.875 -7.762 -12.367 1 95.44 260 ALA B CA 1
ATOM 6613 C C . ALA B 1 260 ? 19.969 -8.984 -12.312 1 95.44 260 ALA B C 1
ATOM 6615 O O . ALA B 1 260 ? 19.328 -9.336 -13.305 1 95.44 260 ALA B O 1
ATOM 6616 N N . THR B 1 261 ? 20.016 -9.664 -11.109 1 95.06 261 THR B N 1
ATOM 6617 C CA . THR B 1 261 ? 19.141 -10.797 -10.867 1 95.06 261 THR B CA 1
ATOM 6618 C C . THR B 1 261 ? 17.781 -10.32 -10.352 1 95.06 261 THR B C 1
ATOM 6620 O O . THR B 1 261 ? 17.703 -9.547 -9.398 1 95.06 261 THR B O 1
ATOM 6623 N N . LYS B 1 262 ? 16.672 -10.82 -10.992 1 94.38 262 LYS B N 1
ATOM 6624 C CA . LYS B 1 262 ? 15.336 -10.352 -10.648 1 94.38 262 LYS B CA 1
ATOM 6625 C C . LYS B 1 262 ? 14.594 -11.391 -9.812 1 94.38 262 LYS B C 1
ATOM 6627 O O . LYS B 1 262 ? 13.383 -11.57 -9.977 1 94.38 262 LYS B O 1
ATOM 6632 N N . GLU B 1 263 ? 15.141 -12.305 -8.898 1 84.94 263 GLU B N 1
ATOM 6633 C CA . GLU B 1 263 ? 14.531 -13.328 -8.055 1 84.94 263 GLU B CA 1
ATOM 6634 C C . GLU B 1 263 ? 13.789 -12.703 -6.875 1 84.94 263 GLU B C 1
ATOM 6636 O O . GLU B 1 263 ? 12.766 -13.234 -6.426 1 84.94 263 GLU B O 1
ATOM 6641 N N . THR B 1 264 ? 13.883 -11.562 -6.406 1 88.12 264 THR B N 1
ATOM 6642 C CA . THR B 1 264 ? 13.148 -10.656 -5.531 1 88.12 264 THR B CA 1
ATOM 6643 C C . THR B 1 264 ? 13.039 -11.227 -4.121 1 88.12 264 THR B C 1
ATOM 6645 O O . THR B 1 264 ? 12.625 -10.531 -3.193 1 88.12 264 THR B O 1
ATOM 6648 N N . VAL B 1 265 ? 13.406 -12.547 -3.758 1 93.81 265 VAL B N 1
ATOM 6649 C CA . VAL B 1 265 ? 13.18 -13.234 -2.492 1 93.81 265 VAL B CA 1
ATOM 6650 C C . VAL B 1 265 ? 13.891 -12.484 -1.363 1 93.81 265 VAL B C 1
ATOM 6652 O O . VAL B 1 265 ? 13.297 -12.242 -0.307 1 93.81 265 VAL B O 1
ATOM 6655 N N . ALA B 1 266 ? 15.094 -12.086 -1.638 1 96.69 266 ALA B N 1
ATOM 6656 C CA . ALA B 1 266 ? 15.898 -11.414 -0.626 1 96.69 266 ALA B CA 1
ATOM 6657 C C . ALA B 1 266 ? 15.266 -10.086 -0.209 1 96.69 266 ALA B C 1
ATOM 6659 O O . ALA B 1 266 ? 15.055 -9.844 0.98 1 96.69 266 ALA B O 1
ATOM 6660 N N . LEU B 1 267 ? 14.883 -9.273 -1.165 1 96.88 267 LEU B N 1
ATOM 6661 C CA . LEU B 1 267 ? 14.297 -7.973 -0.87 1 96.88 267 LEU B CA 1
ATOM 6662 C C . LEU B 1 267 ? 12.938 -8.125 -0.2 1 96.88 267 LEU B C 1
ATOM 6664 O O . LEU B 1 267 ? 12.594 -7.355 0.7 1 96.88 267 LEU B O 1
ATOM 6668 N N . ARG B 1 268 ? 12.148 -9.078 -0.661 1 96.19 268 ARG B N 1
ATOM 6669 C CA . ARG B 1 268 ? 10.844 -9.32 -0.052 1 96.19 268 ARG B CA 1
ATOM 6670 C C . ARG B 1 268 ? 10.992 -9.695 1.419 1 96.19 268 ARG B C 1
ATOM 6672 O O . ARG B 1 268 ? 10.336 -9.117 2.283 1 96.19 268 ARG B O 1
ATOM 6679 N N . ASN B 1 269 ? 11.883 -10.672 1.706 1 97.25 269 ASN B N 1
ATOM 6680 C CA . ASN B 1 269 ? 12.086 -11.125 3.078 1 97.25 269 ASN B CA 1
ATOM 6681 C C . ASN B 1 269 ? 12.68 -10.031 3.955 1 97.25 269 ASN B C 1
ATOM 6683 O O . ASN B 1 269 ? 12.312 -9.898 5.125 1 97.25 269 ASN B O 1
ATOM 6687 N N . LEU B 1 270 ? 13.57 -9.266 3.363 1 97.75 270 LEU B N 1
ATOM 6688 C CA . LEU B 1 270 ? 14.156 -8.141 4.09 1 97.75 270 LEU B CA 1
ATOM 6689 C C . LEU B 1 270 ? 13.094 -7.109 4.445 1 97.75 270 LEU B C 1
ATOM 6691 O O . LEU B 1 270 ? 13.055 -6.613 5.57 1 97.75 270 LEU B O 1
ATOM 6695 N N . ALA B 1 271 ? 12.258 -6.801 3.471 1 96.81 271 ALA B N 1
ATOM 6696 C CA . ALA B 1 271 ? 11.164 -5.867 3.711 1 96.81 271 ALA B CA 1
ATOM 6697 C C . ALA B 1 271 ? 10.266 -6.355 4.844 1 96.81 271 ALA B C 1
ATOM 6699 O O . ALA B 1 271 ? 9.844 -5.566 5.695 1 96.81 271 ALA B O 1
ATOM 6700 N N . ASN B 1 272 ? 10.016 -7.629 4.871 1 95.94 272 ASN B N 1
ATOM 6701 C CA . ASN B 1 272 ? 9.172 -8.211 5.91 1 95.94 272 ASN B CA 1
ATOM 6702 C C . ASN B 1 272 ? 9.82 -8.094 7.285 1 95.94 272 ASN B C 1
ATOM 6704 O O . ASN B 1 272 ? 9.148 -7.777 8.266 1 95.94 272 ASN B O 1
ATOM 6708 N N . GLU B 1 273 ? 11.094 -8.336 7.371 1 96.88 273 GLU B N 1
ATOM 6709 C CA . GLU B 1 273 ? 11.812 -8.203 8.633 1 96.88 273 GLU B CA 1
ATOM 6710 C C . GLU B 1 273 ? 11.812 -6.758 9.125 1 96.88 273 GLU B C 1
ATOM 6712 O O . GLU B 1 273 ? 11.625 -6.496 10.312 1 96.88 273 GLU B O 1
ATOM 6717 N N . LEU B 1 274 ? 12.023 -5.871 8.242 1 96.62 274 LEU B N 1
ATOM 6718 C CA . LEU B 1 274 ? 12.055 -4.453 8.586 1 96.62 274 LEU B CA 1
ATOM 6719 C C . LEU B 1 274 ? 10.672 -3.975 9.016 1 96.62 274 LEU B C 1
ATOM 6721 O O . LEU B 1 274 ? 10.547 -3.146 9.922 1 96.62 274 LEU B O 1
ATOM 6725 N N . PHE B 1 275 ? 9.695 -4.477 8.383 1 95.12 275 PHE B N 1
ATOM 6726 C CA . PHE B 1 275 ? 8.328 -4.148 8.773 1 95.12 275 PHE B CA 1
ATOM 6727 C C . PHE B 1 275 ? 8.055 -4.57 10.211 1 95.12 275 PHE B C 1
ATOM 6729 O O . PHE B 1 275 ? 7.508 -3.795 10.992 1 95.12 275 PHE B O 1
ATOM 6736 N N . LYS B 1 276 ? 8.469 -5.773 10.477 1 93.5 276 LYS B N 1
ATOM 6737 C CA . LYS B 1 276 ? 8.289 -6.289 11.828 1 93.5 276 LYS B CA 1
ATOM 6738 C C . LYS B 1 276 ? 8.992 -5.406 12.859 1 93.5 276 LYS B C 1
ATOM 6740 O O . LYS B 1 276 ? 8.531 -5.277 13.992 1 93.5 276 LYS B O 1
ATOM 6745 N N . MET B 1 277 ? 10.07 -4.777 12.453 1 93.31 277 MET B N 1
ATOM 6746 C CA . MET B 1 277 ? 10.867 -3.939 13.344 1 93.31 277 MET B CA 1
ATOM 6747 C C . MET B 1 277 ? 10.328 -2.512 13.375 1 93.31 277 MET B C 1
ATOM 6749 O O . MET B 1 277 ? 10.82 -1.674 14.133 1 93.31 277 MET B O 1
ATOM 6753 N N . GLY B 1 278 ? 9.422 -2.205 12.484 1 91.06 278 GLY B N 1
ATOM 6754 C CA . GLY B 1 278 ? 8.781 -0.899 12.516 1 91.06 278 GLY B CA 1
ATOM 6755 C C . GLY B 1 278 ? 9.391 0.084 11.531 1 91.06 278 GLY B C 1
ATOM 6756 O O . GLY B 1 278 ? 9 1.254 11.5 1 91.06 278 GLY B O 1
ATOM 6757 N N . TYR B 1 279 ? 10.32 -0.43 10.75 1 91.62 279 TYR B N 1
ATOM 6758 C CA . TYR B 1 279 ? 10.906 0.439 9.734 1 91.62 279 TYR B CA 1
ATOM 6759 C C . TYR B 1 279 ? 10.016 0.499 8.492 1 91.62 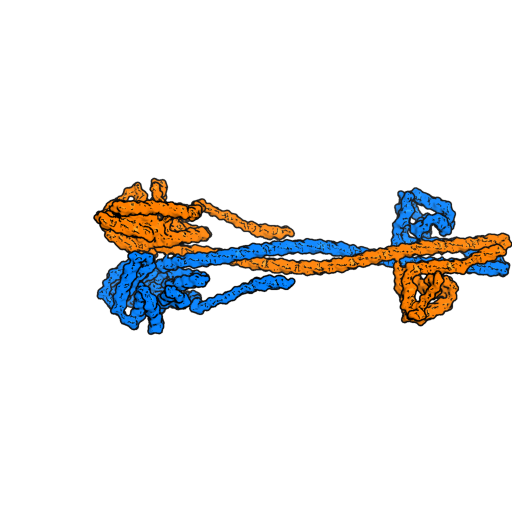279 TYR B C 1
ATOM 6761 O O . TYR B 1 279 ? 10.375 -0.041 7.445 1 91.62 279 TYR B O 1
ATOM 6769 N N . LEU B 1 280 ? 8.961 1.302 8.508 1 90.88 280 LEU B N 1
ATOM 6770 C CA . LEU B 1 280 ? 7.875 1.266 7.527 1 90.88 280 LEU B CA 1
ATOM 6771 C C . LEU B 1 280 ? 8.328 1.846 6.191 1 90.88 280 LEU B C 1
ATOM 6773 O O . LEU B 1 280 ? 8.039 1.284 5.133 1 90.88 280 LEU B O 1
ATOM 6777 N N . ASP B 1 281 ? 9.055 2.879 6.242 1 88.06 281 ASP B N 1
ATOM 6778 C CA . ASP B 1 281 ? 9.477 3.531 5.008 1 88.06 281 ASP B CA 1
ATOM 6779 C C . ASP B 1 281 ? 10.391 2.623 4.191 1 88.06 281 ASP B C 1
ATOM 6781 O O . ASP B 1 281 ? 10.18 2.424 2.996 1 88.06 281 ASP B O 1
ATOM 6785 N N . LYS B 1 282 ? 11.383 2.078 4.898 1 92.62 282 LYS B N 1
ATOM 6786 C CA . LYS B 1 282 ? 12.336 1.2 4.223 1 92.62 282 LYS B CA 1
ATOM 6787 C C . LYS B 1 282 ? 11.664 -0.088 3.76 1 92.62 282 LYS B C 1
ATOM 6789 O O . LYS B 1 282 ? 11.953 -0.59 2.672 1 92.62 282 LYS B O 1
ATOM 6794 N N . ALA B 1 283 ? 10.797 -0.618 4.625 1 95.38 283 ALA B N 1
ATOM 6795 C CA . ALA B 1 283 ? 10.047 -1.814 4.25 1 95.38 283 ALA B CA 1
ATOM 6796 C C . ALA B 1 283 ? 9.219 -1.572 2.986 1 95.38 283 ALA B C 1
ATOM 6798 O O . ALA B 1 283 ? 9.203 -2.406 2.078 1 95.38 283 ALA B O 1
ATOM 6799 N N . ASN B 1 284 ? 8.609 -0.463 2.945 1 91.56 284 ASN B N 1
ATOM 6800 C CA . ASN B 1 284 ? 7.785 -0.098 1.798 1 91.56 284 ASN B CA 1
ATOM 6801 C C . ASN B 1 284 ? 8.625 0.086 0.539 1 91.56 284 ASN B C 1
ATOM 6803 O O . ASN B 1 284 ? 8.219 -0.322 -0.55 1 91.56 284 ASN B O 1
ATOM 6807 N N . GLU B 1 285 ? 9.734 0.722 0.692 1 92.69 285 GLU B N 1
ATOM 6808 C CA . GLU B 1 285 ? 10.633 0.928 -0.445 1 92.69 285 GLU B CA 1
ATOM 6809 C C . GLU B 1 285 ? 11.109 -0.403 -1.015 1 92.69 285 GLU B C 1
ATOM 6811 O O . GLU B 1 285 ? 11.016 -0.64 -2.221 1 92.69 285 GLU B O 1
ATOM 6816 N N . TYR B 1 286 ? 11.625 -1.271 -0.135 1 96.75 286 TYR B N 1
ATOM 6817 C CA . TYR B 1 286 ? 12.211 -2.539 -0.563 1 96.75 286 TYR B CA 1
ATOM 6818 C C . TYR B 1 286 ? 11.141 -3.453 -1.159 1 96.75 286 TYR B C 1
ATOM 6820 O O . TYR B 1 286 ? 11.383 -4.125 -2.164 1 96.75 286 TYR B O 1
ATOM 6828 N N . ILE B 1 287 ? 9.961 -3.494 -0.592 1 94.81 287 ILE B N 1
ATOM 6829 C CA . ILE B 1 287 ? 8.914 -4.379 -1.085 1 94.81 287 ILE B CA 1
ATOM 6830 C C . ILE B 1 287 ? 8.438 -3.906 -2.457 1 94.81 287 ILE B C 1
ATOM 6832 O O . ILE B 1 287 ? 8.07 -4.719 -3.309 1 94.81 287 ILE B O 1
ATOM 6836 N N . ASN B 1 288 ? 8.414 -2.65 -2.697 1 91.75 288 ASN B N 1
ATOM 6837 C CA . ASN B 1 288 ? 8.016 -2.121 -3.998 1 91.75 288 ASN B CA 1
ATOM 6838 C C . ASN B 1 288 ? 9.055 -2.432 -5.07 1 91.75 288 ASN B C 1
ATOM 6840 O O . ASN B 1 288 ? 8.711 -2.729 -6.215 1 91.75 288 ASN B O 1
ATOM 6844 N N . ILE B 1 289 ? 10.32 -2.35 -4.66 1 94.44 289 ILE B N 1
ATOM 6845 C CA . ILE B 1 289 ? 11.383 -2.715 -5.598 1 94.44 289 ILE B CA 1
ATOM 6846 C C . ILE B 1 289 ? 11.266 -4.195 -5.953 1 94.44 289 ILE B C 1
ATOM 6848 O O . ILE B 1 289 ? 11.422 -4.578 -7.113 1 94.44 289 ILE B O 1
ATOM 6852 N N . ALA B 1 290 ? 10.992 -5.016 -4.934 1 95.81 290 ALA B N 1
ATOM 6853 C CA . ALA B 1 290 ? 10.781 -6.441 -5.172 1 95.81 290 ALA B CA 1
ATOM 6854 C C . ALA B 1 290 ? 9.625 -6.672 -6.137 1 95.81 290 ALA B C 1
ATOM 6856 O O . ALA B 1 290 ? 9.719 -7.496 -7.051 1 95.81 290 ALA B O 1
ATOM 6857 N N . MET B 1 291 ? 8.539 -5.949 -5.984 1 92.12 291 MET B N 1
ATOM 6858 C CA . MET B 1 291 ? 7.375 -6.078 -6.855 1 92.12 291 MET B CA 1
ATOM 6859 C C . MET B 1 291 ? 7.707 -5.641 -8.273 1 92.12 291 MET B C 1
ATOM 6861 O O . MET B 1 291 ? 7.305 -6.289 -9.242 1 92.12 291 MET B O 1
ATOM 6865 N N . ASP B 1 292 ? 8.422 -4.543 -8.398 1 91.62 292 ASP B N 1
ATOM 6866 C CA . ASP B 1 292 ? 8.836 -4.055 -9.711 1 91.62 292 ASP B CA 1
ATOM 6867 C C . ASP B 1 292 ? 9.68 -5.098 -10.438 1 91.62 292 ASP B C 1
ATOM 6869 O O . ASP B 1 292 ? 9.477 -5.336 -11.633 1 91.62 292 ASP B O 1
ATOM 6873 N N . ASP B 1 293 ? 10.586 -5.695 -9.68 1 95.06 293 ASP B N 1
ATOM 6874 C CA . ASP B 1 293 ? 11.453 -6.715 -10.266 1 95.06 293 ASP B CA 1
ATOM 6875 C C . ASP B 1 293 ? 10.656 -7.949 -10.672 1 95.06 293 ASP B C 1
ATOM 6877 O O . ASP B 1 293 ? 10.883 -8.516 -11.75 1 95.06 293 ASP B O 1
ATOM 6881 N N . ALA B 1 294 ? 9.797 -8.398 -9.805 1 93.62 294 ALA B N 1
ATOM 6882 C CA . ALA B 1 294 ? 8.953 -9.547 -10.125 1 93.62 294 ALA B CA 1
ATOM 6883 C C . ALA B 1 294 ? 8.102 -9.281 -11.367 1 93.62 294 ALA B C 1
ATOM 6885 O O . ALA B 1 294 ? 7.906 -10.164 -12.195 1 93.62 294 ALA B O 1
ATOM 6886 N N . THR B 1 295 ? 7.598 -8.086 -11.516 1 90.25 295 THR B N 1
ATOM 6887 C CA . THR B 1 295 ? 6.781 -7.695 -12.664 1 90.25 295 THR B CA 1
ATOM 6888 C C . THR B 1 295 ? 7.629 -7.625 -13.93 1 90.25 295 THR B C 1
ATOM 6890 O O . THR B 1 295 ? 7.203 -8.078 -14.992 1 90.25 295 THR B O 1
ATOM 6893 N N . PHE B 1 296 ? 8.852 -7.043 -13.758 1 93 296 PHE B N 1
ATOM 6894 C CA . PHE B 1 296 ? 9.766 -6.934 -14.891 1 93 296 PHE B CA 1
ATOM 6895 C C . PHE B 1 296 ? 10.125 -8.312 -15.43 1 93 296 PHE B C 1
ATOM 6897 O O . PHE B 1 296 ? 10.117 -8.531 -16.641 1 93 296 PHE B O 1
ATOM 6904 N N . TYR B 1 297 ? 10.453 -9.25 -14.516 1 94.62 297 TYR B N 1
ATOM 6905 C CA . TYR B 1 297 ? 10.797 -10.609 -14.906 1 94.62 297 TYR B CA 1
ATOM 6906 C C . TYR B 1 297 ? 9.562 -11.391 -15.344 1 94.62 297 TYR B C 1
ATOM 6908 O O . TYR B 1 297 ? 9.664 -12.344 -16.109 1 94.62 297 TYR B O 1
ATOM 6916 N N . ASN B 1 298 ? 8.406 -11.102 -14.875 1 90.12 298 ASN B N 1
ATOM 6917 C CA . ASN B 1 298 ? 7.129 -11.773 -15.062 1 90.12 298 ASN B CA 1
ATOM 6918 C C . ASN B 1 298 ? 7.07 -13.086 -14.289 1 90.12 298 ASN B C 1
ATOM 6920 O O . ASN B 1 298 ? 6.738 -14.133 -14.859 1 90.12 298 ASN B O 1
ATOM 6924 N N . ALA B 1 299 ? 7.562 -12.992 -13.031 1 92.12 299 ALA B N 1
ATOM 6925 C CA . ALA B 1 299 ? 7.512 -14.141 -12.133 1 92.12 299 ALA B CA 1
ATOM 6926 C C . ALA B 1 299 ? 6.191 -14.18 -11.375 1 92.12 299 ALA B C 1
ATOM 6928 O O . ALA B 1 299 ? 6.051 -13.539 -10.328 1 92.12 299 ALA B O 1
ATOM 6929 N N . ARG B 1 300 ? 5.293 -14.961 -11.773 1 89.38 300 ARG B N 1
ATOM 6930 C CA . ARG B 1 300 ? 3.922 -14.977 -11.266 1 89.38 300 ARG B CA 1
ATOM 6931 C C . ARG B 1 300 ? 3.879 -15.398 -9.805 1 89.38 300 ARG B C 1
ATOM 6933 O O . ARG B 1 300 ? 3.236 -14.742 -8.984 1 89.38 300 ARG B O 1
ATOM 6940 N N . HIS B 1 301 ? 4.566 -16.5 -9.453 1 88.06 301 HIS B N 1
ATOM 6941 C CA . HIS B 1 301 ? 4.516 -17.016 -8.086 1 88.06 301 HIS B CA 1
ATOM 6942 C C . HIS B 1 301 ? 5.164 -16.047 -7.109 1 88.06 301 HIS B C 1
ATOM 6944 O O . HIS B 1 301 ? 4.75 -15.953 -5.953 1 88.06 301 HIS B O 1
ATOM 6950 N N . ARG B 1 302 ? 6.203 -15.297 -7.578 1 91.12 302 ARG B N 1
ATOM 6951 C CA . ARG B 1 302 ? 6.832 -14.297 -6.723 1 91.12 302 ARG B CA 1
ATOM 6952 C C . ARG B 1 302 ? 5.891 -13.117 -6.477 1 91.12 302 ARG B C 1
ATOM 6954 O O . ARG B 1 302 ? 5.852 -12.57 -5.371 1 91.12 302 ARG B O 1
ATOM 6961 N N . LYS B 1 303 ? 5.164 -12.695 -7.48 1 87.94 303 LYS B N 1
ATOM 6962 C CA . LYS B 1 303 ? 4.18 -11.633 -7.316 1 87.94 303 LYS B CA 1
ATOM 6963 C C . LYS B 1 303 ? 3.137 -12 -6.266 1 87.94 303 LYS B C 1
ATOM 6965 O O . LYS B 1 303 ? 2.719 -11.156 -5.473 1 87.94 303 LYS B O 1
ATOM 6970 N N . ILE B 1 304 ? 2.832 -13.273 -6.234 1 84.81 304 ILE B N 1
ATOM 6971 C CA . ILE B 1 304 ? 1.854 -13.758 -5.266 1 84.81 304 ILE B CA 1
ATOM 6972 C C . ILE B 1 304 ? 2.424 -13.641 -3.854 1 84.81 304 ILE B C 1
ATOM 6974 O O . ILE B 1 304 ? 1.74 -13.172 -2.939 1 84.81 304 ILE B O 1
ATOM 6978 N N . GLU B 1 305 ? 3.588 -14.07 -3.715 1 88.19 305 GLU B N 1
ATOM 6979 C CA . GLU B 1 305 ? 4.23 -14.023 -2.406 1 88.19 305 GLU B CA 1
ATOM 6980 C C . GLU B 1 305 ? 4.352 -12.586 -1.903 1 88.19 305 GLU B C 1
ATOM 6982 O O . GLU B 1 305 ? 4.102 -12.312 -0.727 1 88.19 305 GLU B O 1
ATOM 6987 N N . ILE B 1 306 ? 4.699 -11.742 -2.805 1 90.31 306 ILE B N 1
ATOM 6988 C CA . ILE B 1 306 ? 4.859 -10.336 -2.453 1 90.31 306 ILE B CA 1
ATOM 6989 C C . ILE B 1 306 ? 3.498 -9.719 -2.141 1 90.31 306 ILE B C 1
ATOM 6991 O O . ILE B 1 306 ? 3.371 -8.906 -1.222 1 90.31 306 ILE B O 1
ATOM 6995 N N . SER B 1 307 ? 2.48 -10.117 -2.842 1 83 307 SER B N 1
ATOM 6996 C CA . SER B 1 307 ? 1.138 -9.57 -2.689 1 83 307 SER B CA 1
ATOM 6997 C C . SER B 1 307 ? 0.542 -9.93 -1.333 1 83 307 SER B C 1
ATOM 6999 O O . SER B 1 307 ? -0.418 -9.305 -0.883 1 83 307 SER B O 1
ATOM 7001 N N . SER B 1 308 ? 1.125 -10.891 -0.68 1 83.62 308 SER B N 1
ATOM 7002 C CA . SER B 1 308 ? 0.645 -11.266 0.646 1 83.62 308 SER B CA 1
ATOM 7003 C C . SER B 1 308 ? 1.173 -10.312 1.715 1 83.62 308 SER B C 1
ATOM 7005 O O . SER B 1 308 ? 0.587 -10.195 2.793 1 83.62 308 SER B O 1
ATOM 7007 N N . ILE B 1 309 ? 2.211 -9.602 1.409 1 88.06 309 ILE B N 1
ATOM 7008 C CA . ILE B 1 309 ? 2.877 -8.773 2.41 1 88.06 309 ILE B CA 1
ATOM 7009 C C . ILE B 1 309 ? 2.734 -7.301 2.039 1 88.06 309 ILE B C 1
ATOM 7011 O O . ILE B 1 309 ? 2.629 -6.441 2.916 1 88.06 309 ILE B O 1
ATOM 7015 N N . LEU B 1 310 ? 2.695 -7.02 0.74 1 88.12 310 LEU B N 1
ATOM 7016 C CA . LEU B 1 310 ? 2.74 -5.656 0.22 1 88.12 310 LEU B CA 1
ATOM 7017 C C . LEU B 1 310 ? 1.549 -4.848 0.719 1 88.12 310 LEU B C 1
ATOM 7019 O O . LEU B 1 310 ? 1.72 -3.748 1.253 1 88.12 310 LEU B O 1
ATOM 7023 N N . PRO B 1 311 ? 0.308 -5.359 0.667 1 83.69 311 PRO B N 1
ATOM 7024 C CA . PRO B 1 311 ? -0.83 -4.566 1.137 1 83.69 311 PRO B CA 1
ATOM 7025 C C . PRO B 1 311 ? -0.765 -4.266 2.633 1 83.69 311 PRO B C 1
ATOM 7027 O O . PRO B 1 311 ? -1.219 -3.209 3.076 1 83.69 311 PRO B O 1
ATOM 7030 N N . ILE B 1 312 ? -0.214 -5.141 3.383 1 87.56 312 ILE B N 1
ATOM 7031 C CA . ILE B 1 312 ? -0.092 -4.953 4.824 1 87.56 312 ILE B CA 1
ATOM 7032 C C . ILE B 1 312 ? 0.868 -3.803 5.117 1 87.56 312 ILE B C 1
ATOM 7034 O O . ILE B 1 312 ? 0.56 -2.918 5.918 1 87.56 312 ILE B O 1
ATOM 7038 N N . ILE B 1 313 ? 1.939 -3.822 4.465 1 90.12 313 ILE B N 1
ATOM 7039 C CA . ILE B 1 313 ? 2.951 -2.789 4.648 1 90.12 313 ILE B CA 1
ATOM 7040 C C . ILE B 1 313 ? 2.416 -1.447 4.152 1 90.12 313 ILE B C 1
ATOM 7042 O O . ILE B 1 313 ? 2.553 -0.428 4.832 1 90.12 313 ILE B O 1
ATOM 7046 N N . GLU B 1 314 ? 1.8 -1.446 3.006 1 86.69 314 GLU B N 1
ATOM 7047 C CA . GLU B 1 314 ? 1.285 -0.218 2.408 1 86.69 314 GLU B CA 1
ATOM 7048 C C . GLU B 1 314 ? 0.159 0.376 3.25 1 86.69 314 GLU B C 1
ATOM 7050 O O . GLU B 1 314 ? 0.061 1.597 3.391 1 86.69 314 GLU B O 1
ATOM 7055 N N . LYS B 1 315 ? -0.676 -0.48 3.729 1 86.31 315 LYS B N 1
ATOM 7056 C CA . LYS B 1 315 ? -1.745 -0.009 4.605 1 86.31 315 LYS B CA 1
ATOM 7057 C C . LYS B 1 315 ? -1.18 0.627 5.871 1 86.31 315 LYS B C 1
ATOM 7059 O O . LYS B 1 315 ? -1.672 1.662 6.324 1 86.31 315 LYS B O 1
ATOM 7064 N N . ALA B 1 316 ? -0.223 -0.002 6.441 1 89.12 316 ALA B N 1
ATOM 7065 C CA . ALA B 1 316 ? 0.423 0.546 7.633 1 89.12 316 ALA B CA 1
ATOM 7066 C C . ALA B 1 316 ? 1.071 1.895 7.332 1 89.12 316 ALA B C 1
ATOM 7068 O O . ALA B 1 316 ? 0.989 2.822 8.141 1 89.12 316 ALA B O 1
ATOM 7069 N N . GLN B 1 317 ? 1.68 1.951 6.227 1 89.06 317 GLN B N 1
ATOM 7070 C CA . GLN B 1 317 ? 2.312 3.201 5.816 1 89.06 317 GLN B CA 1
ATOM 7071 C C . GLN B 1 317 ? 1.273 4.293 5.586 1 89.06 317 GLN B C 1
ATOM 7073 O O . GLN B 1 317 ? 1.472 5.441 5.992 1 89.06 317 GLN B O 1
ATOM 7078 N N . LEU B 1 318 ? 0.241 3.99 4.875 1 87.5 318 LEU B N 1
ATOM 7079 C CA . LEU B 1 318 ? -0.84 4.934 4.609 1 87.5 318 LEU B CA 1
ATOM 7080 C C . LEU B 1 318 ? -1.433 5.457 5.914 1 87.5 318 LEU B C 1
ATOM 7082 O O . LEU B 1 318 ? -1.661 6.66 6.059 1 87.5 318 LEU B O 1
ATOM 7086 N N . ASN B 1 319 ? -1.657 4.57 6.824 1 87.94 319 ASN B N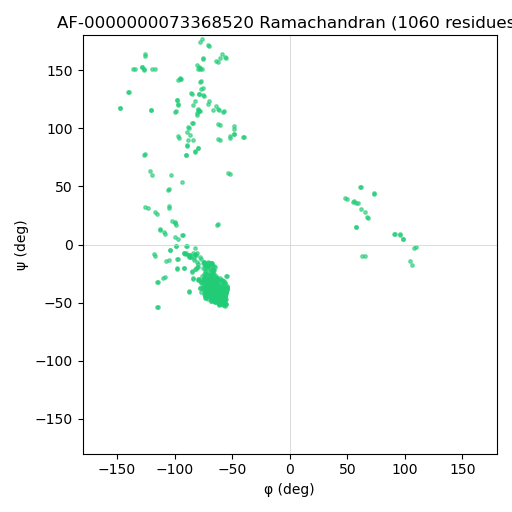 1
ATOM 7087 C CA . ASN B 1 319 ? -2.199 4.969 8.117 1 87.94 319 ASN B CA 1
ATOM 7088 C C . ASN B 1 319 ? -1.241 5.891 8.867 1 87.94 319 ASN B C 1
ATOM 7090 O O . ASN B 1 319 ? -1.674 6.836 9.531 1 87.94 319 ASN B O 1
ATOM 7094 N N . ASN B 1 320 ? -0.034 5.605 8.75 1 89.75 320 ASN B N 1
ATOM 7095 C CA . ASN B 1 320 ? 0.978 6.449 9.375 1 89.75 320 ASN B CA 1
ATOM 7096 C C . ASN B 1 320 ? 0.952 7.867 8.812 1 89.75 320 ASN B C 1
ATOM 7098 O O . ASN B 1 320 ? 1.029 8.844 9.562 1 89.75 320 ASN B O 1
ATOM 7102 N N . VAL B 1 321 ? 0.816 7.992 7.602 1 89.62 321 VAL B N 1
ATOM 7103 C CA . VAL B 1 321 ? 0.814 9.297 6.945 1 89.62 321 VAL B CA 1
ATOM 7104 C C . VAL B 1 321 ? -0.495 10.023 7.246 1 89.62 321 VAL B C 1
ATOM 7106 O O . VAL B 1 321 ? -0.507 11.242 7.434 1 89.62 321 VAL B O 1
ATOM 7109 N N . LYS B 1 322 ? -1.553 9.297 7.27 1 88.5 322 LYS B N 1
ATOM 7110 C CA . LYS B 1 322 ? -2.84 9.883 7.633 1 88.5 322 LYS B CA 1
ATOM 7111 C C . LYS B 1 322 ? -2.824 10.414 9.062 1 88.5 322 LYS B C 1
ATOM 7113 O O . LYS B 1 322 ? -3.387 11.469 9.352 1 88.5 322 LYS B O 1
ATOM 7118 N N . ASP B 1 323 ? -2.189 9.719 9.938 1 89.88 323 ASP B N 1
ATOM 7119 C CA . ASP B 1 323 ? -2.045 10.156 11.32 1 89.88 323 ASP B CA 1
ATOM 7120 C C . ASP B 1 323 ? -1.236 11.453 11.398 1 89.88 323 ASP B C 1
ATOM 7122 O O . ASP B 1 323 ? -1.56 12.344 12.188 1 89.88 323 ASP B O 1
ATOM 7126 N N . LYS B 1 324 ? -0.26 11.469 10.68 1 89.25 324 LYS B N 1
ATOM 7127 C CA . LYS B 1 324 ? 0.528 12.695 10.609 1 89.25 324 LYS B CA 1
ATOM 7128 C C . LYS B 1 324 ? -0.317 13.867 10.117 1 89.25 324 LYS B C 1
ATOM 7130 O O . LYS B 1 324 ? -0.221 14.977 10.641 1 89.25 324 LYS B O 1
ATOM 7135 N N . ASN B 1 325 ? -1.096 13.625 9.109 1 90.75 325 ASN B N 1
ATOM 7136 C CA . ASN B 1 325 ? -1.995 14.648 8.586 1 90.75 325 ASN B CA 1
ATOM 7137 C C . ASN B 1 325 ? -2.961 15.148 9.656 1 90.75 325 ASN B C 1
ATOM 7139 O O . ASN B 1 325 ? -3.221 16.344 9.758 1 90.75 325 ASN B O 1
ATOM 7143 N N . ASP B 1 326 ? -3.449 14.266 10.383 1 90.12 326 ASP B N 1
ATOM 7144 C CA . ASP B 1 326 ? -4.367 14.625 11.461 1 90.12 326 ASP B CA 1
ATOM 7145 C C . ASP B 1 326 ? -3.674 15.5 12.508 1 90.12 326 ASP B C 1
ATOM 7147 O O . ASP B 1 326 ? -4.258 16.469 13 1 90.12 326 ASP B O 1
ATOM 7151 N N . LYS B 1 327 ? -2.523 15.172 12.789 1 91.25 327 LYS B N 1
ATOM 7152 C CA . LYS B 1 327 ? -1.747 15.961 13.742 1 91.25 327 LYS B CA 1
ATOM 7153 C C . LYS B 1 327 ? -1.487 17.359 13.203 1 91.25 327 LYS B C 1
ATOM 7155 O O . LYS B 1 327 ? -1.625 18.359 13.93 1 91.25 327 LYS B O 1
ATOM 7160 N N . LEU B 1 328 ? -1.194 17.438 11.945 1 91.44 328 LEU B N 1
ATOM 7161 C CA . LEU B 1 328 ? -0.925 18.719 11.32 1 91.44 328 LEU B CA 1
ATOM 7162 C C . LEU B 1 328 ? -2.182 19.578 11.289 1 91.44 328 LEU B C 1
ATOM 7164 O O . LEU B 1 328 ? -2.119 20.797 11.531 1 91.44 328 LEU B O 1
ATOM 7168 N N . GLU B 1 329 ? -3.225 18.953 11.031 1 92.25 329 GLU B N 1
ATOM 7169 C CA . GLU B 1 329 ? -4.492 19.688 11.008 1 92.25 329 GLU B CA 1
ATOM 7170 C C . GLU B 1 329 ? -4.832 20.234 12.391 1 92.25 329 GLU B C 1
ATOM 7172 O O . GLU B 1 329 ? -5.324 21.359 12.508 1 92.25 329 GLU B O 1
ATOM 7177 N N . LYS B 1 330 ? -4.559 19.531 13.422 1 91.75 330 LYS B N 1
ATOM 7178 C CA . LYS B 1 330 ? -4.789 20 14.789 1 91.75 330 LYS B CA 1
ATOM 7179 C C . LYS B 1 330 ? -3.893 21.188 15.125 1 91.75 330 LYS B C 1
ATOM 7181 O O . LYS B 1 330 ? -4.328 22.125 15.773 1 91.75 330 LYS B O 1
ATOM 7186 N N . ILE B 1 331 ? -2.73 21.062 14.609 1 91.31 331 ILE B N 1
ATOM 7187 C CA . ILE B 1 331 ? -1.79 22.156 14.828 1 91.31 331 ILE B CA 1
ATOM 7188 C C . ILE B 1 331 ? -2.283 23.406 14.109 1 91.31 331 ILE B C 1
ATOM 7190 O O . ILE B 1 331 ? -2.213 24.516 14.664 1 91.31 331 ILE B O 1
ATOM 7194 N N . ILE B 1 332 ? -2.791 23.281 13.008 1 91.62 332 ILE B N 1
ATOM 7195 C CA . ILE B 1 332 ? -3.307 24.391 12.234 1 91.62 332 ILE B CA 1
ATOM 7196 C C . ILE B 1 332 ? -4.48 25.031 12.969 1 91.62 332 ILE B C 1
ATOM 7198 O O . ILE B 1 332 ? -4.578 26.266 13.055 1 91.62 332 ILE B O 1
ATOM 7202 N N . ILE B 1 333 ? -5.305 24.219 13.539 1 92.31 333 ILE B N 1
ATOM 7203 C CA . ILE B 1 333 ? -6.453 24.719 14.281 1 92.31 333 ILE B CA 1
ATOM 7204 C C . ILE B 1 333 ? -5.973 25.516 15.492 1 92.31 333 ILE B C 1
ATOM 7206 O O . ILE B 1 333 ? -6.453 26.625 15.75 1 92.31 333 ILE B O 1
ATOM 7210 N N . LEU B 1 334 ? -4.977 25 16.125 1 90.62 334 LEU B N 1
ATOM 7211 C CA . LEU B 1 334 ? -4.426 25.672 17.297 1 90.62 334 LEU B CA 1
ATOM 7212 C C . LEU B 1 334 ? -3.779 27 16.906 1 90.62 334 LEU B C 1
ATOM 7214 O O . LEU B 1 334 ? -4 28.016 17.562 1 90.62 334 LEU B O 1
ATOM 7218 N N . LEU B 1 335 ? -3.086 27 15.875 1 90.31 335 LEU B N 1
ATOM 7219 C CA . LEU B 1 335 ? -2.402 28.203 15.422 1 90.31 335 LEU B CA 1
ATOM 7220 C C . LEU B 1 335 ? -3.402 29.25 14.938 1 90.31 335 LEU B C 1
ATOM 7222 O O . LEU B 1 335 ? -3.188 30.453 15.117 1 90.31 335 LEU B O 1
ATOM 7226 N N . THR B 1 336 ? -4.477 28.797 14.375 1 90 336 THR B N 1
ATOM 7227 C CA . THR B 1 336 ? -5.512 29.719 13.906 1 90 336 THR B CA 1
ATOM 7228 C C . THR B 1 336 ? -6.215 30.375 15.086 1 90 336 THR B C 1
ATOM 7230 O O . THR B 1 336 ? -6.457 31.594 15.07 1 90 336 THR B O 1
ATOM 7233 N N . ILE B 1 337 ? -6.441 29.578 16.125 1 89.81 337 ILE B N 1
ATOM 7234 C CA . ILE B 1 337 ? -7.062 30.125 17.312 1 89.81 337 ILE B CA 1
ATOM 7235 C C . ILE B 1 337 ? -6.117 31.125 17.969 1 89.81 337 ILE B C 1
ATOM 7237 O O . ILE B 1 337 ? -6.535 32.219 18.375 1 89.81 337 ILE B O 1
ATOM 7241 N N . LEU B 1 338 ? -4.863 30.75 17.953 1 87.56 338 LEU B N 1
ATOM 7242 C CA . LEU B 1 338 ? -3.861 31.641 18.547 1 87.56 338 LEU B CA 1
ATOM 7243 C C . LEU B 1 338 ? -3.771 32.938 17.766 1 87.56 338 LEU B C 1
ATOM 7245 O O . LEU B 1 338 ? -3.689 34.031 18.359 1 87.56 338 LEU B O 1
ATOM 7249 N N . THR B 1 339 ? -3.869 32.938 16.531 1 87.75 339 THR B N 1
ATOM 7250 C CA . THR B 1 339 ? -3.799 34.125 15.688 1 87.75 339 THR B CA 1
ATOM 7251 C C . THR B 1 339 ? -5.016 35.031 15.898 1 87.75 339 THR B C 1
ATOM 7253 O O . THR B 1 339 ? -4.891 36.25 15.961 1 87.75 339 THR B O 1
ATOM 7256 N N . LEU B 1 340 ? -6.141 34.375 16.109 1 88.88 340 LEU B N 1
ATOM 7257 C CA . LEU B 1 340 ? -7.363 35.125 16.344 1 88.88 340 LEU B CA 1
ATOM 7258 C C . LEU B 1 340 ? -7.305 35.844 17.688 1 88.88 340 LEU B C 1
ATOM 7260 O O . LEU B 1 340 ? -7.727 37 17.797 1 88.88 340 LEU B O 1
ATOM 7264 N N . ILE B 1 341 ? -6.707 35.156 18.625 1 87.62 341 ILE B N 1
ATOM 7265 C CA . ILE B 1 341 ? -6.559 35.75 19.953 1 87.62 341 ILE B CA 1
ATOM 7266 C C . ILE B 1 341 ? -5.598 36.938 19.891 1 87.62 341 ILE B C 1
ATOM 7268 O O . ILE B 1 341 ? -5.875 38 20.453 1 87.62 341 ILE B O 1
ATOM 7272 N N . ILE B 1 342 ? -4.598 36.844 19.156 1 85.75 342 ILE B N 1
ATOM 7273 C CA . ILE B 1 342 ? -3.594 37.906 19.031 1 85.75 342 ILE B CA 1
ATOM 7274 C C . ILE B 1 342 ? -4.188 39.094 18.297 1 85.75 342 ILE B C 1
ATOM 7276 O O . ILE B 1 342 ? -3.938 40.25 18.672 1 85.75 342 ILE B O 1
ATOM 7280 N N . ILE B 1 343 ? -5 38.812 17.344 1 85.56 343 ILE B N 1
ATOM 7281 C CA . ILE B 1 343 ? -5.648 39.906 16.594 1 85.56 343 ILE B CA 1
ATOM 7282 C C . ILE B 1 343 ? -6.617 40.656 17.5 1 85.56 343 ILE B C 1
ATOM 7284 O O . ILE B 1 343 ? -6.648 41.875 17.5 1 85.56 343 ILE B O 1
ATOM 7288 N N . LEU B 1 344 ? -7.301 39.938 18.359 1 87.44 344 LEU B N 1
ATOM 7289 C CA . LEU B 1 344 ? -8.234 40.562 19.297 1 87.44 344 LEU B CA 1
ATOM 7290 C C . LEU B 1 344 ? -7.5 41.438 20.297 1 87.44 344 LEU B C 1
ATOM 7292 O O . LEU B 1 344 ? -7.922 42.594 20.531 1 87.44 344 LEU B O 1
ATOM 7296 N N . PHE B 1 345 ? -6.41 40.938 20.75 1 84 345 PHE B N 1
ATOM 7297 C CA . PHE B 1 345 ? -5.613 41.719 21.703 1 84 345 PHE B CA 1
ATOM 7298 C C . PHE B 1 345 ? -5.016 42.969 21.031 1 84 345 PHE B C 1
ATOM 7300 O O . PHE B 1 345 ? -4.934 44.031 21.625 1 84 345 PHE B O 1
ATOM 7307 N N . SER B 1 346 ? -4.727 42.875 19.781 1 83.81 346 SER B N 1
ATOM 7308 C CA . SER B 1 346 ? -4.172 44 19.016 1 83.81 346 SER B CA 1
ATOM 7309 C C . SER B 1 346 ? -5.211 45.094 18.812 1 83.81 346 SER B C 1
ATOM 7311 O O . SER B 1 346 ? -4.898 46.281 18.906 1 83.81 346 SER B O 1
ATOM 7313 N N . ILE B 1 347 ? -6.391 44.688 18.609 1 84.06 347 ILE B N 1
ATOM 7314 C CA . ILE B 1 347 ? -7.469 45.656 18.422 1 84.06 347 ILE B CA 1
ATOM 7315 C C . ILE B 1 347 ? -7.742 46.375 19.734 1 84.06 347 ILE B C 1
ATOM 7317 O O . ILE B 1 347 ? -7.898 47.625 19.734 1 84.06 347 ILE B O 1
ATOM 7321 N N . ILE B 1 348 ? -7.668 45.594 20.797 1 84.38 348 ILE B N 1
ATOM 7322 C CA . ILE B 1 348 ? -7.914 46.188 22.109 1 84.38 348 ILE B CA 1
ATOM 7323 C C . ILE B 1 348 ? -6.816 47.188 22.438 1 84.38 348 ILE B C 1
ATOM 7325 O O . ILE B 1 348 ? -7.102 48.312 22.891 1 84.38 348 ILE B O 1
ATOM 7329 N N . ILE B 1 349 ? -5.688 46.812 22.094 1 82.31 349 ILE B N 1
ATOM 7330 C CA . ILE B 1 349 ? -4.547 47.656 22.391 1 82.31 349 ILE B CA 1
ATOM 7331 C C . ILE B 1 349 ? -4.621 48.938 21.531 1 82.31 349 ILE B C 1
ATOM 7333 O O . ILE B 1 349 ? -4.348 50.031 22.031 1 82.31 349 ILE B O 1
ATOM 7337 N N . PHE B 1 350 ? -5.113 48.781 20.391 1 82.38 350 PHE B N 1
ATOM 7338 C CA . PHE B 1 350 ? -5.219 49.938 19.5 1 82.38 350 PHE B CA 1
ATOM 7339 C C . PHE B 1 350 ? -6.301 50.875 19.969 1 82.38 350 PHE B C 1
ATOM 7341 O O . PHE B 1 350 ? -6.121 52.094 19.938 1 82.38 350 PHE B O 1
ATOM 7348 N N . LYS B 1 351 ? -7.344 50.344 20.406 1 84.81 351 LYS B N 1
ATOM 7349 C CA . LYS B 1 351 ? -8.422 51.156 20.938 1 84.81 351 LYS B CA 1
ATOM 7350 C C . LYS B 1 351 ? -7.984 51.906 22.203 1 84.81 351 LYS B C 1
ATOM 7352 O O . LYS B 1 351 ? -8.273 53.094 22.359 1 84.81 351 LYS B O 1
ATOM 7357 N N . GLN B 1 352 ? -7.188 51.156 22.969 1 80.81 352 GLN B N 1
ATOM 7358 C CA . GLN B 1 352 ? -6.684 51.781 24.203 1 80.81 352 GLN B CA 1
ATOM 7359 C C . GLN B 1 352 ? -5.695 52.906 23.906 1 80.81 352 GLN B C 1
ATOM 7361 O O . GLN B 1 352 ? -5.695 53.938 24.578 1 80.81 352 GLN B O 1
ATOM 7366 N N . LEU B 1 353 ? -4.996 52.688 22.828 1 79.81 353 LEU B N 1
ATOM 7367 C CA . LEU B 1 353 ? -4.008 53.688 22.438 1 79.81 353 LEU B CA 1
ATOM 7368 C C . LEU B 1 353 ? -4.684 54.938 21.875 1 79.81 353 LEU B C 1
ATOM 7370 O O . LEU B 1 353 ? -4.234 56.062 22.125 1 79.81 353 LEU B O 1
ATOM 7374 N N . LYS B 1 354 ? -5.715 54.719 21.188 1 82.06 354 LYS B N 1
ATOM 7375 C CA . LYS B 1 354 ? -6.453 55.844 20.641 1 82.06 354 LYS B CA 1
ATOM 7376 C C . LYS B 1 354 ? -7.078 56.688 21.75 1 82.06 354 LYS B C 1
ATOM 7378 O O . LYS B 1 354 ? -7.027 57.906 21.703 1 82.06 354 LYS B O 1
ATOM 7383 N N . GLU B 1 355 ? -7.547 56.094 22.766 1 81.75 355 GLU B N 1
ATOM 7384 C CA . GLU B 1 355 ? -8.164 56.781 23.891 1 81.75 355 GLU B CA 1
ATOM 7385 C C . GLU B 1 355 ? -7.125 57.531 24.719 1 81.75 355 GLU B C 1
ATOM 7387 O O . GLU B 1 355 ? -7.359 58.656 25.125 1 81.75 355 GLU B O 1
ATOM 7392 N N . LYS B 1 356 ? -6.039 56.906 24.875 1 79 356 LYS B N 1
ATOM 7393 C CA . LYS B 1 356 ? -4.988 57.531 25.672 1 79 356 LYS B CA 1
ATOM 7394 C C . LYS B 1 356 ? -4.375 58.719 24.938 1 79 356 LYS B C 1
ATOM 7396 O O . LYS B 1 356 ? -4.016 59.719 25.547 1 79 356 LYS B O 1
ATOM 7401 N N . ASN B 1 357 ? -4.367 58.625 23.625 1 79.06 357 ASN B N 1
ATOM 7402 C CA . ASN B 1 357 ? -3.863 59.75 22.812 1 79.06 357 ASN B CA 1
ATOM 7403 C C . ASN B 1 357 ? -4.809 60.938 22.859 1 79.06 357 ASN B C 1
ATOM 7405 O O . ASN B 1 357 ? -4.359 62.094 22.906 1 79.06 357 ASN B O 1
ATOM 7409 N N . LYS B 1 358 ? -6.055 60.781 22.891 1 81.94 358 LYS B N 1
ATOM 7410 C CA . LYS B 1 358 ? -7.039 61.844 23.016 1 81.94 358 LYS B CA 1
ATOM 7411 C C . LYS B 1 358 ? -6.93 62.531 24.359 1 81.94 358 LYS B C 1
ATOM 7413 O O . LYS B 1 358 ? -6.965 63.781 24.438 1 81.94 358 LYS B O 1
ATOM 7418 N N . ALA B 1 359 ? -6.691 61.719 25.375 1 75.38 359 ALA B N 1
ATOM 7419 C CA . ALA B 1 359 ? -6.559 62.281 26.719 1 75.38 359 ALA B CA 1
ATOM 7420 C C . ALA B 1 359 ? -5.289 63.125 26.844 1 75.38 359 ALA B C 1
ATOM 7422 O O . ALA B 1 359 ? -5.289 64.125 27.516 1 75.38 359 ALA B O 1
ATOM 7423 N N . ARG B 1 360 ? -4.332 62.75 26.156 1 76.81 360 ARG B N 1
ATOM 7424 C CA . ARG B 1 360 ? -3.064 63.469 26.188 1 76.81 360 ARG B CA 1
ATOM 7425 C C . ARG B 1 360 ? -3.188 64.812 25.484 1 76.81 360 ARG B C 1
ATOM 7427 O O . ARG B 1 360 ? -2.629 65.812 25.938 1 76.81 360 ARG B O 1
ATOM 7434 N N . LYS B 1 361 ? -3.92 64.875 24.469 1 78.75 361 LYS B N 1
ATOM 7435 C CA . LYS B 1 361 ? -4.102 66.125 23.734 1 78.75 361 LYS B CA 1
ATOM 7436 C C . LYS B 1 361 ? -4.895 67.125 24.562 1 78.75 361 LYS B C 1
ATOM 7438 O O . LYS B 1 361 ? -4.555 68.312 24.594 1 78.75 361 LYS B O 1
ATOM 7443 N N . ILE B 1 362 ? -5.852 66.625 25.281 1 77.88 362 ILE B N 1
ATOM 7444 C CA . ILE B 1 362 ? -6.68 67.5 26.109 1 77.88 362 ILE B CA 1
ATOM 7445 C C . ILE B 1 362 ? -5.852 68.062 27.281 1 77.88 362 ILE B C 1
ATOM 7447 O O . ILE B 1 362 ? -5.918 69.25 27.594 1 77.88 362 ILE B O 1
ATOM 7451 N N . MET B 1 363 ? -4.988 67.188 27.75 1 79.38 363 MET B N 1
ATOM 7452 C CA . MET B 1 363 ? -4.152 67.562 28.875 1 79.38 363 MET B CA 1
ATOM 7453 C C . MET B 1 363 ? -3.092 68.562 28.438 1 79.38 363 MET B C 1
ATOM 7455 O O . MET B 1 363 ? -2.791 69.562 29.156 1 79.38 363 MET B O 1
ATOM 7459 N N . ALA B 1 364 ? -2.625 68.5 27.312 1 76.38 364 ALA B N 1
ATOM 7460 C CA . ALA B 1 364 ? -1.616 69.438 26.781 1 76.38 364 ALA B CA 1
ATOM 7461 C C . ALA B 1 364 ? -2.209 70.812 26.516 1 76.38 364 ALA B C 1
ATOM 7463 O O . ALA B 1 364 ? -1.575 71.812 26.812 1 76.38 364 ALA B O 1
ATOM 7464 N N . SER B 1 365 ? -3.432 70.812 26 1 80.44 365 SER B N 1
ATOM 7465 C CA . SER B 1 365 ? -4.105 72.062 25.75 1 80.44 365 SER B CA 1
ATOM 7466 C C . SER B 1 365 ? -4.426 72.812 27.047 1 80.44 365 SER B C 1
ATOM 7468 O O . SER B 1 365 ? -4.254 74 27.141 1 80.44 365 SER B O 1
ATOM 7470 N N . SER B 1 366 ? -4.809 72 28.062 1 78.19 366 SER B N 1
ATOM 7471 C CA . SER B 1 366 ? -5.121 72.625 29.359 1 78.19 366 SER B CA 1
ATOM 7472 C C . SER B 1 366 ? -3.867 73.125 30.031 1 78.19 366 SER B C 1
ATOM 7474 O O . SER B 1 366 ? -3.902 74.188 30.672 1 78.19 366 SER B O 1
ATOM 7476 N N . TYR B 1 367 ? -2.766 72.562 29.844 1 76.44 367 TYR B N 1
ATOM 7477 C CA . TYR B 1 367 ? -1.482 72.938 30.406 1 76.44 367 TYR B CA 1
ATOM 7478 C C . TYR B 1 367 ? -1.017 74.25 29.766 1 76.44 367 TYR B C 1
ATOM 7480 O O . TYR B 1 367 ? -0.534 75.188 30.469 1 76.44 367 TYR B O 1
ATOM 7488 N N . ALA B 1 368 ? -1.198 74.375 28.516 1 77.5 368 ALA B N 1
ATOM 7489 C CA . ALA B 1 368 ? -0.803 75.625 27.797 1 77.5 368 ALA B CA 1
ATOM 7490 C C . ALA B 1 368 ? -1.632 76.812 28.25 1 77.5 368 ALA B C 1
ATOM 7492 O O . ALA B 1 368 ? -1.098 77.875 28.453 1 77.5 368 ALA B O 1
ATOM 7493 N N . GLN B 1 369 ? -2.873 76.562 28.5 1 77.56 369 GLN B N 1
ATOM 7494 C CA . GLN B 1 369 ? -3.77 77.625 28.953 1 77.56 369 GLN B CA 1
ATOM 7495 C C . GLN B 1 369 ? -3.412 78.062 30.375 1 77.56 369 GLN B C 1
ATOM 7497 O O . GLN B 1 369 ? -3.42 79.25 30.672 1 77.56 369 GLN B O 1
ATOM 7502 N N . LEU B 1 370 ? -2.992 77.125 31.188 1 78.06 370 LEU B N 1
ATOM 7503 C CA . LEU B 1 370 ? -2.643 77.438 32.562 1 78.06 370 LEU B CA 1
ATOM 7504 C C . LEU B 1 370 ? -1.323 78.188 32.625 1 78.06 370 LEU B C 1
ATOM 7506 O O . LEU B 1 370 ? -1.152 79.062 33.5 1 78.06 370 LEU B O 1
ATOM 7510 N N . GLN B 1 371 ? -0.451 77.938 31.734 1 75.06 371 GLN B N 1
ATOM 7511 C CA . GLN B 1 371 ? 0.822 78.625 31.672 1 75.06 371 GLN B CA 1
ATOM 7512 C C . GLN B 1 371 ? 0.619 80.062 31.25 1 75.06 371 GLN B C 1
ATOM 7514 O O . GLN B 1 371 ? 1.242 81 31.812 1 75.06 371 GLN B O 1
ATOM 7519 N N . GLU B 1 372 ? -0.244 80.312 30.328 1 75.56 372 GLU B N 1
ATOM 7520 C CA . GLU B 1 372 ? -0.563 81.688 29.875 1 75.56 372 GLU B CA 1
ATOM 7521 C C . GLU B 1 372 ? -1.207 82.5 31 1 75.56 372 GLU B C 1
ATOM 7523 O O . GLU B 1 372 ? -0.877 83.688 31.188 1 75.56 372 GLU B O 1
ATOM 7528 N N . MET B 1 373 ? -2.053 81.938 31.781 1 74.38 373 MET B N 1
ATOM 7529 C CA . MET B 1 373 ? -2.723 82.562 32.906 1 74.38 373 MET B CA 1
ATOM 7530 C C . MET B 1 373 ? -1.724 82.938 34 1 74.38 373 MET B C 1
ATOM 7532 O O . MET B 1 373 ? -1.806 84.062 34.562 1 74.38 373 MET B O 1
ATOM 7536 N N . ASN B 1 374 ? -0.718 82.25 34.281 1 70.19 374 ASN B N 1
ATOM 7537 C CA . ASN B 1 374 ? 0.304 82.5 35.281 1 70.19 374 ASN B CA 1
ATOM 7538 C C . ASN B 1 374 ? 1.166 83.688 34.906 1 70.19 374 ASN B C 1
ATOM 7540 O O . ASN B 1 374 ? 1.529 84.5 35.781 1 70.19 374 ASN B O 1
ATOM 7544 N N . VAL B 1 375 ? 1.467 83.875 33.688 1 71.88 375 VAL B N 1
ATOM 7545 C CA . VAL B 1 375 ? 2.264 85 33.219 1 71.88 375 VAL B CA 1
ATOM 7546 C C . VAL B 1 375 ? 1.47 86.312 33.375 1 71.88 375 VAL B C 1
ATOM 7548 O O . VAL B 1 375 ? 2 87.312 33.875 1 71.88 375 VAL B O 1
ATOM 7551 N N . SER B 1 376 ? 0.193 86.25 33.031 1 70.94 376 SER B N 1
ATOM 7552 C CA . SER B 1 376 ? -0.666 87.438 33.156 1 70.94 376 SER B CA 1
ATOM 7553 C C . SER B 1 376 ? -0.83 87.875 34.594 1 70.94 376 SER B C 1
ATOM 7555 O O . SER B 1 376 ? -0.763 89.062 34.906 1 70.94 376 SER B O 1
ATOM 7557 N N . LEU B 1 377 ? -0.859 87 35.531 1 70.06 377 LEU B N 1
ATOM 7558 C CA . LEU B 1 377 ? -1.045 87.312 36.938 1 70.06 377 LEU B CA 1
ATOM 7559 C C . LEU B 1 377 ? 0.23 87.875 37.531 1 70.06 377 LEU B C 1
ATOM 7561 O O . LEU B 1 377 ? 0.172 88.75 38.406 1 70.06 377 LEU B O 1
ATOM 7565 N N . SER B 1 378 ? 1.355 87.438 37.031 1 70.06 378 SER B N 1
ATOM 7566 C CA . SER B 1 378 ? 2.639 87.938 37.5 1 70.06 378 SER B CA 1
ATOM 7567 C C . SER B 1 378 ? 2.842 89.375 37.094 1 70.06 378 SER B C 1
ATOM 7569 O O . SER B 1 378 ? 3.33 90.188 37.875 1 70.06 378 SER B O 1
ATOM 7571 N N . GLU B 1 379 ? 2.482 89.812 36 1 70 379 GLU B N 1
ATOM 7572 C CA . GLU B 1 379 ? 2.58 91.188 35.5 1 70 379 GLU B CA 1
ATOM 7573 C C . GLU B 1 379 ? 1.658 92.125 36.281 1 70 379 GLU B C 1
ATOM 7575 O O . GLU B 1 379 ? 2.049 93.25 36.625 1 70 379 GLU B O 1
ATOM 7580 N N . ALA B 1 380 ? 0.467 91.688 36.562 1 68.19 380 ALA B N 1
ATOM 7581 C CA . ALA B 1 380 ? -0.488 92.438 37.344 1 68.19 380 ALA B CA 1
ATOM 7582 C C . ALA B 1 380 ? 0.052 92.75 38.75 1 68.19 380 ALA B C 1
ATOM 7584 O O . ALA B 1 380 ? -0.126 93.812 39.281 1 68.19 380 ALA B O 1
ATOM 7585 N N . ASN B 1 381 ? 0.812 91.812 39.281 1 68.62 381 ASN B N 1
ATOM 7586 C CA . ASN B 1 381 ? 1.415 92 40.625 1 68.62 381 ASN B CA 1
ATOM 7587 C C . ASN B 1 381 ? 2.496 93.062 40.625 1 68.62 381 ASN B C 1
ATOM 7589 O O . ASN B 1 381 ? 2.586 93.812 41.562 1 68.62 381 ASN B O 1
ATOM 7593 N N . ALA B 1 382 ? 3.262 93.188 39.625 1 69.31 382 ALA B N 1
ATOM 7594 C CA . ALA B 1 382 ? 4.332 94.188 39.531 1 69.31 382 ALA B CA 1
ATOM 7595 C C . ALA B 1 382 ? 3.77 95.562 39.438 1 69.31 382 ALA B C 1
ATOM 7597 O O . ALA B 1 382 ? 4.297 96.5 40.062 1 69.31 382 ALA B O 1
ATOM 7598 N N . ILE B 1 383 ? 2.719 95.75 38.75 1 68.25 383 ILE B N 1
ATOM 7599 C CA . ILE B 1 383 ? 2.08 97.062 38.562 1 68.25 383 ILE B CA 1
ATOM 7600 C C . ILE B 1 383 ? 1.507 97.562 39.906 1 68.25 383 ILE B C 1
ATOM 7602 O O . ILE B 1 383 ? 1.685 98.688 40.281 1 68.25 383 ILE B O 1
ATOM 7606 N N . LYS B 1 384 ? 0.958 96.75 40.656 1 71.12 384 LYS B N 1
ATOM 7607 C CA . LYS B 1 384 ? 0.334 97.125 41.938 1 71.12 384 LYS B CA 1
ATOM 7608 C C . LYS B 1 384 ? 1.383 97.5 42.969 1 71.12 384 LYS B C 1
ATOM 7610 O O . LYS B 1 384 ? 1.16 98.438 43.75 1 71.12 384 LYS B O 1
ATOM 7615 N N . GLU B 1 385 ? 2.555 96.875 42.906 1 69.81 385 GLU B N 1
ATOM 7616 C CA . GLU B 1 385 ? 3.654 97.25 43.781 1 69.81 385 GLU B CA 1
ATOM 7617 C C . GLU B 1 385 ? 4.148 98.688 43.5 1 69.81 385 GLU B C 1
ATOM 7619 O O . GLU B 1 385 ? 4.453 99.438 44.438 1 69.81 385 GLU B O 1
ATOM 7624 N N . GLU B 1 386 ? 4.195 99 42.312 1 72.38 386 GLU B N 1
ATOM 7625 C CA . GLU B 1 386 ? 4.629 100.375 41.938 1 72.38 386 GLU B CA 1
ATOM 7626 C C . GLU B 1 386 ? 3.67 101.438 42.469 1 72.38 386 GLU B C 1
ATOM 7628 O O . GLU B 1 386 ? 4.102 102.5 42.906 1 72.38 386 GLU B O 1
ATOM 7633 N N . TYR B 1 387 ? 2.443 101.125 42.5 1 70.75 387 TYR B N 1
ATOM 7634 C CA . TYR B 1 387 ? 1.453 102.062 42.969 1 70.75 387 TYR B CA 1
ATOM 7635 C C . TYR B 1 387 ? 1.478 102.25 44.469 1 70.75 387 TYR B C 1
ATOM 7637 O O . TYR B 1 387 ? 1.323 103.312 45 1 70.75 387 TYR B O 1
ATOM 7645 N N . ILE B 1 388 ? 1.683 101.188 45.125 1 71.69 388 ILE B N 1
ATOM 7646 C CA . ILE B 1 388 ? 1.839 101.25 46.594 1 71.69 388 ILE B CA 1
ATOM 7647 C C . ILE B 1 388 ? 3.027 102.125 46.938 1 71.69 388 ILE B C 1
ATOM 7649 O O . ILE B 1 388 ? 2.93 103 47.812 1 71.69 388 ILE B O 1
ATOM 7653 N N . THR B 1 389 ? 4.09 102 46.188 1 69.88 389 THR B N 1
ATOM 7654 C CA . THR B 1 389 ? 5.277 102.875 46.375 1 69.88 389 THR B CA 1
ATOM 7655 C C . THR B 1 389 ? 4.953 104.312 46.188 1 69.88 389 THR B C 1
ATOM 7657 O O . THR B 1 389 ? 5.359 105.188 46.969 1 69.88 389 THR B O 1
ATOM 7660 N N . TYR B 1 390 ? 4.242 104.562 45.188 1 72.88 390 TYR B N 1
ATOM 7661 C CA . TYR B 1 390 ? 3.852 105.938 44.906 1 72.88 390 TYR B CA 1
ATOM 7662 C C . TYR B 1 390 ? 3.051 106.562 46.062 1 72.88 390 TYR B C 1
ATOM 7664 O O . TYR B 1 390 ? 3.318 107.688 46.469 1 72.88 390 TYR B O 1
ATOM 7672 N N . PHE B 1 391 ? 2.105 105.875 46.594 1 74.5 391 PHE B N 1
ATOM 7673 C CA . PHE B 1 391 ? 1.215 106.375 47.594 1 74.5 391 PHE B CA 1
ATOM 7674 C C . PHE B 1 391 ? 1.955 106.562 48.938 1 74.5 391 PHE B C 1
ATOM 7676 O O . PHE B 1 391 ? 1.689 107.5 49.656 1 74.5 391 PHE B O 1
ATOM 7683 N N . ILE B 1 392 ? 2.902 105.812 49.188 1 71.31 392 ILE B N 1
ATOM 7684 C CA . ILE B 1 392 ? 3.729 105.938 50.375 1 71.31 392 ILE B CA 1
ATOM 7685 C C . ILE B 1 392 ? 4.535 107.25 50.281 1 71.31 392 ILE B C 1
ATOM 7687 O O . ILE B 1 392 ? 4.582 108.062 51.25 1 71.31 392 ILE B O 1
ATOM 7691 N N . LYS B 1 393 ? 4.992 107.562 49.219 1 72.75 393 LYS B N 1
ATOM 7692 C CA . LYS B 1 393 ? 5.762 108.812 48.969 1 72.75 393 LYS B CA 1
ATOM 7693 C C . LYS B 1 393 ? 4.879 110 49.094 1 72.75 393 LYS B C 1
ATOM 7695 O O . LYS B 1 393 ? 5.266 111 49.719 1 72.75 393 LYS B O 1
ATOM 7700 N N . ALA B 1 394 ? 3.768 109.812 48.531 1 73.75 394 ALA B N 1
ATOM 7701 C CA . ALA B 1 394 ? 2.836 110.938 48.531 1 73.75 394 ALA B CA 1
ATOM 7702 C C . ALA B 1 394 ? 2.371 111.25 49.938 1 73.75 394 ALA B C 1
ATOM 7704 O O . ALA B 1 394 ? 2.326 112.438 50.344 1 73.75 394 ALA B O 1
ATOM 7705 N N . THR B 1 395 ? 2.045 110.312 50.688 1 73.06 395 THR B N 1
ATOM 7706 C CA . THR B 1 395 ? 1.588 110.5 52.062 1 73.06 395 THR B CA 1
ATOM 7707 C C . THR B 1 395 ? 2.686 111.125 52.938 1 73.06 395 THR B C 1
ATOM 7709 O O . THR B 1 395 ? 2.424 112 53.719 1 73.06 395 THR B O 1
ATOM 7712 N N . SER B 1 396 ? 3.854 110.688 52.719 1 75.06 396 SER B N 1
ATOM 7713 C CA . SER B 1 396 ? 4.992 111.25 53.469 1 75.06 396 SER B CA 1
ATOM 7714 C C . SER B 1 396 ? 5.223 112.688 53.125 1 75.06 396 SER B C 1
ATOM 7716 O O . SER B 1 396 ? 5.469 113.562 54 1 75.06 396 SER B O 1
ATOM 7718 N N . ALA B 1 397 ? 5.082 113.125 51.969 1 78.06 397 ALA B N 1
ATOM 7719 C CA . ALA B 1 397 ? 5.27 114.5 51.531 1 78.06 397 ALA B CA 1
ATOM 7720 C C . ALA B 1 397 ? 4.23 115.438 52.125 1 78.06 397 ALA B C 1
ATOM 7722 O O . ALA B 1 397 ? 4.551 116.562 52.5 1 78.06 397 ALA B O 1
ATOM 7723 N N . PHE B 1 398 ? 3.092 114.938 52.281 1 79.31 398 PHE B N 1
ATOM 7724 C CA . PHE B 1 398 ? 2.023 115.75 52.844 1 79.31 398 PHE B CA 1
ATOM 7725 C C . PHE B 1 398 ? 2.246 115.938 54.344 1 79.31 398 PHE B C 1
ATOM 7727 O O . PHE B 1 398 ? 2.002 117.062 54.875 1 79.31 398 PHE B O 1
ATOM 7734 N N . ILE B 1 399 ? 2.713 115 55 1 76.19 399 ILE B N 1
ATOM 7735 C CA . ILE B 1 399 ? 3.029 115.125 56.406 1 76.19 399 ILE B CA 1
ATOM 7736 C C . ILE B 1 399 ? 4.129 116.188 56.594 1 76.19 399 ILE B C 1
ATOM 7738 O O . ILE B 1 399 ? 4.035 117.062 57.469 1 76.19 399 ILE B O 1
ATOM 7742 N N . ASN B 1 400 ? 5.082 116.188 55.781 1 79.75 400 ASN B N 1
ATOM 7743 C CA . ASN B 1 400 ? 6.172 117.125 55.844 1 79.75 400 ASN B CA 1
ATOM 7744 C C . ASN B 1 400 ? 5.68 118.562 55.562 1 79.75 400 ASN B C 1
ATOM 7746 O O . ASN B 1 400 ? 6.117 119.5 56.219 1 79.75 400 ASN B O 1
ATOM 7750 N N . LYS B 1 401 ? 4.828 118.625 54.688 1 80.25 401 LYS B N 1
ATOM 7751 C CA . LYS B 1 401 ? 4.254 119.938 54.375 1 80.25 401 LYS B CA 1
ATOM 7752 C C . LYS B 1 401 ? 3.477 120.5 55.531 1 80.25 401 LYS B C 1
ATOM 7754 O O . LYS B 1 401 ? 3.594 121.688 55.844 1 80.25 401 LYS B O 1
ATOM 7759 N N . ILE B 1 402 ? 2.805 119.75 56.188 1 81.06 402 ILE B N 1
ATOM 7760 C CA . ILE B 1 402 ? 2.049 120.188 57.375 1 81.06 402 ILE B CA 1
ATOM 7761 C C . ILE B 1 402 ? 3.012 120.625 58.469 1 81.06 402 ILE B C 1
ATOM 7763 O O . ILE B 1 402 ? 2.795 121.625 59.125 1 81.06 402 ILE B O 1
ATOM 7767 N N . ASP B 1 403 ? 4.023 119.875 58.625 1 81 403 ASP B N 1
ATOM 7768 C CA . ASP B 1 403 ? 5.047 120.188 59.625 1 81 403 ASP B CA 1
ATOM 7769 C C . ASP B 1 403 ? 5.68 121.562 59.312 1 81 403 ASP B C 1
ATOM 7771 O O . ASP B 1 403 ? 5.832 122.375 60.219 1 81 403 ASP B O 1
ATOM 7775 N N . HIS B 1 404 ? 5.918 121.75 58.125 1 82.31 404 HIS B N 1
ATOM 7776 C CA . HIS B 1 404 ? 6.527 123 57.688 1 82.31 404 HIS B CA 1
ATOM 7777 C C . HIS B 1 404 ? 5.559 124.188 57.875 1 82.31 404 HIS B C 1
ATOM 7779 O O . HIS B 1 404 ? 5.953 125.25 58.375 1 82.31 404 HIS B O 1
ATOM 7785 N N . ILE B 1 405 ? 4.395 124 57.531 1 82.75 405 ILE B N 1
ATOM 7786 C CA . ILE B 1 405 ? 3.375 125 57.688 1 82.75 405 ILE B CA 1
ATOM 7787 C C . ILE B 1 405 ? 3.193 125.375 59.156 1 82.75 405 ILE B C 1
ATOM 7789 O O . ILE B 1 405 ? 3.135 126.562 59.531 1 82.75 405 ILE B O 1
ATOM 7793 N N . GLN B 1 406 ? 3.148 124.375 59.938 1 83.62 406 GLN B N 1
ATOM 7794 C CA . GLN B 1 406 ? 2.984 124.562 61.375 1 83.62 406 GLN B CA 1
ATOM 7795 C C . GLN B 1 406 ? 4.156 125.312 61.969 1 83.62 406 GLN B C 1
ATOM 7797 O O . GLN B 1 406 ? 3.961 126.312 62.625 1 83.62 406 GLN B O 1
ATOM 7802 N N . LYS B 1 407 ? 5.344 125 61.688 1 84.19 407 LYS B N 1
ATOM 7803 C CA . LYS B 1 407 ? 6.547 125.625 62.25 1 84.19 407 LYS B CA 1
ATOM 7804 C C . LYS B 1 407 ? 6.734 127 61.719 1 84.19 407 LYS B C 1
ATOM 7806 O O . LYS B 1 407 ? 7.035 127.938 62.469 1 84.19 407 LYS B O 1
ATOM 7811 N N . SER B 1 408 ? 6.559 127.125 60.469 1 85.56 408 SER B N 1
ATOM 7812 C CA . SER B 1 408 ? 6.734 128.375 59.844 1 85.56 408 SER B CA 1
ATOM 7813 C C . SER B 1 408 ? 5.695 129.375 60.344 1 85.56 408 SER B C 1
ATOM 7815 O O . SER B 1 408 ? 6.027 130.625 60.656 1 85.56 408 SER B O 1
ATOM 7817 N N . THR B 1 409 ? 4.535 129 60.5 1 85.62 409 THR B N 1
ATOM 7818 C CA . THR B 1 409 ? 3.457 129.875 61 1 85.62 409 THR B CA 1
ATOM 7819 C C . THR B 1 409 ? 3.678 130.25 62.438 1 85.62 409 THR B C 1
ATOM 7821 O O . THR B 1 409 ? 3.52 131.375 62.812 1 85.62 409 THR B O 1
ATOM 7824 N N . LEU B 1 410 ? 4.102 129.375 63.25 1 84.62 410 LEU B N 1
ATOM 7825 C CA . LEU B 1 410 ? 4.371 129.625 64.688 1 84.62 410 LEU B CA 1
ATOM 7826 C C . LEU B 1 410 ? 5.516 130.625 64.812 1 84.62 410 LEU B C 1
ATOM 7828 O O . LEU B 1 410 ? 5.422 131.5 65.625 1 84.62 410 LEU B O 1
ATOM 7832 N N . HIS B 1 411 ? 6.516 130.375 64.062 1 85.19 411 HIS B N 1
ATOM 7833 C CA . HIS B 1 411 ? 7.684 131.25 64.125 1 85.19 411 HIS B CA 1
ATOM 7834 C C . HIS B 1 411 ? 7.328 132.625 63.719 1 85.19 411 HIS B C 1
ATOM 7836 O O . HIS B 1 411 ? 7.746 133.625 64.375 1 85.19 411 HIS B O 1
ATOM 7842 N N . LYS B 1 412 ? 6.578 132.875 62.75 1 86.25 412 LYS B N 1
ATOM 7843 C CA . LYS B 1 412 ? 6.219 134.125 62.219 1 86.25 412 LYS B CA 1
ATOM 7844 C C . LYS B 1 412 ? 5.254 134.875 63.156 1 86.25 412 LYS B C 1
ATOM 7846 O O . LYS B 1 412 ? 5.316 136.125 63.281 1 86.25 412 LYS B O 1
ATOM 7851 N N . ILE B 1 413 ? 4.492 134.125 63.844 1 83.69 413 ILE B N 1
ATOM 7852 C CA . ILE B 1 413 ? 3.555 134.75 64.812 1 83.69 413 ILE B CA 1
ATOM 7853 C C . ILE B 1 413 ? 4.312 135.25 66 1 83.69 413 ILE B C 1
ATOM 7855 O O . ILE B 1 413 ? 4.047 136.375 66.562 1 83.69 413 ILE B O 1
ATOM 7859 N N . ILE B 1 414 ? 5.242 134.5 66.438 1 81.62 414 ILE B N 1
ATOM 7860 C CA . ILE B 1 414 ? 6.023 134.875 67.625 1 81.62 414 ILE B CA 1
ATOM 7861 C C . ILE B 1 414 ? 6.879 136 67.375 1 81.62 414 ILE B C 1
ATOM 7863 O O . ILE B 1 414 ? 7.062 136.875 68.25 1 81.62 414 ILE B O 1
ATOM 7867 N N . THR B 1 415 ? 7.309 136.25 66.125 1 84.31 415 THR B N 1
ATOM 7868 C CA . THR B 1 415 ? 8.164 137.375 65.75 1 84.31 415 THR B CA 1
ATOM 7869 C C . THR B 1 415 ? 7.332 138.5 65.312 1 84.31 415 THR B C 1
ATOM 7871 O O . THR B 1 415 ? 7.867 139.5 64.75 1 84.31 415 THR B O 1
ATOM 7874 N N . LYS B 1 416 ? 5.977 138.5 65.438 1 79.5 416 LYS B N 1
ATOM 7875 C CA . LYS B 1 416 ? 4.996 139.625 65.188 1 79.5 416 LYS B CA 1
ATOM 7876 C C . LYS B 1 416 ? 4.977 140 63.75 1 79.5 416 LYS B C 1
ATOM 7878 O O . LYS B 1 416 ? 4.867 141.25 63.438 1 79.5 416 LYS B O 1
ATOM 7883 N N . LYS B 1 417 ? 5.227 139.25 62.938 1 84.75 417 LYS B N 1
ATOM 7884 C CA . LYS B 1 417 ? 5.145 139.375 61.5 1 84.75 417 LYS B CA 1
ATOM 7885 C C . LYS B 1 417 ? 3.861 138.875 60.938 1 84.75 417 LYS B C 1
ATOM 7887 O O . LYS B 1 417 ? 3.906 138 60.062 1 84.75 417 LYS B O 1
ATOM 7892 N N . THR B 1 418 ? 2.777 139.25 61.312 1 78.12 418 THR B N 1
ATOM 7893 C CA . THR B 1 418 ? 1.475 138.625 60.969 1 78.12 418 THR B CA 1
ATOM 7894 C C . THR B 1 418 ? 1.197 138.75 59.469 1 78.12 418 THR B C 1
ATOM 7896 O O . THR B 1 418 ? 0.563 137.875 58.875 1 78.12 418 THR B O 1
ATOM 7899 N N . ASP B 1 419 ? 1.712 139.75 58.812 1 79.69 419 ASP B N 1
ATOM 7900 C CA . ASP B 1 419 ? 1.466 140 57.406 1 79.69 419 ASP B CA 1
ATOM 7901 C C . ASP B 1 419 ? 2.197 139 56.562 1 79.69 419 ASP B C 1
ATOM 7903 O O . ASP B 1 419 ? 1.675 138.5 55.531 1 79.69 419 ASP B O 1
ATOM 7907 N N . GLU B 1 420 ? 3.232 138.5 57.031 1 83.25 420 GLU B N 1
ATOM 7908 C CA . GLU B 1 420 ? 3.998 137.5 56.281 1 83.25 420 GLU B CA 1
ATOM 7909 C C . GLU B 1 420 ? 3.346 136.125 56.406 1 83.25 420 GLU B C 1
ATOM 7911 O O . GLU B 1 420 ? 3.473 135.25 55.5 1 83.25 420 GLU B O 1
ATOM 7916 N N . VAL B 1 421 ? 2.697 135.875 57.469 1 83.94 421 VAL B N 1
ATOM 7917 C CA . VAL B 1 421 ? 1.978 134.625 57.656 1 83.94 421 VAL B CA 1
ATOM 7918 C C . VAL B 1 421 ? 0.831 134.5 56.656 1 83.94 421 VAL B C 1
ATOM 7920 O O . VAL B 1 421 ? 0.638 133.5 56 1 83.94 421 VAL B O 1
ATOM 7923 N N . ILE B 1 422 ? 0.146 135.625 56.469 1 82.25 422 ILE B N 1
ATOM 7924 C CA . ILE B 1 422 ? -0.984 135.625 55.562 1 82.25 422 ILE B CA 1
ATOM 7925 C C . ILE B 1 422 ? -0.493 135.375 54.125 1 82.25 422 ILE B C 1
ATOM 7927 O O . ILE B 1 422 ? -1.086 134.625 53.375 1 82.25 422 ILE B O 1
ATOM 7931 N N . ALA B 1 423 ? 0.678 135.875 53.781 1 81.81 423 ALA B N 1
ATOM 7932 C CA . ALA B 1 423 ? 1.226 135.75 52.438 1 81.81 423 ALA B CA 1
ATOM 7933 C C . ALA B 1 423 ? 1.686 134.375 52.188 1 81.81 423 ALA B C 1
ATOM 7935 O O . ALA B 1 423 ? 1.461 133.75 51.125 1 81.81 423 ALA B O 1
ATOM 7936 N N . SER B 1 424 ? 2.199 133.75 53.188 1 81.12 424 SER B N 1
ATOM 7937 C CA . SER B 1 424 ? 2.721 132.375 53.062 1 81.12 424 SER B CA 1
ATOM 7938 C C . SER B 1 424 ? 1.592 131.375 52.969 1 81.12 424 SER B C 1
ATOM 7940 O O . SER B 1 424 ? 1.665 130.375 52.219 1 81.12 424 SER B O 1
ATOM 7942 N N . LEU B 1 425 ? 0.654 131.625 53.781 1 82.31 425 LEU B N 1
ATOM 7943 C CA . LEU B 1 425 ? -0.48 130.625 53.812 1 82.31 425 LEU B CA 1
ATOM 7944 C C . LEU B 1 425 ? -1.304 130.75 52.531 1 82.31 425 LEU B C 1
ATOM 7946 O O . LEU B 1 425 ? -1.854 129.75 52.031 1 82.31 425 LEU B O 1
ATOM 7950 N N . LYS B 1 426 ? -1.324 132 52.031 1 77.75 426 LYS B N 1
ATOM 7951 C CA . LYS B 1 426 ? -2.066 132.125 50.781 1 77.75 426 LYS B CA 1
ATOM 7952 C C . LYS B 1 426 ? -1.318 131.5 49.594 1 77.75 426 LYS B C 1
ATOM 7954 O O . LYS B 1 426 ? -1.921 131.25 48.562 1 77.75 426 LYS B O 1
ATOM 7959 N N . ARG B 1 427 ? -0.029 131.375 49.719 1 76.81 427 ARG B N 1
ATOM 7960 C CA . ARG B 1 427 ? 0.771 130.75 48.656 1 76.81 427 ARG B CA 1
ATOM 7961 C C . ARG B 1 427 ? 0.487 129.25 48.531 1 76.81 427 ARG B C 1
ATOM 7963 O O . ARG B 1 427 ? 0.665 128.75 47.438 1 76.81 427 ARG B O 1
ATOM 7970 N N . TYR B 1 428 ? 0.054 128.75 49.594 1 77.12 428 TYR B N 1
ATOM 7971 C CA . TYR B 1 428 ? -0.293 127.25 49.5 1 77.12 428 TYR B CA 1
ATOM 7972 C C . TYR B 1 428 ? -1.665 127.125 48.844 1 77.12 428 TYR B C 1
ATOM 7974 O O . TYR B 1 428 ? -2.672 127.562 49.375 1 77.12 428 TYR B O 1
ATOM 7982 N N . ASN B 1 429 ? -1.648 126.5 47.688 1 81.25 429 ASN B N 1
ATOM 7983 C CA . ASN B 1 429 ? -2.877 126.312 46.906 1 81.25 429 ASN B CA 1
ATOM 7984 C C . ASN B 1 429 ? -3.451 124.938 47.156 1 81.25 429 ASN B C 1
ATOM 7986 O O . ASN B 1 429 ? -3.043 123.938 46.469 1 81.25 429 ASN B O 1
ATOM 7990 N N . VAL B 1 430 ? -4.32 124.812 48.062 1 80.38 430 VAL B N 1
ATOM 7991 C CA . VAL B 1 430 ? -4.965 123.562 48.406 1 80.38 430 VAL B CA 1
ATOM 7992 C C . VAL B 1 430 ? -5.711 123 47.188 1 80.38 430 VAL B C 1
ATOM 7994 O O . VAL B 1 430 ? -5.75 121.75 46.969 1 80.38 430 VAL B O 1
ATOM 7997 N N . LYS B 1 431 ? -6.172 123.875 46.375 1 80 431 LYS B N 1
ATOM 7998 C CA . LYS B 1 431 ? -6.918 123.438 45.188 1 80 431 LYS B CA 1
ATOM 7999 C C . LYS B 1 431 ? -6.008 122.75 44.188 1 80 431 LYS B C 1
ATOM 8001 O O . LYS B 1 431 ? -6.391 121.75 43.594 1 80 431 LYS B O 1
ATOM 8006 N N . GLU B 1 432 ? -4.852 123.25 44.125 1 83.31 432 GLU B N 1
ATOM 8007 C CA . GLU B 1 432 ? -3.893 122.688 43.219 1 83.31 432 GLU B CA 1
ATOM 8008 C C . GLU B 1 432 ? -3.439 121.312 43.688 1 83.31 432 GLU B C 1
ATOM 8010 O O . GLU B 1 432 ? -3.273 120.375 42.875 1 83.31 432 GLU B O 1
ATOM 8015 N N . GLU B 1 433 ? -3.297 121.125 44.906 1 78.56 433 GLU B N 1
ATOM 8016 C CA . GLU B 1 433 ? -2.906 119.812 45.469 1 78.56 433 GLU B CA 1
ATOM 8017 C C . GLU B 1 433 ? -4.008 118.812 45.312 1 78.56 433 GLU B C 1
ATOM 8019 O O . GLU B 1 433 ? -3.73 117.625 45.031 1 78.56 433 GLU B O 1
ATOM 8024 N N . ARG B 1 434 ? -5.117 119.188 45.375 1 80.5 434 ARG B N 1
ATOM 8025 C CA . ARG B 1 434 ? -6.258 118.312 45.219 1 80.5 434 ARG B CA 1
ATOM 8026 C C . ARG B 1 434 ? -6.406 117.875 43.75 1 80.5 434 ARG B C 1
ATOM 8028 O O . ARG B 1 434 ? -6.684 116.688 43.5 1 80.5 434 ARG B O 1
ATOM 8035 N N . GLU B 1 435 ? -6.211 118.812 42.969 1 83 435 GLU B N 1
ATOM 8036 C CA . GLU B 1 435 ? -6.281 118.438 41.562 1 83 435 GLU B CA 1
ATOM 8037 C C . GLU B 1 435 ? -5.191 117.5 41.156 1 83 435 GLU B C 1
ATOM 8039 O O . GLU B 1 435 ? -5.43 116.562 40.344 1 83 435 GLU B O 1
ATOM 8044 N N . ASN B 1 436 ? -4.078 117.625 41.781 1 80.88 436 ASN B N 1
ATOM 8045 C CA . ASN B 1 436 ? -2.982 116.688 41.5 1 80.88 436 ASN B CA 1
ATOM 8046 C C . ASN B 1 436 ? -3.277 115.312 42.062 1 80.88 436 ASN B C 1
ATOM 8048 O O . ASN B 1 436 ? -2.938 114.312 41.438 1 80.88 436 ASN B O 1
ATOM 8052 N N . LEU B 1 437 ? -3.938 115.312 43.125 1 80.44 437 LEU B N 1
ATOM 8053 C CA . LEU B 1 437 ? -4.344 114.062 43.719 1 80.44 437 LEU B CA 1
ATOM 8054 C C . LEU B 1 437 ? -5.359 113.375 42.844 1 80.44 437 LEU B C 1
ATOM 8056 O O . LEU B 1 437 ? -5.266 112.125 42.625 1 80.44 437 LEU B O 1
ATOM 8060 N N . PHE B 1 438 ? -6.254 114.125 42.375 1 82.94 438 PHE B N 1
ATOM 8061 C CA . PHE B 1 438 ? -7.27 113.5 41.5 1 82.94 438 PHE B CA 1
ATOM 8062 C C . PHE B 1 438 ? -6.637 112.938 40.219 1 82.94 438 PHE B C 1
ATOM 8064 O O . PHE B 1 438 ? -6.984 111.875 39.781 1 82.94 438 PHE B O 1
ATOM 8071 N N . HIS B 1 439 ? -5.715 113.688 39.75 1 85.88 439 HIS B N 1
ATOM 8072 C CA . HIS B 1 439 ? -5.051 113.25 38.531 1 85.88 439 HIS B CA 1
ATOM 8073 C C . HIS B 1 439 ? -4.27 111.938 38.75 1 85.88 439 HIS B C 1
ATOM 8075 O O . HIS B 1 439 ? -4.293 111.062 37.906 1 85.88 439 HIS B O 1
ATOM 8081 N N . GLN B 1 440 ? -3.629 111.875 39.781 1 77.69 440 GLN B N 1
ATOM 8082 C CA . GLN B 1 440 ? -2.867 110.688 40.125 1 77.69 440 GLN B CA 1
ATOM 8083 C C . GLN B 1 440 ? -3.793 109.5 40.375 1 77.69 440 GLN B C 1
ATOM 8085 O O . GLN B 1 440 ? -3.492 108.375 40 1 77.69 440 GLN B O 1
ATOM 8090 N N . PHE B 1 441 ? -4.809 109.688 41.031 1 82.31 441 PHE B N 1
ATOM 8091 C CA . PHE B 1 441 ? -5.82 108.688 41.25 1 82.31 441 PHE B CA 1
ATOM 8092 C C . PHE B 1 441 ? -6.348 108.125 39.938 1 82.31 441 PHE B C 1
ATOM 8094 O O . PHE B 1 441 ? -6.434 106.875 39.75 1 82.31 441 PHE B O 1
ATOM 8101 N N . ASP B 1 442 ? -6.691 109.125 39.156 1 86.19 442 ASP B N 1
ATOM 8102 C CA . ASP B 1 442 ? -7.238 108.688 37.844 1 86.19 442 ASP B CA 1
ATOM 8103 C C . ASP B 1 442 ? -6.246 107.812 37.094 1 86.19 442 ASP B C 1
ATOM 8105 O O . ASP B 1 442 ? -6.621 106.812 36.531 1 86.19 442 ASP B O 1
ATOM 8109 N N . GLU B 1 443 ? -5.059 108.25 37.094 1 83.94 443 GLU B N 1
ATOM 8110 C CA . GLU B 1 443 ? -4.023 107.5 36.375 1 83.94 443 GLU B CA 1
ATOM 8111 C C . GLU B 1 443 ? -3.812 106.125 36.938 1 83.94 443 GLU B C 1
ATOM 8113 O O . GLU B 1 443 ? -3.752 105.125 36.188 1 83.94 443 GLU B O 1
ATOM 8118 N N . ILE B 1 444 ? -3.777 106 38.156 1 77.62 444 ILE B N 1
ATOM 8119 C CA . ILE B 1 444 ? -3.557 104.688 38.844 1 77.62 444 ILE B CA 1
ATOM 8120 C C . ILE B 1 444 ? -4.762 103.812 38.625 1 77.62 444 ILE B C 1
ATOM 8122 O O . ILE B 1 444 ? -4.602 102.625 38.312 1 77.62 444 ILE B O 1
ATOM 8126 N N . PHE B 1 445 ? -5.852 104.375 38.781 1 83 445 PHE B N 1
ATOM 8127 C CA . PHE B 1 445 ? -7.074 103.562 38.625 1 83 445 PHE B CA 1
ATOM 8128 C C . PHE B 1 445 ? -7.207 103 37.219 1 83 445 PHE B C 1
ATOM 8130 O O . PHE B 1 445 ? -7.527 101.875 37.062 1 83 445 PHE B O 1
ATOM 8137 N N . LEU B 1 446 ? -6.965 103.875 36.312 1 87.06 446 LEU B N 1
ATOM 8138 C CA . LEU B 1 446 ? -7.129 103.438 34.906 1 87.06 446 LEU B CA 1
ATOM 8139 C C . LEU B 1 446 ? -6.047 102.438 34.531 1 87.06 446 LEU B C 1
ATOM 8141 O O . LEU B 1 446 ? -6.25 101.562 33.656 1 87.06 446 LEU B O 1
ATOM 8145 N N . LYS B 1 447 ? -5.02 102.438 35.188 1 79.12 447 LYS B N 1
ATOM 8146 C CA . LYS B 1 447 ? -3.98 101.438 34.969 1 79.12 447 LYS B CA 1
ATOM 8147 C C . LYS B 1 447 ? -4.359 100.062 35.594 1 79.12 447 LYS B C 1
ATOM 8149 O O . LYS B 1 447 ? -4.043 99.062 35.062 1 79.12 447 LYS B O 1
ATOM 8154 N N . LEU B 1 448 ? -5.062 100.188 36.688 1 76.38 448 LEU B N 1
ATOM 8155 C CA . LEU B 1 448 ? -5.539 99 37.375 1 76.38 448 LEU B CA 1
ATOM 8156 C C . LEU B 1 448 ? -6.758 98.375 36.656 1 76.38 448 LEU B C 1
ATOM 8158 O O . LEU B 1 448 ? -6.93 97.188 36.625 1 76.38 448 LEU B O 1
ATOM 8162 N N . PHE B 1 449 ? -7.559 99.312 36.156 1 82.06 449 PHE B N 1
ATOM 8163 C CA . PHE B 1 449 ? -8.789 98.938 35.469 1 82.06 449 PHE B CA 1
ATOM 8164 C C . PHE B 1 449 ? -8.859 99.562 34.094 1 82.06 449 PHE B C 1
ATOM 8166 O O . PHE B 1 449 ? -9.656 100.5 33.844 1 82.06 449 PHE B O 1
ATOM 8173 N N . PRO B 1 450 ? -8.094 98.938 33.188 1 83.75 450 PRO B N 1
ATOM 8174 C CA . PRO B 1 450 ? -7.961 99.562 31.875 1 83.75 450 PRO B CA 1
ATOM 8175 C C . PRO B 1 450 ? -9.281 99.625 31.109 1 83.75 450 PRO B C 1
ATOM 8177 O O . PRO B 1 450 ? -9.5 100.562 30.312 1 83.75 450 PRO B O 1
ATOM 8180 N N . THR B 1 451 ? -10.203 98.75 31.297 1 87.44 451 THR B N 1
ATOM 8181 C CA . THR B 1 451 ? -11.453 98.75 30.547 1 87.44 451 THR B CA 1
ATOM 8182 C C . THR B 1 451 ? -12.586 99.312 31.359 1 87.44 451 THR B C 1
ATOM 8184 O O . THR B 1 451 ? -13.766 99.125 31.047 1 87.44 451 THR B O 1
ATOM 8187 N N . PHE B 1 452 ? -12.219 100.062 32.375 1 88 452 PHE B N 1
ATOM 8188 C CA . PHE B 1 452 ? -13.242 100.562 33.281 1 88 452 PHE B CA 1
ATOM 8189 C C . PHE B 1 452 ? -14.188 101.5 32.562 1 88 452 PHE B C 1
ATOM 8191 O O . PHE B 1 452 ? -15.414 101.375 32.656 1 88 452 PHE B O 1
ATOM 8198 N N . VAL B 1 453 ? -13.633 102.375 31.859 1 90.06 453 VAL B N 1
ATOM 8199 C CA . VAL B 1 453 ? -14.445 103.438 31.188 1 90.06 453 VAL B CA 1
ATOM 8200 C C . VAL B 1 453 ? -15.359 102.75 30.156 1 90.06 453 VAL B C 1
ATOM 8202 O O . VAL B 1 453 ? -16.547 103.062 30.078 1 90.06 453 VAL B O 1
ATOM 8205 N N . THR B 1 454 ? -14.82 101.875 29.422 1 90.31 454 THR B N 1
ATOM 8206 C CA . THR B 1 454 ? -15.594 101.125 28.422 1 90.31 454 THR B CA 1
ATOM 8207 C C . THR B 1 454 ? -16.672 100.312 29.078 1 90.31 454 THR B C 1
ATOM 8209 O O . THR B 1 454 ? -17.812 100.25 28.641 1 90.31 454 THR B O 1
ATOM 8212 N N . ASP B 1 455 ? -16.328 99.562 30.109 1 90.06 455 ASP B N 1
ATOM 8213 C CA . ASP B 1 455 ? -17.266 98.688 30.828 1 90.06 455 ASP B CA 1
ATOM 8214 C C . ASP B 1 455 ? -18.375 99.5 31.484 1 90.06 455 ASP B C 1
ATOM 8216 O O . ASP B 1 455 ? -19.531 99.062 31.516 1 90.06 455 ASP B O 1
ATOM 8220 N N . PHE B 1 456 ? -17.953 100.562 32.031 1 90.75 456 PHE B N 1
ATOM 8221 C CA . PHE B 1 456 ? -18.906 101.5 32.656 1 90.75 456 PHE B CA 1
ATOM 8222 C C . PHE B 1 456 ? -19.922 102 31.625 1 90.75 456 PHE B C 1
ATOM 8224 O O . PHE B 1 456 ? -21.125 101.938 31.859 1 90.75 456 PHE B O 1
ATOM 8231 N N . ASN B 1 457 ? -19.422 102.438 30.516 1 91.25 457 ASN B N 1
ATOM 8232 C CA . ASN B 1 457 ? -20.281 102.938 29.469 1 91.25 457 ASN B CA 1
ATOM 8233 C C . ASN B 1 457 ? -21.203 101.875 28.906 1 91.25 457 ASN B C 1
ATOM 8235 O O . ASN B 1 457 ? -22.297 102.188 28.422 1 91.25 457 ASN B O 1
ATOM 8239 N N . ASN B 1 458 ? -20.75 100.688 29 1 90.88 458 ASN B N 1
ATOM 8240 C CA . ASN B 1 458 ? -21.562 99.625 28.5 1 90.88 458 ASN B CA 1
ATOM 8241 C C . ASN B 1 458 ? -22.797 99.375 29.375 1 90.88 458 ASN B C 1
ATOM 8243 O O . ASN B 1 458 ? -23.75 98.688 28.969 1 90.88 458 ASN B O 1
ATOM 8247 N N . LEU B 1 459 ? -22.812 99.875 30.5 1 91.56 459 LEU B N 1
ATOM 8248 C CA . LEU B 1 459 ? -23.953 99.75 31.422 1 91.56 459 LEU B CA 1
ATOM 8249 C C . LEU B 1 459 ? -25.047 100.75 31.078 1 91.56 459 LEU B C 1
ATOM 8251 O O . LEU B 1 459 ? -26.125 100.688 31.672 1 91.56 459 LEU B O 1
ATOM 8255 N N . PHE B 1 460 ? -24.734 101.625 30.141 1 91.69 460 PHE B N 1
ATOM 8256 C CA . PHE B 1 460 ? -25.656 102.688 29.797 1 91.69 460 PHE B CA 1
ATOM 8257 C C . PHE B 1 460 ? -26.109 102.562 28.344 1 91.69 460 PHE B C 1
ATOM 8259 O O . PHE B 1 460 ? -25.391 102 27.516 1 91.69 460 PHE B O 1
ATOM 8266 N N . PRO B 1 461 ? -27.359 103.062 28.078 1 89.69 461 PRO B N 1
ATOM 8267 C CA . PRO B 1 461 ? -27.75 103.188 26.672 1 89.69 461 PRO B CA 1
ATOM 8268 C C . PRO B 1 461 ? -26.906 104.125 25.875 1 89.69 461 PRO B C 1
ATOM 8270 O O . PRO B 1 461 ? -26.188 104.938 26.453 1 89.69 461 PRO B O 1
ATOM 8273 N N . ASN B 1 462 ? -26.781 104.062 24.547 1 86.62 462 ASN B N 1
ATOM 8274 C CA . ASN B 1 462 ? -25.922 104.812 23.641 1 86.62 462 ASN B CA 1
ATOM 8275 C C . ASN B 1 462 ? -26.094 106.375 23.812 1 86.62 462 ASN B C 1
ATOM 8277 O O . ASN B 1 462 ? -25.141 107.125 23.641 1 86.62 462 ASN B O 1
ATOM 8281 N N . ASP B 1 463 ? -27.188 106.75 24.219 1 82.75 463 ASP B N 1
ATOM 8282 C CA . ASP B 1 463 ? -27.469 108.188 24.312 1 82.75 463 ASP B CA 1
ATOM 8283 C C . ASP B 1 463 ? -27.016 108.75 25.656 1 82.75 463 ASP B C 1
ATOM 8285 O O . ASP B 1 463 ? -26.953 109.938 25.859 1 82.75 463 ASP B O 1
ATOM 8289 N N . HIS B 1 464 ? -26.625 107.875 26.578 1 82.5 464 HIS B N 1
ATOM 8290 C CA . HIS B 1 464 ? -26.297 108.375 27.922 1 82.5 464 HIS B CA 1
ATOM 8291 C C . HIS B 1 464 ? -24.891 107.938 28.328 1 82.5 464 HIS B C 1
ATOM 8293 O O . HIS B 1 464 ? -24.609 107.688 29.5 1 82.5 464 HIS B O 1
ATOM 8299 N N . LYS B 1 465 ? -24.016 107.812 27.438 1 86.19 465 LYS B N 1
ATOM 8300 C CA . LYS B 1 465 ? -22.625 107.438 27.75 1 86.19 465 LYS B CA 1
ATOM 8301 C C . LYS B 1 465 ? -21.844 108.625 28.297 1 86.19 465 LYS B C 1
ATOM 8303 O O . LYS B 1 465 ? -22.078 109.75 27.922 1 86.19 465 LYS B O 1
ATOM 8308 N N . CYS B 1 466 ? -21.062 108.188 29.312 1 82 466 CYS B N 1
ATOM 8309 C CA . CYS B 1 466 ? -20.234 109.25 29.906 1 82 466 CYS B CA 1
ATOM 8310 C C . CYS B 1 466 ? -19.141 109.688 28.969 1 82 466 CYS B C 1
ATOM 8312 O O . CYS B 1 466 ? -18.422 108.812 28.406 1 82 466 CYS B O 1
ATOM 8314 N N . ILE B 1 467 ? -19.109 111 28.656 1 80.44 467 ILE B N 1
ATOM 8315 C CA . ILE B 1 467 ? -18.094 111.625 27.781 1 80.44 467 ILE B CA 1
ATOM 8316 C C . ILE B 1 467 ? -17.016 112.312 28.609 1 80.44 467 ILE B C 1
ATOM 8318 O O . ILE B 1 467 ? -17.328 113.125 29.484 1 80.44 467 ILE B O 1
ATOM 8322 N N . VAL B 1 468 ? -15.75 111.812 28.562 1 81.94 468 VAL B N 1
ATOM 8323 C CA . VAL B 1 468 ? -14.625 112.375 29.25 1 81.94 468 VAL B CA 1
ATOM 8324 C C . VAL B 1 468 ? -14.031 113.5 28.406 1 81.94 468 VAL B C 1
ATOM 8326 O O . VAL B 1 468 ? -13.797 113.375 27.203 1 81.94 468 VAL B O 1
ATOM 8329 N N . LYS B 1 469 ? -14 114.75 28.984 1 79.12 469 LYS B N 1
ATOM 8330 C CA . LYS B 1 469 ? -13.469 115.938 28.266 1 79.12 469 LYS B CA 1
ATOM 8331 C C . LYS B 1 469 ? -12.008 115.688 27.875 1 79.12 469 LYS B C 1
ATOM 8333 O O . LYS B 1 469 ? -11.32 114.875 28.484 1 79.12 469 LYS B O 1
ATOM 8338 N N . LYS B 1 470 ? -11.578 116.562 26.922 1 76.19 470 LYS B N 1
ATOM 8339 C CA . LYS B 1 470 ? -10.211 116.5 26.422 1 76.19 470 LYS B CA 1
ATOM 8340 C C . LYS B 1 470 ? -9.211 116.875 27.516 1 76.19 470 LYS B C 1
ATOM 8342 O O . LYS B 1 470 ? -9.344 117.938 28.156 1 76.19 470 LYS B O 1
ATOM 8347 N N . GLY B 1 471 ? -8.305 115.938 27.969 1 74.56 471 GLY B N 1
ATOM 8348 C CA . GLY B 1 471 ? -7.289 116.188 28.969 1 74.56 471 GLY B CA 1
ATOM 8349 C C . GLY B 1 471 ? -7.586 115.562 30.312 1 74.56 471 GLY B C 1
ATOM 8350 O O . GLY B 1 471 ? -6.707 115.438 31.172 1 74.56 471 GLY B O 1
ATOM 8351 N N . GLU B 1 472 ? -8.961 115.188 30.484 1 79.62 472 GLU B N 1
ATOM 8352 C CA . GLU B 1 472 ? -9.328 114.5 31.734 1 79.62 472 GLU B CA 1
ATOM 8353 C C . GLU B 1 472 ? -9.312 113 31.578 1 79.62 472 GLU B C 1
ATOM 8355 O O . GLU B 1 472 ? -9.648 112.5 30.516 1 79.62 472 GLU B O 1
ATOM 8360 N N . LEU B 1 473 ? -8.852 112.375 32.656 1 87.12 473 LEU B N 1
ATOM 8361 C CA . LEU B 1 473 ? -8.828 110.875 32.625 1 87.12 473 LEU B CA 1
ATOM 8362 C C . LEU B 1 473 ? -10.164 110.312 33.094 1 87.12 473 LEU B C 1
ATOM 8364 O O . LEU B 1 473 ? -10.711 109.438 32.469 1 87.12 473 LEU B O 1
ATOM 8368 N N . LEU B 1 474 ? -10.805 110.875 34.156 1 91.5 474 LEU B N 1
ATOM 8369 C CA . LEU B 1 474 ? -12.117 110.562 34.688 1 91.5 474 LEU B CA 1
ATOM 8370 C C . LEU B 1 474 ? -12.875 111.812 35.094 1 91.5 474 LEU B C 1
ATOM 8372 O O . LEU B 1 474 ? -12.281 112.75 35.594 1 91.5 474 LEU B O 1
ATOM 8376 N N . ASN B 1 475 ? -14.062 111.875 34.656 1 89.12 475 ASN B N 1
ATOM 8377 C CA . ASN B 1 475 ? -14.898 112.938 35.156 1 89.12 475 ASN B CA 1
ATOM 8378 C C . ASN B 1 475 ? -15.422 112.625 36.562 1 89.12 475 ASN B C 1
ATOM 8380 O O . ASN B 1 475 ? -15.164 111.562 37.094 1 89.12 475 ASN B O 1
ATOM 8384 N N . THR B 1 476 ? -16.094 113.562 37.156 1 88 476 THR B N 1
ATOM 8385 C CA . THR B 1 476 ? -16.531 113.438 38.531 1 88 476 THR B CA 1
ATOM 8386 C C . THR B 1 476 ? -17.438 112.188 38.719 1 88 476 THR B C 1
ATOM 8388 O O . THR B 1 476 ? -17.297 111.5 39.688 1 88 476 THR B O 1
ATOM 8391 N N . GLU B 1 477 ? -18.297 111.875 37.781 1 89.25 477 GLU B N 1
ATOM 8392 C CA . GLU B 1 477 ? -19.188 110.75 37.844 1 89.25 477 GLU B CA 1
ATOM 8393 C C . GLU B 1 477 ? -18.422 109.438 37.781 1 89.25 477 GLU B C 1
ATOM 8395 O O . GLU B 1 477 ? -18.672 108.5 38.594 1 89.25 477 GLU B O 1
ATOM 8400 N N . LEU B 1 478 ? -17.5 109.438 36.906 1 92.19 478 LEU B N 1
ATOM 8401 C CA . LEU B 1 478 ? -16.672 108.25 36.781 1 92.19 478 LEU B CA 1
ATOM 8402 C C . LEU B 1 478 ? -15.812 108.062 38.031 1 92.19 478 LEU B C 1
ATOM 8404 O O . LEU B 1 478 ? -15.633 106.875 38.469 1 92.19 478 LEU B O 1
ATOM 8408 N N . ARG B 1 479 ? -15.391 109.125 38.594 1 89.44 479 ARG B N 1
ATOM 8409 C CA . ARG B 1 479 ? -14.539 109.062 39.781 1 89.44 479 ARG B CA 1
ATOM 8410 C C . ARG B 1 479 ? -15.305 108.562 40.969 1 89.44 479 ARG B C 1
ATOM 8412 O O . ARG B 1 479 ? -14.75 107.812 41.781 1 89.44 479 ARG B O 1
ATOM 8419 N N . ILE B 1 480 ? -16.484 108.875 41.062 1 89.94 480 ILE B N 1
ATOM 8420 C CA . ILE B 1 480 ? -17.328 108.375 42.156 1 89.94 480 ILE B CA 1
ATOM 8421 C C . ILE B 1 480 ? -17.422 106.875 42.125 1 89.94 480 ILE B C 1
ATOM 8423 O O . ILE B 1 480 ? -17.219 106.188 43.125 1 89.94 480 ILE B O 1
ATOM 8427 N N . PHE B 1 481 ? -17.625 106.375 41 1 91.25 481 PHE B N 1
ATOM 8428 C CA . PHE B 1 481 ? -17.812 104.938 40.906 1 91.25 481 PHE B CA 1
ATOM 8429 C C . PHE B 1 481 ? -16.469 104.25 40.812 1 91.25 481 PHE B C 1
ATOM 8431 O O . PHE B 1 481 ? -16.391 103.062 41.094 1 91.25 481 PHE B O 1
ATOM 8438 N N . ALA B 1 482 ? -15.469 104.938 40.375 1 88.69 482 ALA B N 1
ATOM 8439 C CA . ALA B 1 482 ? -14.117 104.438 40.531 1 88.69 482 ALA B CA 1
ATOM 8440 C C . ALA B 1 482 ? -13.781 104.188 42 1 88.69 482 ALA B C 1
ATOM 8442 O O . ALA B 1 482 ? -13.227 103.125 42.344 1 88.69 482 ALA B O 1
ATOM 8443 N N . LEU B 1 483 ? -14.156 105.125 42.812 1 86.06 483 LEU B N 1
ATOM 8444 C CA . LEU B 1 483 ? -13.977 104.938 44.25 1 86.06 483 LEU B CA 1
ATOM 8445 C C . LEU B 1 483 ? -14.82 103.812 44.781 1 86.06 483 LEU B C 1
ATOM 8447 O O . LEU B 1 483 ? -14.336 103 45.562 1 86.06 483 LEU B O 1
ATOM 8451 N N . TYR B 1 484 ? -15.969 103.688 44.281 1 86.62 484 TYR B N 1
ATOM 8452 C CA . TYR B 1 484 ? -16.859 102.625 44.688 1 86.62 484 TYR B CA 1
ATOM 8453 C C . TYR B 1 484 ? -16.25 101.25 44.344 1 86.62 484 TYR B C 1
ATOM 8455 O O . TYR B 1 484 ? -16.312 100.312 45.188 1 86.62 484 TYR B O 1
ATOM 8463 N N . ARG B 1 485 ? -15.688 101.188 43.188 1 85.56 485 ARG B N 1
ATOM 8464 C CA . ARG B 1 485 ? -15.078 100 42.719 1 85.56 485 ARG B CA 1
ATOM 8465 C C . ARG B 1 485 ? -13.891 99.562 43.594 1 85.56 485 ARG B C 1
ATOM 8467 O O . ARG B 1 485 ? -13.625 98.375 43.812 1 85.56 485 ARG B O 1
ATOM 8474 N N . LEU B 1 486 ? -13.281 100.562 44.125 1 78.75 486 LEU B N 1
ATOM 8475 C CA . LEU B 1 486 ? -12.102 100.312 44.969 1 78.75 486 LEU B CA 1
ATOM 8476 C C . LEU B 1 486 ? -12.508 99.938 46.375 1 78.75 486 LEU B C 1
ATOM 8478 O O . LEU B 1 486 ? -11.656 99.625 47.219 1 78.75 486 LEU B O 1
ATOM 8482 N N . GLY B 1 487 ? -13.859 100.062 46.75 1 76.44 487 GLY B N 1
ATOM 8483 C CA . GLY B 1 487 ? -14.344 99.625 48.062 1 76.44 487 GLY B CA 1
ATOM 8484 C C . GLY B 1 487 ? -14.711 100.812 48.938 1 76.44 487 GLY B C 1
ATOM 8485 O O . GLY B 1 487 ? -15.102 100.625 50.094 1 76.44 487 GLY B O 1
ATOM 8486 N N . ILE B 1 488 ? -14.477 101.938 48.344 1 81.12 488 ILE B N 1
ATOM 8487 C CA . ILE B 1 488 ? -14.914 103.125 49.094 1 81.12 488 ILE B CA 1
ATOM 8488 C C . ILE B 1 488 ? -16.375 103.438 48.75 1 81.12 488 ILE B C 1
ATOM 8490 O O . ILE B 1 488 ? -16.672 104.188 47.812 1 81.12 488 ILE B O 1
ATOM 8494 N N . GLN B 1 489 ? -17.156 102.875 49.5 1 81.88 489 GLN B N 1
ATOM 8495 C CA . GLN B 1 489 ? -18.562 102.875 49.156 1 81.88 489 GLN B CA 1
ATOM 8496 C C . GLN B 1 489 ? -19.359 103.875 50.031 1 81.88 489 GLN B C 1
ATOM 8498 O O . GLN B 1 489 ? -20.516 104.188 49.719 1 81.88 489 GLN B O 1
ATOM 8503 N N . ASP B 1 490 ? -18.781 104.312 51 1 81.56 490 ASP B N 1
ATOM 8504 C CA . ASP B 1 490 ? -19.438 105.25 51.875 1 81.56 490 ASP B CA 1
ATOM 8505 C C . ASP B 1 490 ? -19.516 106.625 51.281 1 81.56 490 ASP B C 1
ATOM 8507 O O . ASP B 1 490 ? -18.484 107.188 50.844 1 81.56 490 ASP B O 1
ATOM 8511 N N . SER B 1 491 ? -20.641 107.188 51.25 1 83.19 491 SER B N 1
ATOM 8512 C CA . SER B 1 491 ? -20.875 108.438 50.594 1 83.19 491 SER B CA 1
ATOM 8513 C C . SER B 1 491 ? -20.125 109.562 51.344 1 83.19 491 SER B C 1
ATOM 8515 O O . SER B 1 491 ? -19.656 110.5 50.688 1 83.19 491 SER B O 1
ATOM 8517 N N . SER B 1 492 ? -20.031 109.5 52.594 1 81.5 492 SER B N 1
ATOM 8518 C CA . SER B 1 492 ? -19.328 110.5 53.375 1 81.5 492 SER B CA 1
ATOM 8519 C C . SER B 1 492 ? -17.844 110.5 53 1 81.5 492 SER B C 1
ATOM 8521 O O . SER B 1 492 ? -17.25 111.625 52.875 1 81.5 492 SER B O 1
ATOM 8523 N N . GLN B 1 493 ? -17.297 109.375 52.781 1 80.56 493 GLN B N 1
ATOM 8524 C CA . GLN B 1 493 ? -15.891 109.312 52.438 1 80.56 493 GLN B CA 1
ATOM 8525 C C . GLN B 1 493 ? -15.641 109.812 51 1 80.56 493 GLN B C 1
ATOM 8527 O O . GLN B 1 493 ? -14.648 110.5 50.75 1 80.56 493 GLN B O 1
ATOM 8532 N N . MET B 1 494 ? -16.453 109.5 50.219 1 85.69 494 MET B N 1
ATOM 8533 C CA . MET B 1 494 ? -16.344 109.938 48.844 1 85.69 494 MET B CA 1
ATOM 8534 C C . MET B 1 494 ? -16.422 111.438 48.781 1 85.69 494 MET B C 1
ATOM 8536 O O . MET B 1 494 ? -15.664 112.125 48.031 1 85.69 494 MET B O 1
ATOM 8540 N N . ALA B 1 495 ? -17.375 111.938 49.531 1 84.31 495 ALA B N 1
ATOM 8541 C CA . ALA B 1 495 ? -17.562 113.375 49.594 1 84.31 495 ALA B CA 1
ATOM 8542 C C . ALA B 1 495 ? -16.312 114.062 50.094 1 84.31 495 ALA B C 1
ATOM 8544 O O . ALA B 1 495 ? -15.906 115.125 49.531 1 84.31 495 ALA B O 1
ATOM 8545 N N . GLU B 1 496 ? -15.789 113.562 51.031 1 79 496 GLU B N 1
ATOM 8546 C CA . GLU B 1 496 ? -14.562 114.125 51.594 1 79 496 GLU B CA 1
ATOM 8547 C C . GLU B 1 496 ? -13.43 114.062 50.594 1 79 496 GLU B C 1
ATOM 8549 O O . GLU B 1 496 ? -12.664 115 50.469 1 79 496 GLU B O 1
ATOM 8554 N N . PHE B 1 497 ? -13.328 113 49.875 1 80.75 497 PHE B N 1
ATOM 8555 C CA . PHE B 1 497 ? -12.281 112.812 48.875 1 80.75 497 PHE B CA 1
ATOM 8556 C C . PHE B 1 497 ? -12.477 113.812 47.719 1 80.75 497 PHE B C 1
ATOM 8558 O O . PHE B 1 497 ? -11.516 114.438 47.25 1 80.75 497 PHE B O 1
ATOM 8565 N N . LEU B 1 498 ? -13.648 113.938 47.281 1 84.5 498 LEU B N 1
ATOM 8566 C CA . LEU B 1 498 ? -13.945 114.688 46.094 1 84.5 498 LEU B CA 1
ATOM 8567 C C . LEU B 1 498 ? -14.242 116.188 46.469 1 84.5 498 LEU B C 1
ATOM 8569 O O . LEU B 1 498 ? -14.453 117 45.562 1 84.5 498 LEU B O 1
ATOM 8573 N N . GLU B 1 499 ? -14.312 116.438 47.656 1 80 499 GLU B N 1
ATOM 8574 C CA . GLU B 1 499 ? -14.648 117.75 48.125 1 80 499 GLU B CA 1
ATOM 8575 C C . GLU B 1 499 ? -16.031 118.188 47.656 1 80 499 GLU B C 1
ATOM 8577 O O . GLU B 1 499 ? -16.188 119.312 47.125 1 80 499 GLU B O 1
ATOM 8582 N N . LEU B 1 500 ? -16.875 117.312 47.875 1 84.06 500 LEU B N 1
ATOM 8583 C CA . LEU B 1 500 ? -18.281 117.562 47.562 1 84.06 500 LEU B CA 1
ATOM 8584 C C . LEU B 1 500 ? -19.141 117.312 48.781 1 84.06 500 LEU B C 1
ATOM 8586 O O . LEU B 1 500 ? -18.656 116.812 49.812 1 84.06 500 LEU B O 1
ATOM 8590 N N . SER B 1 501 ? -20.344 117.812 48.719 1 85.12 501 SER B N 1
ATOM 8591 C CA . SER B 1 501 ? -21.281 117.5 49.812 1 85.12 501 SER 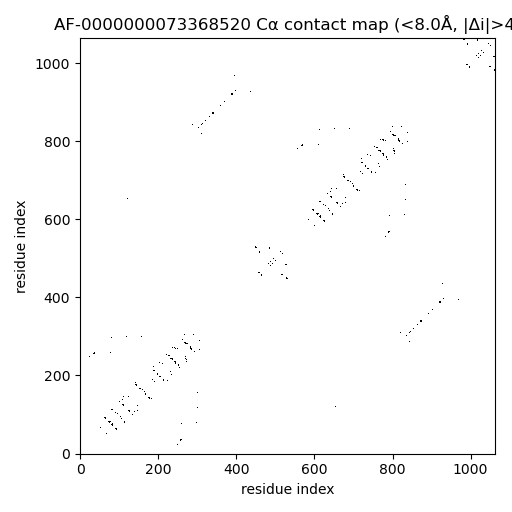B CA 1
ATOM 8592 C C . SER B 1 501 ? -21.859 116.062 49.656 1 85.12 501 SER B C 1
ATOM 8594 O O . SER B 1 501 ? -21.906 115.562 48.562 1 85.12 501 SER B O 1
ATOM 8596 N N . VAL B 1 502 ? -22.172 115.562 50.75 1 88 502 VAL B N 1
ATOM 8597 C CA . VAL B 1 502 ? -22.766 114.25 50.75 1 88 502 VAL B CA 1
ATOM 8598 C C . VAL B 1 502 ? -24.031 114.25 49.906 1 88 502 VAL B C 1
ATOM 8600 O O . VAL B 1 502 ? -24.297 113.25 49.188 1 88 502 VAL B O 1
ATOM 8603 N N . ALA B 1 503 ? -24.734 115.25 49.969 1 86.62 503 ALA B N 1
ATOM 8604 C CA . ALA B 1 503 ? -25.953 115.438 49.188 1 86.62 503 ALA B CA 1
ATOM 8605 C C . ALA B 1 503 ? -25.656 115.375 47.688 1 86.62 503 ALA B C 1
ATOM 8607 O O . ALA B 1 503 ? -26.391 114.75 46.906 1 86.62 503 ALA B O 1
ATOM 8608 N N . THR B 1 504 ? -24.562 116 47.312 1 89.88 504 THR B N 1
ATOM 8609 C CA . THR B 1 504 ? -24.156 116 45.906 1 89.88 504 THR B CA 1
ATOM 8610 C C . THR B 1 504 ? -23.781 114.625 45.406 1 89.88 504 THR B C 1
ATOM 8612 O O . THR B 1 504 ? -24.094 114.25 44.281 1 89.88 504 THR B O 1
ATOM 8615 N N . ILE B 1 505 ? -23.109 113.875 46.219 1 90.38 505 ILE B N 1
ATOM 8616 C CA . ILE B 1 505 ? -22.703 112.5 45.906 1 90.38 505 ILE B CA 1
ATOM 8617 C C . ILE B 1 505 ? -23.953 111.625 45.688 1 90.38 505 ILE B C 1
ATOM 8619 O O . ILE B 1 505 ? -24.031 110.875 44.719 1 90.38 505 ILE B O 1
ATOM 8623 N N . TYR B 1 506 ? -24.938 111.812 46.656 1 88.81 506 TYR B N 1
ATOM 8624 C CA . TYR B 1 506 ? -26.188 111.062 46.531 1 88.81 506 TYR B CA 1
ATOM 8625 C C . TYR B 1 506 ? -26.922 111.375 45.25 1 88.81 506 TYR B C 1
ATOM 8627 O O . TYR B 1 506 ? -27.5 110.562 44.594 1 88.81 506 TYR B O 1
ATOM 8635 N N . THR B 1 507 ? -26.922 112.625 44.938 1 89.25 507 THR B N 1
ATOM 8636 C CA . THR B 1 507 ? -27.609 113.062 43.719 1 89.25 507 THR B CA 1
ATOM 8637 C C . THR B 1 507 ? -26.938 112.5 42.469 1 89.25 507 THR B C 1
ATOM 8639 O O . THR B 1 507 ? -27.625 112.062 41.562 1 89.25 507 THR B O 1
ATOM 8642 N N . TYR B 1 508 ? -25.578 112.562 42.469 1 90 508 TYR B N 1
ATOM 8643 C CA . TYR B 1 508 ? -24.844 112 41.344 1 90 508 TYR B CA 1
ATOM 8644 C C . TYR B 1 508 ? -25.125 110.5 41.219 1 90 508 TYR B C 1
ATOM 8646 O O . TYR B 1 508 ? -25.375 110 40.094 1 90 508 TYR B O 1
ATOM 8654 N N . LYS B 1 509 ? -25.031 109.75 42.281 1 90 509 LYS B N 1
ATOM 8655 C CA . LYS B 1 509 ? -25.234 108.312 42.312 1 90 509 LYS B CA 1
ATOM 8656 C C . LYS B 1 509 ? -26.625 107.938 41.781 1 90 509 LYS B C 1
ATOM 8658 O O . LYS B 1 509 ? -26.781 107 40.969 1 90 509 LYS B O 1
ATOM 8663 N N . THR B 1 510 ? -27.625 108.688 42.344 1 89.38 510 THR B N 1
ATOM 8664 C CA . THR B 1 510 ? -29.016 108.438 41.969 1 89.38 510 THR B CA 1
ATOM 8665 C C . THR B 1 510 ? -29.25 108.75 40.531 1 89.38 510 THR B C 1
ATOM 8667 O O . THR B 1 510 ? -29.938 108.062 39.812 1 89.38 510 THR B O 1
ATOM 8670 N N . ARG B 1 511 ? -28.688 109.812 40.125 1 90.81 511 ARG B N 1
ATOM 8671 C CA . ARG B 1 511 ? -28.859 110.25 38.75 1 90.81 511 ARG B CA 1
ATOM 8672 C C . ARG B 1 511 ? -28.25 109.25 37.75 1 90.81 511 ARG B C 1
ATOM 8674 O O . ARG B 1 511 ? -28.859 108.938 36.75 1 90.81 511 ARG B O 1
ATOM 8681 N N . ILE B 1 512 ? -27.109 108.75 38.031 1 90.75 512 ILE B N 1
ATOM 8682 C CA . ILE B 1 512 ? -26.391 107.875 37.156 1 90.75 512 ILE B CA 1
ATOM 8683 C C . ILE B 1 512 ? -27.062 106.5 37.156 1 90.75 512 ILE B C 1
ATOM 8685 O O . ILE B 1 512 ? -27.219 105.875 36.094 1 90.75 512 ILE B O 1
ATOM 8689 N N . LYS B 1 513 ? -27.391 106.125 38.312 1 90.94 513 LYS B N 1
ATOM 8690 C CA . LYS B 1 513 ? -28.062 104.812 38.469 1 90.94 513 LYS B CA 1
ATOM 8691 C C . LYS B 1 513 ? -29.391 104.812 37.688 1 90.94 513 LYS B C 1
ATOM 8693 O O . LYS B 1 513 ? -29.75 103.812 37.094 1 90.94 513 LYS B O 1
ATOM 8698 N N . SER B 1 514 ? -30.031 105.875 37.781 1 89.62 514 SER B N 1
ATOM 8699 C CA . SER B 1 514 ? -31.344 105.938 37.125 1 89.62 514 SER B CA 1
ATOM 8700 C C . SER B 1 514 ? -31.219 105.938 35.625 1 89.62 514 SER B C 1
ATOM 8702 O O . SER B 1 514 ? -32.156 105.562 34.906 1 89.62 514 SER B O 1
ATOM 8704 N N . LYS B 1 515 ? -30.094 106.188 35.094 1 90.5 515 LYS B N 1
ATOM 8705 C CA . LYS B 1 515 ? -29.906 106.25 33.656 1 90.5 515 LYS B CA 1
ATOM 8706 C C . LYS B 1 515 ? -29.344 104.938 33.125 1 90.5 515 LYS B C 1
ATOM 8708 O O . LYS B 1 515 ? -29.234 104.75 31.906 1 90.5 515 LYS B O 1
ATOM 8713 N N . SER B 1 516 ? -28.938 104.188 33.969 1 92.38 516 SER B N 1
ATOM 8714 C CA . SER B 1 516 ? -28.312 102.875 33.562 1 92.38 516 SER B CA 1
ATOM 8715 C C . SER B 1 516 ? -29.344 101.875 33.156 1 92.38 516 SER B C 1
ATOM 8717 O O . SER B 1 516 ? -30.5 101.938 33.594 1 92.38 516 SER B O 1
ATOM 8719 N N . ASP B 1 517 ? -29 101 32.312 1 90.75 517 ASP B N 1
ATOM 8720 C CA . ASP B 1 517 ? -29.828 99.812 31.906 1 90.75 517 ASP B CA 1
ATOM 8721 C C . ASP B 1 517 ? -29.984 98.812 33.031 1 90.75 517 ASP B C 1
ATOM 8723 O O . ASP B 1 517 ? -30.891 98 33.031 1 90.75 517 ASP B O 1
ATOM 8727 N N . PHE B 1 518 ? -29.125 98.875 34.094 1 89.44 518 PHE B N 1
ATOM 8728 C CA . PHE B 1 518 ? -29.109 98 35.219 1 89.44 518 PHE B CA 1
ATOM 8729 C C . PHE B 1 518 ? -29.344 98.688 36.531 1 89.44 518 PHE B C 1
ATOM 8731 O O . PHE B 1 518 ? -28.531 98.625 37.438 1 89.44 518 PHE B O 1
ATOM 8738 N N . LYS B 1 519 ? -30.406 99.312 36.719 1 87.69 519 LYS B N 1
ATOM 8739 C CA . LYS B 1 519 ? -30.688 100.188 37.844 1 87.69 519 LYS B CA 1
ATOM 8740 C C . LYS B 1 519 ? -30.578 99.438 39.156 1 87.69 519 LYS B C 1
ATOM 8742 O O . LYS B 1 519 ? -29.922 99.875 40.094 1 87.69 519 LYS B O 1
ATOM 8747 N N . ASP B 1 520 ? -31.062 98.188 39.25 1 86.25 520 ASP B N 1
ATOM 8748 C CA . ASP B 1 520 ? -31.156 97.438 40.5 1 86.25 520 ASP B CA 1
ATOM 8749 C C . ASP B 1 520 ? -29.828 96.75 40.844 1 86.25 520 ASP B C 1
ATOM 8751 O O . ASP B 1 520 ? -29.5 96.562 42.031 1 86.25 520 ASP B O 1
ATOM 8755 N N . THR B 1 521 ? -29.109 96.438 39.812 1 88.19 521 THR B N 1
ATOM 8756 C CA . THR B 1 521 ? -27.875 95.75 40.062 1 88.19 521 THR B CA 1
ATOM 8757 C C . THR B 1 521 ? -26.672 96.562 39.656 1 88.19 521 THR B C 1
ATOM 8759 O O . THR B 1 521 ? -25.594 96.062 39.375 1 88.19 521 THR B O 1
ATOM 8762 N N . PHE B 1 522 ? -26.828 97.812 39.656 1 91.38 522 PHE B N 1
ATOM 8763 C CA . PHE B 1 522 ? -25.812 98.75 39.125 1 91.38 522 PHE B CA 1
ATOM 8764 C C . PHE B 1 522 ? -24.516 98.625 39.938 1 91.38 522 PHE B C 1
ATOM 8766 O O . PHE B 1 522 ? -23.438 98.438 39.344 1 91.38 522 PHE B O 1
ATOM 8773 N N . GLU B 1 523 ? -24.594 98.688 41.188 1 87.31 523 GLU B N 1
ATOM 8774 C CA . GLU B 1 523 ? -23.422 98.625 42.062 1 87.31 523 GLU B CA 1
ATOM 8775 C C . GLU B 1 523 ? -22.719 97.312 41.969 1 87.31 523 GLU B C 1
ATOM 8777 O O . GLU B 1 523 ? -21.484 97.188 42.031 1 87.31 523 GLU B O 1
ATOM 8782 N N . GLU B 1 524 ? -23.453 96.312 41.812 1 86.44 524 GLU B N 1
ATOM 8783 C CA . GLU B 1 524 ? -22.875 95 41.656 1 86.44 524 GLU B CA 1
ATOM 8784 C C . GLU B 1 524 ? -22.109 94.875 40.344 1 86.44 524 GLU B C 1
ATOM 8786 O O . GLU B 1 524 ? -21.047 94.25 40.281 1 86.44 524 GLU B O 1
ATOM 8791 N N . LYS B 1 525 ? -22.703 95.438 39.344 1 89.94 525 LYS B N 1
ATOM 8792 C CA . LYS B 1 525 ? -22.062 95.375 38.031 1 89.94 525 LYS B CA 1
ATOM 8793 C C . LYS B 1 525 ? -20.75 96.188 38.031 1 89.94 525 LYS B C 1
ATOM 8795 O O . LYS B 1 525 ? -19.781 95.812 37.375 1 89.94 525 LYS B O 1
ATOM 8800 N N . ILE B 1 526 ? -20.797 97.25 38.812 1 88.81 526 ILE B N 1
ATOM 8801 C CA . ILE B 1 526 ? -19.594 98.062 38.938 1 88.81 526 ILE B CA 1
ATOM 8802 C C . ILE B 1 526 ? -18.516 97.25 39.656 1 88.81 526 ILE B C 1
ATOM 8804 O O . ILE B 1 526 ? -17.359 97.25 39.25 1 88.81 526 ILE B O 1
ATOM 8808 N N . MET B 1 527 ? -18.844 96.5 40.625 1 83.5 527 MET B N 1
ATOM 8809 C CA . MET B 1 527 ? -17.891 95.688 41.406 1 83.5 527 MET B CA 1
ATOM 8810 C C . MET B 1 527 ? -17.391 94.5 40.625 1 83.5 527 MET B C 1
ATOM 8812 O O . MET B 1 527 ? -16.312 93.938 40.906 1 83.5 527 MET B O 1
ATOM 8816 N N . ALA B 1 528 ? -18.141 94.25 39.625 1 80.81 528 ALA B N 1
ATOM 8817 C CA . ALA B 1 528 ? -17.797 93.062 38.812 1 80.81 528 ALA B CA 1
ATOM 8818 C C . ALA B 1 528 ? -16.781 93.375 37.75 1 80.81 528 ALA B C 1
ATOM 8820 O O . ALA B 1 528 ? -16.25 92.5 37.062 1 80.81 528 ALA B O 1
ATOM 8821 N N . ILE B 1 529 ? -16.547 94.75 37.594 1 81.56 529 ILE B N 1
ATOM 8822 C CA . ILE B 1 529 ? -15.57 95.188 36.594 1 81.56 529 ILE B CA 1
ATOM 8823 C C . ILE B 1 529 ? -14.188 94.625 36.938 1 81.56 529 ILE B C 1
ATOM 8825 O O . ILE B 1 529 ? -13.711 94.812 38.062 1 81.56 529 ILE B O 1
ATOM 8829 N N . LYS B 1 530 ? -13.617 93.75 36.094 1 75 530 LYS B N 1
ATOM 8830 C CA . LYS B 1 530 ? -12.422 93 36.375 1 75 530 LYS B CA 1
ATOM 8831 C C . LYS B 1 530 ? -11.164 93.812 36.281 1 75 530 LYS B C 1
ATOM 8833 O O . LYS B 1 530 ? -11.117 94.812 35.531 1 75 530 LYS B O 1
ATOM 8838 N N . THR B 1 531 ? -10.289 93.688 37.219 1 66 531 THR B N 1
ATOM 8839 C CA . THR B 1 531 ? -8.969 94.312 37.281 1 66 531 THR B CA 1
ATOM 8840 C C . THR B 1 531 ? -7.969 93.562 36.438 1 66 531 THR B C 1
ATOM 8842 O O . THR B 1 531 ? -8.219 92.375 36.094 1 66 531 THR B O 1
ATOM 8845 N N . ILE B 1 532 ? -6.984 94.125 35.906 1 63.22 532 ILE B N 1
ATOM 8846 C CA . ILE B 1 532 ? -5.914 93.438 35.219 1 63.22 532 ILE B CA 1
ATOM 8847 C C . ILE B 1 532 ? -5.207 92.5 36.188 1 63.22 532 ILE B C 1
ATOM 8849 O O . ILE B 1 532 ? -4.996 92.812 37.344 1 63.22 532 ILE B O 1
#

Secondary structure (DSSP, 8-state):
-HHHHHHHHHHS----------HHHHHHHHHHHTHHHHHHHHHHHHHHHHHHHHHHHHHT-HHHHHHHHHHHHHHHTTT-HHHHHHHHHHHHHHHHHHT-HHHHHHHHHHHHHHHHHTT-HHHHHHHHHTS-GGGS-HHHHHHHHHHHHHHHHHHHHHH--HHHHHHHHHHHHHHHHHHHTTS-SSSHHHHHHHHHHHHHTT-HHHHHHHHHHHHHHS---HHHHHHHHHHHHHHHHHHT-HHHHHHHHHHHHHHHHHTT----HHHHHHHHHHHHHT-HHHHHHHHHHHHHHHHHHT-HHHHHHHHTTHHHHHHHHHHHHHHHHHHHHHHHHHHHHHHHHHHHHHHHHHHHHHHHHHHHHHHHHHHHHHHHHHHHHHHHHHHHHHHHHHHHHHHHHHHHHHHHHHHHHHHHHHTT-HHHHHHHHHH--HHHHHHHHHHHHHHHHHHH-TTHHHHHHTTS-GGG---PPTT-SS-HHHHHHHHHHTT---HHHHHHHHT--HHHHHHHHHHHHHHSS-STTHHHHHHTPPP-/-HHHHHHHHHHS----------HHHHHHHHHHHTHHHHHHHHHHHHHHHHHHHHHHHHHT-HHHHHHHHHHHHHHHTTT-HHHHHHHHHHHHHHHHHHT-HHHHHHHHHHHHHHHHHTT-HHHHHHHHHTS-GGGS-HHHHHHHHHHHHHHHHHHHHHH--HHHHHHHHHHHHHHHHHHHTTS-SSSHHHHHHHHHHHHHTT-HHHHHHHHHHHHHHS---HHHHHHHHHHHHHHHHHHT-HHHHHHHHHHHHHHHHHTT----HHHHHHHHHHHHHT-HHHHHHHHHHHHHHHHHHT-HHHHHHHHTTHHHHHHHHHHHHHHHHHHHHHHHHHHHHHHHHHHHHHHHHHHHHHHHHHHHHHHHHHHHHHHHHHHHHHHHHHHHHHHHHHHHHHHHHHHHHHHHHHHHHHHHHHTT-HHHHHHHHHH--HHHHHHHHHHHHHHHHHHH-TTHHHHHHTTS-GGG-----TT-SS-HHHHHHHHHHTT---HHHHHHHHT--HHHHHHHHHHHHHHSS-STTHHHHHHT----

InterPro domains:
  IPR011990 Tetratricopeptide-like helical domain superfamily [G3DSA:1.25.40.10] (215-397)
  IPR011990 Tetratricopeptide-like helical domain superfamily [SSF48452] (177-292)
  IPR045957 SusR, C-terminal domain [PF19904] (377-529)
  IPR060534 SusR, N-terminal domain [PF28559] (34-308)